Protein AF-0000000077367243 (afdb_homodimer)

Foldseek 3Di:
DPPVPDPPPDPPVPPLVVDPVPDPPDDPPPPDDPPPPDPPPPPPPDDFFFDDFDADPCPCVLQDDDADDPVVLVVLVVLLVVLLVVLLCLLQPPLPDLLVNLVSQVLCQLLLNCVSPVPSLVVSLVSVVVVCVVVVEDPDDLLSQLSNLQSNLLQFADDDPCNCQVQADPVLAGDPVCLVVLNSLLSLLLSLLLAFPPRVSSVRSNVVSLVSLVVCLVVDDPPSSVSSVVCNLPHPLLAQSLLSSLVVLVRLVVDPPRDPSSSVSSQSVLQSLLSVLSVLSNVVVNVVVVLVCVPLVVSFYDFLLVLLVLLCLLPSDPLQSVLSNLLSLQVRLLRRLLSCLWGGDDLVQLVLLLVCLVVLDLVSLVVHPPSSSSSSVSNSVSLVVLQVVCVVVPNNVLSVLLSVLVSLLSVLSSVQSVCLVVVHADALVVCCVSQLSVLCLLSSLSSSLSRNPPQSDPVLSVVSNSCPLLNSLLSLLLQLLQCLQCVVVCVVDRGGDGSLRNHCVVPVDDSVVSVVVSVVSNSNSSSSLSNCSHPPHPGDNSSSSSSSSSSSSSCQCRVNHNCSSPVDDSNVVSSCSSHPDRDD/DPPVPDPPDDDDPPCVVVPPVPDPPDDPPPPDDPPPPDPPPPPPPDDFFFDDFDADPCPCVLQDDDADDPVVLVVLVVLLVVLLVVLLCVLQPDLPDVLVNLVSQVLCQLLLNCVSPVPSLVVNLVVVVVVCVVVVEDPDDLLSQLSNLQSNLLQFADDDPVNCQVQADPVLAGDPVCLVVLNSLLSLLLSLLLAFPPRVSSVRSNVVSLVSLVVCLVVDDPPSSVSSVVCNLPHPLLAQSLLSSLVVLVRLVPDPPRDPSSSVSSQSVLQSLLSVLSVLSNVVVVVVVVLVCVPLVVSFYDFLLVLLVLLCLLPSDPLQSVLSNLLSLQVRLLSRLLSCLWGGDDLVLLVLLLVCLVVLDLVSLVVHPPSSSSSSVSNSVSLVVLCVVCVVVPNNVLSVLLSVLVSLLSVLSSVFSVCLVVVHADALVVCCVSQLSVLCLLSSLSSSLSRVPPQSDPVLNVVSNVCPLLNSLLSLLLQLLQCLQCVVVCVVGRGGDGSLRNHCVVPVDDSVVSNVVSVVSNSNSSSSLSNCSHPPHPGDNSSSSSSSSSSSSSCQCRVNHNCSSPVDDSNVVSSCSSHPDRDD

Structure (mmCIF, N/CA/C/O backbone):
data_AF-0000000077367243-model_v1
#
loop_
_entity.id
_entity.type
_entity.pdbx_description
1 polymer 'Germacrene D synthase'
#
loop_
_atom_site.group_PDB
_atom_site.id
_atom_site.type_symbol
_atom_site.label_atom_id
_atom_site.label_alt_id
_atom_site.label_comp_id
_atom_site.label_asym_id
_atom_site.label_entity_id
_atom_site.label_seq_id
_atom_site.pdbx_PDB_ins_code
_atom_site.Cartn_x
_atom_site.Cartn_y
_atom_site.Cartn_z
_atom_site.occupancy
_atom_site.B_iso_or_equiv
_atom_site.auth_seq_id
_atom_site.auth_comp_id
_atom_site.auth_asym_id
_atom_site.auth_atom_id
_atom_site.pdbx_PDB_model_num
ATOM 1 N N . MET A 1 1 ? -13.312 58.5 -19.047 1 18.5 1 MET A N 1
ATOM 2 C CA . MET A 1 1 ? -14.18 58.312 -17.891 1 18.5 1 MET A CA 1
ATOM 3 C C . MET A 1 1 ? -14.18 56.844 -17.469 1 18.5 1 MET A C 1
ATOM 5 O O . MET A 1 1 ? -14.82 56.469 -16.469 1 18.5 1 MET A O 1
ATOM 9 N N . GLU A 1 2 ? -13.562 56.156 -18.328 1 20.98 2 GLU A N 1
ATOM 10 C CA . GLU A 1 2 ? -12.602 55.219 -18.891 1 20.98 2 GLU A CA 1
ATOM 11 C C . GLU A 1 2 ? -11.359 55.094 -18.016 1 20.98 2 GLU A C 1
ATOM 13 O O . GLU A 1 2 ? -10.852 54 -17.781 1 20.98 2 GLU A O 1
ATOM 18 N N . LEU A 1 3 ? -10.656 56.219 -17.766 1 19.39 3 LEU A N 1
ATOM 19 C CA . LEU A 1 3 ? -9.234 56.25 -17.453 1 19.39 3 LEU A CA 1
ATOM 20 C C . LEU A 1 3 ? -8.984 55.844 -16 1 19.39 3 LEU A C 1
ATOM 22 O O . LEU A 1 3 ? -7.859 55.938 -15.508 1 19.39 3 LEU A O 1
ATOM 26 N N . ALA A 1 4 ? -9.867 55.781 -15.055 1 19.72 4 ALA A N 1
ATOM 27 C CA . ALA A 1 4 ? -9.773 55.344 -13.664 1 19.72 4 ALA A CA 1
ATOM 28 C C . ALA A 1 4 ? -9.195 53.938 -13.562 1 19.72 4 ALA A C 1
ATOM 30 O O . ALA A 1 4 ? -9.859 53.031 -13.07 1 19.72 4 ALA A O 1
ATOM 31 N N . LYS A 1 5 ? -8.312 53.406 -14.703 1 21.39 5 LYS A N 1
ATOM 32 C CA . LYS A 1 5 ? -7.41 52.281 -15.031 1 21.39 5 LYS A CA 1
ATOM 33 C C . LYS A 1 5 ? -6.223 52.25 -14.078 1 21.39 5 LYS A C 1
ATOM 35 O O . LYS A 1 5 ? -5.883 51.188 -13.555 1 21.39 5 LYS A O 1
ATOM 40 N N . LEU A 1 6 ? -4.992 53 -14.172 1 19.95 6 LEU A N 1
ATOM 41 C CA . LEU A 1 6 ? -3.609 52.531 -14.266 1 19.95 6 LEU A CA 1
ATOM 42 C C . LEU A 1 6 ? -2.963 52.469 -12.891 1 19.95 6 LEU A C 1
ATOM 44 O O . LEU A 1 6 ? -1.988 51.75 -12.688 1 19.95 6 LEU A O 1
ATOM 48 N N . PHE A 1 7 ? -2.984 53.5 -12.039 1 19.86 7 PHE A N 1
ATOM 49 C CA . PHE A 1 7 ? -1.942 53.531 -11.023 1 19.86 7 PHE A CA 1
ATOM 50 C C . PHE A 1 7 ? -2 52.312 -10.133 1 19.86 7 PHE A C 1
ATOM 52 O O . PHE A 1 7 ? -1.012 51.969 -9.484 1 19.86 7 PHE A O 1
ATOM 59 N N . LEU A 1 8 ? -2.963 51.844 -9.438 1 22.81 8 LEU A N 1
ATOM 60 C CA . LEU A 1 8 ? -2.711 51.188 -8.164 1 22.81 8 LEU A CA 1
ATOM 61 C C . LEU A 1 8 ? -2.004 49.844 -8.398 1 22.81 8 LEU A C 1
ATOM 63 O O . LEU A 1 8 ? -2.619 48.781 -8.289 1 22.81 8 LEU A O 1
ATOM 67 N N . SER A 1 9 ? -1.206 49.656 -9.43 1 23.91 9 SER A N 1
ATOM 68 C CA . SER A 1 9 ? -0.421 48.469 -9.781 1 23.91 9 SER A CA 1
ATOM 69 C C . SER A 1 9 ? 0.516 48.062 -8.648 1 23.91 9 SER A C 1
ATOM 71 O O . SER A 1 9 ? 0.498 46.938 -8.195 1 23.91 9 SER A O 1
ATOM 73 N N . TYR A 1 10 ? 2.15 48.188 -8.75 1 26.2 10 TYR A N 1
ATOM 74 C CA . TYR A 1 10 ? 3.295 47.375 -8.32 1 26.2 10 TYR A CA 1
ATOM 75 C C . TYR A 1 10 ? 3.758 47.812 -6.926 1 26.2 10 TYR A C 1
ATOM 77 O O . TYR A 1 10 ? 4.711 48.562 -6.789 1 26.2 10 TYR A O 1
ATOM 85 N N . LEU A 1 11 ? 3.09 48.219 -5.984 1 21.72 11 LEU A N 1
ATOM 86 C CA . LEU A 1 11 ? 3.645 48.562 -4.688 1 21.72 11 LEU A CA 1
ATOM 87 C C . LEU A 1 11 ? 4.512 47.438 -4.129 1 21.72 11 LEU A C 1
ATOM 89 O O . LEU A 1 11 ? 3.998 46.406 -3.74 1 21.72 11 LEU A O 1
ATOM 93 N N . PRO A 1 12 ? 5.809 47.156 -4.703 1 26.53 12 PRO A N 1
ATOM 94 C CA . PRO A 1 12 ? 6.918 46.594 -3.936 1 26.53 12 PRO A CA 1
ATOM 95 C C . PRO A 1 12 ? 7.285 47.438 -2.717 1 26.53 12 PRO A C 1
ATOM 97 O O . PRO A 1 12 ? 7.594 48.625 -2.85 1 26.53 12 PRO A O 1
ATOM 100 N N . ILE A 1 13 ? 6.844 47.375 -1.512 1 24.8 13 ILE A N 1
ATOM 101 C CA . ILE A 1 13 ? 7.047 48.188 -0.329 1 24.8 13 ILE A CA 1
ATOM 102 C C . ILE A 1 13 ? 8.523 48.188 0.068 1 24.8 13 ILE A C 1
ATOM 104 O O . ILE A 1 13 ? 9.008 47.188 0.629 1 24.8 13 ILE A O 1
ATOM 108 N N . HIS A 1 14 ? 9.555 48.438 -0.768 1 23.45 14 HIS A N 1
ATOM 109 C CA . HIS A 1 14 ? 10.891 48.312 -0.201 1 23.45 14 HIS A CA 1
ATOM 110 C C . HIS A 1 14 ? 11.133 49.375 0.875 1 23.45 14 HIS A C 1
ATOM 112 O O . HIS A 1 14 ? 12.242 49.5 1.396 1 23.45 14 HIS A O 1
ATOM 118 N N . HIS A 1 15 ? 10.336 50.281 1.298 1 21.66 15 HIS A N 1
ATOM 119 C CA . HIS A 1 15 ? 10.938 51.344 2.086 1 21.66 15 HIS A CA 1
ATOM 120 C C . HIS A 1 15 ? 11.461 50.812 3.42 1 21.66 15 HIS A C 1
ATOM 122 O O . HIS A 1 15 ? 10.727 50.156 4.16 1 21.66 15 HIS A O 1
ATOM 128 N N . SER A 1 16 ? 12.805 50.531 3.621 1 21.69 16 SER A N 1
ATOM 129 C CA . SER A 1 16 ? 13.594 50.281 4.82 1 21.69 16 SER A CA 1
ATOM 130 C C . SER A 1 16 ? 13.398 51.406 5.852 1 21.69 16 SER A C 1
ATOM 132 O O . SER A 1 16 ? 14.109 51.438 6.855 1 21.69 16 SER A O 1
ATOM 134 N N . ARG A 1 17 ? 12.602 52.438 5.469 1 23.28 17 ARG A N 1
ATOM 135 C CA . ARG A 1 17 ? 12.836 53.656 6.238 1 23.28 17 ARG A CA 1
ATOM 136 C C . ARG A 1 17 ? 12.43 53.469 7.695 1 23.28 17 ARG A C 1
ATOM 138 O O . ARG A 1 17 ? 11.258 53.625 8.047 1 23.28 17 ARG A O 1
ATOM 145 N N . TYR A 1 18 ? 12.844 52.312 8.445 1 19.39 18 TYR A N 1
ATOM 146 C CA . TYR A 1 18 ? 12.367 52.219 9.82 1 19.39 18 TYR A CA 1
ATOM 147 C C . TYR A 1 18 ? 12.711 53.5 10.594 1 19.39 18 TYR A C 1
ATOM 149 O O . TYR A 1 18 ? 12.18 53.75 11.68 1 19.39 18 TYR A O 1
ATOM 157 N N . SER A 1 19 ? 13.812 54.219 10.031 1 21 19 SER A N 1
ATOM 158 C CA . SER A 1 19 ? 14.477 55 11.062 1 21 19 SER A CA 1
ATOM 159 C C . SER A 1 19 ? 13.609 56.156 11.531 1 21 19 SER A C 1
ATOM 161 O O . SER A 1 19 ? 13.906 56.812 12.531 1 21 19 SER A O 1
ATOM 163 N N . ALA A 1 20 ? 12.828 56.656 10.625 1 24.48 20 ALA A N 1
ATOM 164 C CA . ALA A 1 20 ? 12.602 58.094 10.711 1 24.48 20 ALA A CA 1
ATOM 165 C C . ALA A 1 20 ? 11.68 58.438 11.875 1 24.48 20 ALA A C 1
ATOM 167 O O . ALA A 1 20 ? 11.219 59.594 11.992 1 24.48 20 ALA A O 1
ATOM 168 N N . VAL A 1 21 ? 11.109 57.438 12.484 1 21.56 21 VAL A N 1
ATOM 169 C CA . VAL A 1 21 ? 10.133 58 13.414 1 21.56 21 VAL A CA 1
ATOM 170 C C . VAL A 1 21 ? 10.828 58.906 14.438 1 21.56 21 VAL A C 1
ATOM 172 O O . VAL A 1 21 ? 10.203 59.344 15.398 1 21.56 21 VAL A O 1
ATOM 175 N N . LEU A 1 22 ? 12.297 58.938 14.25 1 21.17 22 LEU A N 1
ATOM 176 C CA . LEU A 1 22 ? 12.961 59.469 15.43 1 21.17 22 LEU A CA 1
ATOM 177 C C . LEU A 1 22 ? 12.641 60.969 15.617 1 21.17 22 LEU A C 1
ATOM 179 O O . LEU A 1 22 ? 12.688 61.469 16.734 1 21.17 22 LEU A O 1
ATOM 183 N N . SER A 1 23 ? 12.68 61.688 14.469 1 21.53 23 SER A N 1
ATOM 184 C CA . SER A 1 23 ? 13.273 63 14.648 1 21.53 23 SER A CA 1
ATOM 185 C C . SER A 1 23 ? 12.375 63.906 15.492 1 21.53 23 SER A C 1
ATOM 187 O O . SER A 1 23 ? 12.602 65.125 15.586 1 21.53 23 SER A O 1
ATOM 189 N N . LEU A 1 24 ? 11.188 63.5 15.781 1 19.52 24 LEU A N 1
ATOM 190 C CA . LEU A 1 24 ? 10.32 64.625 16.125 1 19.52 24 LEU A CA 1
ATOM 191 C C . LEU A 1 24 ? 10.773 65.312 17.406 1 19.52 24 LEU A C 1
ATOM 193 O O . LEU A 1 24 ? 10.047 66.125 17.984 1 19.52 24 LEU A O 1
ATOM 197 N N . SER A 1 25 ? 11.898 64.812 18.094 1 19.25 25 SER A N 1
ATOM 198 C CA . SER A 1 25 ? 12.078 65.312 19.453 1 19.25 25 SER A CA 1
ATOM 199 C C . SER A 1 25 ? 12.508 66.812 19.438 1 19.25 25 SER A C 1
ATOM 201 O O . SER A 1 25 ? 13.695 67.125 19.609 1 19.25 25 SER A O 1
ATOM 203 N N . GLN A 1 26 ? 12.18 67.562 18.391 1 19.8 26 GLN A N 1
ATOM 204 C CA . GLN A 1 26 ? 12.844 68.875 18.516 1 19.8 26 GLN A CA 1
ATOM 205 C C . GLN A 1 26 ? 12.68 69.438 19.922 1 19.8 26 GLN A C 1
ATOM 207 O O . GLN A 1 26 ? 11.867 68.938 20.703 1 19.8 26 GLN A O 1
ATOM 212 N N . GLY A 1 27 ? 12.852 70.875 20.094 1 20.03 27 GLY A N 1
ATOM 213 C CA . GLY A 1 27 ? 13.453 71.938 20.875 1 20.03 27 GLY A CA 1
ATOM 214 C C . GLY A 1 27 ? 12.602 72.375 22.047 1 20.03 27 GLY A C 1
ATOM 215 O O . GLY A 1 27 ? 12.875 73.438 22.656 1 20.03 27 GLY A O 1
ATOM 216 N N . ILE A 1 28 ? 11.344 71.875 22.266 1 19.98 28 ILE A N 1
ATOM 217 C CA . ILE A 1 28 ? 10.602 72.812 23.078 1 19.98 28 ILE A CA 1
ATOM 218 C C . ILE A 1 28 ? 11.258 72.938 24.453 1 19.98 28 ILE A C 1
ATOM 220 O O . ILE A 1 28 ? 11.414 71.938 25.172 1 19.98 28 ILE A O 1
ATOM 224 N N . ASN A 1 29 ? 12.141 73.875 24.594 1 20.77 29 ASN A N 1
ATOM 225 C CA . ASN A 1 29 ? 12.789 74.375 25.797 1 20.77 29 ASN A CA 1
ATOM 226 C C . ASN A 1 29 ? 11.781 74.625 26.906 1 20.77 29 ASN A C 1
ATOM 228 O O . ASN A 1 29 ? 12.07 75.375 27.844 1 20.77 29 ASN A O 1
ATOM 232 N N . MET A 1 30 ? 10.562 74 26.891 1 18.88 30 MET A N 1
ATOM 233 C CA . MET A 1 30 ? 9.656 74.625 27.859 1 18.88 30 MET A CA 1
ATOM 234 C C . MET A 1 30 ? 10.227 74.5 29.266 1 18.88 30 MET A C 1
ATOM 236 O O . MET A 1 30 ? 10.562 73.438 29.734 1 18.88 30 MET A O 1
ATOM 240 N N . SER A 1 31 ? 10.859 75.5 29.797 1 21.34 31 SER A N 1
ATOM 241 C CA . SER A 1 31 ? 11.352 75.812 31.141 1 21.34 31 SER A CA 1
ATOM 242 C C . SER A 1 31 ? 10.273 75.562 32.188 1 21.34 31 SER A C 1
ATOM 244 O O . SER A 1 31 ? 10.492 75.812 33.375 1 21.34 31 SER A O 1
ATOM 246 N N . THR A 1 32 ? 8.953 75.375 31.781 1 20.83 32 THR A N 1
ATOM 247 C CA . THR A 1 32 ? 8.016 75.812 32.781 1 20.83 32 THR A CA 1
ATOM 248 C C . THR A 1 32 ? 8.211 75.062 34.094 1 20.83 32 THR A C 1
ATOM 250 O O . THR A 1 32 ? 8.664 73.938 34.125 1 20.83 32 THR A O 1
ATOM 253 N N . GLN A 1 33 ? 8.016 75.812 35.219 1 23.91 33 GLN A N 1
ATOM 254 C CA . GLN A 1 33 ? 7.965 75.688 36.656 1 23.91 33 GLN A CA 1
ATOM 255 C C . GLN A 1 33 ? 7.043 74.562 37.094 1 23.91 33 GLN A C 1
ATOM 257 O O . GLN A 1 33 ? 5.887 74.5 36.656 1 23.91 33 GLN A O 1
ATOM 262 N N . VAL A 1 34 ? 7.566 73.375 37.312 1 22.91 34 VAL A N 1
ATOM 263 C CA . VAL A 1 34 ? 6.922 72.125 37.781 1 22.91 34 VAL A CA 1
ATOM 264 C C . VAL A 1 34 ? 6.102 72.438 39.031 1 22.91 34 VAL A C 1
ATOM 266 O O . VAL A 1 34 ? 6.664 72.688 40.094 1 22.91 34 VAL A O 1
ATOM 269 N N . SER A 1 35 ? 5.105 73.438 38.969 1 24.39 35 SER A N 1
ATOM 270 C CA . SER A 1 35 ? 4.316 73.625 40.156 1 24.39 35 SER A CA 1
ATOM 271 C C . SER A 1 35 ? 3.762 72.25 40.688 1 24.39 35 SER A C 1
ATOM 273 O O . SER A 1 35 ? 3.43 71.375 39.875 1 24.39 35 SER A O 1
ATOM 275 N N . ALA A 1 36 ? 3.926 71.938 41.969 1 27.61 36 ALA A N 1
ATOM 276 C CA . ALA A 1 36 ? 3.551 70.812 42.875 1 27.61 36 ALA A CA 1
ATOM 277 C C . ALA A 1 36 ? 2.057 70.5 42.781 1 27.61 36 ALA A C 1
ATOM 279 O O . ALA A 1 36 ? 1.247 71.188 43.438 1 27.61 36 ALA A O 1
ATOM 280 N N . CYS A 1 37 ? 1.455 70.5 41.469 1 25.34 37 CYS A N 1
ATOM 281 C CA . CYS A 1 37 ? 0.013 70.312 41.531 1 25.34 37 CYS A CA 1
ATOM 282 C C . CYS A 1 37 ? -0.333 69.062 42.375 1 25.34 37 CYS A C 1
ATOM 284 O O . CYS A 1 37 ? 0.35 68.062 42.312 1 25.34 37 CYS A O 1
ATOM 286 N N . SER A 1 38 ? -1.029 69.312 43.438 1 28.08 38 SER A N 1
ATOM 287 C CA . SER A 1 38 ? -1.704 68.375 44.375 1 28.08 38 SER A CA 1
ATOM 288 C C . SER A 1 38 ? -2.365 67.25 43.656 1 28.08 38 SER A C 1
ATOM 290 O O . SER A 1 38 ? -2.994 67.438 42.594 1 28.08 38 SER A O 1
ATOM 292 N N . LEU A 1 39 ? -1.813 66 43.719 1 29.67 39 LEU A N 1
ATOM 293 C CA . LEU A 1 39 ? -2.297 64.688 43.281 1 29.67 39 LEU A CA 1
ATOM 294 C C . LEU A 1 39 ? -3.799 64.562 43.531 1 29.67 39 LEU A C 1
ATOM 296 O O . LEU A 1 39 ? -4.246 64.312 44.625 1 29.67 39 LEU A O 1
ATOM 300 N N . ALA A 1 40 ? -4.625 65.625 43.062 1 34.44 40 ALA A N 1
ATOM 301 C CA . ALA A 1 40 ? -6.078 65.5 43.125 1 34.44 40 ALA A CA 1
ATOM 302 C C . ALA A 1 40 ? -6.574 64.125 42.719 1 34.44 40 ALA A C 1
ATOM 304 O O . ALA A 1 40 ? -5.918 63.438 41.938 1 34.44 40 ALA A O 1
ATOM 305 N N . GLN A 1 41 ? -7.461 63.594 43.5 1 34.31 41 GLN A N 1
ATOM 306 C CA . GLN A 1 41 ? -8.281 62.375 43.406 1 34.31 41 GLN A CA 1
ATOM 307 C C . GLN A 1 41 ? -8.82 62.219 41.969 1 34.31 41 GLN A C 1
ATOM 309 O O . GLN A 1 41 ? -9.5 63.094 41.469 1 34.31 41 GLN A O 1
ATOM 314 N N . ILE A 1 42 ? -8.031 61.75 41.031 1 35.88 42 ILE A N 1
ATOM 315 C CA . ILE A 1 42 ? -8.531 61.469 39.688 1 35.88 42 ILE A CA 1
ATOM 316 C C . ILE A 1 42 ? -9.953 60.906 39.781 1 35.88 42 ILE A C 1
ATOM 318 O O . ILE A 1 42 ? -10.188 59.906 40.438 1 35.88 42 ILE A O 1
ATOM 322 N N . PRO A 1 43 ? -10.984 61.719 39.656 1 36.5 43 PRO A N 1
ATOM 323 C CA . PRO A 1 43 ? -12.352 61.188 39.688 1 36.5 43 PRO A CA 1
ATOM 324 C C . PRO A 1 43 ? -12.484 59.875 38.969 1 36.5 43 PRO A C 1
ATOM 326 O O . PRO A 1 43 ? -11.695 59.562 38.062 1 36.5 43 PRO A O 1
ATOM 329 N N . LYS A 1 44 ? -13.086 58.812 39.531 1 43.91 44 LYS A N 1
ATOM 330 C CA . LYS A 1 44 ? -13.445 57.531 38.938 1 43.91 44 LYS A CA 1
ATOM 331 C C . LYS A 1 44 ? -13.992 57.719 37.5 1 43.91 44 LYS A C 1
ATOM 333 O O . LYS A 1 44 ? -15.031 58.344 37.312 1 43.91 44 LYS A O 1
ATOM 338 N N . PRO A 1 45 ? -13.195 57.844 36.531 1 44.34 45 PRO A N 1
ATOM 339 C CA . PRO A 1 45 ? -13.758 58.156 35.219 1 44.34 45 PRO A CA 1
ATOM 340 C C . PRO A 1 45 ? -14.953 57.281 34.844 1 44.34 45 PRO A C 1
ATOM 342 O O . PRO A 1 45 ? -14.898 56.062 35.031 1 44.34 45 PRO A O 1
ATOM 345 N N . LYS A 1 46 ? -16.219 57.719 34.844 1 50.25 46 LYS A N 1
ATOM 346 C CA . LYS A 1 46 ? -17.562 57.25 34.531 1 50.25 46 LYS A CA 1
ATOM 347 C C . LYS A 1 46 ? -17.578 56.344 33.312 1 50.25 46 LYS A C 1
ATOM 349 O O . LYS A 1 46 ? -18.266 55.344 33.281 1 50.25 46 LYS A O 1
ATOM 354 N N . ASN A 1 47 ? -17.25 56.781 32.062 1 57.31 47 ASN A N 1
ATOM 355 C CA . ASN A 1 47 ? -17.719 56.156 30.812 1 57.31 47 ASN A CA 1
ATOM 356 C C . ASN A 1 47 ? -16.625 55.312 30.172 1 57.31 47 ASN A C 1
ATOM 358 O O . ASN A 1 47 ? -15.977 55.719 29.219 1 57.31 47 ASN A O 1
ATOM 362 N N . ARG A 1 48 ? -16.062 54.344 30.906 1 68.44 48 ARG A N 1
ATOM 363 C CA . ARG A 1 48 ? -15.07 53.469 30.281 1 68.44 48 ARG A CA 1
ATOM 364 C C . ARG A 1 48 ? -15.742 52.531 29.281 1 68.44 48 ARG A C 1
ATOM 366 O O . ARG A 1 48 ? -16.828 52 29.547 1 68.44 48 ARG A O 1
ATOM 373 N N . PRO A 1 49 ? -15.125 52.438 28.172 1 67.38 49 PRO A N 1
ATOM 374 C CA . PRO A 1 49 ? -15.648 51.438 27.234 1 67.38 49 PRO A CA 1
ATOM 375 C C . PRO A 1 49 ? -15.492 50 27.766 1 67.38 49 PRO A C 1
ATOM 377 O O . PRO A 1 49 ? -14.469 49.656 28.359 1 67.38 49 PRO A O 1
ATOM 380 N N . VAL A 1 50 ? -16.609 49.344 28.094 1 70.25 50 VAL A N 1
ATOM 381 C CA . VAL A 1 50 ? -16.484 48 28.594 1 70.25 50 VAL A CA 1
ATOM 382 C C . VAL A 1 50 ? -17.094 47.031 27.594 1 70.25 50 VAL A C 1
ATOM 384 O O . VAL A 1 50 ? -18.172 47.281 27.047 1 70.25 50 VAL A O 1
ATOM 387 N N . THR A 1 51 ? -16.188 46.156 27.156 1 72.25 51 THR A N 1
ATOM 388 C CA . THR A 1 51 ? -16.688 45.062 26.344 1 72.25 51 THR A CA 1
ATOM 389 C C . THR A 1 51 ? -17.031 43.844 27.219 1 72.25 51 THR A C 1
ATOM 391 O O . THR A 1 51 ? -16.344 43.562 28.188 1 72.25 51 THR A O 1
ATOM 394 N N . ASN A 1 52 ? -18.109 43.219 26.906 1 79 52 ASN A N 1
ATOM 395 C CA . ASN A 1 52 ? -18.562 42.062 27.672 1 79 52 ASN A CA 1
ATOM 396 C C . ASN A 1 52 ? -18.078 40.75 27.047 1 79 52 ASN A C 1
ATOM 398 O O . ASN A 1 52 ? -18.812 40.094 26.328 1 79 52 ASN A O 1
ATOM 402 N N . PHE A 1 53 ? -16.859 40.438 27.391 1 86 53 PHE A N 1
ATOM 403 C CA . PHE A 1 53 ? -16.344 39.125 26.953 1 86 53 PHE A CA 1
ATOM 404 C C . PHE A 1 53 ? -16.875 38.031 27.844 1 86 53 PHE A C 1
ATOM 406 O O . PHE A 1 53 ? -17.031 38.188 29.047 1 86 53 PHE A O 1
ATOM 413 N N . HIS A 1 54 ? -17.219 36.875 27.25 1 88.44 54 HIS A N 1
ATOM 414 C CA . HIS A 1 54 ? -17.656 35.781 28.094 1 88.44 54 HIS A CA 1
ATOM 415 C C . HIS A 1 54 ? -16.516 35.25 28.953 1 88.44 54 HIS A C 1
ATOM 417 O O . HIS A 1 54 ? -15.352 35.281 28.547 1 88.44 54 HIS A O 1
ATOM 423 N N . PRO A 1 55 ? -16.75 34.75 30.078 1 89.06 55 PRO A N 1
ATOM 424 C CA . PRO A 1 55 ? -15.719 34.219 30.984 1 89.06 55 PRO A CA 1
ATOM 425 C C . PRO A 1 55 ? -15.094 32.938 30.5 1 89.06 55 PRO A C 1
ATOM 427 O O . PRO A 1 55 ? -15.531 32.375 29.484 1 89.06 55 PRO A O 1
ATOM 430 N N . ASN A 1 56 ? -14.031 32.625 31.219 1 90.69 56 ASN A N 1
ATOM 431 C CA . ASN A 1 56 ? -13.383 31.328 30.953 1 90.69 56 ASN A CA 1
ATOM 432 C C . ASN A 1 56 ? -14.367 30.172 31.094 1 90.69 56 ASN A C 1
ATOM 434 O O . ASN A 1 56 ? -15.109 30.094 32.062 1 90.69 56 ASN A O 1
ATOM 438 N N . ILE A 1 57 ? -14.469 29.297 30.156 1 91.62 57 ILE A N 1
ATOM 439 C CA . ILE A 1 57 ? -15.492 28.25 30.141 1 91.62 57 ILE A CA 1
ATOM 440 C C . ILE A 1 57 ? -14.891 26.938 30.625 1 91.62 57 ILE A C 1
ATOM 442 O O . ILE A 1 57 ? -15.594 25.922 30.734 1 91.62 57 ILE A O 1
ATOM 446 N N . TRP A 1 58 ? -13.602 26.891 30.922 1 92.62 58 TRP A N 1
ATOM 447 C CA . TRP A 1 58 ? -12.922 25.656 31.281 1 92.62 58 TRP A CA 1
ATOM 448 C C . TRP A 1 58 ? -12.805 25.5 32.781 1 92.62 58 TRP A C 1
ATOM 450 O O . TRP A 1 58 ? -12.508 24.422 33.281 1 92.62 58 TRP A O 1
ATOM 460 N N . GLY A 1 59 ? -13.039 26.578 33.562 1 87 59 GLY A N 1
ATOM 461 C CA . GLY A 1 59 ? -12.859 26.547 35 1 87 59 GLY A CA 1
ATOM 462 C C . GLY A 1 59 ? -11.477 26.094 35.406 1 87 59 GLY A C 1
ATOM 463 O O . GLY A 1 59 ? -10.477 26.578 34.875 1 87 59 GLY A O 1
ATOM 464 N N . ASP A 1 60 ? -11.43 25.188 36.312 1 88.44 60 ASP A N 1
ATOM 465 C CA . ASP A 1 60 ? -10.156 24.719 36.875 1 88.44 60 ASP A CA 1
ATOM 466 C C . ASP A 1 60 ? -9.781 23.359 36.281 1 88.44 60 ASP A C 1
ATOM 468 O O . ASP A 1 60 ? -8.914 22.672 36.844 1 88.44 60 ASP A O 1
ATOM 472 N N . GLN A 1 61 ? -10.305 23.031 35.219 1 91.19 61 GLN A N 1
ATOM 473 C CA . GLN A 1 61 ? -10.156 21.703 34.656 1 91.19 61 GLN A CA 1
ATOM 474 C C . GLN A 1 61 ? -8.703 21.422 34.281 1 91.19 61 GLN A C 1
ATOM 476 O O . GLN A 1 61 ? -8.242 20.266 34.375 1 91.19 61 GLN A O 1
ATOM 481 N N . PHE A 1 62 ? -7.969 22.422 33.906 1 94 62 PHE A N 1
ATOM 482 C CA . PHE A 1 62 ? -6.625 22.203 33.406 1 94 62 PHE A CA 1
ATOM 483 C C . PHE A 1 62 ? -5.578 22.5 34.469 1 94 62 PHE A C 1
ATOM 485 O O . PHE A 1 62 ? -4.375 22.391 34.219 1 94 62 PHE A O 1
ATOM 492 N N . ILE A 1 63 ? -6.027 22.875 35.625 1 93.19 63 ILE A N 1
ATOM 493 C CA . ILE A 1 63 ? -5.098 23.25 36.688 1 93.19 63 ILE A CA 1
ATOM 494 C C . ILE A 1 63 ? -4.48 21.984 37.312 1 93.19 63 ILE A C 1
ATOM 496 O O . ILE A 1 63 ? -3.293 21.969 37.625 1 93.19 63 ILE A O 1
ATOM 500 N N . THR A 1 64 ? -5.301 21.016 37.438 1 89.44 64 THR A N 1
ATOM 501 C CA . THR A 1 64 ? -4.816 19.766 38.031 1 89.44 64 THR A CA 1
ATOM 502 C C . THR A 1 64 ? -4.539 18.719 36.938 1 89.44 64 THR A C 1
ATOM 504 O O . THR A 1 64 ? -5.332 18.562 36.031 1 89.44 64 THR A O 1
ATOM 507 N N . TYR A 1 65 ? -3.381 18.25 36.969 1 87.56 65 TYR A N 1
ATOM 508 C CA . TYR A 1 65 ? -2.98 17.188 36.031 1 87.56 65 TYR A CA 1
ATOM 509 C C . TYR A 1 65 ? -2.168 16.109 36.75 1 87.56 65 TYR A C 1
ATOM 511 O O . TYR A 1 65 ? -1.222 16.422 37.5 1 87.56 65 TYR A O 1
ATOM 519 N N . THR A 1 66 ? -2.617 14.859 36.625 1 87.12 66 THR A N 1
ATOM 520 C CA . THR A 1 66 ? -1.858 13.727 37.156 1 87.12 66 THR A CA 1
ATOM 521 C C . THR A 1 66 ? -1.114 13.016 36.031 1 87.12 66 THR A C 1
ATOM 523 O O . THR A 1 66 ? -1.734 12.398 35.156 1 87.12 66 THR A O 1
ATOM 526 N N . PRO A 1 67 ? 0.166 13.133 36.125 1 86.12 67 PRO A N 1
ATOM 527 C CA . PRO A 1 67 ? 0.938 12.484 35.062 1 86.12 67 PRO A CA 1
ATOM 528 C C . PRO A 1 67 ? 0.775 10.961 35.062 1 86.12 67 PRO A C 1
ATOM 530 O O . PRO A 1 67 ? 0.468 10.375 36.125 1 86.12 67 PRO A O 1
ATOM 533 N N . GLU A 1 68 ? 0.914 10.438 33.906 1 84.56 68 GLU A N 1
ATOM 534 C CA . GLU A 1 68 ? 0.875 8.984 33.75 1 84.56 68 GLU A CA 1
ATOM 535 C C . GLU A 1 68 ? 2.014 8.328 34.531 1 84.56 68 GLU A C 1
ATOM 537 O O . GLU A 1 68 ? 3.074 8.93 34.719 1 84.56 68 GLU A O 1
ATOM 542 N N . ASP A 1 69 ? 1.743 7.07 34.906 1 88.75 69 ASP A N 1
ATOM 543 C CA . ASP A 1 69 ? 2.752 6.309 35.625 1 88.75 69 ASP A CA 1
ATOM 544 C C . ASP A 1 69 ? 4.016 6.125 34.781 1 88.75 69 ASP A C 1
ATOM 546 O O . ASP A 1 69 ? 3.936 5.93 33.562 1 88.75 69 ASP A O 1
ATOM 550 N N . LYS A 1 70 ? 5.121 6.086 35.5 1 89.31 70 LYS A N 1
ATOM 551 C CA . LYS A 1 70 ? 6.422 6.055 34.812 1 89.31 70 LYS A CA 1
ATOM 552 C C . LYS A 1 70 ? 6.609 4.75 34.031 1 89.31 70 LYS A C 1
ATOM 554 O O . LYS A 1 70 ? 7.18 4.75 32.938 1 89.31 70 LYS A O 1
ATOM 559 N N . VAL A 1 71 ? 6.137 3.758 34.625 1 90 71 VAL A N 1
ATOM 560 C CA . VAL A 1 71 ? 6.32 2.449 34 1 90 71 VAL A CA 1
ATOM 561 C C . VAL A 1 71 ? 5.48 2.355 32.719 1 90 71 VAL A C 1
ATOM 563 O O . VAL A 1 71 ? 5.965 1.897 31.688 1 90 71 VAL A O 1
ATOM 566 N N . THR A 1 72 ? 4.301 2.732 32.875 1 89 72 THR A N 1
ATOM 567 C CA . THR A 1 72 ? 3.4 2.711 31.734 1 89 72 THR A CA 1
ATOM 568 C C . THR A 1 72 ? 3.93 3.596 30.609 1 89 72 THR A C 1
ATOM 570 O O . THR A 1 72 ? 3.887 3.213 29.438 1 89 72 THR A O 1
ATOM 573 N N . ARG A 1 73 ? 4.391 4.746 30.969 1 90.62 73 ARG A N 1
ATOM 574 C CA . ARG A 1 73 ? 4.953 5.668 30 1 90.62 73 ARG A CA 1
ATOM 575 C C . ARG A 1 73 ? 6.18 5.07 29.312 1 90.62 73 ARG A C 1
ATOM 577 O O . ARG A 1 73 ? 6.352 5.199 28.109 1 90.62 73 ARG A O 1
ATOM 584 N N . ALA A 1 74 ? 7 4.395 30.062 1 91.38 74 ALA A N 1
ATOM 585 C CA . ALA A 1 74 ? 8.211 3.783 29.516 1 91.38 74 ALA A CA 1
ATOM 586 C C . ALA A 1 74 ? 7.863 2.691 28.516 1 91.38 74 ALA A C 1
ATOM 588 O O . ALA A 1 74 ? 8.547 2.539 27.5 1 91.38 74 ALA A O 1
ATOM 589 N N . CYS A 1 75 ? 6.848 1.997 28.812 1 91.75 75 CYS A N 1
ATOM 590 C CA . CYS A 1 75 ? 6.395 0.939 27.922 1 91.75 75 CYS A CA 1
ATOM 591 C C . CYS A 1 75 ? 5.887 1.519 26.609 1 91.75 75 CYS A C 1
ATOM 593 O O . CYS A 1 75 ? 6.176 0.983 25.531 1 91.75 75 CYS A O 1
ATOM 595 N N . LYS A 1 76 ? 5.156 2.541 26.766 1 91.44 76 LYS A N 1
ATOM 596 C CA . LYS A 1 76 ? 4.641 3.207 25.562 1 91.44 76 LYS A CA 1
ATOM 597 C C . LYS A 1 76 ? 5.781 3.752 24.703 1 91.44 76 LYS A C 1
ATOM 599 O O . LYS A 1 76 ? 5.746 3.637 23.484 1 91.44 76 LYS A O 1
ATOM 604 N N . VAL A 1 77 ? 6.738 4.324 25.328 1 94.56 77 VAL A N 1
ATOM 605 C CA . VAL A 1 77 ? 7.875 4.898 24.625 1 94.56 77 VAL A CA 1
ATOM 606 C C . VAL A 1 77 ? 8.648 3.797 23.906 1 94.56 77 VAL A C 1
ATOM 608 O O . VAL A 1 77 ? 9.102 3.984 22.766 1 94.56 77 VAL A O 1
ATOM 611 N N . GLU A 1 78 ? 8.781 2.686 24.516 1 95.25 78 GLU A N 1
ATOM 612 C CA . GLU A 1 78 ? 9.477 1.555 23.891 1 95.25 78 GLU A CA 1
ATOM 613 C C . GLU A 1 78 ? 8.711 1.04 22.672 1 95.25 78 GLU A C 1
ATOM 615 O O . GLU A 1 78 ? 9.32 0.71 21.656 1 95.25 78 GLU A O 1
ATOM 620 N N . GLN A 1 79 ? 7.465 0.94 22.875 1 96 79 GLN A N 1
ATOM 621 C CA . GLN A 1 79 ? 6.633 0.51 21.75 1 96 79 GLN A CA 1
ATOM 622 C C . GLN A 1 79 ? 6.742 1.48 20.578 1 96 79 GLN A C 1
ATOM 624 O O . GLN A 1 79 ? 6.812 1.06 19.422 1 96 79 GLN A O 1
ATOM 629 N N . ILE A 1 80 ? 6.738 2.748 20.875 1 96.38 80 ILE A N 1
ATOM 630 C CA . ILE A 1 80 ? 6.867 3.781 19.844 1 96.38 80 ILE A CA 1
ATOM 631 C C . ILE A 1 80 ? 8.203 3.635 19.141 1 96.38 80 ILE A C 1
ATOM 633 O O . ILE A 1 80 ? 8.281 3.736 17.906 1 96.38 80 ILE A O 1
ATOM 637 N N . GLU A 1 81 ? 9.25 3.346 19.875 1 97.19 81 GLU A N 1
ATOM 638 C CA . GLU A 1 81 ? 10.578 3.203 19.266 1 97.19 81 GLU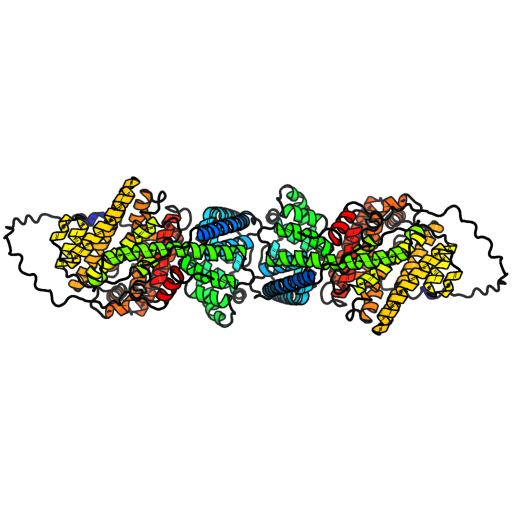 A CA 1
ATOM 639 C C . GLU A 1 81 ? 10.625 2.012 18.328 1 97.19 81 GLU A C 1
ATOM 641 O O . GLU A 1 81 ? 11.266 2.08 17.266 1 97.19 81 GLU A O 1
ATOM 646 N N . ASP A 1 82 ? 9.969 0.971 18.703 1 96.31 82 ASP A N 1
ATOM 647 C CA . ASP A 1 82 ? 9.93 -0.211 17.844 1 96.31 82 ASP A CA 1
ATOM 648 C C . ASP A 1 82 ? 9.172 0.071 16.547 1 96.31 82 ASP A C 1
ATOM 650 O O . ASP A 1 82 ? 9.586 -0.355 15.469 1 96.31 82 ASP A O 1
ATOM 654 N N . LEU A 1 83 ? 8.086 0.685 16.688 1 97 83 LEU A N 1
ATOM 655 C CA . LEU A 1 83 ? 7.277 1.031 15.531 1 97 83 LEU A CA 1
ATOM 656 C C . LEU A 1 83 ? 8.023 2.006 14.625 1 97 83 LEU A C 1
ATOM 658 O O . LEU A 1 83 ? 7.926 1.917 13.398 1 97 83 LEU A O 1
ATOM 662 N N . LYS A 1 84 ? 8.742 2.973 15.203 1 97.62 84 LYS A N 1
ATOM 663 C CA . LYS A 1 84 ? 9.531 3.93 14.438 1 97.62 84 LYS A CA 1
ATOM 664 C C . LYS A 1 84 ? 10.57 3.215 13.57 1 97.62 84 LYS A C 1
ATOM 666 O O . LYS A 1 84 ? 10.805 3.611 12.43 1 97.62 84 LYS A O 1
ATOM 671 N N . LYS A 1 85 ? 11.18 2.156 14.133 1 95.88 85 LYS A N 1
ATOM 672 C CA . LYS A 1 85 ? 12.164 1.392 13.375 1 95.88 85 LYS A CA 1
ATOM 673 C C . LYS A 1 85 ? 11.539 0.775 12.125 1 95.88 85 LYS A C 1
ATOM 675 O O . LYS A 1 85 ? 12.141 0.795 11.047 1 95.88 85 LYS A O 1
ATOM 680 N N . GLU A 1 86 ? 10.391 0.298 12.305 1 93.5 86 GLU A N 1
ATOM 681 C CA . GLU A 1 86 ? 9.695 -0.321 11.18 1 93.5 86 GLU A CA 1
ATOM 682 C C . GLU A 1 86 ? 9.328 0.716 10.125 1 93.5 86 GLU A C 1
ATOM 684 O O . GLU A 1 86 ? 9.445 0.458 8.922 1 93.5 86 GLU A O 1
ATOM 689 N N . VAL A 1 87 ? 8.812 1.837 10.539 1 95.69 87 VAL A N 1
ATOM 690 C CA . VAL A 1 87 ? 8.43 2.898 9.617 1 95.69 87 VAL A CA 1
ATOM 691 C C . VAL A 1 87 ? 9.664 3.42 8.891 1 95.69 87 VAL A C 1
ATOM 693 O O . VAL A 1 87 ? 9.617 3.701 7.691 1 95.69 87 VAL A O 1
ATOM 696 N N . LYS A 1 88 ? 10.789 3.541 9.609 1 95.25 88 LYS A N 1
ATOM 697 C CA . LYS A 1 88 ? 12.039 3.979 9 1 95.25 88 LYS A CA 1
ATOM 698 C C . LYS A 1 88 ? 12.484 3.018 7.902 1 95.25 88 LYS A C 1
ATOM 700 O O . LYS A 1 88 ? 12.977 3.447 6.855 1 95.25 88 LYS A O 1
ATOM 705 N N . ARG A 1 89 ? 12.305 1.787 8.141 1 90.44 89 ARG A N 1
ATOM 706 C CA . ARG A 1 89 ? 12.648 0.774 7.152 1 90.44 89 ARG A CA 1
ATOM 707 C C . ARG A 1 89 ? 11.82 0.944 5.883 1 90.44 89 ARG A C 1
ATOM 709 O O . ARG A 1 89 ? 12.344 0.829 4.773 1 90.44 89 ARG A O 1
ATOM 716 N N . LYS A 1 90 ? 10.57 1.175 6.051 1 90.69 90 LYS A N 1
ATOM 717 C CA . LYS A 1 90 ? 9.68 1.368 4.91 1 90.69 90 LYS A CA 1
ATOM 718 C C . LYS A 1 90 ? 10.07 2.609 4.113 1 90.69 90 LYS A C 1
ATOM 720 O O . LYS A 1 90 ? 10.07 2.588 2.881 1 90.69 90 LYS A O 1
ATOM 725 N N . LEU A 1 91 ? 10.453 3.656 4.773 1 92 91 LEU A N 1
ATOM 726 C CA . LEU A 1 91 ? 10.82 4.91 4.125 1 92 91 LEU A CA 1
ATOM 727 C C . LEU A 1 91 ? 12.133 4.77 3.363 1 92 91 LEU A C 1
ATOM 729 O O . LEU A 1 91 ? 12.344 5.441 2.35 1 92 91 LEU A O 1
ATOM 733 N N . THR A 1 92 ? 12.984 3.863 3.814 1 87.44 92 THR A N 1
ATOM 734 C CA . THR A 1 92 ? 14.305 3.73 3.221 1 87.44 92 THR A CA 1
ATOM 735 C C . THR A 1 92 ? 14.312 2.643 2.152 1 87.44 92 THR A C 1
ATOM 737 O O . THR A 1 92 ? 15.195 2.619 1.287 1 87.44 92 THR A O 1
ATOM 740 N N . ALA A 1 93 ? 13.539 1.584 2.332 1 72.31 93 ALA A N 1
ATOM 741 C CA . ALA A 1 93 ? 13.523 0.448 1.416 1 72.31 93 ALA A CA 1
ATOM 742 C C . ALA A 1 93 ? 13.156 0.889 0.001 1 72.31 93 ALA A C 1
ATOM 744 O O . ALA A 1 93 ? 13.727 0.401 -0.976 1 72.31 93 ALA A O 1
ATOM 745 N N . ALA A 1 94 ? 11.961 1.421 -0.256 1 58.09 94 ALA A N 1
ATOM 746 C CA . ALA A 1 94 ? 11.062 1.368 -1.411 1 58.09 94 ALA A CA 1
ATOM 747 C C . ALA A 1 94 ? 11.57 2.27 -2.535 1 58.09 94 ALA A C 1
ATOM 749 O O . ALA A 1 94 ? 10.812 3.08 -3.074 1 58.09 94 ALA A O 1
ATOM 750 N N . THR A 1 95 ? 12.82 2.115 -2.846 1 57.84 95 THR A N 1
ATOM 751 C CA . THR A 1 95 ? 13.195 3.131 -3.824 1 57.84 95 THR A CA 1
ATOM 752 C C . THR A 1 95 ? 12.648 2.781 -5.203 1 57.84 95 THR A C 1
ATOM 754 O O . THR A 1 95 ? 12.445 3.666 -6.039 1 57.84 95 THR A O 1
ATOM 757 N N . ALA A 1 96 ? 12.023 1.599 -5.23 1 59.59 96 ALA A N 1
ATOM 758 C CA . ALA A 1 96 ? 11.734 1.269 -6.625 1 59.59 96 ALA A CA 1
ATOM 759 C C . ALA A 1 96 ? 10.273 1.539 -6.965 1 59.59 96 ALA A C 1
ATOM 761 O O . ALA A 1 96 ? 9.914 1.638 -8.141 1 59.59 96 ALA A O 1
ATOM 762 N N . ASN A 1 97 ? 9.453 1.776 -5.969 1 72.75 97 ASN A N 1
ATOM 763 C CA . ASN A 1 97 ? 8.07 2.121 -6.258 1 72.75 97 ASN A CA 1
ATOM 764 C C . ASN A 1 97 ? 7.707 3.5 -5.711 1 72.75 97 ASN A C 1
ATOM 766 O O . ASN A 1 97 ? 7.211 3.615 -4.59 1 72.75 97 ASN A O 1
ATOM 770 N N . HIS A 1 98 ? 7.848 4.438 -6.543 1 78.31 98 HIS A N 1
ATOM 771 C CA . HIS A 1 98 ? 7.672 5.828 -6.141 1 78.31 98 HIS A CA 1
ATOM 772 C C . HIS A 1 98 ? 6.246 6.09 -5.668 1 78.31 98 HIS A C 1
ATOM 774 O O . HIS A 1 98 ? 6.031 6.832 -4.707 1 78.31 98 HIS A O 1
ATOM 780 N N . SER A 1 99 ? 5.328 5.473 -6.359 1 80.31 99 SER A N 1
ATOM 781 C CA . SER A 1 99 ? 3.936 5.707 -5.996 1 80.31 99 SER A CA 1
ATOM 782 C C . SER A 1 99 ? 3.639 5.215 -4.586 1 80.31 99 SER A C 1
ATOM 784 O O . SER A 1 99 ? 2.955 5.891 -3.816 1 80.31 99 SER A O 1
ATOM 786 N N . LEU A 1 100 ? 4.148 4.066 -4.242 1 82.38 100 LEU A N 1
ATOM 787 C CA . LEU A 1 100 ? 3.945 3.512 -2.91 1 82.38 100 LEU A CA 1
ATOM 788 C C . LEU A 1 100 ? 4.637 4.367 -1.854 1 82.38 100 LEU A C 1
ATOM 790 O O . LEU A 1 100 ? 4.082 4.598 -0.777 1 82.38 100 LEU A O 1
ATOM 794 N N . LEU A 1 101 ? 5.816 4.758 -2.227 1 87.75 101 LEU A N 1
ATOM 795 C CA . LEU A 1 101 ? 6.59 5.559 -1.284 1 87.75 101 LEU A CA 1
ATOM 796 C C . LEU A 1 101 ? 5.934 6.918 -1.056 1 87.75 101 LEU A C 1
ATOM 798 O O . LEU A 1 101 ? 5.875 7.398 0.078 1 87.75 101 LEU A O 1
ATOM 802 N N . LEU A 1 102 ? 5.438 7.516 -2.115 1 90.31 102 LEU A N 1
ATOM 803 C CA . LEU A 1 102 ? 4.773 8.812 -2.012 1 90.31 102 LEU A CA 1
ATOM 804 C C . LEU A 1 102 ? 3.512 8.711 -1.162 1 90.31 102 LEU A C 1
ATOM 806 O O . LEU A 1 102 ? 3.254 9.578 -0.32 1 90.31 102 LEU A O 1
ATOM 810 N N . ASN A 1 103 ? 2.721 7.672 -1.405 1 90.19 103 ASN A N 1
ATOM 811 C CA . ASN A 1 103 ? 1.519 7.461 -0.605 1 90.19 103 ASN A CA 1
ATOM 812 C C . ASN A 1 103 ? 1.855 7.25 0.868 1 90.19 103 ASN A C 1
ATOM 814 O O . ASN A 1 103 ? 1.136 7.727 1.748 1 90.19 103 ASN A O 1
ATOM 818 N N . PHE A 1 104 ? 2.951 6.543 1.108 1 93.81 104 PHE A N 1
ATOM 819 C CA . PHE A 1 104 ? 3.361 6.27 2.48 1 93.81 104 PHE A CA 1
ATOM 820 C C . PHE A 1 104 ? 3.832 7.547 3.168 1 93.81 104 PHE A C 1
ATOM 822 O O . PHE A 1 104 ? 3.488 7.797 4.324 1 93.81 104 PHE A O 1
ATOM 829 N N . ILE A 1 105 ? 4.617 8.359 2.438 1 96.25 105 ILE A N 1
ATOM 830 C CA . ILE A 1 105 ? 5.094 9.633 2.977 1 96.25 105 ILE A CA 1
ATOM 831 C C . ILE A 1 105 ? 3.904 10.539 3.283 1 96.25 105 ILE A C 1
ATOM 833 O O . ILE A 1 105 ? 3.869 11.195 4.328 1 96.25 105 ILE A O 1
ATOM 837 N N . ASP A 1 106 ? 2.949 10.609 2.379 1 96.44 106 ASP A N 1
ATOM 838 C CA . ASP A 1 106 ? 1.743 11.406 2.604 1 96.44 106 ASP A CA 1
ATOM 839 C C . ASP A 1 106 ? 1.052 11 3.902 1 96.44 106 ASP A C 1
ATOM 841 O O . ASP A 1 106 ? 0.646 11.852 4.691 1 96.44 106 ASP A O 1
ATOM 845 N N . ALA A 1 107 ? 0.921 9.664 4.105 1 96.56 107 ALA A N 1
ATOM 846 C CA . ALA A 1 107 ? 0.283 9.164 5.32 1 96.56 107 ALA A CA 1
ATOM 847 C C . ALA A 1 107 ? 1.086 9.555 6.559 1 96.56 107 ALA A C 1
ATOM 849 O O . ALA A 1 107 ? 0.516 9.969 7.57 1 96.56 107 ALA A O 1
ATOM 850 N N . VAL A 1 108 ? 2.375 9.422 6.473 1 98.06 108 VAL A N 1
ATOM 851 C CA . VAL A 1 108 ? 3.254 9.742 7.59 1 98.06 108 VAL A CA 1
ATOM 852 C C . VAL A 1 108 ? 3.074 11.211 7.988 1 98.06 108 VAL A C 1
ATOM 854 O O . VAL A 1 108 ? 3.01 11.531 9.18 1 98.06 108 VAL A O 1
ATOM 857 N N . GLN A 1 109 ? 2.963 12.023 7.008 1 97.94 109 GLN A N 1
ATOM 858 C CA . GLN A 1 109 ? 2.82 13.453 7.262 1 97.94 109 GLN A CA 1
ATOM 859 C C . GLN A 1 109 ? 1.421 13.781 7.773 1 97.94 109 GLN A C 1
ATOM 861 O O . GLN A 1 109 ? 1.27 14.523 8.75 1 97.94 109 GLN A O 1
ATOM 866 N N . ARG A 1 110 ? 0.456 13.258 7.188 1 97.81 110 ARG A N 1
ATOM 867 C CA . ARG A 1 110 ? -0.926 13.578 7.523 1 97.81 110 ARG A CA 1
ATOM 868 C C . ARG A 1 110 ? -1.301 13.023 8.898 1 97.81 110 ARG A C 1
ATOM 870 O O . ARG A 1 110 ? -2.189 13.555 9.562 1 97.81 110 ARG A O 1
ATOM 877 N N . LEU A 1 111 ? -0.549 11.992 9.32 1 98.19 111 LEU A N 1
ATOM 878 C CA . LEU A 1 111 ? -0.821 11.383 10.617 1 98.19 111 LEU A CA 1
ATOM 879 C C . LEU A 1 111 ? -0.056 12.094 11.727 1 98.19 111 LEU A C 1
ATOM 881 O O . LEU A 1 111 ? -0.218 11.766 12.906 1 98.19 111 LEU A O 1
ATOM 885 N N . GLY A 1 112 ? 0.736 13.055 11.406 1 97.12 112 GLY A N 1
ATOM 886 C CA . GLY A 1 112 ? 1.366 13.938 12.383 1 97.12 112 GLY A CA 1
ATOM 887 C C . GLY A 1 112 ? 2.613 13.336 13.008 1 97.12 112 GLY A C 1
ATOM 888 O O . GLY A 1 112 ? 3.014 13.727 14.102 1 97.12 112 GLY A O 1
ATOM 889 N N . VAL A 1 113 ? 3.289 12.32 12.336 1 98 113 VAL A N 1
ATOM 890 C CA . VAL A 1 113 ? 4.453 11.68 12.938 1 98 113 VAL A CA 1
ATOM 891 C C . VAL A 1 113 ? 5.688 11.93 12.07 1 98 113 VAL A C 1
ATOM 893 O O . VAL A 1 113 ? 6.746 11.344 12.312 1 98 113 VAL A O 1
ATOM 896 N N . ALA A 1 114 ? 5.594 12.805 11.102 1 97.62 114 ALA A N 1
ATOM 897 C CA . ALA A 1 114 ? 6.68 13.07 10.164 1 97.62 114 ALA A CA 1
ATOM 898 C C . ALA A 1 114 ? 7.91 13.617 10.883 1 97.62 114 ALA A C 1
ATOM 900 O O . ALA A 1 114 ? 9.039 13.406 10.438 1 97.62 114 ALA A O 1
ATOM 901 N N . TYR A 1 115 ? 7.723 14.297 12.008 1 96.5 115 TYR A N 1
ATOM 902 C CA . TYR A 1 115 ? 8.828 14.93 12.719 1 96.5 115 TYR A CA 1
ATOM 903 C C . TYR A 1 115 ? 9.797 13.891 13.258 1 96.5 115 TYR A C 1
ATOM 905 O O . TYR A 1 115 ? 10.953 14.203 13.578 1 96.5 115 TYR A O 1
ATOM 913 N N . HIS A 1 116 ? 9.438 12.609 13.336 1 97.56 116 HIS A N 1
ATOM 914 C CA . HIS A 1 116 ? 10.328 11.531 13.734 1 97.56 116 HIS A CA 1
ATOM 915 C C . HIS A 1 116 ? 11.227 11.102 12.578 1 97.56 116 HIS A C 1
ATOM 917 O O . HIS A 1 116 ? 12.219 10.406 12.789 1 97.56 116 HIS A O 1
ATOM 923 N N . PHE A 1 117 ? 10.859 11.523 11.352 1 97.75 117 PHE A N 1
ATOM 924 C CA . PHE A 1 117 ? 11.492 10.93 10.18 1 97.75 117 PHE A CA 1
ATOM 925 C C . PHE A 1 117 ? 11.93 12.016 9.203 1 97.75 117 PHE A C 1
ATOM 927 O O . PHE A 1 117 ? 11.836 11.828 7.984 1 97.75 117 PHE A O 1
ATOM 934 N N . GLU A 1 118 ? 12.297 13.109 9.664 1 96 118 GLU A N 1
ATOM 935 C CA . GLU A 1 118 ? 12.609 14.266 8.812 1 96 118 GLU A CA 1
ATOM 936 C C . GLU A 1 118 ? 13.719 13.93 7.82 1 96 118 GLU A C 1
ATOM 938 O O . GLU A 1 118 ? 13.617 14.266 6.641 1 96 118 GLU A O 1
ATOM 943 N N . GLN A 1 119 ? 14.727 13.273 8.281 1 95.38 119 GLN A N 1
ATOM 944 C CA . GLN A 1 119 ? 15.859 12.953 7.422 1 95.38 119 GLN A CA 1
ATOM 945 C C . GLN A 1 119 ? 15.477 11.93 6.359 1 95.38 119 GLN A C 1
ATOM 947 O O . GLN A 1 119 ? 15.812 12.086 5.184 1 95.38 119 GLN A O 1
ATOM 952 N N . GLU A 1 120 ? 14.766 10.875 6.812 1 95.5 120 GLU A N 1
ATOM 953 C CA . GLU A 1 120 ? 14.344 9.82 5.887 1 95.5 120 GLU A CA 1
ATOM 954 C C . GLU A 1 120 ? 13.43 10.375 4.801 1 95.5 120 GLU A C 1
ATOM 956 O O . GLU A 1 120 ? 13.562 10.023 3.629 1 95.5 120 GLU A O 1
ATOM 961 N N . ILE A 1 121 ? 12.531 11.242 5.141 1 96.44 121 ILE A N 1
ATOM 962 C CA . ILE A 1 121 ? 11.594 11.828 4.195 1 96.44 121 ILE A CA 1
ATOM 963 C C . ILE A 1 121 ? 12.336 12.734 3.215 1 96.44 121 ILE A C 1
ATOM 965 O O . ILE A 1 121 ? 12.078 12.695 2.008 1 96.44 121 ILE A O 1
ATOM 969 N N . GLU A 1 122 ? 13.273 13.539 3.738 1 95.94 122 GLU A N 1
ATOM 970 C CA . GLU A 1 122 ? 14.07 14.414 2.887 1 95.94 122 GLU A CA 1
ATOM 971 C C . GLU A 1 122 ? 14.859 13.617 1.852 1 95.94 122 GLU A C 1
ATOM 973 O O . GLU A 1 122 ? 14.875 13.969 0.67 1 95.94 122 GLU A O 1
ATOM 978 N N . GLU A 1 123 ? 15.484 12.57 2.295 1 94.19 123 GLU A N 1
ATOM 979 C CA . GLU A 1 123 ? 16.281 11.75 1.395 1 94.19 123 GLU A CA 1
ATOM 980 C C . GLU A 1 123 ? 15.406 11.086 0.333 1 94.19 123 GLU A C 1
ATOM 982 O O . GLU A 1 123 ? 15.773 11.039 -0.842 1 94.19 123 GLU A O 1
ATOM 987 N N . ALA A 1 124 ? 14.281 10.602 0.758 1 92.38 124 ALA A N 1
ATOM 988 C CA . ALA A 1 124 ? 13.359 9.945 -0.167 1 92.38 124 ALA A CA 1
ATOM 989 C C . ALA A 1 124 ? 12.852 10.922 -1.223 1 92.38 124 ALA A C 1
ATOM 991 O O . ALA A 1 124 ? 12.852 10.609 -2.416 1 92.38 124 ALA A O 1
ATOM 992 N N . LEU A 1 125 ? 12.438 12.086 -0.841 1 93.56 125 LEU A N 1
ATOM 993 C CA . LEU A 1 125 ? 11.867 13.062 -1.763 1 93.56 125 LEU A CA 1
ATOM 994 C C . LEU A 1 125 ? 12.945 13.656 -2.66 1 93.56 125 LEU A C 1
ATOM 996 O O . LEU A 1 125 ? 12.68 13.984 -3.82 1 93.56 125 LEU A O 1
ATOM 1000 N N . GLN A 1 126 ? 14.141 13.812 -2.096 1 92.88 126 GLN A N 1
ATOM 1001 C CA . GLN A 1 126 ? 15.25 14.258 -2.93 1 92.88 126 GLN A CA 1
ATOM 1002 C C . GLN A 1 126 ? 15.508 13.273 -4.07 1 92.88 126 GLN A C 1
ATOM 1004 O O . GLN A 1 126 ? 15.703 13.688 -5.219 1 92.88 126 GLN A O 1
ATOM 1009 N N . HIS A 1 127 ? 15.492 12.039 -3.738 1 87.25 127 HIS A N 1
ATOM 1010 C CA . HIS A 1 127 ? 15.703 11.008 -4.746 1 87.25 127 HIS A CA 1
ATOM 1011 C C . HIS A 1 127 ? 14.602 11.047 -5.809 1 87.25 127 HIS A C 1
ATOM 1013 O O . HIS A 1 127 ? 14.883 10.898 -7 1 87.25 127 HIS A O 1
ATOM 1019 N N . ILE A 1 128 ? 13.422 11.18 -5.398 1 86 128 ILE A N 1
ATOM 1020 C CA . ILE A 1 128 ? 12.281 11.234 -6.312 1 86 128 ILE A CA 1
ATOM 1021 C C . ILE A 1 128 ? 12.383 12.477 -7.188 1 86 128 ILE A C 1
ATOM 1023 O O . ILE A 1 128 ? 12.148 12.414 -8.398 1 86 128 ILE A O 1
ATOM 1027 N N . TYR A 1 129 ? 12.758 13.578 -6.594 1 89.31 129 TYR A N 1
ATOM 1028 C CA . TYR A 1 129 ? 12.898 14.836 -7.332 1 89.31 129 TYR A CA 1
ATOM 1029 C C . TYR A 1 129 ? 13.953 14.703 -8.422 1 89.31 129 TYR A C 1
ATOM 1031 O O . TYR A 1 129 ? 13.75 15.18 -9.547 1 89.31 129 TYR A O 1
ATOM 1039 N N . GLU A 1 130 ? 14.992 14.078 -8.086 1 84.38 130 GLU A N 1
ATOM 1040 C CA . GLU A 1 130 ? 16.078 13.891 -9.039 1 84.38 130 GLU A CA 1
ATOM 1041 C C . GLU A 1 130 ? 15.664 12.945 -10.164 1 84.38 130 GLU A C 1
ATOM 1043 O O . GLU A 1 130 ? 16.047 13.141 -11.32 1 84.38 130 GLU A O 1
ATOM 1048 N N . SER A 1 131 ? 14.883 12.023 -9.773 1 74.19 131 SER A N 1
ATOM 1049 C CA . SER A 1 131 ? 14.406 11.078 -10.781 1 74.19 131 SER A CA 1
ATOM 1050 C C . SER A 1 131 ? 13.445 11.75 -11.758 1 74.19 131 SER A C 1
ATOM 1052 O O . SER A 1 131 ? 13.438 11.438 -12.945 1 74.19 131 SER A O 1
ATOM 1054 N N . PHE A 1 132 ? 12.602 12.609 -11.305 1 71.25 132 PHE A N 1
ATOM 1055 C CA . PHE A 1 132 ? 11.641 13.328 -12.125 1 71.25 132 PHE A CA 1
ATOM 1056 C C . PHE A 1 132 ? 12.352 14.328 -13.031 1 71.25 132 PHE A C 1
ATOM 1058 O O . PHE A 1 132 ? 11.945 14.523 -14.18 1 71.25 132 PHE A O 1
ATOM 1065 N N . HIS A 1 133 ? 13.156 14.891 -12.5 1 60.81 133 HIS A N 1
ATOM 1066 C CA . HIS A 1 133 ? 13.898 15.906 -13.234 1 60.81 133 HIS A CA 1
ATOM 1067 C C . HIS A 1 133 ? 14.617 15.305 -14.438 1 60.81 133 HIS A C 1
ATOM 1069 O O . HIS A 1 133 ? 14.68 15.93 -15.5 1 60.81 133 HIS A O 1
ATOM 1075 N N . ASP A 1 134 ? 14.992 14.203 -14.203 1 53.72 134 ASP A N 1
ATOM 1076 C CA . ASP A 1 134 ? 15.719 13.531 -15.273 1 53.72 134 ASP A CA 1
ATOM 1077 C C . ASP A 1 134 ? 14.758 13.07 -16.375 1 53.72 134 ASP A C 1
ATOM 1079 O O . ASP A 1 134 ? 15.094 13.133 -17.562 1 53.72 134 ASP A O 1
ATOM 1083 N N . LEU A 1 135 ? 13.617 12.812 -15.906 1 53 135 LEU A N 1
ATOM 1084 C CA . LEU A 1 135 ? 12.695 12.234 -16.875 1 53 135 LEU A CA 1
ATOM 1085 C C . LEU A 1 135 ? 11.766 13.289 -17.453 1 53 135 LEU A C 1
ATOM 1087 O O . LEU A 1 135 ? 11.125 13.07 -18.484 1 53 135 LEU A O 1
ATOM 1091 N N . ASN A 1 136 ? 11.914 14.375 -16.953 1 49.06 136 ASN A N 1
ATOM 1092 C CA . ASN A 1 136 ? 11.016 15.484 -17.234 1 49.06 136 ASN A CA 1
ATOM 1093 C C . ASN A 1 136 ? 9.555 15.031 -17.25 1 49.06 136 ASN A C 1
ATOM 1095 O O . ASN A 1 136 ? 8.758 15.547 -18.047 1 49.06 136 ASN A O 1
ATOM 1099 N N . ASP A 1 137 ? 9.375 13.836 -16.766 1 57.22 137 ASP A N 1
ATOM 1100 C CA . ASP A 1 137 ? 8.016 13.312 -16.734 1 57.22 137 ASP A CA 1
ATOM 1101 C C . ASP A 1 137 ? 7.824 12.344 -15.57 1 57.22 137 ASP A C 1
ATOM 1103 O O . ASP A 1 137 ? 8.781 11.695 -15.133 1 57.22 137 ASP A O 1
ATOM 1107 N N . ILE A 1 138 ? 6.82 12.609 -14.789 1 58.97 138 ILE A N 1
ATOM 1108 C CA . ILE A 1 138 ? 6.398 11.602 -13.82 1 58.97 138 ILE A CA 1
ATOM 1109 C C . ILE A 1 138 ? 5.363 10.68 -14.461 1 58.97 138 ILE A C 1
ATOM 1111 O O . ILE A 1 138 ? 4.281 11.125 -14.852 1 58.97 138 ILE A O 1
ATOM 1115 N N . ASP A 1 139 ? 5.82 9.547 -14.758 1 61.84 139 ASP A N 1
ATOM 1116 C CA . ASP A 1 139 ? 4.852 8.594 -15.289 1 61.84 139 ASP A CA 1
ATOM 1117 C C . ASP A 1 139 ? 3.848 8.172 -14.219 1 61.84 139 ASP A C 1
ATOM 1119 O O . ASP A 1 139 ? 4.219 7.949 -13.062 1 61.84 139 ASP A O 1
ATOM 1123 N N . GLY A 1 140 ? 2.598 8.594 -14.43 1 67 140 GLY A N 1
ATOM 1124 C CA . GLY A 1 140 ? 1.589 8.156 -13.477 1 67 140 GLY A CA 1
ATOM 1125 C C . GLY A 1 140 ? 0.208 8.711 -13.781 1 67 140 GLY A C 1
ATOM 1126 O O . GLY A 1 140 ? 0.04 9.508 -14.703 1 67 140 GLY A O 1
ATOM 1127 N N . ASP A 1 141 ? -0.687 8.195 -13.094 1 76.75 141 ASP A N 1
ATOM 1128 C CA . ASP A 1 141 ? -2.053 8.703 -13.164 1 76.75 141 ASP A CA 1
ATOM 1129 C C . ASP A 1 141 ? -2.18 10.047 -12.445 1 76.75 141 ASP A C 1
ATOM 1131 O O . ASP A 1 141 ? -1.217 10.523 -11.852 1 76.75 141 ASP A O 1
ATOM 1135 N N . LEU A 1 142 ? -3.24 10.734 -12.602 1 86 142 LEU A N 1
ATOM 1136 C CA . LEU A 1 142 ? -3.467 12.078 -12.078 1 86 142 LEU A CA 1
ATOM 1137 C C . LEU A 1 142 ? -3.184 12.133 -10.578 1 86 142 LEU A C 1
ATOM 1139 O O . LEU A 1 142 ? -2.549 13.07 -10.102 1 86 142 LEU A O 1
ATOM 1143 N N . TYR A 1 143 ? -3.637 11.148 -9.875 1 88.06 143 TYR A N 1
ATOM 1144 C CA . TYR A 1 143 ? -3.469 11.148 -8.43 1 88.06 143 TYR A CA 1
ATOM 1145 C C . TYR A 1 143 ? -1.992 11.109 -8.047 1 88.06 143 TYR A C 1
ATOM 1147 O O . TYR A 1 143 ? -1.534 11.914 -7.23 1 88.06 143 TYR A O 1
ATOM 1155 N N . ASN A 1 144 ? -1.264 10.234 -8.609 1 84.75 144 ASN A N 1
ATOM 1156 C CA . ASN A 1 144 ? 0.138 10.062 -8.25 1 84.75 144 ASN A CA 1
ATOM 1157 C C . ASN A 1 144 ? 0.977 11.273 -8.648 1 84.75 144 ASN A C 1
ATOM 1159 O O . ASN A 1 144 ? 1.894 11.664 -7.922 1 84.75 144 ASN A O 1
ATOM 1163 N N . VAL A 1 145 ? 0.692 11.789 -9.773 1 88.75 145 VAL A N 1
ATOM 1164 C CA . VAL A 1 145 ? 1.42 12.969 -10.234 1 88.75 145 VAL A CA 1
ATOM 1165 C C . VAL A 1 145 ? 1.104 14.156 -9.32 1 88.75 145 VAL A C 1
ATOM 1167 O O . VAL A 1 145 ? 2.006 14.891 -8.914 1 88.75 145 VAL A O 1
ATOM 1170 N N . ALA A 1 146 ? -0.164 14.344 -9.039 1 93.25 146 ALA A N 1
ATOM 1171 C CA . ALA A 1 146 ? -0.578 15.43 -8.156 1 93.25 146 ALA A CA 1
ATOM 1172 C C . ALA A 1 146 ? 0.017 15.266 -6.762 1 93.25 146 ALA A C 1
ATOM 1174 O O . ALA A 1 146 ? 0.458 16.234 -6.152 1 93.25 146 ALA A O 1
ATOM 1175 N N . LEU A 1 147 ? -0.01 14.047 -6.285 1 93.62 147 LEU A N 1
ATOM 1176 C CA . LEU A 1 147 ? 0.548 13.75 -4.969 1 93.62 147 LEU A CA 1
ATOM 1177 C C . LEU A 1 147 ? 2.043 14.047 -4.938 1 93.62 147 LEU A C 1
ATOM 1179 O O . LEU A 1 147 ? 2.537 14.664 -3.988 1 93.62 147 LEU A O 1
ATOM 1183 N N . GLY A 1 148 ? 2.729 13.57 -5.949 1 92.44 148 GLY A N 1
ATOM 1184 C CA . GLY A 1 148 ? 4.152 13.859 -6.027 1 92.44 148 GLY A CA 1
ATOM 1185 C C . GLY A 1 148 ? 4.457 15.344 -6.082 1 92.44 148 GLY A C 1
ATOM 1186 O O . GLY A 1 148 ? 5.359 15.828 -5.391 1 92.44 148 GLY A O 1
ATOM 1187 N N . PHE A 1 149 ? 3.682 16.047 -6.891 1 94.5 149 PHE A N 1
ATOM 1188 C CA . PHE A 1 149 ? 3.844 17.5 -7 1 94.5 149 PHE A CA 1
ATOM 1189 C C . PHE A 1 149 ? 3.66 18.172 -5.645 1 94.5 149 PHE A C 1
ATOM 1191 O O . PHE A 1 149 ? 4.473 19 -5.246 1 94.5 149 PHE A O 1
ATOM 1198 N N . ARG A 1 150 ? 2.623 17.797 -4.969 1 97.12 150 ARG A N 1
ATOM 1199 C CA . ARG A 1 150 ? 2.301 18.422 -3.689 1 97.12 150 ARG A CA 1
ATOM 1200 C C . ARG A 1 150 ? 3.398 18.172 -2.662 1 97.12 150 ARG A C 1
ATOM 1202 O O . ARG A 1 150 ? 3.857 19.094 -1.992 1 97.12 150 ARG A O 1
ATOM 1209 N N . LEU A 1 151 ? 3.812 16.938 -2.539 1 96.88 151 LEU A N 1
ATOM 1210 C CA . LEU A 1 151 ? 4.789 16.562 -1.523 1 96.88 151 LEU A CA 1
ATOM 1211 C C . LEU A 1 151 ? 6.141 17.203 -1.803 1 96.88 151 LEU A C 1
ATOM 1213 O O . LEU A 1 151 ? 6.824 17.656 -0.878 1 96.88 151 LEU A O 1
ATOM 1217 N N . LEU A 1 152 ? 6.516 17.266 -3.051 1 95.56 152 LEU A N 1
ATOM 1218 C CA . LEU A 1 152 ? 7.793 17.875 -3.406 1 95.56 152 LEU A CA 1
ATOM 1219 C C . LEU A 1 152 ? 7.766 19.375 -3.145 1 95.56 152 LEU A C 1
ATOM 1221 O O . LEU A 1 152 ? 8.703 19.938 -2.57 1 95.56 152 LEU A O 1
ATOM 1225 N N . ARG A 1 153 ? 6.645 20.031 -3.51 1 96.56 153 ARG A N 1
ATOM 1226 C CA . ARG A 1 153 ? 6.52 21.453 -3.256 1 96.56 153 ARG A CA 1
ATOM 1227 C C . ARG A 1 153 ? 6.484 21.75 -1.759 1 96.56 153 ARG A C 1
ATOM 1229 O O . ARG A 1 153 ? 7.078 22.719 -1.296 1 96.56 153 ARG A O 1
ATOM 1236 N N . GLN A 1 154 ? 5.773 20.938 -1.063 1 96.62 154 GLN A N 1
ATOM 1237 C CA . GLN A 1 154 ? 5.688 21.109 0.383 1 96.62 154 GLN A CA 1
ATOM 1238 C C . GLN A 1 154 ? 7.062 20.984 1.036 1 96.62 154 GLN A C 1
ATOM 1240 O O . GLN A 1 154 ? 7.336 21.641 2.047 1 96.62 154 GLN A O 1
ATOM 1245 N N . GLN A 1 155 ? 7.895 20.141 0.437 1 96.06 155 GLN A N 1
ATOM 1246 C CA . GLN A 1 155 ? 9.234 19.922 0.97 1 96.06 155 GLN A CA 1
ATOM 1247 C C . GLN A 1 155 ? 10.195 21.016 0.506 1 96.06 155 GLN A C 1
ATOM 1249 O O . GLN A 1 155 ? 11.344 21.078 0.957 1 96.06 155 GLN A O 1
ATOM 1254 N N . GLY A 1 156 ? 9.75 21.891 -0.389 1 96.5 156 GLY A N 1
ATOM 1255 C CA . GLY A 1 156 ? 10.531 23.047 -0.803 1 96.5 156 GLY A CA 1
ATOM 1256 C C . GLY A 1 156 ? 11.156 22.875 -2.174 1 96.5 156 GLY A C 1
ATOM 1257 O O . GLY A 1 156 ? 11.852 23.781 -2.652 1 96.5 156 GLY A O 1
ATOM 1258 N N . TYR A 1 157 ? 10.867 21.766 -2.842 1 95.19 157 TYR A N 1
ATOM 1259 C CA . TYR A 1 157 ? 11.438 21.578 -4.172 1 95.19 157 TYR A CA 1
ATOM 1260 C C . TYR A 1 157 ? 10.617 22.297 -5.227 1 95.19 157 TYR A C 1
ATOM 1262 O O . TYR A 1 157 ? 9.383 22.219 -5.234 1 95.19 157 TYR A O 1
ATOM 1270 N N . SER A 1 158 ? 11.289 22.953 -6.098 1 92.5 158 SER A N 1
ATOM 1271 C CA . SER A 1 158 ? 10.617 23.75 -7.113 1 92.5 158 SER A CA 1
ATOM 1272 C C . SER A 1 158 ? 10.281 22.922 -8.344 1 92.5 158 SER A C 1
ATOM 1274 O O . SER A 1 158 ? 10.773 23.188 -9.445 1 92.5 158 SER A O 1
ATOM 1276 N N . ILE A 1 159 ? 9.453 22.047 -8.203 1 91.44 159 ILE A N 1
ATOM 1277 C CA . ILE A 1 159 ? 8.992 21.25 -9.336 1 91.44 159 ILE A CA 1
ATOM 1278 C C . ILE A 1 159 ? 8.047 22.078 -10.203 1 91.44 159 ILE A C 1
ATOM 1280 O O . ILE A 1 159 ? 7.242 22.859 -9.688 1 91.44 159 ILE A O 1
ATOM 1284 N N . SER A 1 160 ? 8.219 21.938 -11.461 1 91 160 SER A N 1
ATOM 1285 C CA . SER A 1 160 ? 7.414 22.719 -12.398 1 91 160 SER A CA 1
ATOM 1286 C C . SER A 1 160 ? 5.992 22.172 -12.484 1 91 160 SER A C 1
ATOM 1288 O O . SER A 1 160 ? 5.781 20.953 -12.477 1 91 160 SER A O 1
ATOM 1290 N N . CYS A 1 161 ? 5.023 23.078 -12.547 1 91.94 161 CYS A N 1
ATOM 1291 C CA . CYS A 1 161 ? 3.641 22.641 -12.711 1 91.94 161 CYS A CA 1
ATOM 1292 C C . CYS A 1 161 ? 3.387 22.141 -14.125 1 91.94 161 CYS A C 1
ATOM 1294 O O . CYS A 1 161 ? 2.307 21.625 -14.422 1 91.94 161 CYS A O 1
ATOM 1296 N N . GLY A 1 162 ? 4.355 22.203 -15.047 1 88.56 162 GLY A N 1
ATOM 1297 C CA . GLY A 1 162 ? 4.27 21.672 -16.391 1 88.56 162 GLY A CA 1
ATOM 1298 C C . GLY A 1 162 ? 3.984 20.172 -16.438 1 88.56 162 GLY A C 1
ATOM 1299 O O . GLY A 1 162 ? 3.445 19.672 -17.406 1 88.56 162 GLY A O 1
ATOM 1300 N N . ILE A 1 163 ? 4.297 19.484 -15.359 1 87.5 163 ILE A N 1
ATOM 1301 C CA . ILE A 1 163 ? 4.102 18.047 -15.289 1 87.5 163 ILE A CA 1
ATOM 1302 C C . ILE A 1 163 ? 2.607 17.719 -15.352 1 87.5 163 ILE A C 1
ATOM 1304 O O . ILE A 1 163 ? 2.221 16.594 -15.625 1 87.5 163 ILE A O 1
ATOM 1308 N N . LEU A 1 164 ? 1.772 18.766 -15.07 1 90.81 164 LEU A N 1
ATOM 1309 C CA . LEU A 1 164 ? 0.327 18.562 -15.062 1 90.81 164 LEU A CA 1
ATOM 1310 C C . LEU A 1 164 ? -0.26 18.797 -16.453 1 90.81 164 LEU A C 1
ATOM 1312 O O . LEU A 1 164 ? -1.436 18.516 -16.688 1 90.81 164 LEU A O 1
ATOM 1316 N N . LYS A 1 165 ? 0.53 19.234 -17.438 1 89.25 165 LYS A N 1
ATOM 1317 C CA . LYS A 1 165 ? 0.051 19.594 -18.781 1 89.25 165 LYS A CA 1
ATOM 1318 C C . LYS A 1 165 ? -0.505 18.391 -19.516 1 89.25 165 LYS A C 1
ATOM 1320 O O . LYS A 1 165 ? -1.404 18.516 -20.344 1 89.25 165 LYS A O 1
ATOM 1325 N N . LYS A 1 166 ? 0.02 17.266 -19.266 1 83.81 166 LYS A N 1
ATOM 1326 C CA . LYS A 1 166 ? -0.406 16.062 -19.969 1 83.81 166 LYS A CA 1
ATOM 1327 C C . LYS A 1 166 ? -1.87 15.742 -19.672 1 83.81 166 LYS A C 1
ATOM 1329 O O . LYS A 1 166 ? -2.508 14.984 -20.422 1 83.81 166 LYS A O 1
ATOM 1334 N N . PHE A 1 167 ? -2.418 16.312 -18.641 1 90.06 167 PHE A N 1
ATOM 1335 C CA . PHE A 1 167 ? -3.803 16.062 -18.266 1 90.06 167 PHE A CA 1
ATOM 1336 C C . PHE A 1 167 ? -4.727 17.125 -18.844 1 90.06 167 PHE A C 1
ATOM 1338 O O . PHE A 1 167 ? -5.938 17.094 -18.609 1 90.06 167 PHE A O 1
ATOM 1345 N N . THR A 1 168 ? -4.172 18.047 -19.547 1 92.12 168 THR A N 1
ATOM 1346 C CA . THR A 1 168 ? -4.953 19.125 -20.141 1 92.12 168 THR A CA 1
ATOM 1347 C C . THR A 1 168 ? -5.109 18.922 -21.641 1 92.12 168 THR A C 1
ATOM 1349 O O . THR A 1 168 ? -4.367 18.156 -22.25 1 92.12 168 THR A O 1
ATOM 1352 N N . ASP A 1 169 ? -6.113 19.547 -22.141 1 90 169 ASP A N 1
ATOM 1353 C CA . ASP A 1 169 ? -6.328 19.516 -23.578 1 90 169 ASP A CA 1
ATOM 1354 C C . ASP A 1 169 ? -5.531 20.609 -24.281 1 90 169 ASP A C 1
ATOM 1356 O O . ASP A 1 169 ? -4.676 21.25 -23.656 1 90 169 ASP A O 1
ATOM 1360 N N . GLU A 1 170 ? -5.773 20.75 -25.562 1 88.12 170 GLU A N 1
ATOM 1361 C CA . GLU A 1 170 ? -5.027 21.703 -26.391 1 88.12 170 GLU A CA 1
ATOM 1362 C C . GLU A 1 170 ? -5.309 23.141 -25.969 1 88.12 170 GLU A C 1
ATOM 1364 O O . GLU A 1 170 ? -4.488 24.031 -26.203 1 88.12 170 GLU A O 1
ATOM 1369 N N . ARG A 1 171 ? -6.418 23.375 -25.375 1 89 171 ARG A N 1
ATOM 1370 C CA . ARG A 1 171 ? -6.805 24.719 -24.969 1 89 171 ARG A CA 1
ATOM 1371 C C . ARG A 1 171 ? -6.344 25.016 -23.547 1 89 171 ARG A C 1
ATOM 1373 O O . ARG A 1 171 ? -6.668 26.078 -22.984 1 89 171 ARG A O 1
ATOM 1380 N N . GLY A 1 172 ? -5.695 24.031 -22.891 1 89.06 172 GLY A N 1
ATOM 1381 C CA . GLY A 1 172 ? -5.16 24.234 -21.547 1 89.06 172 GLY A CA 1
ATOM 1382 C C . GLY A 1 172 ? -6.148 23.891 -20.453 1 89.06 172 GLY A C 1
ATOM 1383 O O . GLY A 1 172 ? -5.895 24.156 -19.281 1 89.06 172 GLY A O 1
ATOM 1384 N N . ARG A 1 173 ? -7.234 23.359 -20.828 1 93.62 173 ARG A N 1
ATOM 1385 C CA . ARG A 1 173 ? -8.234 22.938 -19.859 1 93.62 173 ARG A CA 1
ATOM 1386 C C . ARG A 1 173 ? -8.07 21.469 -19.5 1 93.62 173 ARG A C 1
ATOM 1388 O O . ARG A 1 173 ? -7.672 20.656 -20.344 1 93.62 173 ARG A O 1
ATOM 1395 N N . PHE A 1 174 ? -8.383 21.172 -18.219 1 94.5 174 PHE A N 1
ATOM 1396 C CA . PHE A 1 174 ? -8.273 19.781 -17.812 1 94.5 174 PHE A CA 1
ATOM 1397 C C . PHE A 1 174 ? -9.328 18.922 -18.5 1 94.5 174 PHE A C 1
ATOM 1399 O O . PHE A 1 174 ? -10.477 19.359 -18.672 1 94.5 174 PHE A O 1
ATOM 1406 N N . LYS A 1 175 ? -8.93 17.797 -18.922 1 90.5 175 LYS A N 1
ATOM 1407 C CA . LYS A 1 175 ? -9.789 16.891 -19.703 1 90.5 175 LYS A CA 1
ATOM 1408 C C . LYS A 1 175 ? -11 16.453 -18.891 1 90.5 175 LYS A C 1
ATOM 1410 O O . LYS A 1 175 ? -10.883 16.156 -17.703 1 90.5 175 LYS A O 1
ATOM 1415 N N . GLU A 1 176 ? -12.125 16.266 -19.516 1 88.38 176 GLU A N 1
ATOM 1416 C CA . GLU A 1 176 ? -13.391 15.938 -18.859 1 88.38 176 GLU A CA 1
ATOM 1417 C C . GLU A 1 176 ? -13.391 14.5 -18.344 1 88.38 176 GLU A C 1
ATOM 1419 O O . GLU A 1 176 ? -14.109 14.18 -17.406 1 88.38 176 GLU A O 1
ATOM 1424 N N . VAL A 1 177 ? -12.57 13.711 -18.953 1 82.12 177 VAL A N 1
ATOM 1425 C CA . VAL A 1 177 ? -12.508 12.305 -18.562 1 82.12 177 VAL A CA 1
ATOM 1426 C C . VAL A 1 177 ? -12.023 12.18 -17.125 1 82.12 177 VAL A C 1
ATOM 1428 O O . VAL A 1 177 ? -12.289 11.18 -16.453 1 82.12 177 VAL A O 1
ATOM 1431 N N . LEU A 1 178 ? -11.422 13.242 -16.625 1 87.88 178 LEU A N 1
ATOM 1432 C CA . LEU A 1 178 ? -10.852 13.211 -15.281 1 87.88 178 LEU A CA 1
ATOM 1433 C C . LEU A 1 178 ? -11.938 13.391 -14.219 1 87.88 178 LEU A C 1
ATOM 1435 O O . LEU A 1 178 ? -11.711 13.109 -13.039 1 87.88 178 LEU A O 1
ATOM 1439 N N . ILE A 1 179 ? -13.086 13.727 -14.609 1 88.81 179 ILE A N 1
ATOM 1440 C CA . ILE A 1 179 ? -14.141 14.102 -13.68 1 88.81 179 ILE A CA 1
ATOM 1441 C C . ILE A 1 179 ? -14.555 12.898 -12.844 1 88.81 179 ILE A C 1
ATOM 1443 O O . ILE A 1 179 ? -14.914 13.039 -11.672 1 88.81 179 ILE A O 1
ATOM 1447 N N . THR A 1 180 ? -14.406 11.734 -13.414 1 81.81 180 THR A N 1
ATOM 1448 C CA . THR A 1 180 ? -14.836 10.531 -12.703 1 81.81 180 THR A CA 1
ATOM 1449 C C . THR A 1 180 ? -13.734 10.047 -11.758 1 81.81 180 THR A C 1
ATOM 1451 O O . THR A 1 180 ? -13.984 9.195 -10.906 1 81.81 180 THR A O 1
ATOM 1454 N N . ASN A 1 181 ? -12.602 10.625 -11.883 1 84.5 181 ASN A N 1
ATOM 1455 C CA . ASN A 1 181 ? -11.477 10.281 -11.023 1 84.5 181 ASN A CA 1
ATOM 1456 C C . ASN A 1 181 ? -11.43 11.164 -9.781 1 84.5 181 ASN A C 1
ATOM 1458 O O . ASN A 1 181 ? -10.531 11.992 -9.625 1 84.5 181 ASN A O 1
ATOM 1462 N N . VAL A 1 182 ? -12.289 10.891 -8.875 1 90.06 182 VAL A N 1
ATOM 1463 C CA . VAL A 1 182 ? -12.5 11.773 -7.73 1 90.06 182 VAL A CA 1
ATOM 1464 C C . VAL A 1 182 ? -11.227 11.836 -6.887 1 90.06 182 VAL A C 1
ATOM 1466 O O . VAL A 1 182 ? -10.859 12.906 -6.395 1 90.06 182 VAL A O 1
ATOM 1469 N N . ARG A 1 183 ? -10.562 10.734 -6.688 1 89.12 183 ARG A N 1
ATOM 1470 C CA . ARG A 1 183 ? -9.32 10.734 -5.922 1 89.12 183 ARG A CA 1
ATOM 1471 C C . ARG A 1 183 ? -8.258 11.594 -6.602 1 89.12 183 ARG A C 1
ATOM 1473 O O . ARG A 1 183 ? -7.504 12.305 -5.93 1 89.12 183 ARG A O 1
ATOM 1480 N N . GLY A 1 184 ? -8.188 11.445 -7.91 1 91.69 184 GLY A N 1
ATOM 1481 C CA . GLY A 1 184 ? -7.277 12.289 -8.672 1 91.69 184 GLY A CA 1
ATOM 1482 C C . GLY A 1 184 ? -7.602 13.766 -8.562 1 91.69 184 GLY A C 1
ATOM 1483 O O . GLY A 1 184 ? -6.703 14.594 -8.43 1 91.69 184 GLY A O 1
ATOM 1484 N N . LEU A 1 185 ? -8.875 14.055 -8.609 1 95.44 185 LEU A N 1
ATOM 1485 C CA . LEU A 1 185 ? -9.32 15.438 -8.484 1 95.44 185 LEU A CA 1
ATOM 1486 C C . LEU A 1 185 ? -8.969 16 -7.109 1 95.44 185 LEU A C 1
ATOM 1488 O O . LEU A 1 185 ? -8.523 17.141 -7 1 95.44 185 LEU A O 1
ATOM 1492 N N . LEU A 1 186 ? -9.211 15.195 -6.102 1 96.56 186 LEU A N 1
ATOM 1493 C CA . LEU A 1 186 ? -8.883 15.625 -4.746 1 96.56 186 LEU A CA 1
ATOM 1494 C C . LEU A 1 186 ? -7.391 15.891 -4.605 1 96.56 186 LEU A C 1
ATOM 1496 O O . LEU A 1 186 ? -6.988 16.891 -3.992 1 96.56 186 LEU A O 1
ATOM 1500 N N . GLY A 1 187 ? -6.598 14.984 -5.164 1 95.94 187 GLY A N 1
ATOM 1501 C CA . GLY A 1 187 ? -5.16 15.195 -5.16 1 95.94 187 GLY A CA 1
ATOM 1502 C C . GLY A 1 187 ? -4.742 16.469 -5.859 1 95.94 187 GLY A C 1
ATOM 1503 O O . GLY A 1 187 ? -3.883 17.203 -5.363 1 95.94 187 GLY A O 1
ATOM 1504 N N . LEU A 1 188 ? -5.324 16.719 -6.984 1 97.62 188 LEU A N 1
ATOM 1505 C CA . LEU A 1 188 ? -5.031 17.922 -7.758 1 97.62 188 LEU A CA 1
ATOM 1506 C C . LEU A 1 188 ? -5.469 19.172 -7.012 1 97.62 188 LEU A C 1
ATOM 1508 O O . LEU A 1 188 ? -4.781 20.188 -7.047 1 97.62 188 LEU A O 1
ATOM 1512 N N . TYR A 1 189 ? -6.617 19.109 -6.395 1 98.44 189 TYR A N 1
ATOM 1513 C CA . TYR A 1 189 ? -7.117 20.203 -5.578 1 98.44 189 TYR A CA 1
ATOM 1514 C C . TYR A 1 189 ? -6.109 20.578 -4.5 1 98.44 189 TYR A C 1
ATOM 1516 O O . TYR A 1 189 ? -5.793 21.766 -4.324 1 98.44 189 TYR A O 1
ATOM 1524 N N . GLU A 1 190 ? -5.656 19.578 -3.748 1 98.44 190 GLU A N 1
ATOM 1525 C CA . GLU A 1 190 ? -4.691 19.812 -2.678 1 98.44 190 GLU A CA 1
ATOM 1526 C C . GLU A 1 190 ? -3.381 20.359 -3.23 1 98.44 190 GLU A C 1
ATOM 1528 O O . GLU A 1 190 ? -2.773 21.25 -2.629 1 98.44 190 GLU A O 1
ATOM 1533 N N . ALA A 1 191 ? -2.945 19.828 -4.352 1 97.88 191 ALA A N 1
ATOM 1534 C CA . ALA A 1 191 ? -1.707 20.281 -4.98 1 97.88 191 ALA A CA 1
ATOM 1535 C C . ALA A 1 191 ? -1.817 21.734 -5.422 1 97.88 191 ALA A C 1
ATOM 1537 O O . ALA A 1 191 ? -0.849 22.484 -5.328 1 97.88 191 ALA A O 1
ATOM 1538 N N . ALA A 1 192 ? -2.939 22.125 -5.848 1 98.31 192 ALA A N 1
ATOM 1539 C CA . ALA A 1 192 ? -3.154 23.438 -6.426 1 98.31 192 ALA A CA 1
ATOM 1540 C C . ALA A 1 192 ? -3.023 24.531 -5.363 1 98.31 192 ALA A C 1
ATOM 1542 O O . ALA A 1 192 ? -2.74 25.688 -5.684 1 98.31 192 ALA A O 1
ATOM 1543 N N . HIS A 1 193 ? -3.152 24.188 -4.133 1 98.06 193 HIS A N 1
ATOM 1544 C CA . HIS A 1 193 ? -3.057 25.172 -3.064 1 98.06 193 HIS A CA 1
ATOM 1545 C C . HIS A 1 193 ? -1.604 25.531 -2.766 1 98.06 193 HIS A C 1
ATOM 1547 O O . HIS A 1 193 ? -1.327 26.422 -1.967 1 98.06 193 HIS A O 1
ATOM 1553 N N . LEU A 1 194 ? -0.679 24.875 -3.467 1 98.19 194 LEU A N 1
ATOM 1554 C CA . LEU A 1 194 ? 0.735 25.219 -3.34 1 98.19 194 LEU A CA 1
ATOM 1555 C C . LEU A 1 194 ? 1.19 26.094 -4.496 1 98.19 194 LEU A C 1
ATOM 1557 O O . LEU A 1 194 ? 2.391 26.297 -4.691 1 98.19 194 LEU A O 1
ATOM 1561 N N . ARG A 1 195 ? 0.285 26.625 -5.203 1 97.44 195 ARG A N 1
ATOM 1562 C CA . ARG A 1 195 ? 0.572 27.453 -6.371 1 97.44 195 ARG A CA 1
ATOM 1563 C C . ARG A 1 195 ? 1.312 28.719 -5.973 1 97.44 195 ARG A C 1
ATOM 1565 O O . ARG A 1 195 ? 1.117 29.25 -4.871 1 97.44 195 ARG A O 1
ATOM 1572 N N . VAL A 1 196 ? 2.176 29.188 -6.82 1 97.88 196 VAL A N 1
ATOM 1573 C CA . VAL A 1 196 ? 2.848 30.484 -6.723 1 97.88 196 VAL A CA 1
ATOM 1574 C C . VAL A 1 196 ? 2.416 31.391 -7.879 1 97.88 196 VAL A C 1
ATOM 1576 O O . VAL A 1 196 ? 1.623 30.969 -8.727 1 97.88 196 VAL A O 1
ATOM 1579 N N . HIS A 1 197 ? 2.863 32.625 -7.828 1 97.12 197 HIS A N 1
ATOM 1580 C CA . HIS A 1 197 ? 2.447 33.562 -8.852 1 97.12 197 HIS A CA 1
ATOM 1581 C C . HIS A 1 197 ? 2.871 33.125 -10.242 1 97.12 197 HIS A C 1
ATOM 1583 O O . HIS A 1 197 ? 3.961 32.562 -10.414 1 97.12 197 HIS A O 1
ATOM 1589 N N . GLY A 1 198 ? 2.018 33.25 -11.203 1 95.81 198 GLY A N 1
ATOM 1590 C CA . GLY A 1 198 ? 2.338 32.969 -12.594 1 95.81 198 GLY A CA 1
ATOM 1591 C C . GLY A 1 198 ? 1.979 31.531 -13 1 95.81 198 GLY A C 1
ATOM 1592 O O . GLY A 1 198 ? 2.152 31.156 -14.164 1 95.81 198 GLY A O 1
ATOM 1593 N N . GLU A 1 199 ? 1.49 30.75 -12.094 1 96.56 199 GLU A N 1
ATOM 1594 C CA . GLU A 1 199 ? 1.167 29.359 -12.414 1 96.56 199 GLU A CA 1
ATOM 1595 C C . GLU A 1 199 ? -0.316 29.203 -12.727 1 96.56 199 GLU A C 1
ATOM 1597 O O . GLU A 1 199 ? -1.071 28.656 -11.93 1 96.56 199 GLU A O 1
ATOM 1602 N N . ASP A 1 200 ? -0.663 29.469 -13.914 1 95.19 200 ASP A N 1
ATOM 1603 C CA . ASP A 1 200 ? -2.049 29.531 -14.367 1 95.19 200 ASP A CA 1
ATOM 1604 C C . ASP A 1 200 ? -2.674 28.141 -14.414 1 95.19 200 ASP A C 1
ATOM 1606 O O . ASP A 1 200 ? -3.875 27.984 -14.188 1 95.19 200 ASP A O 1
ATOM 1610 N N . ILE A 1 201 ? -1.874 27.234 -14.727 1 96 201 ILE A N 1
ATOM 1611 C CA . ILE A 1 201 ? -2.395 25.875 -14.797 1 96 201 ILE A CA 1
ATOM 1612 C C . ILE A 1 201 ? -2.959 25.469 -13.438 1 96 201 ILE A C 1
ATOM 1614 O O . ILE A 1 201 ? -3.979 24.781 -13.367 1 96 201 ILE A O 1
ATOM 1618 N N . LEU A 1 202 ? -2.299 25.828 -12.375 1 97.5 202 LEU A N 1
ATOM 1619 C CA . LEU A 1 202 ? -2.76 25.484 -11.031 1 97.5 202 LEU A CA 1
ATOM 1620 C C . LEU A 1 202 ? -3.994 26.297 -10.656 1 97.5 202 LEU A C 1
ATOM 1622 O O . LEU A 1 202 ? -4.855 25.812 -9.914 1 97.5 202 LEU A O 1
ATOM 1626 N N . ALA A 1 203 ? -4.066 27.516 -11.148 1 96.69 203 ALA A N 1
ATOM 1627 C CA . ALA A 1 203 ? -5.289 28.297 -10.953 1 96.69 203 ALA A CA 1
ATOM 1628 C C . ALA A 1 203 ? -6.484 27.609 -11.609 1 96.69 203 ALA A C 1
ATOM 1630 O O . ALA A 1 203 ? -7.57 27.547 -11.031 1 96.69 203 ALA A O 1
ATOM 1631 N N . GLU A 1 204 ? -6.223 27.156 -12.805 1 96.88 204 GLU A N 1
ATOM 1632 C CA . GLU A 1 204 ? -7.258 26.422 -13.516 1 96.88 204 GLU A CA 1
ATOM 1633 C C . GLU A 1 204 ? -7.613 25.125 -12.789 1 96.88 204 GLU A C 1
ATOM 1635 O O . GLU A 1 204 ? -8.781 24.719 -12.766 1 96.88 204 GLU A O 1
ATOM 1640 N N . ALA A 1 205 ? -6.598 24.438 -12.312 1 97.94 205 ALA A N 1
ATOM 1641 C CA . ALA A 1 205 ? -6.812 23.203 -11.562 1 97.94 205 ALA A CA 1
ATOM 1642 C C . ALA A 1 205 ? -7.727 23.438 -10.367 1 97.94 205 ALA A C 1
ATOM 1644 O O . ALA A 1 205 ? -8.617 22.641 -10.078 1 97.94 205 ALA A O 1
ATOM 1645 N N . LEU A 1 206 ? -7.492 24.547 -9.641 1 97.44 206 LEU A N 1
ATOM 1646 C CA . LEU A 1 206 ? -8.273 24.859 -8.453 1 97.44 206 LEU A CA 1
ATOM 1647 C C . LEU A 1 206 ? -9.742 25.078 -8.812 1 97.44 206 LEU A C 1
ATOM 1649 O O . LEU A 1 206 ? -10.633 24.578 -8.125 1 97.44 206 LEU A O 1
ATOM 1653 N N . THR A 1 207 ? -9.992 25.797 -9.875 1 96.75 207 THR A N 1
ATOM 1654 C CA . THR A 1 207 ? -11.352 26.062 -10.32 1 96.75 207 THR A CA 1
ATOM 1655 C C . THR A 1 207 ? -12.031 24.781 -10.766 1 96.75 207 THR A C 1
ATOM 1657 O O . THR A 1 207 ? -13.164 24.5 -10.367 1 96.75 207 THR A O 1
ATOM 1660 N N . PHE A 1 208 ? -11.344 24.016 -11.586 1 97.69 208 PHE A N 1
ATOM 1661 C CA . PHE A 1 208 ? -11.852 22.766 -12.133 1 97.69 208 PHE A CA 1
ATOM 1662 C C . PHE A 1 208 ? -12.188 21.781 -11.023 1 97.69 208 PHE A C 1
ATOM 1664 O O . PHE A 1 208 ? -13.297 21.234 -10.984 1 97.69 208 PHE A O 1
ATOM 1671 N N . THR A 1 209 ? -11.242 21.547 -10.141 1 98.12 209 THR A N 1
ATOM 1672 C CA . THR A 1 209 ? -11.414 20.547 -9.086 1 98.12 209 THR A CA 1
ATOM 1673 C C . THR A 1 209 ? -12.484 21 -8.094 1 98.12 209 THR A C 1
ATOM 1675 O O . THR A 1 209 ? -13.305 20.203 -7.648 1 98.12 209 THR A O 1
ATOM 1678 N N . THR A 1 210 ? -12.523 22.297 -7.684 1 97.94 210 THR A N 1
ATOM 1679 C CA . THR A 1 210 ? -13.523 22.812 -6.754 1 97.94 210 THR A CA 1
ATOM 1680 C C . THR A 1 210 ? -14.93 22.578 -7.289 1 97.94 210 THR A C 1
ATOM 1682 O O . THR A 1 210 ? -15.805 22.094 -6.566 1 97.94 210 THR A O 1
ATOM 1685 N N . THR A 1 211 ? -15.094 22.859 -8.531 1 97.69 211 THR A N 1
ATOM 1686 C CA . THR A 1 211 ? -16.391 22.75 -9.172 1 97.69 211 THR A CA 1
ATOM 1687 C C . THR A 1 211 ? -16.875 21.297 -9.156 1 97.69 211 THR A C 1
ATOM 1689 O O . THR A 1 211 ? -18 21.016 -8.742 1 97.69 211 THR A O 1
ATOM 1692 N N . HIS A 1 212 ? -16.062 20.453 -9.562 1 97.44 212 HIS A N 1
ATOM 1693 C CA . HIS A 1 212 ? -16.484 19.062 -9.75 1 97.44 212 HIS A CA 1
ATOM 1694 C C . HIS A 1 212 ? -16.531 18.312 -8.422 1 97.44 212 HIS A C 1
ATOM 1696 O O . HIS A 1 212 ? -17.375 17.438 -8.234 1 97.44 212 HIS A O 1
ATOM 1702 N N . LEU A 1 213 ? -15.641 18.594 -7.488 1 97.5 213 LEU A N 1
ATOM 1703 C CA . LEU A 1 213 ? -15.695 17.969 -6.172 1 97.5 213 LEU A CA 1
ATOM 1704 C C . LEU A 1 213 ? -16.969 18.359 -5.438 1 97.5 213 LEU A C 1
ATOM 1706 O O . LEU A 1 213 ? -17.594 17.531 -4.781 1 97.5 213 LEU A O 1
ATOM 1710 N N . LYS A 1 214 ? -17.359 19.641 -5.543 1 97.44 214 LYS A N 1
ATOM 1711 C CA . LYS A 1 214 ? -18.594 20.094 -4.914 1 97.44 214 LYS A CA 1
ATOM 1712 C C . LYS A 1 214 ? -19.812 19.406 -5.523 1 97.44 214 LYS A C 1
ATOM 1714 O O . LYS A 1 214 ? -20.766 19.062 -4.812 1 97.44 214 LYS A O 1
ATOM 1719 N N . ALA A 1 215 ? -19.75 19.172 -6.777 1 95.94 215 ALA A N 1
ATOM 1720 C CA . ALA A 1 215 ? -20.875 18.562 -7.488 1 95.94 215 ALA A CA 1
ATOM 1721 C C . ALA A 1 215 ? -20.984 17.078 -7.148 1 95.94 215 ALA A C 1
ATOM 1723 O O . ALA A 1 215 ? -22.094 16.531 -7.098 1 95.94 215 ALA A O 1
ATOM 1724 N N . MET A 1 216 ? -19.891 16.422 -6.836 1 93.81 216 MET A N 1
ATOM 1725 C CA . MET A 1 216 ? -19.891 14.969 -6.73 1 93.81 216 MET A CA 1
ATOM 1726 C C . MET A 1 216 ? -19.953 14.531 -5.27 1 93.81 216 MET A C 1
ATOM 1728 O O . MET A 1 216 ? -20.219 13.367 -4.977 1 93.81 216 MET A O 1
ATOM 1732 N N . VAL A 1 217 ? -19.781 15.359 -4.316 1 92.88 217 VAL A N 1
ATOM 1733 C CA . VAL A 1 217 ? -19.531 14.992 -2.924 1 92.88 217 VAL A CA 1
ATOM 1734 C C . VAL A 1 217 ? -20.734 14.242 -2.363 1 92.88 217 VAL A C 1
ATOM 1736 O O . VAL A 1 2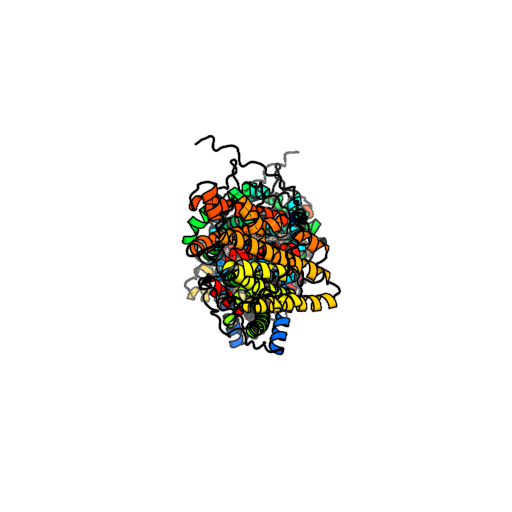17 ? -20.578 13.328 -1.552 1 92.88 217 VAL A O 1
ATOM 1739 N N . GLU A 1 218 ? -21.891 14.5 -2.803 1 92.12 218 GLU A N 1
ATOM 1740 C CA . GLU A 1 218 ? -23.109 13.875 -2.27 1 92.12 218 GLU A CA 1
ATOM 1741 C C . GLU A 1 218 ? -23.25 12.438 -2.756 1 92.12 218 GLU A C 1
ATOM 1743 O O . GLU A 1 218 ? -23.891 11.617 -2.104 1 92.12 218 GLU A O 1
ATOM 1748 N N . SER A 1 219 ? -22.625 12.164 -3.811 1 92.31 219 SER A N 1
ATOM 1749 C CA . SER A 1 219 ? -22.75 10.836 -4.387 1 92.31 219 SER A CA 1
ATOM 1750 C C . SER A 1 219 ? -21.625 9.914 -3.918 1 92.31 219 SER A C 1
ATOM 1752 O O . SER A 1 219 ? -21.656 8.719 -4.188 1 92.31 219 SER A O 1
ATOM 1754 N N . LEU A 1 220 ? -20.719 10.469 -3.201 1 90.06 220 LEU A N 1
ATOM 1755 C CA . LEU A 1 220 ? -19.562 9.688 -2.762 1 90.06 220 LEU A CA 1
ATOM 1756 C C . LEU A 1 220 ? -19.859 8.984 -1.442 1 90.06 220 LEU A C 1
ATOM 1758 O O . LEU A 1 220 ? -20.703 9.438 -0.661 1 90.06 220 LEU A O 1
ATOM 1762 N N . GLY A 1 221 ? -19.266 7.902 -1.246 1 87.06 221 GLY A N 1
ATOM 1763 C CA . GLY A 1 221 ? -19.359 7.195 0.021 1 87.06 221 GLY A CA 1
ATOM 1764 C C . GLY A 1 221 ? -18.219 7.512 0.966 1 87.06 221 GLY A C 1
ATOM 1765 O O . GLY A 1 221 ? -17.188 8.047 0.546 1 87.06 221 GLY A O 1
ATOM 1766 N N . TYR A 1 222 ? -18.438 7.164 2.271 1 89.31 222 TYR A N 1
ATOM 1767 C CA . TYR A 1 222 ? -17.375 7.242 3.262 1 89.31 222 TYR A CA 1
ATOM 1768 C C . TYR A 1 222 ? -16.281 6.215 2.98 1 89.31 222 TYR A C 1
ATOM 1770 O O . TYR A 1 222 ? -16.578 5.082 2.594 1 89.31 222 TYR A O 1
ATOM 1778 N N . PRO A 1 223 ? -15.039 6.629 3.072 1 89.75 223 PRO A N 1
ATOM 1779 C CA . PRO A 1 223 ? -14.469 7.824 3.699 1 89.75 223 PRO A CA 1
ATOM 1780 C C . PRO A 1 223 ? -14.117 8.914 2.686 1 89.75 223 PRO A C 1
ATOM 1782 O O . PRO A 1 223 ? -13.672 10 3.068 1 89.75 223 PRO A O 1
ATOM 1785 N N . LEU A 1 224 ? -14.211 8.672 1.393 1 90.19 224 LEU A N 1
ATOM 1786 C CA . LEU A 1 224 ? -13.805 9.617 0.361 1 90.19 224 LEU A CA 1
ATOM 1787 C C . LEU A 1 224 ? -14.633 10.898 0.441 1 90.19 224 LEU A C 1
ATOM 1789 O O . LEU A 1 224 ? -14.094 12 0.272 1 90.19 224 LEU A O 1
ATOM 1793 N N . ALA A 1 225 ? -15.922 10.742 0.712 1 94 225 ALA A N 1
ATOM 1794 C CA . ALA A 1 225 ? -16.797 11.906 0.859 1 94 225 ALA A CA 1
ATOM 1795 C C . ALA A 1 225 ? -16.312 12.82 1.975 1 94 225 ALA A C 1
ATOM 1797 O O . ALA A 1 225 ? -16.297 14.047 1.819 1 94 225 ALA A O 1
ATOM 1798 N N . GLU A 1 226 ? -15.93 12.195 3.08 1 95.31 226 GLU A N 1
ATOM 1799 C CA . GLU A 1 226 ? -15.438 12.953 4.227 1 95.31 226 GLU A CA 1
ATOM 1800 C C . GLU A 1 226 ? -14.148 13.695 3.883 1 95.31 226 GLU A C 1
ATOM 1802 O O . GLU A 1 226 ? -13.945 14.828 4.312 1 95.31 226 GLU A O 1
ATOM 1807 N N . GLN A 1 227 ? -13.305 13.109 3.156 1 95.56 227 GLN A N 1
ATOM 1808 C CA . GLN A 1 227 ? -12.047 13.727 2.756 1 95.56 227 GLN A CA 1
ATOM 1809 C C . GLN A 1 227 ? -12.297 14.922 1.833 1 95.56 227 GLN A C 1
ATOM 1811 O O . GLN A 1 227 ? -11.625 15.945 1.945 1 95.56 227 GLN A O 1
ATOM 1816 N N . VAL A 1 228 ? -13.227 14.758 0.919 1 96.56 228 VAL A N 1
ATOM 1817 C CA . VAL A 1 228 ? -13.555 15.828 -0.014 1 96.56 228 VAL A CA 1
ATOM 1818 C C . VAL A 1 228 ? -14.148 17.016 0.748 1 96.56 228 VAL A C 1
ATOM 1820 O O . VAL A 1 228 ? -13.734 18.156 0.542 1 96.56 228 VAL A O 1
ATOM 1823 N N . VAL A 1 229 ? -15.062 16.734 1.641 1 97.19 229 VAL A N 1
ATOM 1824 C CA . VAL A 1 229 ? -15.695 17.781 2.426 1 97.19 229 VAL A CA 1
ATOM 1825 C C . VAL A 1 229 ? -14.648 18.516 3.268 1 97.19 229 VAL A C 1
ATOM 1827 O O . VAL A 1 229 ? -14.656 19.734 3.346 1 97.19 229 VAL A O 1
ATOM 1830 N N . HIS A 1 230 ? -13.812 17.734 3.883 1 96.75 230 HIS A N 1
ATOM 1831 C CA . HIS A 1 230 ? -12.773 18.312 4.727 1 96.75 230 HIS A CA 1
ATOM 1832 C C . HIS A 1 230 ? -11.828 19.203 3.914 1 96.75 230 HIS A C 1
ATOM 1834 O O . HIS A 1 230 ? -11.484 20.297 4.34 1 96.75 230 HIS A O 1
ATOM 1840 N N . ALA A 1 231 ? -11.414 18.703 2.734 1 97.38 231 ALA A N 1
ATOM 1841 C CA . ALA A 1 231 ? -10.484 19.453 1.875 1 97.38 231 ALA A CA 1
ATOM 1842 C C . ALA A 1 231 ? -11.109 20.75 1.39 1 97.38 231 ALA A C 1
ATOM 1844 O O . ALA A 1 231 ? -10.438 21.781 1.325 1 97.38 231 ALA A O 1
ATOM 1845 N N . LEU A 1 232 ? -12.375 20.688 1.048 1 97 232 LEU A N 1
ATOM 1846 C CA . LEU A 1 232 ? -13.07 21.875 0.546 1 97 232 LEU A CA 1
ATOM 1847 C C . LEU A 1 232 ? -13.227 22.922 1.645 1 97 232 LEU A C 1
ATOM 1849 O O . LEU A 1 232 ? -13.297 24.109 1.359 1 97 232 LEU A O 1
ATOM 1853 N N . ASN A 1 233 ? -13.234 22.469 2.854 1 95.06 233 ASN A N 1
ATOM 1854 C CA . ASN A 1 233 ? -13.273 23.406 3.98 1 95.06 233 ASN A CA 1
ATOM 1855 C C . ASN A 1 233 ? -11.883 23.953 4.293 1 95.06 233 ASN A C 1
ATOM 1857 O O . ASN A 1 233 ? -11.727 25.172 4.469 1 95.06 233 ASN A O 1
ATOM 1861 N N . ARG A 1 234 ? -10.977 23.078 4.379 1 95.44 234 ARG A N 1
ATOM 1862 C CA . ARG A 1 234 ? -9.602 23.469 4.66 1 95.44 234 ARG A CA 1
ATOM 1863 C C . ARG A 1 234 ? -8.609 22.547 3.979 1 95.44 234 ARG A C 1
ATOM 1865 O O . ARG A 1 234 ? -8.43 21.391 4.402 1 95.44 234 ARG A O 1
ATOM 1872 N N . PRO A 1 235 ? -7.957 23.109 3 1 97.25 235 PRO A N 1
ATOM 1873 C CA . PRO A 1 235 ? -6.938 22.281 2.348 1 97.25 235 PRO A CA 1
ATOM 1874 C C . PRO A 1 235 ? -5.766 21.953 3.271 1 97.25 235 PRO A C 1
ATOM 1876 O O . PRO A 1 235 ? -5.527 22.656 4.254 1 97.25 235 PRO A O 1
ATOM 1879 N N . ILE A 1 236 ? -5.016 20.938 2.953 1 97.44 236 ILE A N 1
ATOM 1880 C CA . ILE A 1 236 ? -3.914 20.422 3.764 1 97.44 236 ILE A CA 1
ATOM 1881 C C . ILE A 1 236 ? -2.9 21.547 4.02 1 97.44 236 ILE A C 1
ATOM 1883 O O . ILE A 1 236 ? -2.377 21.672 5.129 1 97.44 236 ILE A O 1
ATOM 1887 N N . ARG A 1 237 ? -2.654 22.391 3.061 1 97.31 237 ARG A N 1
ATOM 1888 C CA . ARG A 1 237 ? -1.63 23.422 3.135 1 97.31 237 ARG A CA 1
ATOM 1889 C C . ARG A 1 237 ? -1.979 24.469 4.195 1 97.31 237 ARG A C 1
ATOM 1891 O O . ARG A 1 237 ? -1.088 25.062 4.797 1 97.31 237 ARG A O 1
ATOM 1898 N N . LYS A 1 238 ? -3.203 24.609 4.516 1 96.88 238 LYS A N 1
ATOM 1899 C CA . LYS A 1 238 ? -3.645 25.688 5.395 1 96.88 238 LYS A CA 1
ATOM 1900 C C . LYS A 1 238 ? -4.062 25.141 6.758 1 96.88 238 LYS A C 1
ATOM 1902 O O . LYS A 1 238 ? -4.477 25.906 7.633 1 96.88 238 LYS A O 1
ATOM 1907 N N . GLY A 1 239 ? -3.895 23.875 6.926 1 95.44 239 GLY A N 1
ATOM 1908 C CA . GLY A 1 239 ? -4.293 23.266 8.188 1 95.44 239 GLY A CA 1
ATOM 1909 C C . GLY A 1 239 ? -3.156 23.156 9.18 1 95.44 239 GLY A C 1
ATOM 1910 O O . GLY A 1 239 ? -1.991 23.047 8.797 1 95.44 239 GLY A O 1
ATOM 1911 N N . LEU A 1 240 ? -3.535 23.156 10.453 1 95.69 240 LEU A N 1
ATOM 1912 C CA . LEU A 1 240 ? -2.553 22.891 11.492 1 95.69 240 LEU A CA 1
ATOM 1913 C C . LEU A 1 240 ? -2.275 21.391 11.602 1 95.69 240 LEU A C 1
ATOM 1915 O O . LEU A 1 240 ? -3.207 20.578 11.672 1 95.69 240 LEU A O 1
ATOM 1919 N N . GLU A 1 241 ? -1.104 21.016 11.648 1 94.25 241 GLU A N 1
ATOM 1920 C CA . GLU A 1 241 ? -0.664 19.625 11.508 1 94.25 241 GLU A CA 1
ATOM 1921 C C . GLU A 1 241 ? -1.334 18.734 12.539 1 94.25 241 GLU A C 1
ATOM 1923 O O . GLU A 1 241 ? -1.835 17.656 12.203 1 94.25 241 GLU A O 1
ATOM 1928 N N . ARG A 1 242 ? -1.364 19.188 13.773 1 93.69 242 ARG A N 1
ATOM 1929 C CA . ARG A 1 242 ? -1.855 18.312 14.836 1 93.69 242 ARG A CA 1
ATOM 1930 C C . ARG A 1 242 ? -3.371 18.172 14.766 1 93.69 242 ARG A C 1
ATOM 1932 O O . ARG A 1 242 ? -3.918 17.125 15.133 1 93.69 242 ARG A O 1
ATOM 1939 N N . ILE A 1 243 ? -4.039 19.266 14.43 1 92.62 243 ILE A N 1
ATOM 1940 C CA . ILE A 1 243 ? -5.488 19.219 14.273 1 92.62 243 ILE A CA 1
ATOM 1941 C C . ILE A 1 243 ? -5.852 18.297 13.109 1 92.62 243 ILE A C 1
ATOM 1943 O O . ILE A 1 243 ? -6.746 17.469 13.227 1 92.62 243 ILE A O 1
ATOM 1947 N N . GLU A 1 244 ? -5.16 18.484 12.047 1 95.69 244 GLU A N 1
ATOM 1948 C CA . GLU A 1 244 ? -5.391 17.672 10.867 1 95.69 244 GLU A CA 1
ATOM 1949 C C . GLU A 1 244 ? -5.066 16.203 11.148 1 95.69 244 GLU A C 1
ATOM 1951 O O . GLU A 1 244 ? -5.754 15.305 10.656 1 95.69 244 GLU A O 1
ATOM 1956 N N . ALA A 1 245 ? -3.986 15.992 11.906 1 96.88 245 ALA A N 1
ATOM 1957 C CA . ALA A 1 245 ? -3.592 14.625 12.227 1 96.88 245 ALA A CA 1
ATOM 1958 C C . ALA A 1 245 ? -4.672 13.922 13.047 1 96.88 245 ALA A C 1
ATOM 1960 O O . ALA A 1 245 ? -4.973 12.75 12.812 1 96.88 245 ALA A O 1
ATOM 1961 N N . ARG A 1 246 ? -5.195 14.625 14.055 1 96.19 246 ARG A N 1
ATOM 1962 C CA . ARG A 1 246 ? -6.242 14.047 14.891 1 96.19 246 ARG A CA 1
ATOM 1963 C C . ARG A 1 246 ? -7.434 13.602 14.047 1 96.19 246 ARG A C 1
ATOM 1965 O O . ARG A 1 246 ? -7.965 12.508 14.242 1 96.19 246 ARG A O 1
ATOM 1972 N N . TRP A 1 247 ? -7.852 14.438 13.156 1 95.56 247 TRP A N 1
ATOM 1973 C CA . TRP A 1 247 ? -8.953 14.125 12.258 1 95.56 247 TRP A CA 1
ATOM 1974 C C . TRP A 1 247 ? -8.586 12.977 11.328 1 95.56 247 TRP A C 1
ATOM 1976 O O . TRP A 1 247 ? -9.359 12.031 11.156 1 95.56 247 TRP A O 1
ATOM 1986 N N . TYR A 1 248 ? -7.418 12.992 10.719 1 97.12 248 TYR A N 1
ATOM 1987 C CA . TYR A 1 248 ? -7.012 12.047 9.695 1 97.12 248 TYR A CA 1
ATOM 1988 C C . TYR A 1 248 ? -6.809 10.656 10.281 1 97.12 248 TYR A C 1
ATOM 1990 O O . TYR A 1 248 ? -7.047 9.648 9.617 1 97.12 248 TYR A O 1
ATOM 1998 N N . ILE A 1 249 ? -6.348 10.57 11.523 1 97.44 249 ILE A N 1
ATOM 1999 C CA . ILE A 1 249 ? -6.184 9.273 12.172 1 97.44 249 ILE A CA 1
ATOM 2000 C C . ILE A 1 249 ? -7.504 8.508 12.141 1 97.44 249 ILE A C 1
ATOM 2002 O O . ILE A 1 249 ? -7.527 7.309 11.852 1 97.44 249 ILE A O 1
ATOM 2006 N N . SER A 1 250 ? -8.594 9.25 12.398 1 94.81 250 SER A N 1
ATOM 2007 C CA . SER A 1 250 ? -9.906 8.609 12.406 1 94.81 250 SER A CA 1
ATOM 2008 C C . SER A 1 250 ? -10.312 8.148 11.008 1 94.81 250 SER A C 1
ATOM 2010 O O . SER A 1 250 ? -10.867 7.062 10.844 1 94.81 250 SER A O 1
ATOM 2012 N N . VAL A 1 251 ? -10.047 8.938 9.969 1 94.56 251 VAL A N 1
ATOM 2013 C CA . VAL A 1 251 ? -10.391 8.602 8.594 1 94.56 251 VAL A CA 1
ATOM 2014 C C . VAL A 1 251 ? -9.469 7.5 8.086 1 94.56 251 VAL A C 1
ATOM 2016 O O . VAL A 1 251 ? -9.922 6.574 7.402 1 94.56 251 VAL A O 1
ATOM 2019 N N . TYR A 1 252 ? -8.172 7.582 8.422 1 95 252 TYR A N 1
ATOM 2020 C CA . TYR A 1 252 ? -7.16 6.637 7.965 1 95 252 TYR A CA 1
ATOM 2021 C C . TYR A 1 252 ? -7.453 5.234 8.477 1 95 252 TYR A C 1
ATOM 2023 O O . TYR A 1 252 ? -7.242 4.25 7.766 1 95 252 TYR A O 1
ATOM 2031 N N . GLN A 1 253 ? -7.938 5.188 9.688 1 93.19 253 GLN A N 1
ATOM 2032 C CA . GLN A 1 253 ? -8.273 3.906 10.305 1 93.19 253 GLN A CA 1
ATOM 2033 C C . GLN A 1 253 ? -9.367 3.189 9.516 1 93.19 253 GLN A C 1
ATOM 2035 O O . GLN A 1 253 ? -9.414 1.958 9.492 1 93.19 253 GLN A O 1
ATOM 2040 N N . ASP A 1 254 ? -10.172 3.973 8.883 1 90.12 254 ASP A N 1
ATOM 2041 C CA . ASP A 1 254 ? -11.312 3.396 8.18 1 90.12 254 ASP A CA 1
ATOM 2042 C C . ASP A 1 254 ? -10.977 3.123 6.719 1 90.12 254 ASP A C 1
ATOM 2044 O O . ASP A 1 254 ? -11.758 2.5 6 1 90.12 254 ASP A O 1
ATOM 2048 N N . GLU A 1 255 ? -9.828 3.566 6.277 1 87.81 255 GLU A N 1
ATOM 2049 C CA . GLU A 1 255 ? -9.375 3.217 4.934 1 87.81 255 GLU A CA 1
ATOM 2050 C C . GLU A 1 255 ? -8.984 1.746 4.848 1 87.81 255 GLU A C 1
ATOM 2052 O O . GLU A 1 255 ? -8.266 1.237 5.715 1 87.81 255 GLU A O 1
ATOM 2057 N N . ALA A 1 256 ? -9.367 1.086 3.855 1 83.06 256 ALA A N 1
ATOM 2058 C CA . ALA A 1 256 ? -9.195 -0.359 3.725 1 83.06 256 ALA A CA 1
ATOM 2059 C C . ALA A 1 256 ? -7.719 -0.738 3.676 1 83.06 256 ALA A C 1
ATOM 2061 O O . ALA A 1 256 ? -7.316 -1.759 4.238 1 83.06 256 ALA A O 1
ATOM 2062 N N . PHE A 1 257 ? -6.898 0.079 3.027 1 85.25 257 PHE A N 1
ATOM 2063 C CA . PHE A 1 257 ? -5.5 -0.277 2.807 1 85.25 257 PHE A CA 1
ATOM 2064 C C . PHE A 1 257 ? -4.586 0.512 3.736 1 85.25 257 PHE A C 1
ATOM 2066 O O . PHE A 1 257 ? -3.426 0.764 3.406 1 85.25 257 PHE A O 1
ATOM 2073 N N . HIS A 1 258 ? -5.082 0.908 4.891 1 91.44 258 HIS A N 1
ATOM 2074 C CA . HIS A 1 258 ? -4.223 1.631 5.82 1 91.44 258 HIS A CA 1
ATOM 2075 C C . HIS A 1 258 ? -3.076 0.751 6.312 1 91.44 258 HIS A C 1
ATOM 2077 O O . HIS A 1 258 ? -3.195 -0.477 6.328 1 91.44 258 HIS A O 1
ATOM 2083 N N . ASP A 1 259 ? -1.975 1.272 6.543 1 92.19 259 ASP A N 1
ATOM 2084 C CA . ASP A 1 259 ? -0.835 0.578 7.137 1 92.19 259 ASP A CA 1
ATOM 2085 C C . ASP A 1 259 ? -1.019 0.409 8.641 1 92.19 259 ASP A C 1
ATOM 2087 O O . ASP A 1 259 ? -1.014 1.391 9.391 1 92.19 259 ASP A O 1
ATOM 2091 N N . LYS A 1 260 ? -1.111 -0.784 9.117 1 92.12 260 LYS A N 1
ATOM 2092 C CA . LYS A 1 260 ? -1.419 -1.056 10.516 1 92.12 260 LYS A CA 1
ATOM 2093 C C . LYS A 1 260 ? -0.3 -0.565 11.43 1 92.12 260 LYS A C 1
ATOM 2095 O O . LYS A 1 260 ? -0.561 -0.077 12.531 1 92.12 260 LYS A O 1
ATOM 2100 N N . THR A 1 261 ? 0.935 -0.703 11.008 1 94.56 261 THR A N 1
ATOM 2101 C CA . THR A 1 261 ? 2.084 -0.261 11.789 1 94.56 261 THR A CA 1
ATOM 2102 C C . THR A 1 261 ? 2.078 1.256 11.945 1 94.56 261 THR A C 1
ATOM 2104 O O . THR A 1 261 ? 2.256 1.769 13.055 1 94.56 261 THR A O 1
ATOM 2107 N N . LEU A 1 262 ? 1.858 1.938 10.898 1 96.75 262 LEU A N 1
ATOM 2108 C CA . LEU A 1 262 ? 1.856 3.396 10.898 1 96.75 262 LEU A CA 1
ATOM 2109 C C . LEU A 1 262 ? 0.684 3.938 11.711 1 96.75 262 LEU A C 1
ATOM 2111 O O . LEU A 1 262 ? 0.829 4.922 12.438 1 96.75 262 LEU A O 1
ATOM 2115 N N . LEU A 1 263 ? -0.508 3.289 11.602 1 97 263 LEU A N 1
ATOM 2116 C CA . LEU A 1 263 ? -1.689 3.703 12.352 1 97 263 LEU A CA 1
ATOM 2117 C C . LEU A 1 263 ? -1.454 3.568 13.852 1 97 263 LEU A C 1
ATOM 2119 O O . LEU A 1 263 ? -1.811 4.461 14.625 1 97 263 LEU A O 1
ATOM 2123 N N . GLU A 1 264 ? -0.865 2.473 14.227 1 97.25 264 GLU A N 1
ATOM 2124 C CA . GLU A 1 264 ? -0.569 2.254 15.641 1 97.25 264 GLU A CA 1
ATOM 2125 C C . GLU A 1 264 ? 0.422 3.289 16.156 1 97.25 264 GLU A C 1
ATOM 2127 O O . GLU A 1 264 ? 0.262 3.807 17.266 1 97.25 264 GLU A O 1
ATOM 2132 N N . LEU A 1 265 ? 1.44 3.58 15.398 1 98.19 265 LEU A N 1
ATOM 2133 C CA . LEU A 1 265 ? 2.414 4.598 15.773 1 98.19 265 LEU A CA 1
ATOM 2134 C C . LEU A 1 265 ? 1.744 5.957 15.945 1 98.19 265 LEU A C 1
ATOM 2136 O O . LEU A 1 265 ? 2.025 6.684 16.906 1 98.19 265 LEU A O 1
ATOM 2140 N N . ALA A 1 266 ? 0.894 6.324 15.008 1 98.25 266 ALA A N 1
ATOM 2141 C CA . ALA A 1 266 ? 0.224 7.621 15.023 1 98.25 266 ALA A CA 1
ATOM 2142 C C . ALA A 1 266 ? -0.633 7.777 16.281 1 98.25 266 ALA A C 1
ATOM 2144 O O . ALA A 1 266 ? -0.627 8.836 16.922 1 98.25 266 ALA A O 1
ATOM 2145 N N . LYS A 1 267 ? -1.397 6.715 16.641 1 97.5 267 LYS A N 1
ATOM 2146 C CA . LYS A 1 267 ? -2.264 6.758 17.812 1 97.5 267 LYS A CA 1
ATOM 2147 C C . LYS A 1 267 ? -1.444 6.902 19.094 1 97.5 267 LYS A C 1
ATOM 2149 O O . LYS A 1 267 ? -1.743 7.75 19.938 1 97.5 267 LYS A O 1
ATOM 2154 N N . LEU A 1 268 ? -0.408 6.102 19.234 1 97.25 268 LEU A N 1
ATOM 2155 C CA . LEU A 1 268 ? 0.421 6.121 20.422 1 97.25 268 LEU A CA 1
ATOM 2156 C C . LEU A 1 268 ? 1.169 7.445 20.547 1 97.25 268 LEU A C 1
ATOM 2158 O O . LEU A 1 268 ? 1.261 8.008 21.641 1 97.25 268 LEU A O 1
ATOM 2162 N N . ASP A 1 269 ? 1.734 7.875 19.469 1 97.38 269 ASP A N 1
ATOM 2163 C CA . ASP A 1 269 ? 2.455 9.141 19.469 1 97.38 269 ASP A CA 1
ATOM 2164 C C . ASP A 1 269 ? 1.529 10.305 19.828 1 97.38 269 ASP A C 1
ATOM 2166 O O . ASP A 1 269 ? 1.91 11.195 20.594 1 97.38 269 ASP A O 1
ATOM 2170 N N . PHE A 1 270 ? 0.324 10.336 19.234 1 97.25 270 PHE A N 1
ATOM 2171 C CA . PHE A 1 270 ? -0.629 11.398 19.531 1 97.25 270 PHE A CA 1
ATOM 2172 C C . PHE A 1 270 ? -0.943 11.445 21.016 1 97.25 270 PHE A C 1
ATOM 2174 O O . PHE A 1 270 ? -0.938 12.516 21.625 1 97.25 270 PHE A O 1
ATOM 2181 N N . ASN A 1 271 ? -1.206 10.281 21.562 1 95.44 271 ASN A N 1
ATOM 2182 C CA . ASN A 1 271 ? -1.564 10.203 22.969 1 95.44 271 ASN A CA 1
ATOM 2183 C C . ASN A 1 271 ? -0.398 10.609 23.875 1 95.44 271 ASN A C 1
ATOM 2185 O O . ASN A 1 271 ? -0.594 11.273 24.891 1 95.44 271 ASN A O 1
ATOM 2189 N N . LEU A 1 272 ? 0.742 10.188 23.516 1 95.06 272 LEU A N 1
ATOM 2190 C CA . LEU A 1 272 ? 1.918 10.539 24.312 1 95.06 272 LEU A CA 1
ATOM 2191 C C . LEU A 1 272 ? 2.146 12.047 24.281 1 95.06 272 LEU A C 1
ATOM 2193 O O . LEU A 1 272 ? 2.375 12.664 25.328 1 95.06 272 LEU A O 1
ATOM 2197 N N . VAL A 1 273 ? 2.096 12.664 23.141 1 95.44 273 VAL A N 1
ATOM 2198 C CA . VAL A 1 273 ? 2.346 14.094 22.984 1 95.44 273 VAL A CA 1
ATOM 2199 C C . VAL A 1 273 ? 1.211 14.891 23.625 1 95.44 273 VAL A C 1
ATOM 2201 O O . VAL A 1 273 ? 1.437 15.969 24.188 1 95.44 273 VAL A O 1
ATOM 2204 N N . GLN A 1 274 ? -0.006 14.352 23.484 1 95 274 GLN A N 1
ATOM 2205 C CA . GLN A 1 274 ? -1.134 14.977 24.172 1 95 274 GLN A CA 1
ATOM 2206 C C . GLN A 1 274 ? -0.891 15.062 25.672 1 95 274 GLN A C 1
ATOM 2208 O O . GLN A 1 274 ? -1.221 16.062 26.312 1 95 274 GLN A O 1
ATOM 2213 N N . SER A 1 275 ? -0.388 13.984 26.234 1 93.56 275 SER A N 1
ATOM 2214 C CA . SER A 1 275 ? -0.102 13.977 27.672 1 93.56 275 SER A CA 1
ATOM 2215 C C . SER A 1 275 ? 0.945 15.023 28.031 1 93.56 275 SER A C 1
ATOM 2217 O O . SER A 1 275 ? 0.853 15.672 29.078 1 93.56 275 SER A O 1
ATOM 2219 N N . LEU A 1 276 ? 1.883 15.25 27.219 1 93.69 276 LEU A N 1
ATOM 2220 C CA . LEU A 1 276 ? 2.9 16.281 27.422 1 93.69 276 LEU A CA 1
ATOM 2221 C C . LEU A 1 276 ? 2.285 17.672 27.375 1 93.69 276 LEU A C 1
ATOM 2223 O O . LEU A 1 276 ? 2.588 18.516 28.203 1 93.69 276 LEU A O 1
ATOM 2227 N N . HIS A 1 277 ? 1.498 17.906 26.422 1 96.25 277 HIS A N 1
ATOM 2228 C CA . HIS A 1 277 ? 0.847 19.203 26.281 1 96.25 277 HIS A CA 1
ATOM 2229 C C . HIS A 1 277 ? -0.092 19.484 27.438 1 96.25 277 HIS A C 1
ATOM 2231 O O . HIS A 1 277 ? -0.222 20.641 27.875 1 96.25 277 HIS A O 1
ATOM 2237 N N . ARG A 1 278 ? -0.735 18.438 27.906 1 94.94 278 ARG A N 1
ATOM 2238 C CA . ARG A 1 278 ? -1.618 18.609 29.047 1 94.94 278 ARG A CA 1
ATOM 2239 C C . ARG A 1 278 ? -0.831 19.016 30.281 1 94.94 278 ARG A C 1
ATOM 2241 O O . ARG A 1 278 ? -1.289 19.844 31.078 1 94.94 278 ARG A O 1
ATOM 2248 N N . GLU A 1 279 ? 0.241 18.438 30.469 1 94.62 279 GLU A N 1
ATOM 2249 C CA . GLU A 1 279 ? 1.11 18.797 31.578 1 94.62 279 GLU A CA 1
ATOM 2250 C C . GLU A 1 279 ? 1.562 20.25 31.453 1 94.62 279 GLU A C 1
ATOM 2252 O O . GLU A 1 279 ? 1.558 21 32.438 1 94.62 279 GLU A O 1
ATOM 2257 N N . GLU A 1 280 ? 1.977 20.656 30.312 1 96.56 280 GLU A N 1
ATOM 2258 C CA . GLU A 1 280 ? 2.381 22.031 30.062 1 96.56 280 GLU A CA 1
ATOM 2259 C C . GLU A 1 280 ? 1.236 23 30.359 1 96.56 280 GLU A C 1
ATOM 2261 O O . GLU A 1 280 ? 1.434 24.031 31.016 1 96.56 280 GLU A O 1
ATOM 2266 N N . LEU A 1 281 ? 0.083 22.641 29.859 1 97.12 281 LEU A N 1
ATOM 2267 C CA . LEU A 1 281 ? -1.091 23.484 30.047 1 97.12 281 LEU A CA 1
ATOM 2268 C C . LEU A 1 281 ? -1.45 23.609 31.516 1 97.12 281 LEU A C 1
ATOM 2270 O O . LEU A 1 281 ? -1.878 24.672 31.969 1 97.12 281 LEU A O 1
ATOM 2274 N N . SER A 1 282 ? -1.278 22.516 32.25 1 96.88 282 SER A N 1
ATOM 2275 C CA . SER A 1 282 ? -1.543 22.547 33.688 1 96.88 282 SER A CA 1
ATOM 2276 C C . SER A 1 282 ? -0.623 23.531 34.406 1 96.88 282 SER A C 1
ATOM 2278 O O . SER A 1 282 ? -1.072 24.297 35.25 1 96.88 282 SER A O 1
ATOM 2280 N N . ASN A 1 283 ? 0.611 23.5 34.094 1 96.62 283 ASN A N 1
ATOM 2281 C CA . ASN A 1 283 ? 1.572 24.422 34.656 1 96.62 283 ASN A CA 1
ATOM 2282 C C . ASN A 1 283 ? 1.239 25.875 34.312 1 96.62 283 ASN A C 1
ATOM 2284 O O . ASN A 1 283 ? 1.325 26.766 35.156 1 96.62 283 ASN A O 1
ATOM 2288 N N . LEU A 1 284 ? 0.889 26.109 33.125 1 97.62 284 LEU A N 1
ATOM 2289 C CA . LEU A 1 284 ? 0.542 27.453 32.656 1 97.62 284 LEU A CA 1
ATOM 2290 C C . LEU A 1 284 ? -0.745 27.938 33.312 1 97.62 284 LEU A C 1
ATOM 2292 O O . LEU A 1 284 ? -0.879 29.125 33.594 1 97.62 284 LEU A O 1
ATOM 2296 N N . ALA A 1 285 ? -1.652 26.984 33.438 1 97.12 285 ALA A N 1
ATOM 2297 C CA . ALA A 1 285 ? -2.914 27.328 34.094 1 97.12 285 ALA A CA 1
ATOM 2298 C C . ALA A 1 285 ? -2.689 27.75 35.531 1 97.12 285 ALA A C 1
ATOM 2300 O O . ALA A 1 285 ? -3.361 28.656 36.031 1 97.12 285 ALA A O 1
ATOM 2301 N N . ARG A 1 286 ? -1.819 27.078 36.219 1 96.5 286 ARG A N 1
ATOM 2302 C CA . ARG A 1 286 ? -1.482 27.469 37.594 1 96.5 286 ARG A CA 1
ATOM 2303 C C . ARG A 1 286 ? -0.847 28.859 37.625 1 96.5 286 ARG A C 1
ATOM 2305 O O . ARG A 1 286 ? -1.142 29.656 38.531 1 96.5 286 ARG A O 1
ATOM 2312 N N . TRP A 1 287 ? 0.071 29.078 36.781 1 97.25 287 TRP A N 1
ATOM 2313 C CA . TRP A 1 287 ? 0.687 30.391 36.656 1 97.25 287 TRP A CA 1
ATOM 2314 C C . TRP A 1 287 ? -0.37 31.469 36.438 1 97.25 287 TRP A C 1
ATOM 2316 O O . TRP A 1 287 ? -0.341 32.531 37.062 1 97.25 287 TRP A O 1
ATOM 2326 N N . TRP A 1 288 ? -1.238 31.234 35.531 1 96.88 288 TRP A N 1
ATOM 2327 C CA . TRP A 1 288 ? -2.297 32.156 35.188 1 96.88 288 TRP A CA 1
ATOM 2328 C C . TRP A 1 288 ? -3.229 32.406 36.375 1 96.88 288 TRP A C 1
ATOM 2330 O O . TRP A 1 288 ? -3.666 33.562 36.594 1 96.88 288 TRP A O 1
ATOM 2340 N N . LYS A 1 289 ? -3.521 31.359 37.062 1 94.75 289 LYS A N 1
ATOM 2341 C CA . LYS A 1 289 ? -4.371 31.469 38.219 1 94.75 289 LYS A CA 1
ATOM 2342 C C . LYS A 1 289 ? -3.709 32.312 39.312 1 94.75 289 LYS A C 1
ATOM 2344 O O . LYS A 1 289 ? -4.383 33.062 40 1 94.75 289 LYS A O 1
ATOM 2349 N N . GLU A 1 290 ? -2.488 32.188 39.438 1 95.62 290 GLU A N 1
ATOM 2350 C CA . GLU A 1 290 ? -1.735 32.938 40.438 1 95.62 290 GLU A CA 1
ATOM 2351 C C . GLU A 1 290 ? -1.774 34.438 40.125 1 95.62 290 GLU A C 1
ATOM 2353 O O . GLU A 1 290 ? -1.773 35.25 41.031 1 95.62 290 GLU A O 1
ATOM 2358 N N . LEU A 1 291 ? -1.743 34.812 38.875 1 95.31 291 LEU A N 1
ATOM 2359 C CA . LEU A 1 291 ? -1.84 36.219 38.5 1 95.31 291 LEU A CA 1
ATOM 2360 C C . LEU A 1 291 ? -3.211 36.781 38.844 1 95.31 291 LEU A C 1
ATOM 2362 O O . LEU A 1 291 ? -3.344 37.969 39.094 1 95.31 291 LEU A O 1
ATOM 2366 N N . ASP A 1 292 ? -4.285 36 38.781 1 94.25 292 ASP A N 1
ATOM 2367 C CA . ASP A 1 292 ? -5.66 36.312 39.125 1 94.25 292 ASP A CA 1
ATOM 2368 C C . ASP A 1 292 ? -6.195 37.469 38.344 1 94.25 292 ASP A C 1
ATOM 2370 O O . ASP A 1 292 ? -6.867 38.375 38.875 1 94.25 292 ASP A O 1
ATOM 2374 N N . PHE A 1 293 ? -5.875 37.562 37.094 1 92.19 293 PHE A N 1
ATOM 2375 C CA . PHE A 1 293 ? -6.336 38.625 36.219 1 92.19 293 PHE A CA 1
ATOM 2376 C C . PHE A 1 293 ? -7.844 38.531 36 1 92.19 293 PHE A C 1
ATOM 2378 O O . PHE A 1 293 ? -8.5 39.562 35.781 1 92.19 293 PHE A O 1
ATOM 2385 N N . ALA A 1 294 ? -8.391 37.375 36.094 1 89.94 294 ALA A N 1
ATOM 2386 C CA . ALA A 1 294 ? -9.828 37.188 35.938 1 89.94 294 ALA A CA 1
ATOM 2387 C C . ALA A 1 294 ? -10.594 38.062 36.938 1 89.94 294 ALA A C 1
ATOM 2389 O O . ALA A 1 294 ? -11.656 38.594 36.625 1 89.94 294 ALA A O 1
ATOM 2390 N N . THR A 1 295 ? -10.07 38.156 38.062 1 91.44 295 THR A N 1
ATOM 2391 C CA . THR A 1 295 ? -10.727 38.938 39.125 1 91.44 295 THR A CA 1
ATOM 2392 C C . THR A 1 295 ? -10.227 40.375 39.125 1 91.44 295 THR A C 1
ATOM 2394 O O . THR A 1 295 ? -11.008 41.312 39.281 1 91.44 295 THR A O 1
ATOM 2397 N N . LYS A 1 296 ? -9 40.562 38.875 1 93.94 296 LYS A N 1
ATOM 2398 C CA . LYS A 1 296 ? -8.367 41.875 39.031 1 93.94 296 LYS A CA 1
ATOM 2399 C C . LYS A 1 296 ? -8.578 42.719 37.812 1 93.94 296 LYS A C 1
ATOM 2401 O O . LYS A 1 296 ? -8.578 43.969 37.875 1 93.94 296 LYS A O 1
ATOM 2406 N N . LEU A 1 297 ? -8.648 42.062 36.688 1 93.75 297 LEU A N 1
ATOM 2407 C CA . LEU A 1 297 ? -8.891 42.75 35.406 1 93.75 297 LEU A CA 1
ATOM 2408 C C . LEU A 1 297 ? -10.117 42.188 34.719 1 93.75 297 LEU A C 1
ATOM 2410 O O . LEU A 1 297 ? -10 41.625 33.625 1 93.75 297 LEU A O 1
ATOM 2414 N N . PRO A 1 298 ? -11.312 42.375 35.219 1 90.75 298 PRO A N 1
ATOM 2415 C CA . PRO A 1 298 ? -12.508 41.719 34.719 1 90.75 298 PRO A CA 1
ATOM 2416 C C . PRO A 1 298 ? -12.898 42.156 33.312 1 90.75 298 PRO A C 1
ATOM 2418 O O . PRO A 1 298 ? -13.672 41.5 32.656 1 90.75 298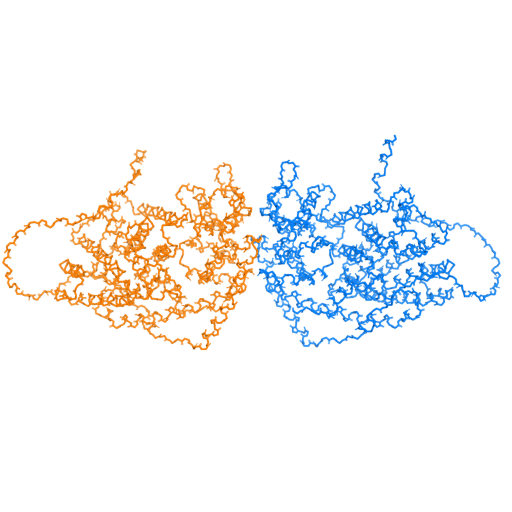 PRO A O 1
ATOM 2421 N N . PHE A 1 299 ? -12.367 43.25 32.844 1 90.25 299 PHE A N 1
ATOM 2422 C CA . PHE A 1 299 ? -12.695 43.719 31.531 1 90.25 299 PHE A CA 1
ATOM 2423 C C . PHE A 1 299 ? -11.922 42.969 30.453 1 90.25 299 PHE A C 1
ATOM 2425 O O . PHE A 1 299 ? -12.25 43.031 29.266 1 90.25 299 PHE A O 1
ATOM 2432 N N . ALA A 1 300 ? -10.875 42.312 30.859 1 92.94 300 ALA A N 1
ATOM 2433 C CA . ALA A 1 300 ? -9.984 41.656 29.906 1 92.94 300 ALA A CA 1
ATOM 2434 C C . ALA A 1 300 ? -10.43 40.219 29.625 1 92.94 300 ALA A C 1
ATOM 2436 O O . ALA A 1 300 ? -10.992 39.562 30.5 1 92.94 300 ALA A O 1
ATOM 2437 N N . ARG A 1 301 ? -10.211 39.656 28.469 1 93.88 301 ARG A N 1
ATOM 2438 C CA . ARG A 1 301 ? -10.516 38.281 28.078 1 93.88 301 ARG A CA 1
ATOM 2439 C C . ARG A 1 301 ? -9.664 37.281 28.875 1 93.88 301 ARG A C 1
ATOM 2441 O O . ARG A 1 301 ? -8.469 37.5 29.078 1 93.88 301 ARG A O 1
ATOM 2448 N N . ASP A 1 302 ? -10.258 36.312 29.344 1 94.06 302 ASP A N 1
ATOM 2449 C CA . ASP A 1 302 ? -9.594 35.156 29.984 1 94.06 302 ASP A CA 1
ATOM 2450 C C . ASP A 1 302 ? -9.445 34 29.016 1 94.06 302 ASP A C 1
ATOM 2452 O O . ASP A 1 302 ? -10.305 33.125 28.969 1 94.06 302 ASP A O 1
ATOM 2456 N N . ARG A 1 303 ? -8.32 33.969 28.266 1 96.38 303 ARG A N 1
ATOM 2457 C CA . ARG A 1 303 ? -8.188 33.062 27.125 1 96.38 303 ARG A CA 1
ATOM 2458 C C . ARG A 1 303 ? -6.852 32.312 27.156 1 96.38 303 ARG A C 1
ATOM 2460 O O . ARG A 1 303 ? -6.191 32.156 26.125 1 96.38 303 ARG A O 1
ATOM 2467 N N . LEU A 1 304 ? -6.426 31.859 28.297 1 96.69 304 LEU A N 1
ATOM 2468 C CA . LEU A 1 304 ? -5.137 31.172 28.391 1 96.69 304 LEU A CA 1
ATOM 2469 C C . LEU A 1 304 ? -5.145 29.891 27.562 1 96.69 304 LEU A C 1
ATOM 2471 O O . LEU A 1 304 ? -4.191 29.609 26.828 1 96.69 304 LEU A O 1
ATOM 2475 N N . VAL A 1 305 ? -6.219 29.125 27.688 1 96.56 305 VAL A N 1
ATOM 2476 C CA . VAL A 1 305 ? -6.297 27.828 27.031 1 96.56 305 VAL A CA 1
ATOM 2477 C C . VAL A 1 305 ? -6.316 28 25.516 1 96.56 305 VAL A C 1
ATOM 2479 O O . VAL A 1 305 ? -5.598 27.297 24.797 1 96.56 305 VAL A O 1
ATOM 2482 N N . GLU A 1 306 ? -7.113 28.938 25.031 1 96.88 306 GLU A N 1
ATOM 2483 C CA . GLU A 1 306 ? -7.176 29.234 23.609 1 96.88 306 GLU A CA 1
ATOM 2484 C C . GLU A 1 306 ? -5.84 29.781 23.094 1 96.88 306 GLU A C 1
ATOM 2486 O O . GLU A 1 306 ? -5.438 29.484 21.969 1 96.88 306 GLU A O 1
ATOM 2491 N N . GLY A 1 307 ? -5.211 30.594 23.953 1 97 307 GLY A N 1
ATOM 2492 C CA . GLY A 1 307 ? -3.881 31.078 23.609 1 97 307 GLY A CA 1
ATOM 2493 C C . GLY A 1 307 ? -2.865 29.953 23.469 1 97 307 GLY A C 1
ATOM 2494 O O . GLY A 1 307 ? -2.045 29.969 22.547 1 97 307 GLY A O 1
ATOM 2495 N N . TYR A 1 308 ? -2.908 29.016 24.391 1 97.56 308 TYR A N 1
ATOM 2496 C CA . TYR A 1 308 ? -2.018 27.859 24.312 1 97.56 308 TYR A CA 1
ATOM 2497 C C . TYR A 1 308 ? -2.297 27.031 23.062 1 97.56 308 TYR A C 1
ATOM 2499 O O . TYR A 1 308 ? -1.371 26.531 22.422 1 97.56 308 TYR A O 1
ATOM 2507 N N . PHE A 1 309 ? -3.539 26.875 22.75 1 96.69 309 PHE A N 1
ATOM 2508 C CA . PHE A 1 309 ? -3.932 26.188 21.531 1 96.69 309 PHE A CA 1
ATOM 2509 C C . PHE A 1 309 ? -3.303 26.859 20.312 1 96.69 309 PHE A C 1
ATOM 2511 O O . PHE A 1 309 ? -2.789 26.188 19.422 1 96.69 309 PHE A O 1
ATOM 2518 N N . TRP A 1 310 ? -3.383 28.188 20.281 1 96.81 310 TRP A N 1
ATOM 2519 C CA . TRP A 1 310 ? -2.762 28.984 19.219 1 96.81 310 TRP A CA 1
ATOM 2520 C C . TRP A 1 310 ? -1.273 28.656 19.109 1 96.81 310 TRP A C 1
ATOM 2522 O O . TRP A 1 310 ? -0.758 28.453 18.016 1 96.81 310 TRP A O 1
ATOM 2532 N N . ILE A 1 311 ? -0.592 28.547 20.203 1 97.75 311 ILE A N 1
ATOM 2533 C CA . ILE A 1 311 ? 0.853 28.344 20.25 1 97.75 311 ILE A CA 1
ATOM 2534 C C . ILE A 1 311 ? 1.192 26.906 19.859 1 97.75 311 ILE A C 1
ATOM 2536 O O . ILE A 1 311 ? 2.215 26.656 19.219 1 97.75 311 ILE A O 1
ATOM 2540 N N . LEU A 1 312 ? 0.32 26.031 20.188 1 96.31 312 LEU A N 1
ATOM 2541 C CA . LEU A 1 312 ? 0.511 24.641 19.75 1 96.31 312 LEU A CA 1
ATOM 2542 C C . LEU A 1 312 ? 0.487 24.547 18.234 1 96.31 312 LEU A C 1
ATOM 2544 O O . LEU A 1 312 ? 1.127 23.672 17.656 1 96.31 312 LEU A O 1
ATOM 2548 N N . GLY A 1 313 ? -0.281 25.422 17.625 1 96.25 313 GLY A N 1
ATOM 2549 C CA . GLY A 1 313 ? -0.279 25.484 16.172 1 96.25 313 GLY A CA 1
ATOM 2550 C C . GLY A 1 313 ? 1.062 25.891 15.594 1 96.25 313 GLY A C 1
ATOM 2551 O O . GLY A 1 313 ? 1.427 25.469 14.5 1 96.25 313 GLY A O 1
ATOM 2552 N N . VAL A 1 314 ? 1.823 26.656 16.359 1 97.25 314 VAL A N 1
ATOM 2553 C CA . VAL A 1 314 ? 3.129 27.125 15.906 1 97.25 314 VAL A CA 1
ATOM 2554 C C . VAL A 1 314 ? 4.125 25.969 15.906 1 97.25 314 VAL A C 1
ATOM 2556 O O . VAL A 1 314 ? 4.867 25.781 14.945 1 97.25 314 VAL A O 1
ATOM 2559 N N . TYR A 1 315 ? 4.227 25.234 16.906 1 96.44 315 TYR A N 1
ATOM 2560 C CA . TYR A 1 315 ? 5.051 24.031 17 1 96.44 315 TYR A CA 1
ATOM 2561 C C . TYR A 1 315 ? 4.527 23.109 18.094 1 96.44 315 TYR A C 1
ATOM 2563 O O . TYR A 1 315 ? 4.457 23.484 19.266 1 96.44 315 TYR A O 1
ATOM 2571 N N . PHE A 1 316 ? 4.203 21.859 17.75 1 96.75 316 PHE A N 1
ATOM 2572 C CA . PHE A 1 316 ? 3.631 20.891 18.688 1 96.75 316 PHE A CA 1
ATOM 2573 C C . PHE A 1 316 ? 4.688 19.891 19.141 1 96.75 316 PHE A C 1
ATOM 2575 O O . PHE A 1 316 ? 4.492 19.188 20.141 1 96.75 316 PHE A O 1
ATOM 2582 N N . GLU A 1 317 ? 5.809 19.859 18.438 1 96.31 317 GLU A N 1
ATOM 2583 C CA . GLU A 1 317 ? 6.816 18.844 18.672 1 96.31 317 GLU A CA 1
ATOM 2584 C C . GLU A 1 317 ? 7.332 18.906 20.109 1 96.31 317 GLU A C 1
ATOM 2586 O O . GLU A 1 317 ? 7.543 19.984 20.656 1 96.31 317 GLU A O 1
ATOM 2591 N N . PRO A 1 318 ? 7.598 17.766 20.672 1 95.56 318 PRO A N 1
ATOM 2592 C CA . PRO A 1 318 ? 8.016 17.703 22.078 1 95.56 318 PRO A CA 1
ATOM 2593 C C . PRO A 1 318 ? 9.281 18.516 22.344 1 95.56 318 PRO A C 1
ATOM 2595 O O . PRO A 1 318 ? 9.445 19.047 23.453 1 95.56 318 PRO A O 1
ATOM 2598 N N . GLN A 1 319 ? 10.141 18.703 21.438 1 95.44 319 GLN A N 1
ATOM 2599 C CA . GLN A 1 319 ? 11.414 19.375 21.672 1 95.44 319 GLN A CA 1
ATOM 2600 C C . GLN A 1 319 ? 11.219 20.875 21.891 1 95.44 319 GLN A C 1
ATOM 2602 O O . GLN A 1 319 ? 12.125 21.562 22.375 1 95.44 319 GLN A O 1
ATOM 2607 N N . TYR A 1 320 ? 10.062 21.406 21.688 1 97.06 320 TYR A N 1
ATOM 2608 C CA . TYR A 1 320 ? 9.844 22.859 21.766 1 97.06 320 TYR A CA 1
ATOM 2609 C C . TYR A 1 320 ? 9.047 23.219 23.016 1 97.06 320 TYR A C 1
ATOM 2611 O O . TYR A 1 320 ? 8.328 24.219 23.016 1 97.06 320 TYR A O 1
ATOM 2619 N N . LEU A 1 321 ? 9.141 22.453 24 1 96.56 321 LEU A N 1
ATOM 2620 C CA . LEU A 1 321 ? 8.438 22.688 25.25 1 96.56 321 LEU A CA 1
ATOM 2621 C C . LEU A 1 321 ? 8.734 24.078 25.797 1 96.56 321 LEU A C 1
ATOM 2623 O O . LEU A 1 321 ? 7.816 24.828 26.141 1 96.56 321 LEU A O 1
ATOM 2627 N N . ARG A 1 322 ? 10.023 24.453 25.828 1 95.81 322 ARG A N 1
ATOM 2628 C CA . ARG A 1 322 ? 10.43 25.75 26.359 1 95.81 322 ARG A CA 1
ATOM 2629 C C . ARG A 1 322 ? 9.859 26.891 25.531 1 95.81 322 ARG A C 1
ATOM 2631 O O . ARG A 1 322 ? 9.359 27.875 26.062 1 95.81 322 ARG A O 1
ATOM 2638 N N . ALA A 1 323 ? 10 26.734 24.281 1 97.75 323 ALA A N 1
ATOM 2639 C CA . ALA A 1 323 ? 9.5 27.75 23.359 1 97.75 323 ALA A CA 1
ATOM 2640 C C . ALA A 1 323 ? 7.996 27.953 23.531 1 97.75 323 ALA A C 1
ATOM 2642 O O . ALA A 1 323 ? 7.504 29.078 23.516 1 97.75 323 ALA A O 1
ATOM 2643 N N . ARG A 1 324 ? 7.27 26.875 23.719 1 98.06 324 ARG A N 1
ATOM 2644 C CA . ARG A 1 324 ? 5.824 26.938 23.891 1 98.06 324 ARG A CA 1
ATOM 2645 C C . ARG A 1 324 ? 5.469 27.656 25.188 1 98.06 324 ARG A C 1
ATOM 2647 O O . ARG A 1 324 ? 4.535 28.469 25.219 1 98.06 324 ARG A O 1
ATOM 2654 N N . ARG A 1 325 ? 6.188 27.344 26.203 1 97.88 325 ARG A N 1
ATOM 2655 C CA . ARG A 1 325 ? 5.945 28 27.484 1 97.88 325 ARG A CA 1
ATOM 2656 C C . ARG A 1 325 ? 6.148 29.5 27.391 1 97.88 325 ARG A C 1
ATOM 2658 O O . ARG A 1 325 ? 5.297 30.281 27.828 1 97.88 325 ARG A O 1
ATOM 2665 N N . ILE A 1 326 ? 7.223 29.891 26.812 1 98.19 326 ILE A N 1
ATOM 2666 C CA . ILE A 1 326 ? 7.559 31.297 26.656 1 98.19 326 ILE A CA 1
ATOM 2667 C C . ILE A 1 326 ? 6.48 31.984 25.828 1 98.19 326 ILE A C 1
ATOM 2669 O O . ILE A 1 326 ? 5.926 33 26.25 1 98.19 326 ILE A O 1
ATOM 2673 N N . LEU A 1 327 ? 6.227 31.422 24.703 1 98.69 327 LEU A N 1
ATOM 2674 C CA . LEU A 1 327 ? 5.336 32.062 23.75 1 98.69 327 LEU A CA 1
ATOM 2675 C C . LEU A 1 327 ? 3.912 32.125 24.297 1 98.69 327 LEU A C 1
ATOM 2677 O O . LEU A 1 327 ? 3.184 33.094 24.016 1 98.69 327 LEU A O 1
ATOM 2681 N N . THR A 1 328 ? 3.52 31.125 25.062 1 98.62 328 THR A N 1
ATOM 2682 C CA . THR A 1 328 ? 2.182 31.125 25.641 1 98.62 328 THR A CA 1
ATOM 2683 C C . THR A 1 328 ? 2.031 32.25 26.656 1 98.62 328 THR A C 1
ATOM 2685 O O . THR A 1 328 ? 1.006 32.938 26.688 1 98.62 328 THR A O 1
ATOM 2688 N N . LYS A 1 329 ? 2.973 32.438 27.469 1 98.44 329 LYS A N 1
ATOM 2689 C CA . LYS A 1 329 ? 2.916 33.531 28.438 1 98.44 329 LYS A CA 1
ATOM 2690 C C . LYS A 1 329 ? 2.881 34.875 27.734 1 98.44 329 LYS A C 1
ATOM 2692 O O . LYS A 1 329 ? 2.154 35.781 28.156 1 98.44 329 LYS A O 1
ATOM 2697 N N . VAL A 1 330 ? 3.641 34.969 26.734 1 98.5 330 VAL A N 1
ATOM 2698 C CA . VAL A 1 330 ? 3.73 36.25 26.016 1 98.5 330 VAL A CA 1
ATOM 2699 C C . VAL A 1 330 ? 2.4 36.531 25.328 1 98.5 330 VAL A C 1
ATOM 2701 O O . VAL A 1 330 ? 1.926 37.688 25.344 1 98.5 330 VAL A O 1
ATOM 2704 N N . ILE A 1 331 ? 1.829 35.562 24.641 1 98.06 331 ILE A N 1
ATOM 2705 C CA . ILE A 1 331 ? 0.57 35.812 23.953 1 98.06 331 ILE A CA 1
ATOM 2706 C C . ILE A 1 331 ? -0.527 36.094 24.969 1 98.06 331 ILE A C 1
ATOM 2708 O O . ILE A 1 331 ? -1.423 36.906 24.703 1 98.06 331 ILE A O 1
ATOM 2712 N N . ALA A 1 332 ? -0.5 35.469 26.109 1 97.81 332 ALA A N 1
ATOM 2713 C CA . ALA A 1 332 ? -1.458 35.75 27.172 1 97.81 332 ALA A CA 1
ATOM 2714 C C . ALA A 1 332 ? -1.355 37.219 27.609 1 97.81 332 ALA A C 1
ATOM 2716 O O . ALA A 1 332 ? -2.371 37.906 27.75 1 97.81 332 ALA A O 1
ATOM 2717 N N . MET A 1 333 ? -0.142 37.656 27.797 1 98 333 MET A N 1
ATOM 2718 C CA . MET A 1 333 ? 0.075 39.062 28.188 1 98 333 MET A CA 1
ATOM 2719 C C . MET A 1 333 ? -0.362 40 27.078 1 98 333 MET A C 1
ATOM 2721 O O . MET A 1 333 ? -0.933 41.062 27.359 1 98 333 MET A O 1
ATOM 2725 N N . THR A 1 334 ? -0.049 39.625 25.906 1 97.75 334 THR A N 1
ATOM 2726 C CA . THR A 1 334 ? -0.403 40.438 24.75 1 97.75 334 THR A CA 1
ATOM 2727 C C . THR A 1 334 ? -1.915 40.625 24.656 1 97.75 334 THR A C 1
ATOM 2729 O O . THR A 1 334 ? -2.396 41.719 24.312 1 97.75 334 THR A O 1
ATOM 2732 N N . SER A 1 335 ? -2.631 39.562 24.891 1 96.31 335 SER A N 1
ATOM 2733 C CA . SER A 1 335 ? -4.09 39.625 24.875 1 96.31 335 SER A CA 1
ATOM 2734 C C . SER A 1 335 ? -4.605 40.625 25.922 1 96.31 335 SER A C 1
ATOM 2736 O O . SER A 1 335 ? -5.555 41.344 25.656 1 96.31 335 SER A O 1
ATOM 2738 N N . ILE A 1 336 ? -4.047 40.688 27.094 1 96.69 336 ILE A N 1
ATOM 2739 C CA . ILE A 1 336 ? -4.438 41.594 28.156 1 96.69 336 ILE A CA 1
ATOM 2740 C C . ILE A 1 336 ? -4.113 43.031 27.734 1 96.69 336 ILE A C 1
ATOM 2742 O O . ILE A 1 336 ? -4.926 43.938 27.922 1 96.69 336 ILE A O 1
ATOM 2746 N N . LEU A 1 337 ? -2.979 43.219 27.203 1 97.25 337 LEU A N 1
ATOM 2747 C CA . LEU A 1 337 ? -2.59 44.531 26.703 1 97.25 337 LEU A CA 1
ATOM 2748 C C . LEU A 1 337 ? -3.576 45.031 25.656 1 97.25 337 LEU A C 1
ATOM 2750 O O . LEU A 1 337 ? -3.994 46.188 25.703 1 97.25 337 LEU A O 1
ATOM 2754 N N . ASP A 1 338 ? -3.84 44.156 24.75 1 94.69 338 ASP A N 1
ATOM 2755 C CA . ASP A 1 338 ? -4.793 44.5 23.703 1 94.69 338 ASP A CA 1
ATOM 2756 C C . ASP A 1 338 ? -6.113 44.969 24.297 1 94.69 338 ASP A C 1
ATOM 2758 O O . ASP A 1 338 ? -6.668 45.969 23.844 1 94.69 338 ASP A O 1
ATOM 2762 N N . ASP A 1 339 ? -6.637 44.312 25.281 1 93.75 339 ASP A N 1
ATOM 2763 C CA . ASP A 1 339 ? -7.918 44.656 25.891 1 93.75 339 ASP A CA 1
ATOM 2764 C C . ASP A 1 339 ? -7.824 45.969 26.656 1 93.75 339 ASP A C 1
ATOM 2766 O O . ASP A 1 339 ? -8.797 46.719 26.734 1 93.75 339 ASP A O 1
ATOM 2770 N N . ILE A 1 340 ? -6.68 46.25 27.219 1 94.81 340 ILE A N 1
ATOM 2771 C CA . ILE A 1 340 ? -6.477 47.5 27.922 1 94.81 340 ILE A CA 1
ATOM 2772 C C . ILE A 1 340 ? -6.523 48.656 26.906 1 94.81 340 ILE A C 1
ATOM 2774 O O . ILE A 1 340 ? -7.184 49.656 27.156 1 94.81 340 ILE A O 1
ATOM 2778 N N . TYR A 1 341 ? -5.879 48.5 25.844 1 93.56 341 TYR A N 1
ATOM 2779 C CA . TYR A 1 341 ? -5.789 49.562 24.859 1 93.56 341 TYR A CA 1
ATOM 2780 C C . TYR A 1 341 ? -7.102 49.719 24.094 1 93.56 341 TYR A C 1
ATOM 2782 O O . TYR A 1 341 ? -7.48 50.844 23.719 1 93.56 341 TYR A O 1
ATOM 2790 N N . ASP A 1 342 ? -7.746 48.688 23.891 1 86.12 342 ASP A N 1
ATOM 2791 C CA . ASP A 1 342 ? -8.914 48.656 23.031 1 86.12 342 ASP A CA 1
ATOM 2792 C C . ASP A 1 342 ? -10.195 48.938 23.828 1 86.12 342 ASP A C 1
ATOM 2794 O O . ASP A 1 342 ? -11.18 49.438 23.281 1 86.12 342 ASP A O 1
ATOM 2798 N N . ALA A 1 343 ? -10.25 48.469 25.078 1 79.56 343 ALA A N 1
ATOM 2799 C CA . ALA A 1 343 ? -11.578 48.375 25.672 1 79.56 343 ALA A CA 1
ATOM 2800 C C . ALA A 1 343 ? -11.625 49.031 27.047 1 79.56 343 ALA A C 1
ATOM 2802 O O . ALA A 1 343 ? -12.688 49.156 27.656 1 79.56 343 ALA A O 1
ATOM 2803 N N . TYR A 1 344 ? -10.516 49.625 27.5 1 86.56 344 TYR A N 1
ATOM 2804 C CA . TYR A 1 344 ? -10.641 50.031 28.906 1 86.56 344 TYR A CA 1
ATOM 2805 C C . TYR A 1 344 ? -9.883 51.312 29.172 1 86.56 344 TYR A C 1
ATOM 2807 O O . TYR A 1 344 ? -10.414 52.219 29.797 1 86.56 344 TYR A O 1
ATOM 2815 N N . GLY A 1 345 ? -8.711 51.406 28.672 1 89.5 345 GLY A N 1
ATOM 2816 C CA . GLY A 1 345 ? -7.844 52.531 29.031 1 89.5 345 GLY A CA 1
ATOM 2817 C C . GLY A 1 345 ? -8.281 53.844 28.406 1 89.5 345 GLY A C 1
ATOM 2818 O O . GLY A 1 345 ? -8.766 53.875 27.281 1 89.5 345 GLY A O 1
ATOM 2819 N N . ASN A 1 346 ? -8.141 54.906 29.141 1 89.88 346 ASN A N 1
ATOM 2820 C CA . ASN A 1 346 ? -8.352 56.219 28.578 1 89.88 346 ASN A CA 1
ATOM 2821 C C . ASN A 1 346 ? -7.074 56.75 27.938 1 89.88 346 ASN A C 1
ATOM 2823 O O . ASN A 1 346 ? -5.973 56.312 28.25 1 89.88 346 ASN A O 1
ATOM 2827 N N . PRO A 1 347 ? -7.176 57.75 27.156 1 91 347 PRO A N 1
ATOM 2828 C CA . PRO A 1 347 ? -6.039 58.219 26.359 1 91 347 PRO A CA 1
ATOM 2829 C C . PRO A 1 347 ? -4.859 58.656 27.219 1 91 347 PRO A C 1
ATOM 2831 O O . PRO A 1 347 ? -3.705 58.375 26.891 1 91 347 PRO A O 1
ATOM 2834 N N . GLU A 1 348 ? -5.148 59.375 28.281 1 92.38 348 GLU A N 1
ATOM 2835 C CA . GLU A 1 348 ? -4.07 59.844 29.141 1 92.38 348 GLU A CA 1
ATOM 2836 C C . GLU A 1 348 ? -3.352 58.688 29.828 1 92.38 348 GLU A C 1
ATOM 2838 O O . GLU A 1 348 ? -2.121 58.656 29.891 1 92.38 348 GLU A O 1
ATOM 2843 N N . GLU A 1 349 ? -4.16 57.781 30.266 1 94.69 349 GLU A N 1
ATOM 2844 C CA . GLU A 1 349 ? -3.6 56.625 30.922 1 94.69 349 GLU A CA 1
ATOM 2845 C C . GLU A 1 349 ? -2.793 55.781 29.922 1 94.69 349 GLU A C 1
ATOM 2847 O O . GLU A 1 349 ? -1.727 55.25 30.266 1 94.69 349 GLU A O 1
ATOM 2852 N N . LEU A 1 350 ? -3.34 55.625 28.734 1 96.62 350 LEU A N 1
ATOM 2853 C CA . LEU A 1 350 ? -2.699 54.812 27.703 1 96.62 350 LEU A CA 1
ATOM 2854 C C . LEU A 1 350 ? -1.356 55.406 27.297 1 96.62 350 LEU A C 1
ATOM 2856 O O . LEU A 1 350 ? -0.418 54.688 26.984 1 96.62 350 LEU A O 1
ATOM 2860 N N . LYS A 1 351 ? -1.282 56.688 27.25 1 96.31 351 LYS A N 1
ATOM 2861 C CA . LYS A 1 351 ? -0.011 57.344 26.969 1 96.31 351 LYS A CA 1
ATOM 2862 C C . LYS A 1 351 ? 1.037 57 28.016 1 96.31 351 LYS A C 1
ATOM 2864 O O . LYS A 1 351 ? 2.168 56.656 27.688 1 96.31 351 LYS A O 1
ATOM 2869 N N . LEU A 1 352 ? 0.624 57.094 29.297 1 96.25 352 LEU A N 1
ATOM 2870 C CA . LEU A 1 352 ? 1.521 56.781 30.391 1 96.25 352 LEU A CA 1
ATOM 2871 C C . LEU A 1 352 ? 1.949 55.312 30.328 1 96.25 352 LEU A C 1
ATOM 2873 O O . LEU A 1 352 ? 3.115 55 30.578 1 96.25 352 LEU A O 1
ATOM 2877 N N . PHE A 1 353 ? 0.974 54.531 30.109 1 97.25 353 PHE A N 1
ATOM 2878 C CA . PHE A 1 353 ? 1.23 53.094 30.031 1 97.25 353 PHE A CA 1
ATOM 2879 C C . PHE A 1 353 ? 2.221 52.781 28.922 1 97.25 353 PHE A C 1
ATOM 2881 O O . PHE A 1 353 ? 3.143 51.969 29.109 1 97.25 353 PHE A O 1
ATOM 2888 N N . THR A 1 354 ? 2.027 53.344 27.703 1 98 354 THR A N 1
ATOM 2889 C CA . THR A 1 354 ? 2.918 53.156 26.562 1 98 354 THR A CA 1
ATOM 2890 C C . THR A 1 354 ? 4.332 53.625 26.891 1 98 354 THR A C 1
ATOM 2892 O O . THR A 1 354 ? 5.309 52.938 26.562 1 98 354 THR A O 1
ATOM 2895 N N . GLU A 1 355 ? 4.484 54.719 27.547 1 96.81 355 GLU A N 1
ATOM 2896 C CA . GLU A 1 355 ? 5.789 55.25 27.922 1 96.81 355 GLU A CA 1
ATOM 2897 C C . GLU A 1 355 ? 6.488 54.312 28.922 1 96.81 355 GLU A C 1
ATOM 2899 O O . GLU A 1 355 ? 7.703 54.125 28.844 1 96.81 355 GLU A O 1
ATOM 2904 N N . ALA A 1 356 ? 5.719 53.844 29.828 1 97.31 356 ALA A N 1
ATOM 2905 C CA . ALA A 1 356 ? 6.285 52.938 30.812 1 97.31 356 ALA A CA 1
ATOM 2906 C C . ALA A 1 356 ? 6.844 51.688 30.141 1 97.31 356 ALA A C 1
ATOM 2908 O O . ALA A 1 356 ? 7.945 51.25 30.469 1 97.31 356 ALA A O 1
ATOM 2909 N N . ILE A 1 357 ? 6.09 51.094 29.281 1 97.69 357 ILE A N 1
ATOM 2910 C CA . ILE A 1 357 ? 6.516 49.875 28.594 1 97.69 357 ILE A CA 1
ATOM 2911 C C . ILE A 1 357 ? 7.73 50.156 27.719 1 97.69 357 ILE A C 1
ATOM 2913 O O . ILE A 1 357 ? 8.641 49.344 27.609 1 97.69 357 ILE A O 1
ATOM 2917 N N . GLU A 1 358 ? 7.809 51.312 27.094 1 96.56 358 GLU A N 1
ATOM 2918 C CA . GLU A 1 358 ? 8.945 51.719 26.281 1 96.56 358 GLU A CA 1
ATOM 2919 C C . GLU A 1 358 ? 10.219 51.812 27.125 1 96.56 358 GLU A C 1
ATOM 2921 O O . GLU A 1 358 ? 11.305 51.469 26.656 1 96.56 358 GLU A O 1
ATOM 2926 N N . ARG A 1 359 ? 10.047 52.281 28.234 1 95.81 359 ARG A N 1
ATOM 2927 C CA . ARG A 1 359 ? 11.188 52.438 29.141 1 95.81 359 ARG A CA 1
ATOM 2928 C C . ARG A 1 359 ? 11.625 51.062 29.672 1 95.81 359 ARG A C 1
ATOM 2930 O O . ARG A 1 359 ? 12.812 50.844 29.953 1 95.81 359 ARG A O 1
ATOM 2937 N N . TRP A 1 360 ? 10.727 50.188 29.844 1 96.62 360 TRP A N 1
ATOM 2938 C CA . TRP A 1 360 ? 10.953 48.812 30.297 1 96.62 360 TRP A CA 1
ATOM 2939 C C . TRP A 1 360 ? 11.68 48.812 31.625 1 96.62 360 TRP A C 1
ATOM 2941 O O . TRP A 1 360 ? 12.672 48.094 31.797 1 96.62 360 TRP A O 1
ATOM 2951 N N . ASP A 1 361 ? 11.289 49.625 32.531 1 94.56 361 ASP A N 1
ATOM 2952 C CA . ASP A 1 361 ? 11.875 49.781 33.875 1 94.56 361 ASP A CA 1
ATOM 2953 C C . ASP A 1 361 ? 10.797 49.688 34.938 1 94.56 361 ASP A C 1
ATOM 2955 O O . ASP A 1 361 ? 9.828 50.438 34.938 1 94.56 361 ASP A O 1
ATOM 2959 N N . ILE A 1 362 ? 11.016 48.812 35.906 1 94.06 362 ILE A N 1
ATOM 2960 C CA . ILE A 1 362 ? 10.039 48.562 36.938 1 94.06 362 ILE A CA 1
ATOM 2961 C C . ILE A 1 362 ? 9.766 49.844 37.719 1 94.06 362 ILE A C 1
ATOM 2963 O O . ILE A 1 362 ? 8.68 50.031 38.281 1 94.06 362 ILE A O 1
ATOM 2967 N N . ASN A 1 363 ? 10.602 50.75 37.719 1 92.19 363 ASN A N 1
ATOM 2968 C CA . ASN A 1 363 ? 10.461 52 38.469 1 92.19 363 ASN A CA 1
ATOM 2969 C C . ASN A 1 363 ? 9.414 52.906 37.844 1 92.19 363 ASN A C 1
ATOM 2971 O O . ASN A 1 363 ? 8.953 53.844 38.469 1 92.19 363 ASN A O 1
ATOM 2975 N N . SER A 1 364 ? 9.047 52.625 36.688 1 91.75 364 SER A N 1
ATOM 2976 C CA . SER A 1 364 ? 8.031 53.438 36 1 91.75 364 SER A CA 1
ATOM 2977 C C . SER A 1 364 ? 6.625 53.031 36.438 1 91.75 364 SER A C 1
ATOM 2979 O O . SER A 1 364 ? 5.637 53.594 36 1 91.75 364 SER A O 1
ATOM 2981 N N . ILE A 1 365 ? 6.473 52.156 37.344 1 92.19 365 ILE A N 1
ATOM 2982 C CA . ILE A 1 365 ? 5.199 51.531 37.719 1 92.19 365 ILE A CA 1
ATOM 2983 C C . ILE A 1 365 ? 4.379 52.531 38.562 1 92.19 365 ILE A C 1
ATOM 2985 O O . ILE A 1 365 ? 3.148 52.5 38.5 1 92.19 365 ILE A O 1
ATOM 2989 N N . ASP A 1 366 ? 4.957 53.469 39.25 1 91.06 366 ASP A N 1
ATOM 2990 C CA . ASP A 1 366 ? 4.297 54.312 40.219 1 91.06 366 ASP A CA 1
ATOM 2991 C C . ASP A 1 366 ? 3.369 55.312 39.531 1 91.06 366 ASP A C 1
ATOM 2993 O O . ASP A 1 366 ? 2.375 55.75 40.125 1 91.06 366 ASP A O 1
ATOM 2997 N N . GLN A 1 367 ? 3.643 55.594 38.312 1 91.5 367 GLN A N 1
ATOM 2998 C CA . GLN A 1 367 ? 2.852 56.594 37.594 1 91.5 367 GLN A CA 1
ATOM 2999 C C . GLN A 1 367 ? 1.598 56 37 1 91.5 367 GLN A C 1
ATOM 3001 O O . GLN A 1 367 ? 0.743 56.719 36.469 1 91.5 367 GLN A O 1
ATOM 3006 N N . LEU A 1 368 ? 1.392 54.688 37.125 1 95.38 368 LEU A N 1
ATOM 3007 C CA . LEU A 1 368 ? 0.308 54 36.438 1 95.38 368 LEU A CA 1
ATOM 3008 C C . LEU A 1 368 ? -0.857 53.75 37.375 1 95.38 368 LEU A C 1
ATOM 3010 O O . LEU A 1 368 ? -0.657 53.594 38.594 1 95.38 368 LEU A O 1
ATOM 3014 N N . PRO A 1 369 ? -2.066 53.875 36.875 1 93.81 369 PRO A N 1
ATOM 3015 C CA . PRO A 1 369 ? -3.189 53.438 37.688 1 93.81 369 PRO A CA 1
ATOM 3016 C C . PRO A 1 369 ? -3.072 52 38.125 1 93.81 369 PRO A C 1
ATOM 3018 O O . PRO A 1 369 ? -2.326 51.219 37.531 1 93.81 369 PRO A O 1
ATOM 3021 N N . GLU A 1 370 ? -3.805 51.562 39.094 1 91.69 370 GLU A N 1
ATOM 3022 C CA . GLU A 1 370 ? -3.656 50.281 39.75 1 91.69 370 GLU A CA 1
ATOM 3023 C C . GLU A 1 370 ? -3.799 49.125 38.781 1 91.69 370 GLU A C 1
ATOM 3025 O O . GLU A 1 370 ? -3.012 48.156 38.812 1 91.69 370 GLU A O 1
ATOM 3030 N N . TYR A 1 371 ? -4.805 49.125 37.906 1 91.38 371 TYR A N 1
ATOM 3031 C CA . TYR A 1 371 ? -5.035 48 37 1 91.38 371 TYR A CA 1
ATOM 3032 C C . TYR A 1 371 ? -3.895 47.875 36 1 91.38 371 TYR A C 1
ATOM 3034 O O . TYR A 1 371 ? -3.553 46.75 35.594 1 91.38 371 TYR A O 1
ATOM 3042 N N . MET A 1 372 ? -3.238 48.969 35.656 1 95.81 372 MET A N 1
ATOM 3043 C CA . MET A 1 372 ? -2.107 48.938 34.75 1 95.81 372 MET A CA 1
ATOM 3044 C C . MET A 1 372 ? -0.844 48.438 35.438 1 95.81 372 MET A C 1
ATOM 3046 O O . MET A 1 372 ? 0.005 47.781 34.844 1 95.81 372 MET A O 1
ATOM 3050 N N . LYS A 1 373 ? -0.754 48.719 36.719 1 96 373 LYS A N 1
ATOM 3051 C CA . LYS A 1 373 ? 0.391 48.281 37.5 1 96 373 LYS A CA 1
ATOM 3052 C C . LYS A 1 373 ? 0.468 46.75 37.531 1 96 373 LYS A C 1
ATOM 3054 O O . LYS A 1 373 ? 1.553 46.188 37.406 1 96 373 LYS A O 1
ATOM 3059 N N . LEU A 1 374 ? -0.678 46.188 37.688 1 95.38 374 LEU A N 1
ATOM 3060 C CA . LEU A 1 374 ? -0.754 44.719 37.719 1 95.38 374 LEU A CA 1
ATOM 3061 C C . LEU A 1 374 ? -0.257 44.125 36.406 1 95.38 374 LEU A C 1
ATOM 3063 O O . LEU A 1 374 ? 0.563 43.188 36.438 1 95.38 374 LEU A O 1
ATOM 3067 N N . CYS A 1 375 ? -0.785 44.625 35.344 1 96.56 375 CYS A N 1
ATOM 3068 C CA . CYS A 1 375 ? -0.419 44.125 34.031 1 96.56 375 CYS A CA 1
ATOM 3069 C C . CYS A 1 375 ? 1.05 44.375 33.719 1 96.56 375 CYS A C 1
ATOM 3071 O O . CYS A 1 375 ? 1.758 43.5 33.219 1 96.56 375 CYS A O 1
ATOM 3073 N N . TYR A 1 376 ? 1.524 45.594 34.031 1 97.69 376 TYR A N 1
ATOM 3074 C CA . TYR A 1 376 ? 2.898 46 33.75 1 97.69 376 TYR A CA 1
ATOM 3075 C C . TYR A 1 376 ? 3.885 45.125 34.531 1 97.69 376 TYR A C 1
ATOM 3077 O O . TYR A 1 376 ? 4.883 44.656 33.969 1 97.69 376 TYR A O 1
ATOM 3085 N N . ALA A 1 377 ? 3.631 44.875 35.781 1 97.19 377 ALA A N 1
ATOM 3086 C CA . ALA A 1 377 ? 4.492 44.031 36.594 1 97.19 377 ALA A CA 1
ATOM 3087 C C . ALA A 1 377 ? 4.547 42.625 36.062 1 97.19 377 ALA A C 1
ATOM 3089 O O . ALA A 1 377 ? 5.613 42 36.031 1 97.19 377 ALA A O 1
ATOM 3090 N N . ALA A 1 378 ? 3.418 42.094 35.75 1 97.62 378 ALA A N 1
ATOM 3091 C CA . ALA A 1 378 ? 3.348 40.719 35.219 1 97.62 378 ALA A CA 1
ATOM 3092 C C . ALA A 1 378 ? 4.121 40.625 33.906 1 97.62 378 ALA A C 1
ATOM 3094 O O . ALA A 1 378 ? 4.797 39.625 33.656 1 97.62 378 ALA A O 1
ATOM 3095 N N . LEU A 1 379 ? 3.967 41.625 33 1 98.06 379 LEU A N 1
ATOM 3096 C CA . LEU A 1 379 ? 4.684 41.656 31.734 1 98.06 379 LEU A CA 1
ATOM 3097 C C . LEU A 1 379 ? 6.191 41.625 31.953 1 98.06 379 LEU A C 1
ATOM 3099 O O . LEU A 1 379 ? 6.902 40.844 31.328 1 98.06 379 LEU A O 1
ATOM 3103 N N . LEU A 1 380 ? 6.672 42.438 32.812 1 97.81 380 LEU A N 1
ATOM 3104 C CA . LEU A 1 380 ? 8.102 42.5 33.125 1 97.81 380 LEU A CA 1
ATOM 3105 C C . LEU A 1 380 ? 8.594 41.188 33.719 1 97.81 380 LEU A C 1
ATOM 3107 O O . LEU A 1 380 ? 9.703 40.75 33.438 1 97.81 380 LEU A O 1
ATOM 3111 N N . ASP A 1 381 ? 7.773 40.594 34.562 1 97.38 381 ASP A N 1
ATOM 3112 C CA . ASP A 1 381 ? 8.141 39.344 35.188 1 97.38 381 ASP A CA 1
ATOM 3113 C C . ASP A 1 381 ? 8.32 38.25 34.125 1 97.38 381 ASP A C 1
ATOM 3115 O O . ASP A 1 381 ? 9.234 37.406 34.25 1 97.38 381 ASP A O 1
ATOM 3119 N N . VAL A 1 382 ? 7.426 38.156 33.188 1 98 382 VAL A N 1
ATOM 3120 C CA . VAL A 1 382 ? 7.508 37.188 32.125 1 98 382 VAL A CA 1
ATOM 3121 C C . VAL A 1 382 ? 8.828 37.344 31.375 1 98 382 VAL A C 1
ATOM 3123 O O . VAL A 1 382 ? 9.539 36.344 31.141 1 98 382 VAL A O 1
ATOM 3126 N N . TYR A 1 383 ? 9.18 38.531 31.031 1 98.06 383 TYR A N 1
ATOM 3127 C CA . TYR A 1 383 ? 10.391 38.75 30.25 1 98.06 383 TYR A CA 1
ATOM 3128 C C . TYR A 1 383 ? 11.633 38.594 31.109 1 98.06 383 TYR A C 1
ATOM 3130 O O . TYR A 1 383 ? 12.688 38.156 30.609 1 98.06 383 TYR A O 1
ATOM 3138 N N . LYS A 1 384 ? 11.531 38.844 32.375 1 96.88 384 LYS A N 1
ATOM 3139 C CA . LYS A 1 384 ? 12.641 38.594 33.281 1 96.88 384 LYS A CA 1
ATOM 3140 C C . LYS A 1 384 ? 12.945 37.094 33.344 1 96.88 384 LYS A C 1
ATOM 3142 O O . LYS A 1 384 ? 14.109 36.688 33.375 1 96.88 384 LYS A O 1
ATOM 3147 N N . GLU A 1 385 ? 11.922 36.375 33.469 1 96.19 385 GLU A N 1
ATOM 3148 C CA . GLU A 1 385 ? 12.086 34.938 33.469 1 96.19 385 GLU A CA 1
ATOM 3149 C C . GLU A 1 385 ? 12.781 34.469 32.188 1 96.19 385 GLU A C 1
ATOM 3151 O O . GLU A 1 385 ? 13.664 33.594 32.25 1 96.19 385 GLU A O 1
ATOM 3156 N N . ILE A 1 386 ? 12.391 34.969 31.062 1 97.12 386 ILE A N 1
ATOM 3157 C CA . ILE A 1 386 ? 13 34.625 29.781 1 97.12 386 ILE A CA 1
ATOM 3158 C C . ILE A 1 386 ? 14.477 35.031 29.781 1 97.12 386 ILE A C 1
ATOM 3160 O O . ILE A 1 386 ? 15.328 34.25 29.328 1 97.12 386 ILE A O 1
ATOM 3164 N N . GLU A 1 387 ? 14.727 36.156 30.312 1 96.19 387 GLU A N 1
ATOM 3165 C CA . GLU A 1 387 ? 16.094 36.656 30.375 1 96.19 387 GLU A CA 1
ATOM 3166 C C . GLU A 1 387 ? 16.984 35.75 31.203 1 96.19 387 GLU A C 1
ATOM 3168 O O . GLU A 1 387 ? 18.125 35.469 30.828 1 96.19 387 GLU A O 1
ATOM 3173 N N . GLU A 1 388 ? 16.5 35.375 32.281 1 95.5 388 GLU A N 1
ATOM 3174 C CA . GLU A 1 388 ? 17.25 34.469 33.156 1 95.5 388 GLU A CA 1
ATOM 3175 C C . GLU A 1 388 ? 17.562 33.156 32.469 1 95.5 388 GLU A C 1
ATOM 3177 O O . GLU A 1 388 ? 18.672 32.625 32.594 1 95.5 388 GLU A O 1
ATOM 3182 N N . GLU A 1 389 ? 16.641 32.688 31.781 1 93.62 389 GLU A N 1
ATOM 3183 C CA . GLU A 1 389 ? 16.828 31.438 31.062 1 93.62 389 GLU A CA 1
ATOM 3184 C C . GLU A 1 389 ? 17.844 31.594 29.922 1 93.62 389 GLU A C 1
ATOM 3186 O O . GLU A 1 389 ? 18.656 30.703 29.688 1 93.62 389 GLU A O 1
ATOM 3191 N N . MET A 1 390 ? 17.719 32.656 29.188 1 94.44 390 MET A N 1
ATOM 3192 C CA . MET A 1 390 ? 18.609 32.875 28.047 1 94.44 390 MET A CA 1
ATOM 3193 C C . MET A 1 390 ? 20.016 33.219 28.516 1 94.44 390 MET A C 1
ATOM 3195 O O . MET A 1 390 ? 20.984 32.906 27.828 1 94.44 390 MET A O 1
ATOM 3199 N N . GLU A 1 391 ? 20.156 33.812 29.609 1 92.75 391 GLU A N 1
ATOM 3200 C CA . GLU A 1 391 ? 21.453 34.188 30.156 1 92.75 391 GLU A CA 1
ATOM 3201 C C . GLU A 1 391 ? 22.297 32.938 30.469 1 92.75 391 GLU A C 1
ATOM 3203 O O . GLU A 1 391 ? 23.516 32.938 30.266 1 92.75 391 GLU A O 1
ATOM 3208 N N . LYS A 1 392 ? 21.656 32 30.891 1 92.06 392 LYS A N 1
ATOM 3209 C CA . LYS A 1 392 ? 22.344 30.75 31.219 1 92.06 392 LYS A CA 1
ATOM 3210 C C . LYS A 1 392 ? 22.984 30.156 29.969 1 92.06 392 LYS A C 1
ATOM 3212 O O . LYS A 1 392 ? 24 29.453 30.078 1 92.06 392 LYS A O 1
ATOM 3217 N N . GLU A 1 393 ? 22.469 30.5 28.844 1 91.38 393 GLU A N 1
ATOM 3218 C CA . GLU A 1 393 ? 22.969 29.922 27.609 1 91.38 393 GLU A CA 1
ATOM 3219 C C . GLU A 1 393 ? 23.766 30.922 26.812 1 91.38 393 GLU A C 1
ATOM 3221 O O . GLU A 1 393 ? 24.25 30.625 25.719 1 91.38 393 GLU A O 1
ATOM 3226 N N . GLY A 1 394 ? 23.906 32.125 27.312 1 91.12 394 GLY A N 1
ATOM 3227 C CA . GLY A 1 394 ? 24.641 33.156 26.625 1 91.12 394 GLY A CA 1
ATOM 3228 C C . GLY A 1 394 ? 23.891 33.719 25.438 1 91.12 394 GLY A C 1
ATOM 3229 O O . GLY A 1 394 ? 24.5 34.188 24.469 1 91.12 394 GLY A O 1
ATOM 3230 N N . ASN A 1 395 ? 22.594 33.625 25.438 1 93.19 395 ASN A N 1
ATOM 3231 C CA . ASN A 1 395 ? 21.766 34.062 24.328 1 93.19 395 ASN A CA 1
ATOM 3232 C C . ASN A 1 395 ? 20.906 35.281 24.719 1 93.19 395 ASN A C 1
ATOM 3234 O O . ASN A 1 395 ? 19.75 35.375 24.312 1 93.19 395 ASN A O 1
ATOM 3238 N N . GLN A 1 396 ? 21.422 36.188 25.375 1 92 396 GLN A N 1
ATOM 3239 C CA . GLN A 1 396 ? 20.703 37.344 25.906 1 92 396 GLN A CA 1
ATOM 3240 C C . GLN A 1 396 ? 20.188 38.219 24.781 1 92 396 GLN A C 1
ATOM 3242 O O . GLN A 1 396 ? 19.156 38.906 24.938 1 92 396 GLN A O 1
ATOM 3247 N N . TYR A 1 397 ? 20.859 38.156 23.703 1 94.75 397 TYR A N 1
ATOM 3248 C CA . TYR A 1 397 ? 20.469 39 22.578 1 94.75 397 TYR A CA 1
ATOM 3249 C C . TYR A 1 397 ? 19.047 38.656 22.125 1 94.75 397 TYR A C 1
ATOM 3251 O O . TYR A 1 397 ? 18.328 39.531 21.609 1 94.75 397 TYR A O 1
ATOM 3259 N N . ARG A 1 398 ? 18.656 37.438 22.312 1 97.12 398 ARG A N 1
ATOM 3260 C CA . ARG A 1 398 ? 17.328 37 21.891 1 97.12 398 ARG A CA 1
ATOM 3261 C C . ARG A 1 398 ? 16.234 37.781 22.609 1 97.12 398 ARG A C 1
ATOM 3263 O O . ARG A 1 398 ? 15.203 38.094 22.031 1 97.12 398 ARG A O 1
ATOM 3270 N N . VAL A 1 399 ? 16.5 38.062 23.828 1 96.81 399 VAL A N 1
ATOM 3271 C CA . VAL A 1 399 ? 15.531 38.75 24.672 1 96.81 399 VAL A CA 1
ATOM 3272 C C . VAL A 1 399 ? 15.391 40.219 24.188 1 96.81 399 VAL A C 1
ATOM 3274 O O . VAL A 1 399 ? 14.305 40.781 24.266 1 96.81 399 VAL A O 1
ATOM 3277 N N . HIS A 1 400 ? 16.469 40.75 23.734 1 96.38 400 HIS A N 1
ATOM 3278 C CA . HIS A 1 400 ? 16.438 42.094 23.203 1 96.38 400 HIS A CA 1
ATOM 3279 C C . HIS A 1 400 ? 15.477 42.219 22.016 1 96.38 400 HIS A C 1
ATOM 3281 O O . HIS A 1 400 ? 14.672 43.156 21.938 1 96.38 400 HIS A O 1
ATOM 3287 N N . TYR A 1 401 ? 15.617 41.312 21.156 1 97.62 401 TYR A N 1
ATOM 3288 C CA . TYR A 1 401 ? 14.711 41.281 20.016 1 97.62 401 TYR A CA 1
ATOM 3289 C C . TYR A 1 401 ? 13.266 41.156 20.469 1 97.62 401 TYR A C 1
ATOM 3291 O O . TYR A 1 401 ? 12.375 41.844 19.953 1 97.62 401 TYR A O 1
ATOM 3299 N N . ALA A 1 402 ? 13.023 40.219 21.422 1 98.12 402 ALA A N 1
ATOM 3300 C CA . ALA A 1 402 ? 11.68 39.969 21.922 1 98.12 402 ALA A CA 1
ATOM 3301 C C . ALA A 1 402 ? 11.086 41.219 22.578 1 98.12 402 ALA A C 1
ATOM 3303 O O . ALA A 1 402 ? 9.898 41.531 22.391 1 98.12 402 ALA A O 1
ATOM 3304 N N . LYS A 1 403 ? 11.859 41.938 23.281 1 97.81 403 LYS A N 1
ATOM 3305 C CA . LYS A 1 403 ? 11.414 43.156 23.938 1 97.81 403 LYS A CA 1
ATOM 3306 C C . LYS A 1 403 ? 11.062 44.219 22.906 1 97.81 403 LYS A C 1
ATOM 3308 O O . LYS A 1 403 ? 10.031 44.875 23.031 1 97.81 403 LYS A O 1
ATOM 3313 N N . GLU A 1 404 ? 11.891 44.344 21.953 1 97.56 404 GLU A N 1
ATOM 3314 C CA . GLU A 1 404 ? 11.703 45.406 20.969 1 97.56 404 GLU A CA 1
ATOM 3315 C C . GLU A 1 404 ? 10.422 45.188 20.172 1 97.56 404 GLU A C 1
ATOM 3317 O O . GLU A 1 404 ? 9.703 46.156 19.875 1 97.56 404 GLU A O 1
ATOM 3322 N N . VAL A 1 405 ? 10.211 44 19.812 1 97.81 405 VAL A N 1
ATOM 3323 C CA . VAL A 1 405 ? 9.016 43.75 19.016 1 97.81 405 VAL A CA 1
ATOM 3324 C C . VAL A 1 405 ? 7.77 43.906 19.891 1 97.81 405 VAL A C 1
ATOM 3326 O O . VAL A 1 405 ? 6.695 44.25 19.391 1 97.81 405 VAL A O 1
ATOM 3329 N N . MET A 1 406 ? 7.824 43.594 21.172 1 98.31 406 MET A N 1
ATOM 3330 C CA . MET A 1 406 ? 6.707 43.844 22.078 1 98.31 406 MET A CA 1
ATOM 3331 C C . MET A 1 406 ? 6.449 45.344 22.219 1 98.31 406 MET A C 1
ATOM 3333 O O . MET A 1 406 ? 5.301 45.781 22.234 1 98.31 406 MET A O 1
ATOM 3337 N N . LYS A 1 407 ? 7.5 46.094 22.312 1 98.12 407 LYS A N 1
ATOM 3338 C CA . LYS A 1 407 ? 7.359 47.531 22.359 1 98.12 407 LYS A CA 1
ATOM 3339 C C . LYS A 1 407 ? 6.672 48.062 21.094 1 98.12 407 LYS A C 1
ATOM 3341 O O . LYS A 1 407 ? 5.801 48.938 21.172 1 98.12 407 LYS A O 1
ATOM 3346 N N . ASN A 1 408 ? 7.09 47.562 20.016 1 97.56 408 ASN A N 1
ATOM 3347 C CA . ASN A 1 408 ? 6.457 47.938 18.766 1 97.56 408 ASN A CA 1
ATOM 3348 C C . ASN A 1 408 ? 4.973 47.594 18.75 1 97.56 408 ASN A C 1
ATOM 3350 O O . ASN A 1 408 ? 4.16 48.344 18.234 1 97.56 408 ASN A O 1
ATOM 3354 N N . GLN A 1 409 ? 4.633 46.438 19.266 1 97.75 409 GLN A N 1
ATOM 3355 C CA . GLN A 1 409 ? 3.244 46 19.359 1 97.75 409 GLN A CA 1
ATOM 3356 C C . GLN A 1 409 ? 2.414 46.969 20.172 1 97.75 409 GLN A C 1
ATOM 3358 O O . GLN A 1 409 ? 1.313 47.375 19.766 1 97.75 409 GLN A O 1
ATOM 3363 N N . VAL A 1 410 ? 2.939 47.438 21.219 1 97.81 410 VAL A N 1
ATOM 3364 C CA . VAL A 1 410 ? 2.242 48.312 22.125 1 97.81 410 VAL A CA 1
ATOM 3365 C C . VAL A 1 410 ? 2.117 49.719 21.484 1 97.81 410 VAL A C 1
ATOM 3367 O O . VAL A 1 410 ? 1.086 50.375 21.609 1 97.81 410 VAL A O 1
ATOM 3370 N N . ARG A 1 411 ? 3.123 50.125 20.766 1 97.44 411 ARG A N 1
ATOM 3371 C CA . ARG A 1 411 ? 3.053 51.375 20.031 1 97.44 411 ARG A CA 1
ATOM 3372 C C . ARG A 1 411 ? 1.925 51.344 19 1 97.44 411 ARG A C 1
ATOM 3374 O O . ARG A 1 411 ? 1.229 52.344 18.812 1 97.44 411 ARG A O 1
ATOM 3381 N N . ALA A 1 412 ? 1.84 50.25 18.406 1 97 412 ALA A N 1
ATOM 3382 C CA . ALA A 1 412 ? 0.785 50.125 17.406 1 97 412 ALA A CA 1
ATOM 3383 C C . ALA A 1 412 ? -0.594 50.125 18.062 1 97 412 ALA A C 1
ATOM 3385 O O . ALA A 1 412 ? -1.536 50.719 17.531 1 97 412 ALA A O 1
ATOM 3386 N N . TYR A 1 413 ? -0.746 49.438 19.203 1 96.69 413 TYR A N 1
ATOM 3387 C CA . TYR A 1 413 ? -1.998 49.469 19.953 1 96.69 413 TYR A CA 1
ATOM 3388 C C . TYR A 1 413 ? -2.367 50.906 20.312 1 96.69 413 TYR A C 1
ATOM 3390 O O . TYR A 1 413 ? -3.529 51.312 20.203 1 96.69 413 TYR A O 1
ATOM 3398 N N . PHE A 1 414 ? -1.428 51.594 20.719 1 97.06 414 PHE A N 1
ATOM 3399 C CA . PHE A 1 414 ? -1.647 52.969 21.141 1 97.06 414 PHE A CA 1
ATOM 3400 C C . PHE A 1 414 ? -2.068 53.844 19.953 1 97.06 414 PHE A C 1
ATOM 3402 O O . PHE A 1 414 ? -2.936 54.688 20.094 1 97.06 414 PHE A O 1
ATOM 3409 N N . ALA A 1 415 ? -1.453 53.656 18.828 1 95.5 415 ALA A N 1
ATOM 3410 C CA . ALA A 1 415 ? -1.824 54.375 17.625 1 95.5 415 ALA A CA 1
ATOM 3411 C C . ALA A 1 415 ? -3.287 54.125 17.266 1 95.5 415 ALA A C 1
ATOM 3413 O O . ALA A 1 415 ? -4 55.062 16.875 1 95.5 415 ALA A O 1
ATOM 3414 N N . GLU A 1 416 ? -3.734 52.906 17.391 1 93.56 416 GLU A N 1
ATOM 3415 C CA . GLU A 1 416 ? -5.129 52.594 17.109 1 93.56 416 GLU A CA 1
ATOM 3416 C C . GLU A 1 416 ? -6.066 53.25 18.109 1 93.56 416 GLU A C 1
ATOM 3418 O O . GLU A 1 416 ? -7.137 53.75 17.75 1 93.56 416 GLU A O 1
ATOM 3423 N N . ALA A 1 417 ? -5.676 53.219 19.375 1 92.69 417 ALA A N 1
ATOM 3424 C CA . ALA A 1 417 ? -6.477 53.844 20.422 1 92.69 417 ALA A CA 1
ATOM 3425 C C . ALA A 1 417 ? -6.621 55.344 20.172 1 92.69 417 ALA A C 1
ATOM 3427 O O . ALA A 1 417 ? -7.676 55.938 20.438 1 92.69 417 ALA A O 1
ATOM 3428 N N . LYS A 1 418 ? -5.586 55.938 19.688 1 92.5 418 LYS A N 1
ATOM 3429 C CA . LYS A 1 418 ? -5.617 57.375 19.359 1 92.5 418 LYS A CA 1
ATOM 3430 C C . LYS A 1 418 ? -6.613 57.656 18.234 1 92.5 418 LYS A C 1
ATOM 3432 O O . LYS A 1 418 ? -7.348 58.625 18.297 1 92.5 418 LYS A O 1
ATOM 3437 N N . TRP A 1 419 ? -6.598 56.844 17.234 1 91.12 419 TRP A N 1
ATOM 3438 C CA . TRP A 1 419 ? -7.559 57 16.141 1 91.12 419 TRP A CA 1
ATOM 3439 C C . TRP A 1 419 ? -8.992 56.969 16.672 1 91.12 419 TRP A C 1
ATOM 3441 O O . TRP A 1 419 ? -9.844 57.719 16.234 1 91.12 419 TRP A O 1
ATOM 3451 N N . LEU A 1 420 ? -9.242 56.031 17.578 1 87.75 420 LEU A N 1
ATOM 3452 C CA . LEU A 1 420 ? -10.578 55.875 18.141 1 87.75 420 LEU A CA 1
ATOM 3453 C C . LEU A 1 420 ? -10.984 57.125 18.906 1 87.75 420 LEU A C 1
ATOM 3455 O O . LEU A 1 420 ? -12.094 57.656 18.734 1 87.75 420 LEU A O 1
ATOM 3459 N N . HIS A 1 421 ? -10.125 57.625 19.703 1 86.12 421 HIS A N 1
ATOM 3460 C CA . HIS A 1 421 ? -10.414 58.75 20.562 1 86.12 421 HIS A CA 1
ATOM 3461 C C . HIS A 1 421 ? -10.57 60.031 19.75 1 86.12 421 HIS A C 1
ATOM 3463 O O . HIS A 1 421 ? -11.367 60.906 20.094 1 86.12 421 HIS A O 1
ATOM 3469 N N . GLU A 1 422 ? -9.836 60.094 18.703 1 89.56 422 GLU A N 1
ATOM 3470 C CA . GLU A 1 422 ? -9.898 61.281 17.844 1 89.56 422 GLU A CA 1
ATOM 3471 C C . GLU A 1 422 ? -10.961 61.125 16.766 1 89.56 422 GLU A C 1
ATOM 3473 O O . GLU A 1 422 ? -11.125 62.031 15.93 1 89.56 422 GLU A O 1
ATOM 3478 N N . GLU A 1 423 ? -11.641 60.031 16.719 1 87.81 423 GLU A N 1
ATOM 3479 C CA . GLU A 1 423 ? -12.664 59.719 15.727 1 87.81 423 GLU A CA 1
ATOM 3480 C C . GLU A 1 423 ? -12.109 59.844 14.305 1 87.81 423 GLU A C 1
ATOM 3482 O O . GLU A 1 423 ? -12.742 60.438 13.43 1 87.81 423 GLU A O 1
ATOM 3487 N N . HIS A 1 424 ? -10.922 59.375 14.281 1 89.31 424 HIS A N 1
ATOM 3488 C CA . HIS A 1 424 ? -10.234 59.375 12.992 1 89.31 424 HIS A CA 1
ATOM 3489 C C . HIS A 1 424 ? -10.414 58.062 12.258 1 89.31 424 HIS A C 1
ATOM 3491 O O . HIS A 1 424 ? -10.133 57 12.805 1 89.31 424 HIS A O 1
ATOM 3497 N N . VAL A 1 425 ? -10.883 58.156 11.016 1 90.19 425 VAL A N 1
ATOM 3498 C CA . VAL A 1 425 ? -10.961 56.969 10.164 1 90.19 425 VAL A CA 1
ATOM 3499 C C . VAL A 1 425 ? -9.836 57 9.133 1 90.19 425 VAL A C 1
ATOM 3501 O O . VAL A 1 425 ? -9.922 57.719 8.133 1 90.19 425 VAL A O 1
ATOM 3504 N N . PRO A 1 426 ? -8.852 56.219 9.328 1 93.06 426 PRO A N 1
ATOM 3505 C CA . PRO A 1 426 ? -7.703 56.25 8.422 1 93.06 426 PRO A CA 1
ATOM 3506 C C . PRO A 1 426 ? -8.031 55.688 7.039 1 93.06 426 PRO A C 1
ATOM 3508 O O . PRO A 1 426 ? -9.047 55 6.863 1 93.06 426 PRO A O 1
ATOM 3511 N N . THR A 1 427 ? -7.168 56.062 6.059 1 94.25 427 THR A N 1
ATOM 3512 C CA . THR A 1 427 ? -7.191 55.375 4.777 1 94.25 427 THR A CA 1
ATOM 3513 C C . THR A 1 427 ? -6.73 53.938 4.934 1 94.25 427 THR A C 1
ATOM 3515 O O . THR A 1 427 ? -6.129 53.562 5.953 1 94.25 427 THR A O 1
ATOM 3518 N N . ILE A 1 428 ? -7.039 53.156 3.988 1 94.38 428 ILE A N 1
ATOM 3519 C CA . ILE A 1 428 ? -6.676 51.719 4.09 1 94.38 428 ILE A CA 1
ATOM 3520 C C . ILE A 1 428 ? -5.156 51.594 4.176 1 94.38 428 ILE A C 1
ATOM 3522 O O . ILE A 1 428 ? -4.648 50.719 4.863 1 94.38 428 ILE A O 1
ATOM 3526 N N . GLU A 1 429 ? -4.402 52.469 3.48 1 93.44 429 GLU A N 1
ATOM 3527 C CA . GLU A 1 429 ? -2.945 52.406 3.533 1 93.44 429 GLU A CA 1
ATOM 3528 C C . GLU A 1 429 ? -2.432 52.812 4.914 1 93.44 429 GLU A C 1
ATOM 3530 O O . GLU A 1 429 ? -1.534 52.156 5.457 1 93.44 429 GLU A O 1
ATOM 3535 N N . GLU A 1 430 ? -3.033 53.844 5.426 1 93.75 430 GLU A N 1
ATOM 3536 C CA . GLU A 1 430 ? -2.684 54.281 6.77 1 93.75 430 GLU A CA 1
ATOM 3537 C C . GLU A 1 430 ? -3.041 53.25 7.816 1 93.75 430 GLU A C 1
ATOM 3539 O O . GLU A 1 430 ? -2.264 52.969 8.742 1 93.75 430 GLU A O 1
ATOM 3544 N N . TYR A 1 431 ? -4.121 52.688 7.605 1 94.62 431 TYR A N 1
ATOM 3545 C CA . TYR A 1 431 ? -4.598 51.656 8.523 1 94.62 431 TYR A CA 1
ATOM 3546 C C . TYR A 1 431 ? -3.656 50.469 8.539 1 94.62 431 TYR A C 1
ATOM 3548 O O . TYR A 1 431 ? -3.256 50 9.609 1 94.62 431 TYR A O 1
ATOM 3556 N N . LEU A 1 432 ? -3.342 50.031 7.391 1 94.25 432 LEU A N 1
ATOM 3557 C CA . LEU A 1 432 ? -2.559 48.812 7.277 1 94.25 432 LEU A CA 1
ATOM 3558 C C . LEU A 1 432 ? -1.146 49 7.816 1 94.25 432 LEU A C 1
ATOM 3560 O O . LEU A 1 432 ? -0.551 48.094 8.375 1 94.25 432 LEU A O 1
ATOM 3564 N N . ARG A 1 433 ? -0.597 50.125 7.734 1 93 433 ARG A N 1
ATOM 3565 C CA . ARG A 1 433 ? 0.738 50.406 8.25 1 93 433 ARG A CA 1
ATOM 3566 C C . ARG A 1 433 ? 0.816 50.156 9.75 1 93 433 ARG A C 1
ATOM 3568 O O . ARG A 1 433 ? 1.858 49.719 10.258 1 93 433 ARG A O 1
ATOM 3575 N N . VAL A 1 434 ? -0.235 50.375 10.391 1 95.19 434 VAL A N 1
ATOM 3576 C CA . VAL A 1 434 ? -0.28 50.219 11.836 1 95.19 434 VAL A CA 1
ATOM 3577 C C . VAL A 1 434 ? -0.82 48.812 12.172 1 95.19 434 VAL A C 1
ATOM 3579 O O . VAL A 1 434 ? -0.266 48.125 13.023 1 95.19 434 VAL A O 1
ATOM 3582 N N . ALA A 1 435 ? -1.784 48.438 11.438 1 94.19 435 ALA A N 1
ATOM 3583 C CA . ALA A 1 435 ? -2.566 47.281 11.789 1 94.19 435 ALA A CA 1
ATOM 3584 C C . ALA A 1 435 ? -1.774 46 11.523 1 94.19 435 ALA A C 1
ATOM 3586 O O . ALA A 1 435 ? -1.997 44.969 12.172 1 94.19 435 ALA A O 1
ATOM 3587 N N . LEU A 1 436 ? -0.898 46.031 10.594 1 95.06 436 LEU A N 1
ATOM 3588 C CA . LEU A 1 436 ? -0.057 44.844 10.344 1 95.06 436 LEU A CA 1
ATOM 3589 C C . LEU A 1 436 ? 0.853 44.562 11.531 1 95.06 436 LEU A C 1
ATOM 3591 O O . LEU A 1 436 ? 1.119 43.406 11.852 1 95.06 436 LEU A O 1
ATOM 3595 N N . VAL A 1 437 ? 1.273 45.594 12.164 1 94.88 437 VAL A N 1
ATOM 3596 C CA . VAL A 1 437 ? 2.092 45.438 13.359 1 94.88 437 VAL A CA 1
ATOM 3597 C C . VAL A 1 437 ? 1.21 45.062 14.547 1 94.88 437 VAL A C 1
ATOM 3599 O O . VAL A 1 437 ? 1.558 44.156 15.305 1 94.88 437 VAL A O 1
ATOM 3602 N N . SER A 1 438 ? 0.066 45.656 14.641 1 95.38 438 SER A N 1
ATOM 3603 C CA . SER A 1 438 ? -0.788 45.438 15.805 1 95.38 438 SER A CA 1
ATOM 3604 C C . SER A 1 438 ? -1.472 44.062 15.727 1 95.38 438 SER A C 1
ATOM 3606 O O . SER A 1 438 ? -2.09 43.625 16.703 1 95.38 438 SER A O 1
ATOM 3608 N N . SER A 1 439 ? -1.351 43.406 14.562 1 93.69 439 SER A N 1
ATOM 3609 C CA . SER A 1 439 ? -1.882 42.062 14.484 1 93.69 439 SER A CA 1
ATOM 3610 C C . SER A 1 439 ? -1.194 41.125 15.484 1 93.69 439 SER A C 1
ATOM 3612 O O . SER A 1 439 ? -1.737 40.094 15.844 1 93.69 439 SER A O 1
ATOM 3614 N N . GLY A 1 440 ? 0.016 41.5 15.844 1 95.94 440 GLY A N 1
ATOM 3615 C CA . GLY A 1 440 ? 0.766 40.719 16.828 1 95.94 440 GLY A CA 1
ATOM 3616 C C . GLY A 1 440 ? 1.607 39.625 16.219 1 95.94 440 GLY A C 1
ATOM 3617 O O . GLY A 1 440 ? 2.418 39 16.906 1 95.94 440 GLY A O 1
ATOM 3618 N N . TYR A 1 441 ? 1.509 39.344 14.953 1 96.62 441 TYR A N 1
ATOM 3619 C CA . TYR A 1 441 ? 2.162 38.188 14.328 1 96.62 441 TYR A CA 1
ATOM 3620 C C . TYR A 1 441 ? 3.662 38.406 14.195 1 96.62 441 TYR A C 1
ATOM 3622 O O . TYR A 1 441 ? 4.453 37.469 14.289 1 96.62 441 TYR A O 1
ATOM 3630 N N . CYS A 1 442 ? 3.996 39.688 13.953 1 96.81 442 CYS A N 1
ATOM 3631 C CA . CYS A 1 442 ? 5.43 39.969 13.961 1 96.81 442 CYS A CA 1
ATOM 3632 C C . CYS A 1 442 ? 6.031 39.688 15.328 1 96.81 442 CYS A C 1
ATOM 3634 O O . CYS A 1 442 ? 7.082 39.062 15.438 1 96.81 442 CYS A O 1
ATOM 3636 N N . MET A 1 443 ? 5.406 40.188 16.281 1 98.12 443 MET A N 1
ATOM 3637 C CA . MET A 1 443 ? 5.848 39.969 17.656 1 98.12 443 MET A CA 1
ATOM 3638 C C . MET A 1 443 ? 5.871 38.5 18 1 98.12 443 MET A C 1
ATOM 3640 O O . MET A 1 443 ? 6.859 38 18.547 1 98.12 443 MET A O 1
ATOM 3644 N N . LEU A 1 444 ? 4.883 37.75 17.641 1 98.44 444 LEU A N 1
ATOM 3645 C CA . LEU A 1 444 ? 4.789 36.312 17.953 1 98.44 444 LEU A CA 1
ATOM 3646 C C . LEU A 1 444 ? 5.84 35.531 17.172 1 98.44 444 LEU A C 1
ATOM 3648 O O . LEU A 1 444 ? 6.453 34.625 17.703 1 98.44 444 LEU A O 1
ATOM 3652 N N . ALA A 1 445 ? 5.98 35.844 15.906 1 98.44 445 ALA A N 1
ATOM 3653 C CA . ALA A 1 445 ? 6.957 35.125 15.078 1 98.44 445 ALA A CA 1
ATOM 3654 C C . ALA A 1 445 ? 8.367 35.281 15.625 1 98.44 445 ALA A C 1
ATOM 3656 O O . ALA A 1 445 ? 9.133 34.344 15.727 1 98.44 445 ALA A O 1
ATOM 3657 N N . THR A 1 446 ? 8.68 36.531 15.992 1 98.5 446 THR A N 1
ATOM 3658 C CA . THR A 1 446 ? 10 36.812 16.531 1 98.5 446 THR A CA 1
ATOM 3659 C C . THR A 1 446 ? 10.195 36.094 17.875 1 98.5 446 THR A C 1
ATOM 3661 O O . THR A 1 446 ? 11.227 35.438 18.094 1 98.5 446 THR A O 1
ATOM 3664 N N . THR A 1 447 ? 9.25 36.188 18.734 1 98.56 447 THR A N 1
ATOM 3665 C CA . THR A 1 447 ? 9.344 35.594 20.062 1 98.56 447 THR A CA 1
ATOM 3666 C C . THR A 1 447 ? 9.367 34.062 19.969 1 98.56 447 THR A C 1
ATOM 3668 O O . THR A 1 447 ? 9.992 33.406 20.797 1 98.56 447 THR A O 1
ATOM 3671 N N . SER A 1 448 ? 8.742 33.5 18.969 1 98.5 448 SER A N 1
ATOM 3672 C CA . SER A 1 448 ? 8.695 32.031 18.797 1 98.5 448 SER A CA 1
ATOM 3673 C C . SER A 1 448 ? 10.094 31.469 18.625 1 98.5 448 SER A C 1
ATOM 3675 O O . SER A 1 448 ? 10.336 30.297 18.969 1 98.5 448 SER A O 1
ATOM 3677 N N . LEU A 1 449 ? 11.023 32.25 18.141 1 98.38 449 LEU A N 1
ATOM 3678 C CA . LEU A 1 449 ? 12.367 31.781 17.875 1 98.38 449 LEU A CA 1
ATOM 3679 C C . LEU A 1 449 ? 13.188 31.703 19.172 1 98.38 449 LEU A C 1
ATOM 3681 O O . LEU A 1 449 ? 14.172 30.969 19.234 1 98.38 449 LEU A O 1
ATOM 3685 N N . VAL A 1 450 ? 12.797 32.406 20.188 1 98.12 450 VAL A N 1
ATOM 3686 C CA . VAL A 1 450 ? 13.594 32.625 21.391 1 98.12 450 VAL A CA 1
ATOM 3687 C C . VAL A 1 450 ? 13.93 31.297 22.047 1 98.12 450 VAL A C 1
ATOM 3689 O O . VAL A 1 450 ? 15.07 31.078 22.469 1 98.12 450 VAL A O 1
ATOM 3692 N N . GLY A 1 451 ? 13 30.406 22.109 1 96.19 451 GLY A N 1
ATOM 3693 C CA . GLY A 1 451 ? 13.195 29.156 22.812 1 96.19 451 GLY A CA 1
ATOM 3694 C C . GLY A 1 451 ? 13.508 28 21.891 1 96.19 451 GLY A C 1
ATOM 3695 O O . GLY A 1 451 ? 13.398 26.828 22.297 1 96.19 451 GLY A O 1
ATOM 3696 N N . MET A 1 452 ? 13.945 28.188 20.641 1 96.25 452 MET A N 1
ATOM 3697 C CA . MET A 1 452 ? 14.078 27.109 19.656 1 96.25 452 MET A CA 1
ATOM 3698 C C . MET A 1 452 ? 15.484 26.531 19.672 1 96.25 452 MET A C 1
ATOM 3700 O O . MET A 1 452 ? 15.844 25.734 18.812 1 96.25 452 MET A O 1
ATOM 3704 N N . GLY A 1 453 ? 16.281 26.906 20.562 1 93.31 453 GLY A N 1
ATOM 3705 C CA . GLY A 1 453 ? 17.609 26.328 20.703 1 93.31 453 GLY A CA 1
ATOM 3706 C C . GLY A 1 453 ? 18.594 26.859 19.688 1 93.31 453 GLY A C 1
ATOM 3707 O O . GLY A 1 453 ? 18.531 28.016 19.297 1 93.31 453 GLY A O 1
ATOM 3708 N N . GLU A 1 454 ? 19.484 26.016 19.141 1 93.19 454 GLU A N 1
ATOM 3709 C CA . GLU A 1 454 ? 20.672 26.422 18.391 1 93.19 454 GLU A CA 1
ATOM 3710 C C . GLU A 1 454 ? 20.281 26.953 17.016 1 93.19 454 GLU A C 1
ATOM 3712 O O . GLU A 1 454 ? 21.016 27.766 16.422 1 93.19 454 GLU A O 1
ATOM 3717 N N . ILE A 1 455 ? 19.172 26.625 16.625 1 94.88 455 ILE A N 1
ATOM 3718 C CA . ILE A 1 455 ? 18.766 27.016 15.273 1 94.88 455 ILE A CA 1
ATOM 3719 C C . ILE A 1 455 ? 18.422 28.5 15.25 1 94.88 455 ILE A C 1
ATOM 3721 O O . ILE A 1 455 ? 18.484 29.141 14.195 1 94.88 455 ILE A O 1
ATOM 3725 N N . ALA A 1 456 ? 18.047 29.016 16.406 1 96 456 ALA A N 1
ATOM 3726 C CA . ALA A 1 456 ? 17.656 30.422 16.531 1 96 456 ALA A CA 1
ATOM 3727 C C . ALA A 1 456 ? 18.891 31.312 16.703 1 96 456 ALA A C 1
ATOM 3729 O O . ALA A 1 456 ? 19.125 31.859 17.781 1 96 456 ALA A O 1
ATOM 3730 N N . THR A 1 457 ? 19.547 31.562 15.617 1 96.12 457 THR A N 1
ATOM 3731 C CA . THR A 1 457 ? 20.766 32.375 15.625 1 96.12 457 THR A CA 1
ATOM 3732 C C . THR A 1 457 ? 20.422 33.844 15.539 1 96.12 457 THR A C 1
ATOM 3734 O O . THR A 1 457 ? 19.266 34.219 15.336 1 96.12 457 THR A O 1
ATOM 3737 N N . LYS A 1 458 ? 21.422 34.656 15.711 1 96.44 458 LYS A N 1
ATOM 3738 C CA . LYS A 1 458 ? 21.234 36.094 15.562 1 96.44 458 LYS A CA 1
ATOM 3739 C C . LYS A 1 458 ? 20.781 36.469 14.148 1 96.44 458 LYS A C 1
ATOM 3741 O O . LYS A 1 458 ? 19.953 37.344 13.969 1 96.44 458 LYS A O 1
ATOM 3746 N N . GLU A 1 459 ? 21.344 35.75 13.234 1 96.94 459 GLU A N 1
ATOM 3747 C CA . GLU A 1 459 ? 20.953 35.969 11.844 1 96.94 459 GLU A CA 1
ATOM 3748 C C . GLU A 1 459 ? 19.469 35.656 11.633 1 96.94 459 GLU A C 1
ATOM 3750 O O . GLU A 1 459 ? 18.812 36.312 10.828 1 96.94 459 GLU A O 1
ATOM 3755 N N . ALA A 1 460 ? 18.984 34.719 12.305 1 97.62 460 ALA A N 1
ATOM 3756 C CA . ALA A 1 460 ? 17.562 34.375 12.219 1 97.62 460 ALA A CA 1
ATOM 3757 C C . ALA A 1 460 ? 16.703 35.5 12.742 1 97.62 460 ALA A C 1
ATOM 3759 O O . ALA A 1 460 ? 15.648 35.812 12.172 1 97.62 460 ALA A O 1
ATOM 3760 N N . PHE A 1 461 ? 17.094 36.125 13.836 1 98.06 461 PHE A N 1
ATOM 3761 C CA . PHE A 1 461 ? 16.344 37.25 14.414 1 98.06 461 PHE A CA 1
ATOM 3762 C C . PHE A 1 461 ? 16.422 38.469 13.508 1 98.06 461 PHE A C 1
ATOM 3764 O O . PHE A 1 461 ? 15.438 39.188 13.352 1 98.06 461 PHE A O 1
ATOM 3771 N N . ASP A 1 462 ? 17.609 38.688 12.922 1 97.75 462 ASP A N 1
ATOM 3772 C CA . ASP A 1 462 ? 17.75 39.75 11.953 1 97.75 462 ASP A CA 1
ATOM 3773 C C . ASP A 1 462 ? 16.812 39.562 10.758 1 97.75 462 ASP A C 1
ATOM 3775 O O . ASP A 1 462 ? 16.203 40.5 10.266 1 97.75 462 ASP A O 1
ATOM 3779 N N . TRP A 1 463 ? 16.781 38.344 10.359 1 97.62 463 TRP A N 1
ATOM 3780 C CA . TRP A 1 463 ? 15.945 38 9.211 1 97.62 463 TRP A CA 1
ATOM 3781 C C . TRP A 1 463 ? 14.469 38.25 9.508 1 97.62 463 TRP A C 1
ATOM 3783 O O . TRP A 1 463 ? 13.789 38.938 8.758 1 97.62 463 TRP A O 1
ATOM 3793 N N . VAL A 1 464 ? 13.938 37.719 10.609 1 97.69 464 VAL A N 1
ATOM 3794 C CA . VAL A 1 464 ? 12.5 37.781 10.883 1 97.69 464 VAL A CA 1
ATOM 3795 C C . VAL A 1 464 ? 12.094 39.25 11.141 1 97.69 464 VAL A C 1
ATOM 3797 O O . VAL A 1 464 ? 10.977 39.656 10.797 1 97.69 464 VAL A O 1
ATOM 3800 N N . THR A 1 465 ? 12.969 40.031 11.711 1 96.81 465 THR A N 1
ATOM 3801 C CA . THR A 1 465 ? 12.633 41.406 12.062 1 96.81 465 THR A CA 1
ATOM 3802 C C . THR A 1 465 ? 12.844 42.344 10.875 1 96.81 465 THR A C 1
ATOM 3804 O O . THR A 1 465 ? 12.461 43.5 10.922 1 96.81 465 THR A O 1
ATOM 3807 N N . SER A 1 466 ? 13.375 41.812 9.789 1 95.94 466 SER A N 1
ATOM 3808 C CA . SER A 1 466 ? 13.539 42.594 8.57 1 95.94 466 SER A CA 1
ATOM 3809 C C . SER A 1 466 ? 12.266 42.594 7.734 1 95.94 466 SER A C 1
ATOM 3811 O O . SER A 1 466 ? 12.219 43.188 6.648 1 95.94 466 SER A O 1
ATOM 3813 N N . ASP A 1 467 ? 11.281 41.844 8.148 1 93.69 467 ASP A N 1
ATOM 3814 C CA . ASP A 1 467 ? 9.961 41.75 7.531 1 93.69 467 ASP A CA 1
ATOM 3815 C C . ASP A 1 467 ? 10.062 41.156 6.129 1 93.69 467 ASP A C 1
ATOM 3817 O O . ASP A 1 467 ? 9.602 41.75 5.16 1 93.69 467 ASP A O 1
ATOM 3821 N N . PRO A 1 468 ? 10.695 40 6.086 1 97.12 468 PRO A N 1
ATOM 3822 C CA . PRO A 1 468 ? 10.703 39.344 4.785 1 97.12 468 PRO A CA 1
ATOM 3823 C C . PRO A 1 468 ? 9.297 39.094 4.234 1 97.12 468 PRO A C 1
ATOM 3825 O O . PRO A 1 468 ? 8.312 39.219 4.965 1 97.12 468 PRO A O 1
ATOM 3828 N N . LYS A 1 469 ? 9.203 38.781 3.006 1 96.88 469 LYS A N 1
ATOM 3829 C CA . LYS A 1 469 ? 7.918 38.656 2.33 1 96.88 469 LYS A CA 1
ATOM 3830 C C . LYS A 1 469 ? 7.004 37.688 3.051 1 96.88 469 LYS A C 1
ATOM 3832 O O . LYS A 1 469 ? 5.793 37.875 3.129 1 96.88 469 LYS A O 1
ATOM 3837 N N . ILE A 1 470 ? 7.539 36.594 3.518 1 97.88 470 ILE A N 1
ATOM 3838 C CA . ILE A 1 470 ? 6.734 35.594 4.211 1 97.88 470 ILE A CA 1
ATOM 3839 C C . ILE A 1 470 ? 6.117 36.219 5.465 1 97.88 470 ILE A C 1
ATOM 3841 O O . ILE A 1 470 ? 4.973 35.906 5.812 1 97.88 470 ILE A O 1
ATOM 3845 N N . MET A 1 471 ? 6.875 37.062 6.18 1 97.31 471 MET A N 1
ATOM 3846 C CA . MET A 1 471 ? 6.395 37.688 7.398 1 97.31 471 MET A CA 1
ATOM 3847 C C . MET A 1 471 ? 5.328 38.75 7.074 1 97.31 471 MET A C 1
ATOM 3849 O O . MET A 1 471 ? 4.285 38.781 7.723 1 97.31 471 MET A O 1
ATOM 3853 N N . SER A 1 472 ? 5.609 39.562 6.098 1 96.62 472 SER A N 1
ATOM 3854 C CA . SER A 1 472 ? 4.641 40.562 5.699 1 96.62 472 SER A CA 1
ATOM 3855 C C . SER A 1 472 ? 3.324 39.938 5.266 1 96.62 472 SER A C 1
ATOM 3857 O O . SER A 1 472 ? 2.246 40.438 5.59 1 96.62 472 SER A O 1
ATOM 3859 N N . SER A 1 473 ? 3.438 38.844 4.492 1 97.88 473 SER A N 1
ATOM 3860 C CA . SER A 1 473 ? 2.25 38.125 4.039 1 97.88 473 SER A CA 1
ATOM 3861 C C . SER A 1 473 ? 1.5 37.5 5.211 1 97.88 473 SER A C 1
ATOM 3863 O O . SER A 1 473 ? 0.268 37.531 5.246 1 97.88 473 SER A O 1
ATOM 3865 N N . SER A 1 474 ? 2.234 36.938 6.121 1 98.12 474 SER A N 1
ATOM 3866 C CA . SER A 1 474 ? 1.62 36.344 7.309 1 98.12 474 SER A CA 1
ATOM 3867 C C . SER A 1 474 ? 0.865 37.375 8.117 1 98.12 474 SER A C 1
ATOM 3869 O O . SER A 1 474 ? -0.269 37.156 8.539 1 98.12 474 SER A O 1
ATOM 3871 N N . ASN A 1 475 ? 1.499 38.531 8.352 1 97.44 475 ASN A N 1
ATOM 3872 C CA . ASN A 1 475 ? 0.851 39.656 9.039 1 97.44 475 ASN A CA 1
ATOM 3873 C C . ASN A 1 475 ? -0.428 40.094 8.328 1 97.44 475 ASN A C 1
ATOM 3875 O O . ASN A 1 475 ? -1.442 40.344 8.977 1 97.44 475 ASN A O 1
ATOM 3879 N N . PHE A 1 476 ? -0.308 40.156 7.07 1 96.81 476 PHE A N 1
ATOM 3880 C CA . PHE A 1 476 ? -1.418 40.594 6.234 1 96.81 476 PHE A CA 1
ATOM 3881 C C . PHE A 1 476 ? -2.6 39.625 6.352 1 96.81 476 PHE A C 1
ATOM 3883 O O . PHE A 1 476 ? -3.736 40.062 6.551 1 96.81 476 PHE A O 1
ATOM 3890 N N . ILE A 1 477 ? -2.34 38.406 6.25 1 97.56 477 ILE A N 1
ATOM 3891 C CA . ILE A 1 477 ? -3.381 37.375 6.328 1 97.56 477 ILE A CA 1
ATOM 3892 C C . ILE A 1 477 ? -4.023 37.406 7.715 1 97.56 477 ILE A C 1
ATOM 3894 O O . ILE A 1 477 ? -5.25 37.406 7.836 1 97.56 477 ILE A O 1
ATOM 3898 N N . ALA A 1 478 ? -3.207 37.438 8.734 1 96.88 478 ALA A N 1
ATOM 3899 C CA . ALA A 1 478 ? -3.713 37.406 10.102 1 96.88 478 ALA A CA 1
ATOM 3900 C C . ALA A 1 478 ? -4.629 38.625 10.352 1 96.88 478 ALA A C 1
ATOM 3902 O O . ALA A 1 478 ? -5.723 38.469 10.906 1 96.88 478 ALA A O 1
ATOM 3903 N N . ARG A 1 479 ? -4.23 39.75 9.93 1 95.94 479 ARG A N 1
ATOM 3904 C CA . ARG A 1 479 ? -4.988 40.969 10.188 1 95.94 479 ARG A CA 1
ATOM 3905 C C . ARG A 1 479 ? -6.301 40.969 9.406 1 95.94 479 ARG A C 1
ATOM 3907 O O . ARG A 1 479 ? -7.359 41.25 9.961 1 95.94 479 ARG A O 1
ATOM 3914 N N . LEU A 1 480 ? -6.207 40.688 8.148 1 95.31 480 LEU A N 1
ATOM 3915 C CA . LEU A 1 480 ? -7.406 40.75 7.316 1 95.31 480 LEU A CA 1
ATOM 3916 C C . LEU A 1 480 ? -8.414 39.688 7.734 1 95.31 480 LEU A C 1
ATOM 3918 O O . LEU A 1 480 ? -9.625 39.938 7.727 1 95.31 480 LEU A O 1
ATOM 3922 N N . MET A 1 481 ? -7.926 38.531 8.039 1 95 481 MET A N 1
ATOM 3923 C CA . MET A 1 481 ? -8.852 37.5 8.477 1 95 481 MET A CA 1
ATOM 3924 C C . MET A 1 481 ? -9.523 37.875 9.797 1 95 481 MET A C 1
ATOM 3926 O O . MET A 1 481 ? -10.719 37.656 9.984 1 95 481 MET A O 1
ATOM 3930 N N . ASP A 1 482 ? -8.711 38.406 10.664 1 93.12 482 ASP A N 1
ATOM 3931 C CA . ASP A 1 482 ? -9.25 38.875 11.93 1 93.12 482 ASP A CA 1
ATOM 3932 C C . ASP A 1 482 ? -10.297 39.969 11.695 1 93.12 482 ASP A C 1
ATOM 3934 O O . ASP A 1 482 ? -11.375 39.938 12.289 1 93.12 482 ASP A O 1
ATOM 3938 N N . ASP A 1 483 ? -10.031 40.938 10.797 1 92.25 483 ASP A N 1
ATOM 3939 C CA . ASP A 1 483 ? -10.938 42.031 10.5 1 92.25 483 ASP A CA 1
ATOM 3940 C C . ASP A 1 483 ? -12.234 41.531 9.875 1 92.25 483 ASP A C 1
ATOM 3942 O O . ASP A 1 483 ? -13.32 42.031 10.18 1 92.25 483 ASP A O 1
ATOM 3946 N N . ILE A 1 484 ? -12.109 40.656 9.008 1 91 484 ILE A N 1
ATOM 3947 C CA . ILE A 1 484 ? -13.281 40.094 8.336 1 91 484 ILE A CA 1
ATOM 3948 C C . ILE A 1 484 ? -14.164 39.375 9.359 1 91 484 ILE A C 1
ATOM 3950 O O . ILE A 1 484 ? -15.383 39.562 9.367 1 91 484 ILE A O 1
ATOM 3954 N N . SER A 1 485 ? -13.578 38.625 10.227 1 89.5 485 SER A N 1
ATOM 3955 C CA . SER A 1 485 ? -14.328 37.781 11.164 1 89.5 485 SER A CA 1
ATOM 3956 C C . SER A 1 485 ? -14.938 38.625 12.281 1 89.5 485 SER A C 1
ATOM 3958 O O . SER A 1 485 ? -15.984 38.281 12.828 1 89.5 485 SER A O 1
ATOM 3960 N N . SER A 1 486 ? -14.312 39.688 12.648 1 84.62 486 SER A N 1
ATOM 3961 C CA . SER A 1 486 ? -14.75 40.469 13.805 1 84.62 486 SER A CA 1
ATOM 3962 C C . SER A 1 486 ? -15.562 41.688 13.383 1 84.62 486 SER A C 1
ATOM 3964 O O . SER A 1 486 ? -16.109 42.406 14.227 1 84.62 486 SER A O 1
ATOM 3966 N N . HIS A 1 487 ? -15.695 41.906 12.117 1 82.19 487 HIS A N 1
ATOM 3967 C CA . HIS A 1 487 ? -16.281 43.125 11.578 1 82.19 487 HIS A CA 1
ATOM 3968 C C . HIS A 1 487 ? -17.656 43.406 12.18 1 82.19 487 HIS A C 1
ATOM 3970 O O . HIS A 1 487 ? -17.891 44.469 12.742 1 82.19 487 HIS A O 1
ATOM 3976 N N . LYS A 1 488 ? -18.5 42.5 12.156 1 76.94 488 LYS A N 1
ATOM 3977 C CA . LYS A 1 488 ? -19.875 42.719 12.617 1 76.94 488 LYS A CA 1
ATOM 3978 C C . LYS A 1 488 ? -19.922 42.906 14.125 1 76.94 488 LYS A C 1
ATOM 3980 O O . LYS A 1 488 ? -20.734 43.688 14.633 1 76.94 488 LYS A O 1
ATOM 3985 N N . PHE A 1 489 ? -19.125 42.219 14.797 1 73.44 489 PHE A N 1
ATOM 3986 C CA . PHE A 1 489 ? -19.062 42.312 16.25 1 73.44 489 PHE A CA 1
ATOM 3987 C C . PHE A 1 489 ? -18.562 43.688 16.672 1 73.44 489 PHE A C 1
ATOM 3989 O O . PHE A 1 489 ? -19.094 44.281 17.625 1 73.44 489 PHE A O 1
ATOM 3996 N N . GLU A 1 490 ? -17.594 44.188 16.062 1 73.44 490 GLU A N 1
ATOM 3997 C CA . GLU A 1 490 ? -16.953 45.438 16.422 1 73.44 490 GLU A CA 1
ATOM 3998 C C . GLU A 1 490 ? -17.859 46.625 16.094 1 73.44 490 GLU A C 1
ATOM 4000 O O . GLU A 1 490 ? -17.75 47.688 16.734 1 73.44 490 GLU A O 1
ATOM 4005 N N . GLN A 1 491 ? -18.766 46.438 15.258 1 72.56 491 GLN A N 1
ATOM 4006 C CA . GLN A 1 491 ? -19.688 47.5 14.883 1 72.56 491 GLN A CA 1
ATOM 4007 C C . GLN A 1 491 ? -20.75 47.75 15.953 1 72.56 491 GLN A C 1
ATOM 4009 O O . GLN A 1 491 ? -21.406 48.781 15.977 1 72.56 491 GLN A O 1
ATOM 4014 N N . LYS A 1 492 ? -20.766 46.844 16.828 1 70.81 492 LYS A N 1
ATOM 4015 C CA . LYS A 1 492 ? -21.781 46.938 17.875 1 70.81 492 LYS A CA 1
ATOM 4016 C C . LYS A 1 492 ? -21.297 47.844 19.016 1 70.81 492 LYS A C 1
ATOM 4018 O O . LYS A 1 492 ? -22.078 48.25 19.875 1 70.81 492 LYS A O 1
ATOM 4023 N N . ARG A 1 493 ? -20.047 48.125 19 1 67.75 493 ARG A N 1
ATOM 4024 C CA . ARG A 1 493 ? -19.484 49.031 20.016 1 67.75 493 ARG A CA 1
ATOM 4025 C C . ARG A 1 493 ? -18.562 50.062 19.391 1 67.75 493 ARG A C 1
ATOM 4027 O O . ARG A 1 493 ? -18.281 50 18.188 1 67.75 493 ARG A O 1
ATOM 4034 N N . GLU A 1 494 ? -18.297 51.031 20.25 1 67.25 494 GLU A N 1
ATOM 4035 C CA . GLU A 1 494 ? -17.312 51.969 19.781 1 67.25 494 GLU A CA 1
ATOM 4036 C C . GLU A 1 494 ? -15.938 51.312 19.609 1 67.25 494 GLU A C 1
ATOM 4038 O O . GLU A 1 494 ? -15.375 50.812 20.578 1 67.25 494 GLU A O 1
ATOM 4043 N N . HIS A 1 495 ? -15.648 51.188 18.344 1 73.31 495 HIS A N 1
ATOM 4044 C CA . HIS A 1 495 ? -14.383 50.562 18.016 1 73.31 495 HIS A CA 1
ATOM 4045 C C . HIS A 1 495 ? -13.703 51.219 16.828 1 73.31 495 HIS A C 1
ATOM 4047 O O . HIS A 1 495 ? -14.367 51.875 16.016 1 73.31 495 HIS A O 1
ATOM 4053 N N . VAL A 1 496 ? -12.453 51.062 16.844 1 77.12 496 VAL A N 1
ATOM 4054 C CA . VAL A 1 496 ? -11.672 51.562 15.719 1 77.12 496 VAL A CA 1
ATOM 4055 C C . VAL A 1 496 ? -12.195 50.969 14.414 1 77.12 496 VAL A C 1
ATOM 4057 O O . VAL A 1 496 ? -12.641 49.812 14.391 1 77.12 496 VAL A O 1
ATOM 4060 N N . ALA A 1 497 ? -12.094 51.75 13.391 1 82.12 497 ALA A N 1
ATOM 4061 C CA . ALA A 1 497 ? -12.523 51.281 12.086 1 82.12 497 ALA A CA 1
ATOM 4062 C C . ALA A 1 497 ? -11.672 50.094 11.617 1 82.12 497 ALA A C 1
ATOM 4064 O O . ALA A 1 497 ? -10.445 50.125 11.742 1 82.12 497 ALA A O 1
ATOM 4065 N N . SER A 1 498 ? -12.32 49.062 11.172 1 88.44 498 SER A N 1
ATOM 4066 C CA . SER A 1 498 ? -11.625 47.906 10.625 1 88.44 498 SER A CA 1
ATOM 4067 C C . SER A 1 498 ? -11.172 48.156 9.195 1 88.44 498 SER A C 1
ATOM 4069 O O . SER A 1 498 ? -11.531 49.156 8.594 1 88.44 498 SER A O 1
ATOM 4071 N N . ALA A 1 499 ? -10.383 47.188 8.719 1 90.5 499 ALA A N 1
ATOM 4072 C CA . ALA A 1 499 ? -9.953 47.281 7.328 1 90.5 499 ALA A CA 1
ATOM 4073 C C . ALA A 1 499 ? -11.148 47.406 6.387 1 90.5 499 ALA A C 1
ATOM 4075 O O . ALA A 1 499 ? -11.094 48.094 5.375 1 90.5 499 ALA A O 1
ATOM 4076 N N . ILE A 1 500 ? -12.227 46.75 6.695 1 91.44 500 ILE A N 1
ATOM 4077 C CA . ILE A 1 500 ? -13.43 46.719 5.879 1 91.44 500 ILE A CA 1
ATOM 4078 C C . ILE A 1 500 ? -14.039 48.125 5.824 1 91.44 500 ILE A C 1
ATOM 4080 O O . ILE A 1 500 ? -14.344 48.625 4.742 1 91.44 500 ILE A O 1
ATOM 4084 N N . GLU A 1 501 ? -14.102 48.75 6.98 1 90.38 501 GLU A N 1
ATOM 4085 C CA . GLU A 1 501 ? -14.688 50.094 7.066 1 90.38 501 GLU A CA 1
ATOM 4086 C C . GLU A 1 501 ? -13.82 51.125 6.348 1 90.38 501 GLU A C 1
ATOM 4088 O O . GLU A 1 501 ? -14.336 51.969 5.633 1 90.38 501 GLU A O 1
ATOM 4093 N N . CYS A 1 502 ? -12.531 50.969 6.574 1 92.88 502 CYS A N 1
ATOM 4094 C CA . CYS A 1 502 ? -11.602 51.875 5.922 1 92.88 502 CYS A CA 1
ATOM 4095 C C . CYS A 1 502 ? -11.695 51.781 4.406 1 92.88 502 CYS A C 1
ATOM 4097 O O . CYS A 1 502 ? -11.742 52.781 3.703 1 92.88 502 CYS A O 1
ATOM 4099 N N . TYR A 1 503 ? -11.766 50.562 3.961 1 94 503 TYR A N 1
ATOM 4100 C CA . TYR A 1 503 ? -11.82 50.312 2.527 1 94 503 TYR A CA 1
ATOM 4101 C C . TYR A 1 503 ? -13.141 50.781 1.933 1 94 503 TYR A C 1
ATOM 4103 O O . TYR A 1 503 ? -13.164 51.375 0.855 1 94 503 TYR A O 1
ATOM 4111 N N . MET A 1 504 ? -14.227 50.5 2.564 1 93.5 504 MET A N 1
ATOM 4112 C CA . MET A 1 504 ? -15.547 50.938 2.111 1 93.5 504 MET A CA 1
ATOM 4113 C C . MET A 1 504 ? -15.633 52.469 2.033 1 93.5 504 MET A C 1
ATOM 4115 O O . MET A 1 504 ? -16.125 53 1.047 1 93.5 504 MET A O 1
ATOM 4119 N N . LYS A 1 505 ? -15.164 53.094 3.029 1 91.81 505 LYS A N 1
ATOM 4120 C CA . LYS A 1 505 ? -15.219 54.562 3.098 1 91.81 505 LYS A CA 1
ATOM 4121 C C . LYS A 1 505 ? -14.328 55.188 2.037 1 91.81 505 LYS A C 1
ATOM 4123 O O . LYS A 1 505 ? -14.719 56.156 1.386 1 91.81 505 LYS A O 1
ATOM 4128 N N . GLN A 1 506 ? -13.203 54.656 1.918 1 93.56 506 GLN A N 1
ATOM 4129 C CA . GLN A 1 506 ? -12.211 55.25 1.021 1 93.56 506 GLN A CA 1
ATOM 4130 C C . GLN A 1 506 ? -12.617 55.062 -0.439 1 93.56 506 GLN A C 1
ATOM 4132 O O . GLN A 1 506 ? -12.438 55.969 -1.256 1 93.56 506 GLN A O 1
ATOM 4137 N N . TYR A 1 507 ? -13.164 53.938 -0.806 1 94.81 507 TYR A N 1
ATOM 4138 C CA . TYR A 1 507 ? -13.398 53.625 -2.213 1 94.81 507 TYR A CA 1
ATOM 4139 C C . TYR A 1 507 ? -14.891 53.625 -2.527 1 94.81 507 TYR A C 1
ATOM 4141 O O . TYR A 1 507 ? -15.281 53.469 -3.686 1 94.81 507 TYR A O 1
ATOM 4149 N N . GLY A 1 508 ? -15.742 53.75 -1.589 1 94.31 508 GLY A N 1
ATOM 4150 C CA . GLY A 1 508 ? -17.188 53.812 -1.797 1 94.31 508 GLY A CA 1
ATOM 4151 C C . GLY A 1 508 ? -17.766 52.5 -2.293 1 94.31 508 GLY A C 1
ATOM 4152 O O . GLY A 1 508 ? -18.656 52.5 -3.15 1 94.31 508 GLY A O 1
ATOM 4153 N N . VAL A 1 509 ? -17.25 51.406 -1.775 1 94.94 509 VAL A N 1
ATOM 4154 C CA . VAL A 1 509 ? -17.703 50.094 -2.23 1 94.94 509 VAL A CA 1
ATOM 4155 C C . VAL A 1 509 ? -18.562 49.438 -1.148 1 94.94 509 VAL A C 1
ATOM 4157 O O . VAL A 1 509 ? -18.578 49.906 0 1 94.94 509 VAL A O 1
ATOM 4160 N N . SER A 1 510 ? -19.328 48.438 -1.538 1 94.69 510 SER A N 1
ATOM 4161 C CA . SER A 1 510 ? -20.172 47.719 -0.605 1 94.69 510 SER A CA 1
ATOM 4162 C C . SER A 1 510 ? -19.359 46.781 0.269 1 94.69 510 SER A C 1
ATOM 4164 O O . SER A 1 510 ? -18.188 46.5 -0.024 1 94.69 510 SER A O 1
ATOM 4166 N N . GLU A 1 511 ? -19.922 46.281 1.287 1 92.12 511 GLU A N 1
ATOM 4167 C CA . GLU A 1 511 ? -19.297 45.312 2.193 1 92.12 511 GLU A CA 1
ATOM 4168 C C . GLU A 1 511 ? -18.891 44.062 1.458 1 92.12 511 GLU A C 1
ATOM 4170 O O . GLU A 1 511 ? -17.797 43.531 1.679 1 92.12 511 GLU A O 1
ATOM 4175 N N . GLU A 1 512 ? -19.719 43.625 0.624 1 93.31 512 GLU A N 1
ATOM 4176 C CA . GLU A 1 512 ? -19.469 42.406 -0.135 1 93.31 512 GLU A CA 1
ATOM 4177 C C . GLU A 1 512 ? -18.281 42.594 -1.078 1 93.31 512 GLU A C 1
ATOM 4179 O O . GLU A 1 512 ? -17.484 41.656 -1.259 1 93.31 512 GLU A O 1
ATOM 4184 N N . GLN A 1 513 ? -18.203 43.688 -1.646 1 94.56 513 GLN A N 1
ATOM 4185 C CA . GLN A 1 513 ? -17.078 44 -2.541 1 94.56 513 GLN A CA 1
ATOM 4186 C C . GLN A 1 513 ? -15.766 44.062 -1.771 1 94.56 513 GLN A C 1
ATOM 4188 O O . GLN A 1 513 ? -14.727 43.625 -2.258 1 94.56 513 GLN A O 1
ATOM 4193 N N . ALA A 1 514 ? -15.828 44.625 -0.603 1 93.94 514 ALA A N 1
ATOM 4194 C CA . ALA A 1 514 ? -14.641 44.719 0.244 1 93.94 514 ALA A CA 1
ATOM 4195 C C . ALA A 1 514 ? -14.172 43.312 0.662 1 93.94 514 ALA A C 1
ATOM 4197 O O . ALA A 1 514 ? -12.977 43.031 0.625 1 93.94 514 ALA A O 1
ATOM 4198 N N . TYR A 1 515 ? -15.148 42.5 1.01 1 93.75 515 TYR A N 1
ATOM 4199 C CA . TYR A 1 515 ? -14.828 41.125 1.377 1 93.75 515 TYR A CA 1
ATOM 4200 C C . TYR A 1 515 ? -14.148 40.406 0.223 1 93.75 515 TYR A C 1
ATOM 4202 O O . TYR A 1 515 ? -13.141 39.719 0.417 1 93.75 515 TYR A O 1
ATOM 4210 N N . SER A 1 516 ? -14.688 40.531 -0.895 1 94.19 516 SER A N 1
ATOM 4211 C CA . SER A 1 516 ? -14.172 39.844 -2.076 1 94.19 516 SER A CA 1
ATOM 4212 C C . SER A 1 516 ? -12.75 40.281 -2.395 1 94.19 516 SER A C 1
ATOM 4214 O O . SER A 1 516 ? -11.898 39.469 -2.729 1 94.19 516 SER A O 1
ATOM 4216 N N . GLU A 1 517 ? -12.547 41.531 -2.291 1 94.5 517 GLU A N 1
ATOM 4217 C CA . GLU A 1 517 ? -11.211 42.094 -2.561 1 94.5 517 GLU A CA 1
ATOM 4218 C C . GLU A 1 517 ? -10.203 41.562 -1.542 1 94.5 517 GLU A C 1
ATOM 4220 O O . GLU A 1 517 ? -9.078 41.188 -1.905 1 94.5 517 GLU A O 1
ATOM 4225 N N . PHE A 1 518 ? -10.562 41.594 -0.31 1 95 518 PHE A N 1
ATOM 4226 C CA . PHE A 1 518 ? -9.648 41.156 0.734 1 95 518 PHE A CA 1
ATOM 4227 C C . PHE A 1 518 ? -9.391 39.656 0.622 1 95 518 PHE A C 1
ATOM 4229 O O . PHE A 1 518 ? -8.273 39.188 0.892 1 95 518 PHE A O 1
ATOM 4236 N N . ARG A 1 519 ? -10.359 38.906 0.237 1 94.06 519 ARG A N 1
ATOM 4237 C CA . ARG A 1 519 ? -10.156 37.5 0.023 1 94.06 519 ARG A CA 1
ATOM 4238 C C . ARG A 1 519 ? -9.156 37.25 -1.103 1 94.06 519 ARG A C 1
ATOM 4240 O O . ARG A 1 519 ? -8.336 36.312 -1.019 1 94.06 519 ARG A O 1
ATOM 4247 N N . LYS A 1 520 ? -9.273 38 -2.084 1 95.19 520 LYS A N 1
ATOM 4248 C CA . LYS A 1 520 ? -8.32 37.906 -3.188 1 95.19 520 LYS A CA 1
ATOM 4249 C C . LYS A 1 520 ? -6.906 38.219 -2.719 1 95.19 520 LYS A C 1
ATOM 4251 O O . LYS A 1 520 ? -5.949 37.562 -3.111 1 95.19 520 LYS A O 1
ATOM 4256 N N . GLN A 1 521 ? -6.785 39.219 -1.899 1 95.62 521 GLN A N 1
ATOM 4257 C CA . GLN A 1 521 ? -5.477 39.625 -1.391 1 95.62 521 GLN A CA 1
ATOM 4258 C C . GLN A 1 521 ? -4.898 38.562 -0.459 1 95.62 521 GLN A C 1
ATOM 4260 O O . GLN A 1 521 ? -3.688 38.344 -0.435 1 95.62 521 GLN A O 1
ATOM 4265 N N . ILE A 1 522 ? -5.754 38 0.282 1 96.88 522 ILE A N 1
ATOM 4266 C CA . ILE A 1 522 ? -5.332 36.906 1.16 1 96.88 522 ILE A CA 1
ATOM 4267 C C . ILE A 1 522 ? -4.785 35.75 0.326 1 96.88 522 ILE A C 1
ATOM 4269 O O . ILE A 1 522 ? -3.746 35.188 0.653 1 96.88 522 ILE A O 1
ATOM 4273 N N . GLU A 1 523 ? -5.449 35.406 -0.748 1 96.06 523 GLU A N 1
ATOM 4274 C CA . GLU A 1 523 ? -4.988 34.344 -1.644 1 96.06 523 GLU A CA 1
ATOM 4275 C C . GLU A 1 523 ? -3.611 34.688 -2.219 1 96.06 523 GLU A C 1
ATOM 4277 O O . GLU A 1 523 ? -2.75 33.812 -2.316 1 96.06 523 GLU A O 1
ATOM 4282 N N . ASN A 1 524 ? -3.457 35.906 -2.59 1 97.19 524 ASN A N 1
ATOM 4283 C CA . ASN A 1 524 ? -2.164 36.344 -3.104 1 97.19 524 ASN A CA 1
ATOM 4284 C C . ASN A 1 524 ? -1.067 36.188 -2.053 1 97.19 524 ASN A C 1
ATOM 4286 O O . ASN A 1 524 ? 0.056 35.812 -2.371 1 97.19 524 ASN A O 1
ATOM 4290 N N . ALA A 1 525 ? -1.427 36.562 -0.845 1 98.19 525 ALA A N 1
ATOM 4291 C CA . ALA A 1 525 ? -0.46 36.469 0.246 1 98.19 525 ALA A CA 1
ATOM 4292 C C . ALA A 1 525 ? -0.056 35.031 0.5 1 98.19 525 ALA A C 1
ATOM 4294 O O . ALA A 1 525 ? 1.098 34.75 0.831 1 98.19 525 ALA A O 1
ATOM 4295 N N . TRP A 1 526 ? -0.965 34.094 0.363 1 98.25 526 TRP A N 1
ATOM 4296 C CA . TRP A 1 526 ? -0.642 32.656 0.497 1 98.25 526 TRP A CA 1
ATOM 4297 C C . TRP A 1 526 ? 0.338 32.219 -0.585 1 98.25 526 TRP A C 1
ATOM 4299 O O . TRP A 1 526 ? 1.231 31.422 -0.33 1 98.25 526 TRP A O 1
ATOM 4309 N N . MET A 1 527 ? 0.183 32.719 -1.802 1 98.19 527 MET A N 1
ATOM 4310 C CA . MET A 1 527 ? 1.1 32.375 -2.889 1 98.19 527 MET A CA 1
ATOM 4311 C C . MET A 1 527 ? 2.508 32.875 -2.586 1 98.19 527 MET A C 1
ATOM 4313 O O . MET A 1 527 ? 3.492 32.25 -2.938 1 98.19 527 MET A O 1
ATOM 4317 N N . ASP A 1 528 ? 2.561 34.062 -1.946 1 98.31 528 ASP A N 1
ATOM 4318 C CA . ASP A 1 528 ? 3.854 34.594 -1.524 1 98.31 528 ASP A CA 1
ATOM 4319 C C . ASP A 1 528 ? 4.52 33.688 -0.504 1 98.31 528 ASP A C 1
ATOM 4321 O O . ASP A 1 528 ? 5.723 33.406 -0.58 1 98.31 528 ASP A O 1
ATOM 4325 N N . ILE A 1 529 ? 3.738 33.25 0.414 1 98.44 529 ILE A N 1
ATOM 4326 C CA . ILE A 1 529 ? 4.262 32.344 1.438 1 98.44 529 ILE A CA 1
ATOM 4327 C C . ILE A 1 529 ? 4.758 31.062 0.786 1 98.44 529 ILE A C 1
ATOM 4329 O O . ILE A 1 529 ? 5.832 30.562 1.129 1 98.44 529 ILE A O 1
ATOM 4333 N N . ASN A 1 530 ? 3.949 30.516 -0.129 1 98.25 530 ASN A N 1
ATOM 4334 C CA . ASN A 1 530 ? 4.363 29.312 -0.857 1 98.25 530 ASN A CA 1
ATOM 4335 C C . ASN A 1 530 ? 5.703 29.531 -1.557 1 98.25 530 ASN A C 1
ATOM 4337 O O . ASN A 1 530 ? 6.574 28.656 -1.52 1 98.25 530 ASN A O 1
ATOM 4341 N N . GLN A 1 531 ? 5.863 30.688 -2.139 1 97.88 531 GLN A N 1
ATOM 4342 C CA . GLN A 1 531 ? 7.086 31 -2.865 1 97.88 531 GLN A CA 1
ATOM 4343 C C . GLN A 1 531 ? 8.289 31.062 -1.924 1 97.88 531 GLN A C 1
ATOM 4345 O O . GLN A 1 531 ? 9.359 30.531 -2.24 1 97.88 531 GLN A O 1
ATOM 4350 N N . GLU A 1 532 ? 8.078 31.672 -0.777 1 97.94 532 GLU A N 1
ATOM 4351 C CA . GLU A 1 532 ? 9.156 31.859 0.184 1 97.94 532 GLU A CA 1
ATOM 4352 C C . GLU A 1 532 ? 9.594 30.516 0.79 1 97.94 532 GLU A C 1
ATOM 4354 O O . GLU A 1 532 ? 10.695 30.406 1.322 1 97.94 532 GLU A O 1
ATOM 4359 N N . CYS A 1 533 ? 8.82 29.484 0.656 1 97.81 533 CYS A N 1
ATOM 4360 C CA . CYS A 1 533 ? 9.109 28.172 1.236 1 97.81 533 CYS A CA 1
ATOM 4361 C C . CYS A 1 533 ? 9.797 27.266 0.219 1 97.81 533 CYS A C 1
ATOM 4363 O O . CYS A 1 533 ? 10.156 26.141 0.537 1 97.81 533 CYS A O 1
ATOM 4365 N N . LEU A 1 534 ? 9.953 27.734 -0.993 1 97.31 534 LEU A N 1
ATOM 4366 C CA . LEU A 1 534 ? 10.664 26.953 -2.008 1 97.31 534 LEU A CA 1
ATOM 4367 C C . LEU A 1 534 ? 12.172 27.156 -1.893 1 97.31 534 LEU A C 1
ATOM 4369 O O . LEU A 1 534 ? 12.633 28.266 -1.608 1 97.31 534 LEU A O 1
ATOM 4373 N N . LYS A 1 535 ? 12.898 26.047 -2.088 1 95.5 535 LYS A N 1
ATOM 4374 C CA . LYS A 1 535 ? 14.352 26.094 -2.004 1 95.5 535 LYS A CA 1
ATOM 4375 C C . LYS A 1 535 ? 14.953 26.844 -3.195 1 95.5 535 LYS A C 1
ATOM 4377 O O . LYS A 1 535 ? 14.445 26.734 -4.316 1 95.5 535 LYS A O 1
ATOM 4382 N N . PRO A 1 536 ? 16 27.531 -3.049 1 95.69 536 PRO A N 1
ATOM 4383 C CA . PRO A 1 536 ? 16.688 27.766 -1.777 1 95.69 536 PRO A CA 1
ATOM 4384 C C . PRO A 1 536 ? 15.953 28.75 -0.882 1 95.69 536 PRO A C 1
ATOM 4386 O O . PRO A 1 536 ? 15.375 29.719 -1.377 1 95.69 536 PRO A O 1
ATOM 4389 N N . THR A 1 537 ? 16 28.531 0.358 1 95.94 537 THR A N 1
ATOM 4390 C CA . THR A 1 537 ? 15.289 29.375 1.318 1 95.94 537 THR A CA 1
ATOM 4391 C C . THR A 1 537 ? 16.25 30.328 2.012 1 95.94 537 THR A C 1
ATOM 4393 O O . THR A 1 537 ? 17.453 30.078 2.088 1 95.94 537 THR A O 1
ATOM 4396 N N . ALA A 1 538 ? 15.711 31.406 2.455 1 95.38 538 ALA A N 1
ATOM 4397 C CA . ALA A 1 538 ? 16.5 32.438 3.117 1 95.38 538 ALA A CA 1
ATOM 4398 C C . ALA A 1 538 ? 17.047 31.922 4.457 1 95.38 538 ALA A C 1
ATOM 4400 O O . ALA A 1 538 ? 18.141 32.312 4.867 1 95.38 538 ALA A O 1
ATOM 4401 N N . VAL A 1 539 ? 16.312 31.141 5.168 1 96.94 539 VAL A N 1
ATOM 4402 C CA . VAL A 1 539 ? 16.656 30.531 6.445 1 96.94 539 VAL A CA 1
ATOM 4403 C C . VAL A 1 539 ? 16.219 29.078 6.469 1 96.94 539 VAL A C 1
ATOM 4405 O O . VAL A 1 539 ? 15.461 28.625 5.598 1 96.94 539 VAL A O 1
ATOM 4408 N N . PRO A 1 540 ? 16.719 28.359 7.477 1 95.56 540 PRO A N 1
ATOM 4409 C CA . PRO A 1 540 ? 16.312 26.953 7.543 1 95.56 540 PRO A CA 1
ATOM 4410 C C . PRO A 1 540 ? 14.805 26.781 7.691 1 95.56 540 PRO A C 1
ATOM 4412 O O . PRO A 1 540 ? 14.148 27.594 8.352 1 95.56 540 PRO A O 1
ATOM 4415 N N . MET A 1 541 ? 14.328 25.688 7.188 1 95.25 541 MET A N 1
ATOM 4416 C CA . MET A 1 541 ? 12.898 25.422 7.07 1 95.25 541 MET A CA 1
ATOM 4417 C C . MET A 1 541 ? 12.227 25.438 8.445 1 95.25 541 MET A C 1
ATOM 4419 O O . MET A 1 541 ? 11.086 25.859 8.578 1 95.25 541 MET A O 1
ATOM 4423 N N . PRO A 1 542 ? 12.836 24.953 9.492 1 96 542 PRO A N 1
ATOM 4424 C CA . PRO A 1 542 ? 12.156 24.984 10.789 1 96 542 PRO A CA 1
ATOM 4425 C C . PRO A 1 542 ? 11.797 26.406 11.234 1 96 542 PRO A C 1
ATOM 4427 O O . PRO A 1 542 ? 10.805 26.594 11.945 1 96 542 PRO A O 1
ATOM 4430 N N . LEU A 1 543 ? 12.531 27.391 10.836 1 97.75 543 LEU A N 1
ATOM 4431 C CA . LEU A 1 543 ? 12.234 28.797 11.164 1 97.75 543 LEU A CA 1
ATOM 4432 C C . LEU A 1 543 ? 11.086 29.312 10.305 1 97.75 543 LEU A C 1
ATOM 4434 O O . LEU A 1 543 ? 10.188 29.984 10.812 1 97.75 543 LEU A O 1
ATOM 4438 N N . LEU A 1 544 ? 11.109 28.953 9.008 1 97.62 544 LEU A N 1
ATOM 4439 C CA . LEU A 1 544 ? 10.023 29.344 8.109 1 97.62 544 LEU A CA 1
ATOM 4440 C C . LEU A 1 544 ? 8.703 28.734 8.547 1 97.62 544 LEU A C 1
ATOM 4442 O O . LEU A 1 544 ? 7.648 29.359 8.422 1 97.62 544 LEU A O 1
ATOM 4446 N N . ALA A 1 545 ? 8.844 27.547 9.031 1 97.06 545 ALA A N 1
ATOM 4447 C CA . ALA A 1 545 ? 7.656 26.797 9.422 1 97.06 545 ALA A CA 1
ATOM 4448 C C . ALA A 1 545 ? 6.906 27.484 10.547 1 97.06 545 ALA A C 1
ATOM 4450 O O . ALA A 1 545 ? 5.68 27.391 10.641 1 97.06 545 ALA A O 1
ATOM 4451 N N . ARG A 1 546 ? 7.59 28.203 11.414 1 97.88 546 ARG A N 1
ATOM 4452 C CA . ARG A 1 546 ? 6.926 28.922 12.508 1 97.88 546 ARG A CA 1
ATOM 4453 C C . ARG A 1 546 ? 6.027 30.031 11.969 1 97.88 546 ARG A C 1
ATOM 4455 O O . ARG A 1 546 ? 4.914 30.219 12.453 1 97.88 546 ARG A O 1
ATOM 4462 N N . VAL A 1 547 ? 6.523 30.719 10.969 1 98.12 547 VAL A N 1
ATOM 4463 C CA . VAL A 1 547 ? 5.73 31.781 10.352 1 98.12 547 VAL A CA 1
ATOM 4464 C C . VAL A 1 547 ? 4.555 31.156 9.594 1 98.12 547 VAL A C 1
ATOM 4466 O O . VAL A 1 547 ? 3.424 31.641 9.695 1 98.12 547 VAL A O 1
ATOM 4469 N N . LEU A 1 548 ? 4.863 30.109 8.875 1 98.25 548 LEU A N 1
ATOM 4470 C CA . LEU A 1 548 ? 3.82 29.406 8.141 1 98.25 548 LEU A CA 1
ATOM 4471 C C . LEU A 1 548 ? 2.74 28.891 9.086 1 98.25 548 LEU A C 1
ATOM 4473 O O . LEU A 1 548 ? 1.547 29.047 8.812 1 98.25 548 LEU A O 1
ATOM 4477 N N . ASN A 1 549 ? 3.143 28.297 10.164 1 98.19 549 ASN A N 1
ATOM 4478 C CA . ASN A 1 549 ? 2.201 27.719 11.117 1 98.19 549 ASN A CA 1
ATOM 4479 C C . ASN A 1 549 ? 1.376 28.797 11.812 1 98.19 549 ASN A C 1
ATOM 4481 O O . ASN A 1 549 ? 0.206 28.578 12.133 1 98.19 549 ASN A O 1
ATOM 4485 N N . LEU A 1 550 ? 2.008 29.906 12.117 1 98.25 550 LEU A N 1
ATOM 4486 C CA . LEU A 1 550 ? 1.24 31.031 12.633 1 98.25 550 LEU A CA 1
ATOM 4487 C C . LEU A 1 550 ? 0.143 31.438 11.656 1 98.25 550 LEU A C 1
ATOM 4489 O O . LEU A 1 550 ? -0.982 31.734 12.07 1 98.25 550 LEU A O 1
ATOM 4493 N N . THR A 1 551 ? 0.519 31.453 10.398 1 98.31 551 THR A N 1
ATOM 4494 C CA . THR A 1 551 ? -0.451 31.812 9.367 1 98.31 551 THR A CA 1
ATOM 4495 C C . THR A 1 551 ? -1.591 30.797 9.328 1 98.31 551 THR A C 1
ATOM 4497 O O . THR A 1 551 ? -2.76 31.172 9.219 1 98.31 551 THR A O 1
ATOM 4500 N N . ARG A 1 552 ? -1.222 29.531 9.398 1 97.94 552 ARG A N 1
ATOM 4501 C CA . ARG A 1 552 ? -2.221 28.469 9.438 1 97.94 552 ARG A CA 1
ATOM 4502 C C . ARG A 1 552 ? -3.145 28.641 10.641 1 97.94 552 ARG A C 1
ATOM 4504 O O . ARG A 1 552 ? -4.348 28.391 10.547 1 97.94 552 ARG A O 1
ATOM 4511 N N . ALA A 1 553 ? -2.551 29.016 11.766 1 96.88 553 ALA A N 1
ATOM 4512 C CA . ALA A 1 553 ? -3.34 29.219 12.977 1 96.88 553 ALA A CA 1
ATOM 4513 C C . ALA A 1 553 ? -4.383 30.312 12.773 1 96.88 553 ALA A C 1
ATOM 4515 O O . ALA A 1 553 ? -5.508 30.219 13.266 1 96.88 553 ALA A O 1
ATOM 4516 N N . ALA A 1 554 ? -4.016 31.406 12.094 1 95.94 554 ALA A N 1
ATOM 4517 C CA . ALA A 1 554 ? -4.969 32.469 11.797 1 95.94 554 ALA A CA 1
ATOM 4518 C C . ALA A 1 554 ? -6.148 31.938 10.984 1 95.94 554 ALA A C 1
ATOM 4520 O O . ALA A 1 554 ? -7.293 32.312 11.219 1 95.94 554 ALA A O 1
ATOM 4521 N N . ASP A 1 555 ? -5.801 31.062 10.031 1 94.5 555 ASP A N 1
ATOM 4522 C CA . ASP A 1 555 ? -6.852 30.469 9.203 1 94.5 555 ASP A CA 1
ATOM 4523 C C . ASP A 1 555 ? -7.789 29.609 10.047 1 94.5 555 ASP A C 1
ATOM 4525 O O . ASP A 1 555 ? -9.008 29.672 9.891 1 94.5 555 ASP A O 1
ATOM 4529 N N . VAL A 1 556 ? -7.273 28.859 10.938 1 94.56 556 VAL A N 1
ATOM 4530 C CA . VAL A 1 556 ? -8.047 27.938 11.758 1 94.56 556 VAL A CA 1
ATOM 4531 C C . VAL A 1 556 ? -8.906 28.719 12.75 1 94.56 556 VAL A C 1
ATOM 4533 O O . VAL A 1 556 ? -10.062 28.359 13 1 94.56 556 VAL A O 1
ATOM 4536 N N . ILE A 1 557 ? -8.414 29.781 13.242 1 94.5 557 ILE A N 1
ATOM 4537 C CA . ILE A 1 557 ? -9.047 30.5 14.344 1 94.5 557 ILE A CA 1
ATOM 4538 C C . ILE A 1 557 ? -10.07 31.484 13.789 1 94.5 557 ILE A C 1
ATOM 4540 O O . ILE A 1 557 ? -11.117 31.703 14.398 1 94.5 557 ILE A O 1
ATOM 4544 N N . TYR A 1 558 ? -9.852 32.062 12.57 1 92.88 558 TYR A N 1
ATOM 4545 C CA . TYR A 1 558 ? -10.641 33.219 12.148 1 92.88 558 TYR A CA 1
ATOM 4546 C C . TYR A 1 558 ? -11.508 32.875 10.945 1 92.88 558 TYR A C 1
ATOM 4548 O O . TYR A 1 558 ? -12.391 33.625 10.57 1 92.88 558 TYR A O 1
ATOM 4556 N N . LYS A 1 559 ? -11.312 31.734 10.305 1 90 559 LYS A N 1
ATOM 4557 C CA . LYS A 1 559 ? -11.953 31.469 9.016 1 90 559 LYS A CA 1
ATOM 4558 C C . LYS A 1 559 ? -13.477 31.547 9.125 1 90 559 LYS A C 1
ATOM 4560 O O . LYS A 1 559 ? -14.133 32.188 8.312 1 90 559 LYS A O 1
ATOM 4565 N N . GLU A 1 560 ? -14.016 30.984 10.086 1 85.62 560 GLU A N 1
ATOM 4566 C CA . GLU A 1 560 ? -15.469 30.969 10.227 1 85.62 560 GLU A CA 1
ATOM 4567 C C . GLU A 1 560 ? -15.953 32.094 11.141 1 85.62 560 GLU A C 1
ATOM 4569 O O . GLU A 1 560 ? -16.953 32.75 10.852 1 85.62 560 GLU A O 1
ATOM 4574 N N . GLN A 1 561 ? -15.305 32.188 12.203 1 88 561 GLN A N 1
ATOM 4575 C CA . GLN A 1 561 ? -15.562 33.188 13.227 1 88 561 GLN A CA 1
ATOM 4576 C C . GLN A 1 561 ? -14.328 33.438 14.078 1 88 561 GLN A C 1
ATOM 4578 O O . GLN A 1 561 ? -13.344 32.688 14 1 88 561 GLN A O 1
ATOM 4583 N N . ASP A 1 562 ? -14.328 34.5 14.734 1 90.75 562 ASP A N 1
ATOM 4584 C CA . ASP A 1 562 ? -13.266 34.719 15.711 1 90.75 562 ASP A CA 1
ATOM 4585 C C . ASP A 1 562 ? -13.375 33.781 16.891 1 90.75 562 ASP A C 1
ATOM 4587 O O . ASP A 1 562 ? -13.977 34.125 17.922 1 90.75 562 ASP A O 1
ATOM 4591 N N . SER A 1 563 ? -12.695 32.719 16.797 1 91.81 563 SER A N 1
ATOM 4592 C CA . SER A 1 563 ? -12.836 31.656 17.781 1 91.81 563 SER A CA 1
ATOM 4593 C C . SER A 1 563 ? -11.984 31.938 19.016 1 91.81 563 SER A C 1
ATOM 4595 O O . SER A 1 563 ? -12.078 31.219 20.016 1 91.81 563 SER A O 1
ATOM 4597 N N . TYR A 1 564 ? -11.18 32.875 18.938 1 92.12 564 TYR A N 1
ATOM 4598 C CA . TYR A 1 564 ? -10.398 33.25 20.125 1 92.12 564 TYR A CA 1
ATOM 4599 C C . TYR A 1 564 ? -11.25 34.062 21.094 1 92.12 564 TYR A C 1
ATOM 4601 O O . TYR A 1 564 ? -11.234 33.812 22.297 1 92.12 564 TYR A O 1
ATOM 4609 N N . THR A 1 565 ? -11.93 35.062 20.531 1 90.5 565 THR A N 1
ATOM 4610 C CA . THR A 1 565 ? -12.781 35.938 21.344 1 90.5 565 THR A CA 1
ATOM 4611 C C . THR A 1 565 ? -14.055 35.188 21.75 1 90.5 565 THR A C 1
ATOM 4613 O O . THR A 1 565 ? -14.484 35.281 22.891 1 90.5 565 THR A O 1
ATOM 4616 N N . HIS A 1 566 ? -14.656 34.562 20.766 1 91.06 566 HIS A N 1
ATOM 4617 C CA . HIS A 1 566 ? -15.883 33.812 20.984 1 91.06 566 HIS A CA 1
ATOM 4618 C C . HIS A 1 566 ? -15.617 32.312 20.875 1 91.06 566 HIS A C 1
ATOM 4620 O O . HIS A 1 566 ? -15.641 31.734 19.781 1 91.06 566 HIS A O 1
ATOM 4626 N N . VAL A 1 567 ? -15.508 31.719 22.016 1 93 567 VAL A N 1
ATOM 4627 C CA . VAL A 1 567 ? -15.18 30.297 22.062 1 93 567 VAL A CA 1
ATOM 4628 C C . VAL A 1 567 ? -16.422 29.469 21.766 1 93 567 VAL A C 1
ATOM 4630 O O . VAL A 1 567 ? -17.109 29 22.688 1 93 567 VAL A O 1
ATOM 4633 N N . GLY A 1 568 ? -16.656 29.25 20.5 1 89.44 568 GLY A N 1
ATOM 4634 C CA . GLY A 1 568 ? -17.828 28.484 20.062 1 89.44 568 GLY A CA 1
ATOM 4635 C C . GLY A 1 568 ? -17.578 27 20 1 89.44 568 GLY A C 1
ATOM 4636 O O . GLY A 1 568 ? -16.609 26.484 20.578 1 89.44 568 GLY A O 1
ATOM 4637 N N . LYS A 1 569 ? -18.391 26.359 19.297 1 90.69 569 LYS A N 1
ATOM 4638 C CA . LYS A 1 569 ? -18.406 24.891 19.219 1 90.69 569 LYS A CA 1
ATOM 4639 C C . LYS A 1 569 ? -17.125 24.375 18.594 1 90.69 569 LYS A C 1
ATOM 4641 O O . LYS A 1 569 ? -16.547 23.391 19.062 1 90.69 569 LYS A O 1
ATOM 4646 N N . VAL A 1 570 ? -16.641 24.984 17.578 1 89 570 VAL A N 1
ATOM 4647 C CA . VAL A 1 570 ? -15.477 24.516 16.828 1 89 570 VAL A CA 1
ATOM 4648 C C . VAL A 1 570 ? -14.25 24.547 17.734 1 89 570 VAL A C 1
ATOM 4650 O O . VAL A 1 570 ? -13.492 23.578 17.797 1 89 570 VAL A O 1
ATOM 4653 N N . MET A 1 571 ? -14.031 25.656 18.438 1 93 571 MET A N 1
ATOM 4654 C CA . MET A 1 571 ? -12.883 25.781 19.328 1 93 571 MET A CA 1
ATOM 4655 C C . MET A 1 571 ? -13.008 24.828 20.5 1 93 571 MET A C 1
ATOM 4657 O O . MET A 1 571 ? -12.016 24.219 20.922 1 93 571 MET A O 1
ATOM 4661 N N . LYS A 1 572 ? -14.195 24.672 20.984 1 93.44 572 LYS A N 1
ATOM 4662 C CA . LYS A 1 572 ? -14.414 23.734 22.078 1 93.44 572 LYS A CA 1
ATOM 4663 C C . LYS A 1 572 ? -14.039 22.312 21.672 1 93.44 572 LYS A C 1
ATOM 4665 O O . LYS A 1 572 ? -13.391 21.594 22.438 1 93.44 572 LYS A O 1
ATOM 4670 N N . ASN A 1 573 ? -14.438 22 20.516 1 91.5 573 ASN A N 1
ATOM 4671 C CA . ASN A 1 573 ? -14.133 20.672 19.984 1 91.5 573 ASN A CA 1
ATOM 4672 C C . ASN A 1 573 ? -12.633 20.484 19.781 1 91.5 573 ASN A C 1
ATOM 4674 O O . ASN A 1 573 ? -12.094 19.406 20.062 1 91.5 573 ASN A O 1
ATOM 4678 N N . ASN A 1 574 ? -12.023 21.469 19.25 1 92.69 574 ASN A N 1
ATOM 4679 C CA . ASN A 1 574 ? -10.578 21.391 19.031 1 92.69 574 ASN A CA 1
ATOM 4680 C C . ASN A 1 574 ? -9.828 21.219 20.344 1 92.69 574 ASN A C 1
ATOM 4682 O O . ASN A 1 574 ? -8.922 20.406 20.453 1 92.69 574 ASN A O 1
ATOM 4686 N N . ILE A 1 575 ? -10.211 21.984 21.328 1 94.56 575 ILE A N 1
ATOM 4687 C CA . ILE A 1 575 ? -9.555 21.938 22.641 1 94.56 575 ILE A CA 1
ATOM 4688 C C . ILE A 1 575 ? -9.789 20.578 23.281 1 94.56 575 ILE A C 1
ATOM 4690 O O . ILE A 1 575 ? -8.883 19.984 23.859 1 94.56 575 ILE A O 1
ATOM 4694 N N . ALA A 1 576 ? -10.984 20.062 23.125 1 92.94 576 ALA A N 1
ATOM 4695 C CA . ALA A 1 576 ? -11.289 18.734 23.672 1 92.94 576 ALA A CA 1
ATOM 4696 C C . ALA A 1 576 ? -10.445 17.656 22.984 1 92.94 576 ALA A C 1
ATOM 4698 O O . ALA A 1 576 ? -9.93 16.75 23.641 1 92.94 576 ALA A O 1
ATOM 4699 N N . ALA A 1 577 ? -10.352 17.797 21.734 1 91.31 577 ALA A N 1
ATOM 4700 C CA . ALA A 1 577 ? -9.594 16.812 20.953 1 91.31 577 ALA A CA 1
ATOM 4701 C C . ALA A 1 577 ? -8.109 16.875 21.297 1 91.31 577 ALA A C 1
ATOM 4703 O O . ALA A 1 577 ? -7.426 15.844 21.297 1 91.31 577 ALA A O 1
ATOM 4704 N N . PHE A 1 578 ? -7.586 18.047 21.625 1 91.19 578 PHE A N 1
ATOM 4705 C CA . PHE A 1 578 ? -6.156 18.25 21.828 1 91.19 578 PHE A CA 1
ATOM 4706 C C . PHE A 1 578 ? -5.77 17.922 23.266 1 91.19 578 PHE A C 1
ATOM 4708 O O . PHE A 1 578 ? -4.66 17.438 23.516 1 91.19 578 PHE A O 1
ATOM 4715 N N . PHE A 1 579 ? -6.699 18.141 24.219 1 91.94 579 PHE A N 1
ATOM 4716 C CA . PHE A 1 579 ? -6.203 18.156 25.594 1 91.94 579 PHE A CA 1
ATOM 4717 C C . PHE A 1 579 ? -7.008 17.203 26.469 1 91.94 579 PHE A C 1
ATOM 4719 O O . PHE A 1 579 ? -6.574 16.844 27.562 1 91.94 579 PHE A O 1
ATOM 4726 N N . ILE A 1 580 ? -8.094 16.781 25.953 1 89.88 580 ILE A N 1
ATOM 4727 C CA . ILE A 1 580 ? -8.969 16.062 26.875 1 89.88 580 ILE A CA 1
ATOM 4728 C C . ILE A 1 580 ? -9.133 14.625 26.406 1 89.88 580 ILE A C 1
ATOM 4730 O O . ILE A 1 580 ? -8.867 13.688 27.172 1 89.88 580 ILE A O 1
ATOM 4734 N N . ASN A 1 581 ? -9.484 14.422 25.141 1 90.38 581 ASN A N 1
ATOM 4735 C CA . ASN A 1 581 ? -9.867 13.102 24.656 1 90.38 581 ASN A CA 1
ATOM 4736 C C . ASN A 1 581 ? -8.695 12.391 23.984 1 90.38 581 ASN A C 1
ATOM 4738 O O . ASN A 1 581 ? -8.297 12.75 22.875 1 90.38 581 ASN A O 1
ATOM 4742 N N . PRO A 1 582 ? -8.266 11.32 24.562 1 90.94 582 PRO A N 1
ATOM 4743 C CA . PRO A 1 582 ? -7.25 10.531 23.859 1 90.94 582 PRO A CA 1
ATOM 4744 C C . PRO A 1 582 ? -7.824 9.758 22.672 1 90.94 582 PRO A C 1
ATOM 4746 O O . PRO A 1 582 ? -9.039 9.609 22.562 1 90.94 582 PRO A O 1
ATOM 4749 N N . ILE A 1 583 ? -6.969 9.32 21.844 1 91 583 ILE A N 1
ATOM 4750 C CA . ILE A 1 583 ? -7.402 8.484 20.719 1 91 583 ILE A CA 1
ATOM 4751 C C . ILE A 1 583 ? -7.434 7.02 21.156 1 91 583 ILE A C 1
ATOM 4753 O O . ILE A 1 583 ? -6.484 6.531 21.781 1 91 583 ILE A O 1
ATOM 4757 N N . ILE A 1 584 ? -8.539 6.297 20.859 1 82.81 584 ILE A N 1
ATOM 4758 C CA . ILE A 1 584 ? -8.688 4.887 21.203 1 82.81 584 ILE A CA 1
ATOM 4759 C C . ILE A 1 584 ? -8.414 4.023 19.984 1 82.81 584 ILE A C 1
ATOM 4761 O O . ILE A 1 584 ? -8.781 4.391 18.859 1 82.81 584 ILE A O 1
ATOM 4765 N N . MET B 1 1 ? 21.938 -22.578 -48.781 1 20.61 1 MET B N 1
ATOM 4766 C CA . MET B 1 1 ? 21.812 -21.141 -48.594 1 20.61 1 MET B CA 1
ATOM 4767 C C . MET B 1 1 ? 20.375 -20.688 -48.844 1 20.61 1 MET B C 1
ATOM 4769 O O . MET B 1 1 ? 19.719 -20.156 -47.938 1 20.61 1 MET B O 1
ATOM 4773 N N . GLU B 1 2 ? 20.094 -19.938 -50 1 20.31 2 GLU B N 1
ATOM 4774 C CA . GLU B 1 2 ? 18.891 -19.125 -49.938 1 20.31 2 GLU B CA 1
ATOM 4775 C C . GLU B 1 2 ? 17.625 -19.969 -50 1 20.31 2 GLU B C 1
ATOM 4777 O O . GLU B 1 2 ? 16.578 -19.578 -49.469 1 20.31 2 GLU B O 1
ATOM 4782 N N . LEU B 1 3 ? 17.578 -20.969 -50.844 1 18.44 3 LEU B N 1
ATOM 4783 C CA . LEU B 1 3 ? 16.344 -21.578 -51.344 1 18.44 3 LEU B CA 1
ATOM 4784 C C . LEU B 1 3 ? 15.664 -22.391 -50.25 1 18.44 3 LEU B C 1
ATOM 4786 O O . LEU B 1 3 ? 14.734 -23.141 -50.5 1 18.44 3 LEU B O 1
ATOM 4790 N N . ALA B 1 4 ? 16.438 -22.75 -49.094 1 20.52 4 ALA B N 1
ATOM 4791 C CA . ALA B 1 4 ? 15.836 -23.453 -47.969 1 20.52 4 ALA B CA 1
ATOM 4792 C C . ALA B 1 4 ? 14.625 -22.703 -47.438 1 20.52 4 ALA B C 1
ATOM 4794 O O . ALA B 1 4 ? 14.656 -22.172 -46.312 1 20.52 4 ALA B O 1
ATOM 4795 N N . LYS B 1 5 ? 14.062 -21.578 -48.25 1 22.39 5 LYS B N 1
ATOM 4796 C CA . LYS B 1 5 ? 12.875 -20.734 -48.125 1 22.39 5 LYS B CA 1
ATOM 4797 C C . LYS B 1 5 ? 11.656 -21.578 -47.719 1 22.39 5 LYS B C 1
ATOM 4799 O O . LYS B 1 5 ? 10.914 -21.219 -46.812 1 22.39 5 LYS B O 1
ATOM 4804 N N . LEU B 1 6 ? 10.836 -22.188 -48.656 1 20.2 6 LEU B N 1
ATOM 4805 C CA . LEU B 1 6 ? 9.406 -22.125 -48.938 1 20.2 6 LEU B CA 1
ATOM 4806 C C . LEU B 1 6 ? 8.648 -23.172 -48.125 1 20.2 6 LEU B C 1
ATOM 4808 O O . LEU B 1 6 ? 7.426 -23.094 -48 1 20.2 6 LEU B O 1
ATOM 4812 N N . PHE B 1 7 ? 9.055 -24.391 -47.938 1 20.02 7 PHE B N 1
ATOM 4813 C CA . PHE B 1 7 ? 8.078 -25.438 -47.625 1 20.02 7 PHE B CA 1
ATOM 4814 C C . PHE B 1 7 ? 7.395 -25.141 -46.312 1 20.02 7 PHE B C 1
ATOM 4816 O O . PHE B 1 7 ? 6.27 -25.578 -46.062 1 20.02 7 PHE B O 1
ATOM 4823 N N . LEU B 1 8 ? 7.879 -24.922 -45.094 1 23.36 8 LEU B N 1
ATOM 4824 C CA . LEU B 1 8 ? 7.109 -25.422 -43.938 1 23.36 8 LEU B CA 1
ATOM 4825 C C . LEU B 1 8 ? 5.891 -24.531 -43.688 1 23.36 8 LEU B C 1
ATOM 4827 O O . LEU B 1 8 ? 5.984 -23.531 -42.969 1 23.36 8 LEU B O 1
ATOM 4831 N N . SER B 1 9 ? 5.16 -23.922 -44.562 1 25.09 9 SER B N 1
ATOM 4832 C CA . SER B 1 9 ? 3.959 -23.094 -44.562 1 25.09 9 SER B CA 1
ATOM 4833 C C . SER B 1 9 ? 2.867 -23.719 -43.688 1 25.09 9 SER B C 1
ATOM 4835 O O . SER B 1 9 ? 2.988 -24.859 -43.25 1 25.09 9 SER B O 1
ATOM 4837 N N . TYR B 1 10 ? 1.198 -23.531 -43.969 1 25.59 10 TYR B N 1
ATOM 4838 C CA . TYR B 1 10 ? -0.095 -23.422 -43.281 1 25.59 10 TYR B CA 1
ATOM 4839 C C . TYR B 1 10 ? -0.686 -24.797 -43.031 1 25.59 10 TYR B C 1
ATOM 4841 O O . TYR B 1 10 ? -1.305 -25.391 -43.906 1 25.59 10 TYR B O 1
ATOM 4849 N N . LEU B 1 11 ? -0.209 -25.859 -42.469 1 21.19 11 LEU B N 1
ATOM 4850 C CA . LEU B 1 11 ? -0.813 -27.156 -42.188 1 21.19 11 LEU B CA 1
ATOM 4851 C C . LEU B 1 11 ? -2.117 -27 -41.438 1 21.19 11 LEU B C 1
ATOM 4853 O O . LEU B 1 11 ? -2.148 -26.344 -40.375 1 21.19 11 LEU B O 1
ATOM 4857 N N . PRO B 1 12 ? -3.549 -27.406 -41.969 1 26.09 12 PRO B N 1
ATOM 4858 C CA . PRO B 1 12 ? -4.953 -27.797 -42.125 1 26.09 12 PRO B CA 1
ATOM 4859 C C . PRO B 1 12 ? -5.336 -28.969 -41.219 1 26.09 12 PRO B C 1
ATOM 4861 O O . PRO B 1 12 ? -6.383 -29.594 -41.438 1 26.09 12 PRO B O 1
ATOM 4864 N N . ILE B 1 13 ? -5.145 -29.25 -40.031 1 25.19 13 ILE B N 1
ATOM 4865 C CA . ILE B 1 13 ? -5.32 -30.594 -39.469 1 25.19 13 ILE B CA 1
ATOM 4866 C C . ILE B 1 13 ? -6.809 -30.891 -39.312 1 25.19 13 ILE B C 1
ATOM 4868 O O . ILE B 1 13 ? -7.445 -30.422 -38.375 1 25.19 13 ILE B O 1
ATOM 4872 N N . HIS B 1 14 ? -7.746 -30.703 -40.344 1 23.53 14 HIS B N 1
ATOM 4873 C CA . HIS B 1 14 ? -9.156 -31.016 -40.125 1 23.53 14 HIS B CA 1
ATOM 4874 C C . HIS B 1 14 ? -9.359 -32.5 -39.812 1 23.53 14 HIS B C 1
ATOM 4876 O O . HIS B 1 14 ? -10.398 -32.875 -39.281 1 23.53 14 HIS B O 1
ATOM 4882 N N . HIS B 1 15 ? -8.617 -33.406 -40.469 1 22.38 15 HIS B N 1
ATOM 4883 C CA . HIS B 1 15 ? -9.227 -34.719 -40.594 1 22.38 15 HIS B CA 1
ATOM 4884 C C . HIS B 1 15 ? -9.328 -35.406 -39.25 1 22.38 15 HIS B C 1
ATOM 4886 O O . HIS B 1 15 ? -8.32 -35.781 -38.656 1 22.38 15 HIS B O 1
ATOM 4892 N N . SER B 1 16 ? -9.703 -35.031 -38.188 1 21.78 16 SER B N 1
ATOM 4893 C CA . SER B 1 16 ? -9.633 -35.969 -37.062 1 21.78 16 SER B CA 1
ATOM 4894 C C . SER B 1 16 ? -10.484 -37.219 -37.344 1 21.78 16 SER B C 1
ATOM 4896 O O . SER B 1 16 ? -11.719 -37.156 -37.344 1 21.78 16 SER B O 1
ATOM 4898 N N . ARG B 1 17 ? -10.141 -38 -38.375 1 23.66 17 ARG B N 1
ATOM 4899 C CA . ARG B 1 17 ? -10.523 -39.312 -38.844 1 23.66 17 ARG B CA 1
ATOM 4900 C C . ARG B 1 17 ? -10.344 -40.375 -37.719 1 23.66 17 ARG B C 1
ATOM 4902 O O . ARG B 1 17 ? -9.25 -40.906 -37.562 1 23.66 17 ARG B O 1
ATOM 4909 N N . TYR B 1 18 ? -10.617 -40.156 -36.406 1 19.45 18 TYR B N 1
ATOM 4910 C CA . TYR B 1 18 ? -10.312 -41.188 -35.375 1 19.45 18 TYR B CA 1
ATOM 4911 C C . TYR B 1 18 ? -10.906 -42.531 -35.781 1 19.45 18 TYR B C 1
ATOM 4913 O O . TYR B 1 18 ? -10.625 -43.531 -35.125 1 19.45 18 TYR B O 1
ATOM 4921 N N . SER B 1 19 ? -11.898 -42.469 -36.719 1 20.86 19 SER B N 1
ATOM 4922 C CA . SER B 1 19 ? -12.719 -43.656 -36.688 1 20.86 19 SER B CA 1
ATOM 4923 C C . SER B 1 19 ? -11.93 -44.875 -37.156 1 20.86 19 SER B C 1
ATOM 4925 O O . SER B 1 19 ? -12.375 -46.031 -36.969 1 20.86 19 SER B O 1
ATOM 4927 N N . ALA B 1 20 ? -10.984 -44.625 -38.062 1 24.66 20 ALA B N 1
ATOM 4928 C CA . ALA B 1 20 ? -10.781 -45.656 -39.062 1 24.66 20 ALA B CA 1
ATOM 4929 C C . ALA B 1 20 ? -10.031 -46.844 -38.469 1 24.66 20 ALA B C 1
ATOM 4931 O O . ALA B 1 20 ? -9.602 -47.75 -39.219 1 24.66 20 ALA B O 1
ATOM 4932 N N . VAL B 1 21 ? -9.438 -46.719 -37.312 1 21.81 21 VAL B N 1
ATOM 4933 C CA . VAL B 1 21 ? -8.602 -47.875 -37.062 1 21.81 21 VAL B CA 1
ATOM 4934 C C . VAL B 1 21 ? -9.453 -49.156 -37.125 1 21.81 21 VAL B C 1
ATOM 4936 O O . VAL B 1 21 ? -8.969 -50.25 -36.812 1 21.81 21 VAL B O 1
ATOM 4939 N N . LEU B 1 22 ? -10.828 -48.875 -37.406 1 21.12 22 LEU B N 1
ATOM 4940 C CA . LEU B 1 22 ? -11.641 -50.031 -37.094 1 21.12 22 LEU B CA 1
ATOM 4941 C C . LEU B 1 22 ? -11.312 -51.188 -38.031 1 21.12 22 LEU B C 1
ATOM 4943 O O . LEU B 1 22 ? -11.438 -52.375 -37.656 1 21.12 22 LEU B O 1
ATOM 4947 N N . SER B 1 23 ? -11.242 -50.812 -39.375 1 21.34 23 SER B N 1
ATOM 4948 C CA . SER B 1 23 ? -11.859 -51.812 -40.25 1 21.34 23 SER B CA 1
ATOM 4949 C C . SER B 1 23 ? -10.992 -53.062 -40.344 1 21.34 23 SER B C 1
ATOM 4951 O O . SER B 1 23 ? -11.227 -53.906 -41.219 1 21.34 23 SER B O 1
ATOM 4953 N N . LEU B 1 24 ? -9.797 -53.031 -39.875 1 19.83 24 LEU B N 1
ATOM 4954 C CA . LEU B 1 24 ? -8.938 -54.062 -40.469 1 19.83 24 LEU B CA 1
ATOM 4955 C C . LEU B 1 24 ? -9.492 -55.438 -40.188 1 19.83 24 LEU B C 1
ATOM 4957 O O . LEU B 1 24 ? -8.742 -56.375 -39.844 1 19.83 24 LEU B O 1
ATOM 4961 N N . SER B 1 25 ? -10.766 -55.594 -39.688 1 19.3 25 SER B N 1
ATOM 4962 C CA . SER B 1 25 ? -11.125 -56.938 -39.281 1 19.3 25 SER B CA 1
ATOM 4963 C C . SER B 1 25 ? -11.227 -57.875 -40.469 1 19.3 25 SER B C 1
ATOM 4965 O O . SER B 1 25 ? -12.328 -58.281 -40.875 1 19.3 25 SER B O 1
ATOM 4967 N N . GLN B 1 26 ? -10.57 -57.562 -41.625 1 19.64 26 GLN B N 1
ATOM 4968 C CA . GLN B 1 26 ? -11 -58.5 -42.656 1 19.64 26 GLN B CA 1
ATOM 4969 C C . GLN B 1 26 ? -10.961 -59.938 -42.156 1 19.64 26 GLN B C 1
ATOM 4971 O O . GLN B 1 26 ? -10.344 -60.219 -41.125 1 19.64 26 GLN B O 1
ATOM 4976 N N . GLY B 1 27 ? -11.086 -61 -43.125 1 20.08 27 GLY B N 1
ATOM 4977 C CA . GLY B 1 27 ? -11.656 -62.281 -43.5 1 20.08 27 GLY B CA 1
ATOM 4978 C C . GLY B 1 27 ? -10.828 -63.469 -43 1 20.08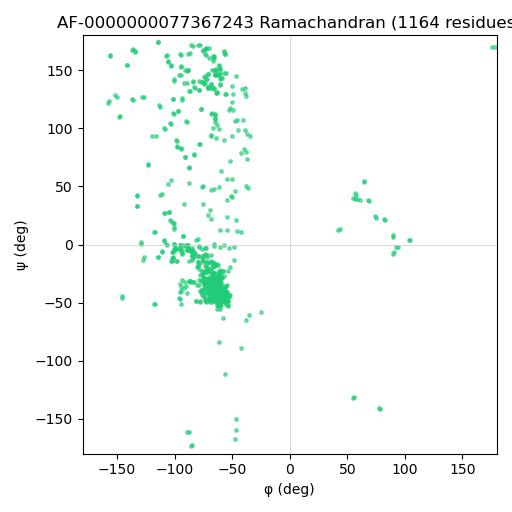 27 GLY B C 1
ATOM 4979 O O . GLY B 1 27 ? -11.086 -64.625 -43.406 1 20.08 27 GLY B O 1
ATOM 4980 N N . ILE B 1 28 ? -9.617 -63.281 -42.375 1 19.7 28 ILE B N 1
ATOM 4981 C CA . ILE B 1 28 ? -8.852 -64.5 -42.562 1 19.7 28 ILE B CA 1
ATOM 4982 C C . ILE B 1 28 ? -9.562 -65.688 -41.875 1 19.7 28 ILE B C 1
ATOM 4984 O O . ILE B 1 28 ? -9.922 -65.625 -40.719 1 19.7 28 ILE B O 1
ATOM 4988 N N . ASN B 1 29 ? -10.195 -66.5 -42.625 1 21.53 29 ASN B N 1
ATOM 4989 C CA . ASN B 1 29 ? -10.875 -67.812 -42.469 1 21.53 29 ASN B CA 1
ATOM 4990 C C . ASN B 1 29 ? -10.016 -68.75 -41.688 1 21.53 29 ASN B C 1
ATOM 4992 O O . ASN B 1 29 ? -10.289 -70 -41.656 1 21.53 29 ASN B O 1
ATOM 4996 N N . MET B 1 30 ? -8.891 -68.375 -41 1 19.2 30 MET B N 1
ATOM 4997 C CA . MET B 1 30 ? -8.023 -69.5 -40.75 1 19.2 30 MET B CA 1
ATOM 4998 C C . MET B 1 30 ? -8.703 -70.5 -39.812 1 19.2 30 MET B C 1
ATOM 5000 O O . MET B 1 30 ? -9.234 -70.125 -38.75 1 19.2 30 MET B O 1
ATOM 5004 N N . SER B 1 31 ? -9.18 -71.625 -40.25 1 22.14 31 SER B N 1
ATOM 5005 C CA . SER B 1 31 ? -9.727 -72.875 -39.719 1 22.14 31 SER B CA 1
ATOM 5006 C C . SER B 1 31 ? -8.836 -73.438 -38.625 1 22.14 31 SER B C 1
ATOM 5008 O O . SER B 1 31 ? -9.078 -74.562 -38.125 1 22.14 31 SER B O 1
ATOM 5010 N N . THR B 1 32 ? -7.648 -72.75 -38.312 1 20.67 32 THR B N 1
ATOM 5011 C CA . THR B 1 32 ? -6.695 -73.75 -37.781 1 20.67 32 THR B CA 1
ATOM 5012 C C . THR B 1 32 ? -7.211 -74.375 -36.469 1 20.67 32 THR B C 1
ATOM 5014 O O . THR B 1 32 ? -7.883 -73.688 -35.688 1 20.67 32 THR B O 1
ATOM 5017 N N . GLN B 1 33 ? -7.199 -75.688 -36.375 1 23.94 33 GLN B N 1
ATOM 5018 C CA . GLN B 1 33 ? -7.395 -76.688 -35.375 1 23.94 33 GLN B CA 1
ATOM 5019 C C . GLN B 1 33 ? -6.637 -76.312 -34.094 1 23.94 33 GLN B C 1
ATOM 5021 O O . GLN B 1 33 ? -5.441 -76.062 -34.125 1 23.94 33 GLN B O 1
ATOM 5026 N N . VAL B 1 34 ? -7.328 -75.75 -33.125 1 23.2 34 VAL B N 1
ATOM 5027 C CA . VAL B 1 34 ? -6.836 -75.375 -31.812 1 23.2 34 VAL B CA 1
ATOM 5028 C C . VAL B 1 34 ? -6.199 -76.562 -31.125 1 23.2 34 VAL B C 1
ATOM 5030 O O . VAL B 1 34 ? -6.898 -77.5 -30.734 1 23.2 34 VAL B O 1
ATOM 5033 N N . SER B 1 35 ? -5.195 -77.188 -31.781 1 22.55 35 SER B N 1
ATOM 5034 C CA . SER B 1 35 ? -4.59 -78.25 -31.031 1 22.55 35 SER B CA 1
ATOM 5035 C C . SER B 1 35 ? -4.195 -77.812 -29.625 1 22.55 35 SER B C 1
ATOM 5037 O O . SER B 1 35 ? -3.877 -76.625 -29.406 1 22.55 35 SER B O 1
ATOM 5039 N N . ALA B 1 36 ? -4.461 -78.625 -28.609 1 30.19 36 ALA B N 1
ATOM 5040 C CA . ALA B 1 36 ? -4.254 -78.625 -27.172 1 30.19 36 ALA B CA 1
ATOM 5041 C C . ALA B 1 36 ? -2.807 -78.312 -26.828 1 30.19 36 ALA B C 1
ATOM 5043 O O . ALA B 1 36 ? -1.938 -79.188 -26.828 1 30.19 36 ALA B O 1
ATOM 5044 N N . CYS B 1 37 ? -2.119 -77.312 -27.547 1 22.64 37 CYS B N 1
ATOM 5045 C CA . CYS B 1 37 ? -0.695 -77.188 -27.25 1 22.64 37 CYS B CA 1
ATOM 5046 C C . CYS B 1 37 ? -0.458 -77.125 -25.75 1 22.64 37 CYS B C 1
ATOM 5048 O O . CYS B 1 37 ? -1.201 -76.438 -25.031 1 22.64 37 CYS B O 1
ATOM 5050 N N . SER B 1 38 ? 0.197 -78.062 -25.172 1 28.67 38 SER B N 1
ATOM 5051 C CA . SER B 1 38 ? 0.777 -78.25 -23.844 1 28.67 38 SER B CA 1
ATOM 5052 C C . SER B 1 38 ? 1.393 -77 -23.312 1 28.67 38 SER B C 1
ATOM 5054 O O . SER B 1 38 ? 2.129 -76.312 -24.031 1 28.67 38 SER B O 1
ATOM 5056 N N . LEU B 1 39 ? 0.731 -76.25 -22.469 1 30.28 39 LEU B N 1
ATOM 5057 C CA . LEU B 1 39 ? 1.14 -75.062 -21.703 1 30.28 39 LEU B CA 1
ATOM 5058 C C . LEU B 1 39 ? 2.586 -75.188 -21.25 1 30.28 39 LEU B C 1
ATOM 5060 O O . LEU B 1 39 ? 2.863 -75.875 -20.25 1 30.28 39 LEU B O 1
ATOM 5064 N N . ALA B 1 40 ? 3.547 -75.562 -22.172 1 33.75 40 ALA B N 1
ATOM 5065 C CA . ALA B 1 40 ? 4.98 -75.625 -21.891 1 33.75 40 ALA B CA 1
ATOM 5066 C C . ALA B 1 40 ? 5.418 -74.5 -21.016 1 33.75 40 ALA B C 1
ATOM 5068 O O . ALA B 1 40 ? 4.777 -73.438 -20.984 1 33.75 40 ALA B O 1
ATOM 5069 N N . GLN B 1 41 ? 6.238 -74.75 -19.953 1 34.09 41 GLN B N 1
ATOM 5070 C CA . GLN B 1 41 ? 7.035 -73.938 -19.047 1 34.09 41 GLN B CA 1
ATOM 5071 C C . GLN B 1 41 ? 7.676 -72.75 -19.766 1 34.09 41 GLN B C 1
ATOM 5073 O O . GLN B 1 41 ? 8.445 -72.938 -20.703 1 34.09 41 GLN B O 1
ATOM 5078 N N . ILE B 1 42 ? 6.945 -71.75 -20.109 1 36.09 42 ILE B N 1
ATOM 5079 C CA . ILE B 1 42 ? 7.559 -70.562 -20.703 1 36.09 42 ILE B CA 1
ATOM 5080 C C . ILE B 1 42 ? 8.938 -70.312 -20.094 1 36.09 42 ILE B C 1
ATOM 5082 O O . ILE B 1 42 ? 9.07 -70.188 -18.875 1 36.09 42 ILE B O 1
ATOM 5086 N N . PRO B 1 43 ? 10.031 -70.812 -20.703 1 35.91 43 PRO B N 1
ATOM 5087 C CA . PRO B 1 43 ? 11.367 -70.562 -20.156 1 35.91 43 PRO B CA 1
ATOM 5088 C C . PRO B 1 43 ? 11.531 -69.188 -19.594 1 35.91 43 PRO B C 1
ATOM 5090 O O . PRO B 1 43 ? 10.828 -68.25 -20.016 1 35.91 43 PRO B O 1
ATOM 5093 N N . LYS B 1 44 ? 12 -68.938 -18.344 1 43.59 44 LYS B N 1
ATOM 5094 C CA . LYS B 1 44 ? 12.398 -67.625 -17.766 1 43.59 44 LYS B CA 1
ATOM 5095 C C . LYS B 1 44 ? 13.109 -66.75 -18.797 1 43.59 44 LYS B C 1
ATOM 5097 O O . LYS B 1 44 ? 14.18 -67.125 -19.297 1 43.59 44 LYS B O 1
ATOM 5102 N N . PRO B 1 45 ? 12.375 -66.125 -19.656 1 44.62 45 PRO B N 1
ATOM 5103 C CA . PRO B 1 45 ? 13.117 -65.438 -20.719 1 44.62 45 PRO B CA 1
ATOM 5104 C C . PRO B 1 45 ? 14.312 -64.625 -20.188 1 44.62 45 PRO B C 1
ATOM 5106 O O . PRO B 1 45 ? 14.203 -63.938 -19.156 1 44.62 45 PRO B O 1
ATOM 5109 N N . LYS B 1 46 ? 15.578 -65 -20.359 1 50.66 46 LYS B N 1
ATOM 5110 C CA . LYS B 1 46 ? 16.938 -64.562 -20.078 1 50.66 46 LYS B CA 1
ATOM 5111 C C . LYS B 1 46 ? 17.047 -63.031 -20.188 1 50.66 46 LYS B C 1
ATOM 5113 O O . LYS B 1 46 ? 17.703 -62.375 -19.375 1 50.66 46 LYS B O 1
ATOM 5118 N N . ASN B 1 47 ? 16.781 -62.344 -21.328 1 57.91 47 ASN B N 1
ATOM 5119 C CA . ASN B 1 47 ? 17.328 -61.031 -21.641 1 57.91 47 ASN B CA 1
ATOM 5120 C C . ASN B 1 47 ? 16.281 -59.938 -21.5 1 57.91 47 ASN B C 1
ATOM 5122 O O . ASN B 1 47 ? 15.727 -59.469 -22.484 1 57.91 47 ASN B O 1
ATOM 5126 N N . ARG B 1 48 ? 15.578 -59.844 -20.344 1 69.12 48 ARG B N 1
ATOM 5127 C CA . ARG B 1 48 ? 14.633 -58.75 -20.188 1 69.12 48 ARG B CA 1
ATOM 5128 C C . ARG B 1 48 ? 15.352 -57.406 -20.031 1 69.12 48 ARG B C 1
ATOM 5130 O O . ARG B 1 48 ? 16.375 -57.344 -19.359 1 69.12 48 ARG B O 1
ATOM 5137 N N . PRO B 1 49 ? 14.836 -56.469 -20.75 1 67.31 49 PRO B N 1
ATOM 5138 C CA . PRO B 1 49 ? 15.406 -55.156 -20.516 1 67.31 49 PRO B CA 1
ATOM 5139 C C . PRO B 1 49 ? 15.133 -54.625 -19.109 1 67.31 49 PRO B C 1
ATOM 5141 O O . PRO B 1 49 ? 14.039 -54.812 -18.578 1 67.31 49 PRO B O 1
ATOM 5144 N N . VAL B 1 50 ? 16.188 -54.5 -18.281 1 71.31 50 VAL B N 1
ATOM 5145 C CA . VAL B 1 50 ? 15.961 -54 -16.938 1 71.31 50 VAL B CA 1
ATOM 5146 C C . VAL B 1 50 ? 16.625 -52.625 -16.781 1 71.31 50 VAL B C 1
ATOM 5148 O O . VAL B 1 50 ? 17.75 -52.406 -17.234 1 71.31 50 VAL B O 1
ATOM 5151 N N . THR B 1 51 ? 15.711 -51.688 -16.516 1 73.31 51 THR B N 1
ATOM 5152 C CA . THR B 1 51 ? 16.234 -50.375 -16.141 1 73.31 51 THR B CA 1
ATOM 5153 C C . THR B 1 51 ? 16.453 -50.281 -14.633 1 73.31 51 THR B C 1
ATOM 5155 O O . THR B 1 51 ? 15.656 -50.812 -13.852 1 73.31 51 THR B O 1
ATOM 5158 N N . ASN B 1 52 ? 17.531 -49.688 -14.227 1 79.38 52 ASN B N 1
ATOM 5159 C CA . ASN B 1 52 ? 17.875 -49.562 -12.812 1 79.38 52 ASN B CA 1
ATOM 5160 C C . ASN B 1 52 ? 17.391 -48.219 -12.258 1 79.38 52 ASN B C 1
ATOM 5162 O O . ASN B 1 52 ? 18.172 -47.281 -12.125 1 79.38 52 ASN B O 1
ATOM 5166 N N . PHE B 1 53 ? 16.109 -48.219 -11.922 1 86.56 53 PHE B N 1
ATOM 5167 C CA . PHE B 1 53 ? 15.586 -47.031 -11.258 1 86.56 53 PHE B CA 1
ATOM 5168 C C . PHE B 1 53 ? 15.992 -47 -9.789 1 86.56 53 PHE B C 1
ATOM 5170 O O . PHE B 1 53 ? 16.031 -48.062 -9.133 1 86.56 53 PHE B O 1
ATOM 5177 N N . HIS B 1 54 ? 16.344 -45.844 -9.266 1 88.81 54 HIS B N 1
ATOM 5178 C CA . HIS B 1 54 ? 16.641 -45.781 -7.84 1 88.81 54 HIS B CA 1
ATOM 5179 C C . HIS B 1 54 ? 15.406 -46.062 -6.996 1 88.81 54 HIS B C 1
ATOM 5181 O O . HIS B 1 54 ? 14.297 -45.688 -7.387 1 88.81 54 HIS B O 1
ATOM 5187 N N . PRO B 1 55 ? 15.508 -46.594 -5.859 1 89.62 55 PRO B N 1
ATOM 5188 C CA . PRO B 1 55 ? 14.375 -46.906 -4.988 1 89.62 55 PRO B CA 1
ATOM 5189 C C . PRO B 1 55 ? 13.742 -45.688 -4.367 1 89.62 55 PRO B C 1
ATOM 5191 O O . PRO B 1 55 ? 14.25 -44.562 -4.547 1 89.62 55 PRO B O 1
ATOM 5194 N N . ASN B 1 56 ? 12.594 -45.969 -3.775 1 91.06 56 ASN B N 1
ATOM 5195 C CA . ASN B 1 56 ? 11.922 -44.906 -3.021 1 91.06 56 ASN B CA 1
ATOM 5196 C C . ASN B 1 56 ? 12.844 -44.312 -1.963 1 91.06 56 ASN B C 1
ATOM 5198 O O . ASN B 1 56 ? 13.484 -45.031 -1.202 1 91.06 56 ASN B O 1
ATOM 5202 N N . ILE B 1 57 ? 13.008 -43.031 -1.877 1 91.75 57 ILE B N 1
ATOM 5203 C CA . ILE B 1 57 ? 13.984 -42.375 -0.996 1 91.75 57 ILE B CA 1
ATOM 5204 C C . ILE B 1 57 ? 13.289 -41.875 0.265 1 91.75 57 ILE B C 1
ATOM 5206 O O . ILE B 1 57 ? 13.938 -41.344 1.167 1 91.75 57 ILE B O 1
ATOM 5210 N N . TRP B 1 58 ? 11.984 -42.031 0.364 1 92.81 58 TRP B N 1
ATOM 5211 C CA . TRP B 1 58 ? 11.227 -41.469 1.477 1 92.81 58 TRP B CA 1
ATOM 5212 C C . TRP B 1 58 ? 10.961 -42.531 2.545 1 92.81 58 TRP B C 1
ATOM 5214 O O . TRP B 1 58 ? 10.57 -42.188 3.668 1 92.81 58 TRP B O 1
ATOM 5224 N N . GLY B 1 59 ? 11.156 -43.812 2.244 1 87.31 59 GLY B N 1
ATOM 5225 C CA . GLY B 1 59 ? 10.844 -44.875 3.172 1 87.31 59 GLY B CA 1
ATOM 5226 C C . GLY B 1 59 ? 9.406 -44.844 3.658 1 87.31 59 GLY B C 1
ATOM 5227 O O . GLY B 1 59 ? 8.477 -44.719 2.859 1 87.31 59 GLY B O 1
ATOM 5228 N N . ASP B 1 60 ? 9.234 -44.938 4.922 1 88.75 60 ASP B N 1
ATOM 5229 C CA . ASP B 1 60 ? 7.902 -45 5.512 1 88.75 60 ASP B CA 1
ATOM 5230 C C . ASP B 1 60 ? 7.531 -43.656 6.152 1 88.75 60 ASP B C 1
ATOM 5232 O O . ASP B 1 60 ? 6.598 -43.594 6.953 1 88.75 60 ASP B O 1
ATOM 5236 N N . GLN B 1 61 ? 8.156 -42.656 5.758 1 91.38 61 GLN B N 1
ATOM 5237 C CA . GLN B 1 61 ? 8.008 -41.375 6.402 1 91.38 61 GLN B CA 1
ATOM 5238 C C . GLN B 1 61 ? 6.582 -40.844 6.254 1 91.38 61 GLN B C 1
ATOM 5240 O O . GLN B 1 61 ? 6.082 -40.125 7.133 1 91.38 61 GLN B O 1
ATOM 5245 N N . PHE B 1 62 ? 5.926 -41.156 5.172 1 94 62 PHE B N 1
ATOM 5246 C CA . PHE B 1 62 ? 4.629 -40.562 4.891 1 94 62 PHE B CA 1
ATOM 5247 C C . PHE B 1 62 ? 3.496 -41.5 5.246 1 94 62 PHE B C 1
ATOM 5249 O O . PHE B 1 62 ? 2.322 -41.188 5.055 1 94 62 PHE B O 1
ATOM 5256 N N . ILE B 1 63 ? 3.838 -42.656 5.75 1 93.31 63 ILE B N 1
ATOM 5257 C CA . ILE B 1 63 ? 2.824 -43.656 6.055 1 93.31 63 ILE B CA 1
ATOM 5258 C C . ILE B 1 63 ? 2.098 -43.281 7.344 1 93.31 63 ILE B C 1
ATOM 5260 O O . ILE B 1 63 ? 0.885 -43.469 7.457 1 93.31 63 ILE B O 1
ATOM 5264 N N . THR B 1 64 ? 2.865 -42.781 8.258 1 89.56 64 THR B N 1
ATOM 5265 C CA . THR B 1 64 ? 2.27 -42.406 9.539 1 89.56 64 THR B CA 1
ATOM 5266 C C . THR B 1 64 ? 2.047 -40.906 9.617 1 89.56 64 THR B C 1
ATOM 5268 O O . THR B 1 64 ? 2.912 -40.125 9.219 1 89.56 64 THR B O 1
ATOM 5271 N N . TYR B 1 65 ? 0.883 -40.562 9.875 1 87.75 65 TYR B N 1
ATOM 5272 C CA . TYR B 1 65 ? 0.521 -39.156 10.055 1 87.75 65 TYR B CA 1
ATOM 5273 C C . TYR B 1 65 ? -0.4 -38.969 11.258 1 87.75 65 TYR B C 1
ATOM 5275 O O . TYR B 1 65 ? -1.396 -39.688 11.398 1 87.75 65 TYR B O 1
ATOM 5283 N N . THR B 1 66 ? 0.015 -38.094 12.18 1 87.38 66 THR B N 1
ATOM 5284 C CA . THR B 1 66 ? -0.837 -37.719 13.305 1 87.38 66 THR B CA 1
ATOM 5285 C C . THR B 1 66 ? -1.505 -36.375 13.055 1 87.38 66 THR B C 1
ATOM 5287 O O . THR B 1 66 ? -0.834 -35.344 13.031 1 87.38 66 THR B O 1
ATOM 5290 N N . PRO B 1 67 ? -2.781 -36.5 12.906 1 86.56 67 PRO B N 1
ATOM 5291 C CA . PRO B 1 67 ? -3.48 -35.219 12.664 1 86.56 67 PRO B CA 1
ATOM 5292 C C . PRO B 1 67 ? -3.385 -34.25 13.836 1 86.56 67 PRO B C 1
ATOM 5294 O O . PRO B 1 67 ? -3.201 -34.688 14.984 1 86.56 67 PRO B O 1
ATOM 5297 N N . GLU B 1 68 ? -3.422 -33 13.461 1 84.75 68 GLU B N 1
ATOM 5298 C CA . GLU B 1 68 ? -3.432 -31.969 14.484 1 84.75 68 GLU B CA 1
ATOM 5299 C C . GLU B 1 68 ? -4.668 -32.094 15.375 1 84.75 68 GLU B C 1
ATOM 5301 O O . GLU B 1 68 ? -5.715 -32.562 14.938 1 84.75 68 GLU B O 1
ATOM 5306 N N . ASP B 1 69 ? -4.477 -31.578 16.609 1 88.94 69 ASP B N 1
ATOM 5307 C CA . ASP B 1 69 ? -5.582 -31.578 17.562 1 88.94 69 ASP B CA 1
ATOM 5308 C C . ASP B 1 69 ? -6.766 -30.766 17.031 1 88.94 69 ASP B C 1
ATOM 5310 O O . ASP B 1 69 ? -6.578 -29.719 16.422 1 88.94 69 ASP B O 1
ATOM 5314 N N . LYS B 1 70 ? -7.945 -31.234 17.406 1 89.5 70 LYS B N 1
ATOM 5315 C CA . LYS B 1 70 ? -9.172 -30.641 16.875 1 89.5 70 LYS B CA 1
ATOM 5316 C C . LYS B 1 70 ? -9.344 -29.203 17.359 1 89.5 70 LYS B C 1
ATOM 5318 O O . LYS B 1 70 ? -9.805 -28.344 16.609 1 89.5 70 LYS B O 1
ATOM 5323 N N . VAL B 1 71 ? -8.969 -29.031 18.531 1 90 71 VAL B N 1
ATOM 5324 C CA . VAL B 1 71 ? -9.156 -27.703 19.125 1 90 71 VAL B CA 1
ATOM 5325 C C . VAL B 1 71 ? -8.203 -26.703 18.469 1 90 71 VAL B C 1
ATOM 5327 O O . VAL B 1 71 ? -8.602 -25.594 18.109 1 90 71 VAL B O 1
ATOM 5330 N N . THR B 1 72 ? -7.016 -27.109 18.375 1 88.94 72 THR B N 1
ATOM 5331 C CA . THR B 1 72 ? -6.012 -26.266 17.75 1 88.94 72 THR B CA 1
ATOM 5332 C C . THR B 1 72 ? -6.391 -25.953 16.297 1 88.94 72 THR B C 1
ATOM 5334 O O . THR B 1 72 ? -6.25 -24.812 15.844 1 88.94 72 THR B O 1
ATOM 5337 N N . ARG B 1 73 ? -6.84 -26.953 15.625 1 90.69 73 ARG B N 1
ATOM 5338 C CA . ARG B 1 73 ? -7.262 -26.781 14.242 1 90.69 73 ARG B CA 1
ATOM 5339 C C . ARG B 1 73 ? -8.445 -25.828 14.148 1 90.69 73 ARG B C 1
ATOM 5341 O O . ARG B 1 73 ? -8.492 -24.969 13.25 1 90.69 73 ARG B O 1
ATOM 5348 N N . ALA B 1 74 ? -9.367 -25.922 15.062 1 91.56 74 ALA B N 1
ATOM 5349 C CA . ALA B 1 74 ? -10.547 -25.062 15.062 1 91.56 74 ALA B CA 1
ATOM 5350 C C . ALA B 1 74 ? -10.148 -23.609 15.281 1 91.56 74 ALA B C 1
ATOM 5352 O O . ALA B 1 74 ? -10.734 -22.703 14.672 1 91.56 74 ALA B O 1
ATOM 5353 N N . CYS B 1 75 ? -9.203 -23.422 16.094 1 91.75 75 CYS B N 1
ATOM 5354 C CA . CYS B 1 75 ? -8.711 -22.078 16.375 1 91.75 75 CYS B CA 1
ATOM 5355 C C . CYS B 1 75 ? -8.055 -21.484 15.141 1 91.75 75 CYS B C 1
ATOM 5357 O O . CYS B 1 75 ? -8.258 -20.297 14.836 1 91.75 75 CYS B O 1
ATOM 5359 N N . LYS B 1 76 ? -7.293 -22.297 14.516 1 91.44 76 LYS B N 1
ATOM 5360 C CA . LYS B 1 76 ? -6.641 -21.844 13.297 1 91.44 76 LYS B CA 1
ATOM 5361 C C . LYS B 1 76 ? -7.664 -21.484 12.219 1 91.44 76 LYS B C 1
ATOM 5363 O O . LYS B 1 76 ? -7.52 -20.469 11.523 1 91.44 76 LYS B O 1
ATOM 5368 N N . VAL B 1 77 ? -8.656 -22.281 12.109 1 94.62 77 VAL B N 1
ATOM 5369 C CA . VAL B 1 77 ? -9.695 -22.062 11.102 1 94.62 77 VAL B CA 1
ATOM 5370 C C . VAL B 1 77 ? -10.438 -20.766 11.406 1 94.62 77 VAL B C 1
ATOM 5372 O O . VAL B 1 77 ? -10.766 -20 10.492 1 94.62 77 VAL B O 1
ATOM 5375 N N . GLU B 1 78 ? -10.688 -20.516 12.633 1 95.31 78 GLU B N 1
ATOM 5376 C CA . GLU B 1 78 ? -11.359 -19.281 13.039 1 95.31 78 GLU B CA 1
ATOM 5377 C C . GLU B 1 78 ? -10.508 -18.047 12.719 1 95.31 78 GLU B C 1
ATOM 5379 O O . GLU B 1 78 ? -11.023 -17.031 12.258 1 95.31 78 GLU B O 1
ATOM 5384 N N . GLN B 1 79 ? -9.289 -18.188 13.047 1 96 79 GLN B N 1
ATOM 5385 C CA . GLN B 1 79 ? -8.375 -17.094 12.734 1 96 79 GLN B CA 1
ATOM 5386 C C . GLN B 1 79 ? -8.328 -16.828 11.234 1 96 79 GLN B C 1
ATOM 5388 O O . GLN B 1 79 ? -8.305 -15.672 10.812 1 96 79 GLN B O 1
ATOM 5393 N N . ILE B 1 80 ? -8.297 -17.859 10.445 1 96.44 80 ILE B N 1
ATOM 5394 C CA . ILE B 1 80 ? -8.281 -17.734 8.992 1 96.44 80 ILE B CA 1
ATOM 5395 C C . ILE B 1 80 ? -9.555 -17.047 8.523 1 96.44 80 ILE B C 1
ATOM 5397 O O . ILE B 1 80 ? -9.5 -16.172 7.652 1 96.44 80 ILE B O 1
ATOM 5401 N N . GLU B 1 81 ? -10.68 -17.375 9.117 1 97.25 81 GLU B N 1
ATOM 5402 C CA . GLU B 1 81 ? -11.938 -16.766 8.719 1 97.25 81 GLU B CA 1
ATOM 5403 C C . GLU B 1 81 ? -11.953 -15.266 9.016 1 97.25 81 GLU B C 1
ATOM 5405 O O . GLU B 1 81 ? -12.477 -14.477 8.227 1 97.25 81 GLU B O 1
ATOM 5410 N N . ASP B 1 82 ? -11.375 -14.922 10.117 1 96.38 82 ASP B N 1
ATOM 5411 C CA . ASP B 1 82 ? -11.305 -13.508 10.477 1 96.38 82 ASP B CA 1
ATOM 5412 C C . ASP B 1 82 ? -10.414 -12.734 9.5 1 96.38 82 ASP B C 1
ATOM 5414 O O . ASP B 1 82 ? -10.742 -11.617 9.102 1 96.38 82 ASP B O 1
ATOM 5418 N N . LEU B 1 83 ? -9.32 -13.289 9.219 1 97 83 LEU B N 1
ATOM 5419 C CA . LEU B 1 83 ? -8.391 -12.656 8.289 1 97 83 LEU B CA 1
ATOM 5420 C C . LEU B 1 83 ? -9.008 -12.562 6.895 1 97 83 LEU B C 1
ATOM 5422 O O . LEU B 1 83 ? -8.805 -11.578 6.188 1 97 83 LEU B O 1
ATOM 5426 N N . LYS B 1 84 ? -9.742 -13.602 6.465 1 97.56 84 LYS B N 1
ATOM 5427 C CA . LYS B 1 84 ? -10.406 -13.594 5.168 1 97.56 84 LYS B CA 1
ATOM 5428 C C . LYS B 1 84 ? -11.383 -12.43 5.059 1 97.56 84 LYS B C 1
ATOM 5430 O O . LYS B 1 84 ? -11.5 -11.805 4.004 1 97.56 84 LYS B O 1
ATOM 5435 N N . LYS B 1 85 ? -12.094 -12.148 6.168 1 95.88 85 LYS B N 1
ATOM 5436 C CA . LYS B 1 85 ? -13.039 -11.031 6.172 1 95.88 85 LYS B CA 1
ATOM 5437 C C . LYS B 1 85 ? -12.32 -9.711 5.902 1 95.88 85 LYS B C 1
ATOM 5439 O O . LYS B 1 85 ? -12.82 -8.875 5.145 1 95.88 85 LYS B O 1
ATOM 5444 N N . GLU B 1 86 ? -11.211 -9.586 6.488 1 93.38 86 GLU B N 1
ATOM 5445 C CA . GLU B 1 86 ? -10.445 -8.359 6.305 1 93.38 86 GLU B CA 1
ATOM 5446 C C . GLU B 1 86 ? -9.93 -8.242 4.871 1 93.38 86 GLU B C 1
ATOM 5448 O O . GLU B 1 86 ? -9.938 -7.152 4.289 1 93.38 86 GLU B O 1
ATOM 5453 N N . VAL B 1 87 ? -9.414 -9.305 4.332 1 95.56 87 VAL B N 1
ATOM 5454 C CA . VAL B 1 87 ? -8.898 -9.305 2.965 1 95.56 87 VAL B CA 1
ATOM 5455 C C . VAL B 1 87 ? -10.039 -9.031 1.986 1 95.56 87 VAL B C 1
ATOM 5457 O O . VAL B 1 87 ? -9.867 -8.305 1.007 1 95.56 87 VAL B O 1
ATOM 5460 N N . LYS B 1 88 ? -11.219 -9.625 2.266 1 95.31 88 LYS B N 1
ATOM 5461 C CA . LYS B 1 88 ? -12.391 -9.383 1.424 1 95.31 88 LYS B CA 1
ATOM 5462 C C . LYS B 1 88 ? -12.766 -7.906 1.408 1 95.31 88 LYS B C 1
ATOM 5464 O O . LYS B 1 88 ? -13.141 -7.367 0.364 1 95.31 88 LYS B O 1
ATOM 5469 N N . ARG B 1 89 ? -12.656 -7.309 2.521 1 90.38 89 ARG B N 1
ATOM 5470 C CA . ARG B 1 89 ? -12.945 -5.883 2.623 1 90.38 89 ARG B CA 1
ATOM 5471 C C . ARG B 1 89 ? -11.992 -5.062 1.758 1 90.38 89 ARG B C 1
ATOM 5473 O O . ARG B 1 89 ? -12.414 -4.117 1.087 1 90.38 89 ARG B O 1
ATOM 5480 N N . LYS B 1 90 ? -10.758 -5.398 1.799 1 90.75 90 LYS B N 1
ATOM 5481 C CA . LYS B 1 90 ? -9.758 -4.695 1 1 90.75 90 LYS B CA 1
ATOM 5482 C C . LYS B 1 90 ? -10.016 -4.879 -0.492 1 90.75 90 LYS B C 1
ATOM 5484 O O . LYS B 1 90 ? -9.883 -3.932 -1.271 1 90.75 90 LYS B O 1
ATOM 5489 N N . LEU B 1 91 ? -10.438 -6.051 -0.878 1 92.19 91 LEU B N 1
ATOM 5490 C CA . LEU B 1 91 ? -10.688 -6.355 -2.283 1 92.19 91 LEU B CA 1
ATOM 5491 C C . LEU B 1 91 ? -11.938 -5.629 -2.781 1 92.19 91 LEU B C 1
ATOM 5493 O O . LEU B 1 91 ? -12.031 -5.293 -3.963 1 92.19 91 LEU B O 1
ATOM 5497 N N . THR B 1 92 ? -12.867 -5.406 -1.85 1 87.56 92 THR B N 1
ATOM 5498 C CA . THR B 1 92 ? -14.141 -4.812 -2.246 1 87.56 92 THR B CA 1
ATOM 5499 C C . THR B 1 92 ? -14.102 -3.295 -2.078 1 87.56 92 THR B C 1
ATOM 5501 O O . THR B 1 92 ? -14.961 -2.588 -2.605 1 87.56 92 THR B O 1
ATOM 5504 N N . ALA B 1 93 ? -13.273 -2.967 -1.055 1 74.62 93 ALA B N 1
ATOM 5505 C CA . ALA B 1 93 ? -13.203 -1.533 -0.782 1 74.62 93 ALA B CA 1
ATOM 5506 C C . ALA B 1 93 ? -13.016 -0.738 -2.07 1 74.62 93 ALA B C 1
ATOM 5508 O O . ALA B 1 93 ? -12.469 -1.252 -3.051 1 74.62 93 ALA B O 1
ATOM 5509 N N . ALA B 1 94 ? -13.609 0.385 -2.053 1 56.34 94 ALA B N 1
ATOM 5510 C CA . ALA B 1 94 ? -13.836 1.293 -3.172 1 56.34 94 ALA B CA 1
ATOM 5511 C C . ALA B 1 94 ? -12.547 1.561 -3.939 1 56.34 94 ALA B C 1
ATOM 5513 O O . ALA B 1 94 ? -11.5 1.797 -3.338 1 56.34 94 ALA B O 1
ATOM 5514 N N . THR B 1 95 ? -12.609 1.237 -5.336 1 56.91 95 THR B N 1
ATOM 5515 C CA . THR B 1 95 ? -12.117 1.117 -6.703 1 56.91 95 THR B CA 1
ATOM 5516 C C . THR B 1 95 ? -11.32 2.359 -7.105 1 56.91 95 THR B C 1
ATOM 5518 O O . THR B 1 95 ? -10.719 2.398 -8.18 1 56.91 95 THR B O 1
ATOM 5521 N N . ALA B 1 96 ? -11.055 3.174 -5.984 1 58.56 96 ALA B N 1
ATOM 5522 C CA . ALA B 1 96 ? -10.625 4.402 -6.648 1 58.56 96 ALA B CA 1
ATOM 5523 C C . ALA B 1 96 ? -9.125 4.379 -6.926 1 58.56 96 ALA B C 1
ATOM 5525 O O . ALA B 1 96 ? -8.625 5.168 -7.73 1 58.56 96 ALA B O 1
ATOM 5526 N N . ASN B 1 97 ? -8.43 3.393 -6.258 1 72.69 97 ASN B N 1
ATOM 5527 C CA . ASN B 1 97 ? -7.016 3.316 -6.598 1 72.69 97 ASN B CA 1
ATOM 5528 C C . ASN B 1 97 ? -6.668 1.983 -7.254 1 72.69 97 ASN B C 1
ATOM 5530 O O . ASN B 1 97 ? -6.301 1.026 -6.57 1 72.69 97 ASN B O 1
ATOM 5534 N N . HIS B 1 98 ? -6.715 2.014 -8.508 1 78.25 98 HIS B N 1
ATOM 5535 C CA . HIS B 1 98 ? -6.527 0.797 -9.289 1 78.25 98 HIS B CA 1
ATOM 5536 C C . HIS B 1 98 ? -5.145 0.201 -9.055 1 78.25 98 HIS B C 1
ATOM 5538 O O . HIS B 1 98 ? -4.992 -1.021 -8.984 1 78.25 98 HIS B O 1
ATOM 5544 N N . SER B 1 99 ? -4.188 1.074 -8.945 1 80.25 99 SER B N 1
ATOM 5545 C CA . SER B 1 99 ? -2.826 0.578 -8.766 1 80.25 99 SER B CA 1
ATOM 5546 C C . SER B 1 99 ? -2.689 -0.191 -7.457 1 80.25 99 SER B C 1
ATOM 5548 O O . SER B 1 99 ? -2.055 -1.246 -7.414 1 80.25 99 SER B O 1
ATOM 5550 N N . LEU B 1 100 ? -3.273 0.305 -6.406 1 82.5 100 LEU B N 1
ATOM 5551 C CA . LEU B 1 100 ? -3.219 -0.362 -5.109 1 82.5 100 LEU B CA 1
ATOM 5552 C C . LEU B 1 100 ? -3.971 -1.689 -5.148 1 82.5 100 LEU B C 1
ATOM 5554 O O . LEU B 1 100 ? -3.512 -2.684 -4.582 1 82.5 100 LEU B O 1
ATOM 5558 N N . LEU B 1 101 ? -5.098 -1.601 -5.793 1 87.56 101 LEU B N 1
ATOM 5559 C CA . LEU B 1 101 ? -5.922 -2.801 -5.871 1 87.56 101 LEU B CA 1
ATOM 5560 C C . LEU B 1 101 ? -5.234 -3.881 -6.699 1 87.56 101 LEU B C 1
ATOM 5562 O O . LEU B 1 101 ? -5.266 -5.059 -6.34 1 87.56 101 LEU B O 1
ATOM 5566 N N . LEU B 1 102 ? -4.617 -3.486 -7.801 1 90.19 102 LEU B N 1
ATOM 5567 C CA . LEU B 1 102 ? -3.916 -4.434 -8.656 1 90.19 102 LEU B CA 1
ATOM 5568 C C . LEU B 1 102 ? -2.744 -5.074 -7.922 1 90.19 102 LEU B C 1
ATOM 5570 O O . LEU B 1 102 ? -2.533 -6.285 -8.016 1 90.19 102 LEU B O 1
ATOM 5574 N N . ASN B 1 103 ? -1.975 -4.246 -7.203 1 90.06 103 ASN B N 1
ATOM 5575 C CA . ASN B 1 103 ? -0.865 -4.777 -6.418 1 90.06 103 ASN B CA 1
ATOM 5576 C C . ASN B 1 103 ? -1.352 -5.75 -5.348 1 90.06 103 ASN B C 1
ATOM 5578 O O . ASN B 1 103 ? -0.7 -6.762 -5.078 1 90.06 103 ASN B O 1
ATOM 5582 N N . PHE B 1 104 ? -2.49 -5.43 -4.762 1 93.69 104 PHE B N 1
ATOM 5583 C CA . PHE B 1 104 ? -3.039 -6.281 -3.711 1 93.69 104 PHE B CA 1
ATOM 5584 C C . PHE B 1 104 ? -3.518 -7.609 -4.289 1 93.69 104 PHE B C 1
ATOM 5586 O O . PHE B 1 104 ? -3.271 -8.672 -3.705 1 93.69 104 PHE B O 1
ATOM 5593 N N . ILE B 1 105 ? -4.199 -7.535 -5.449 1 96.12 105 ILE B N 1
ATOM 5594 C CA . ILE B 1 105 ? -4.668 -8.742 -6.113 1 96.12 105 ILE B CA 1
ATOM 5595 C C . ILE B 1 105 ? -3.479 -9.625 -6.496 1 96.12 105 ILE B C 1
ATOM 5597 O O . ILE B 1 105 ? -3.516 -10.844 -6.32 1 96.12 105 ILE B O 1
ATOM 5601 N N . ASP B 1 106 ? -2.443 -9.023 -7.047 1 96.25 106 ASP B N 1
ATOM 5602 C CA . ASP B 1 106 ? -1.233 -9.766 -7.391 1 96.25 106 ASP B CA 1
ATOM 5603 C C . ASP B 1 106 ? -0.686 -10.516 -6.184 1 96.25 106 ASP B C 1
ATOM 5605 O O . ASP B 1 106 ? -0.321 -11.688 -6.289 1 96.25 106 ASP B O 1
ATOM 5609 N N . ALA B 1 107 ? -0.63 -9.82 -5.023 1 96.38 107 ALA B N 1
ATOM 5610 C CA . ALA B 1 107 ? -0.131 -10.445 -3.803 1 96.38 107 ALA B CA 1
ATOM 5611 C C . ALA B 1 107 ? -1.029 -11.602 -3.375 1 96.38 107 ALA B C 1
ATOM 5613 O O . ALA B 1 107 ? -0.54 -12.672 -2.992 1 96.38 107 ALA B O 1
ATOM 5614 N N . VAL B 1 108 ? -2.311 -11.398 -3.461 1 97.94 108 VAL B N 1
ATOM 5615 C CA . VAL B 1 108 ? -3.275 -12.422 -3.066 1 97.94 108 VAL B CA 1
ATOM 5616 C C . VAL B 1 108 ? -3.072 -13.672 -3.912 1 97.94 108 VAL B C 1
ATOM 5618 O O . VAL B 1 108 ? -3.104 -14.789 -3.391 1 97.94 108 VAL B O 1
ATOM 5621 N N . GLN B 1 109 ? -2.838 -13.453 -5.145 1 97.88 109 GLN B N 1
ATOM 5622 C CA . GLN B 1 109 ? -2.658 -14.586 -6.055 1 97.88 109 GLN B CA 1
ATOM 5623 C C . GLN B 1 109 ? -1.301 -15.25 -5.848 1 97.88 109 GLN B C 1
ATOM 5625 O O . GLN B 1 109 ? -1.211 -16.469 -5.766 1 97.88 109 GLN B O 1
ATOM 5630 N N . ARG B 1 110 ? -0.304 -14.5 -5.734 1 97.81 110 ARG B N 1
ATOM 5631 C CA . ARG B 1 110 ? 1.052 -15.031 -5.633 1 97.81 110 ARG B CA 1
ATOM 5632 C C . ARG B 1 110 ? 1.271 -15.727 -4.297 1 97.81 110 ARG B C 1
ATOM 5634 O O . ARG B 1 110 ? 2.113 -16.625 -4.188 1 97.81 110 ARG B O 1
ATOM 5641 N N . LEU B 1 111 ? 0.444 -15.352 -3.311 1 98.19 111 LEU B N 1
ATOM 5642 C CA . LEU B 1 111 ? 0.563 -15.953 -1.988 1 98.19 111 LEU B CA 1
ATOM 5643 C C . LEU B 1 111 ? -0.274 -17.219 -1.893 1 98.19 111 LEU B C 1
ATOM 5645 O O . LEU B 1 111 ? -0.24 -17.922 -0.875 1 98.19 111 LEU B O 1
ATOM 5649 N N . GLY B 1 112 ? -0.997 -17.562 -2.9 1 97.12 112 GLY B N 1
ATOM 5650 C CA . GLY B 1 112 ? -1.679 -18.844 -3.008 1 97.12 112 GLY B CA 1
ATOM 5651 C C . GLY B 1 112 ? -3.006 -18.875 -2.273 1 97.12 112 GLY B C 1
ATOM 5652 O O . GLY B 1 112 ? -3.494 -19.938 -1.91 1 97.12 112 GLY B O 1
ATOM 5653 N N . VAL B 1 113 ? -3.65 -17.672 -1.984 1 98 113 VAL B N 1
ATOM 5654 C CA . VAL B 1 113 ? -4.895 -17.672 -1.223 1 98 113 VAL B CA 1
ATOM 5655 C C . VAL B 1 113 ? -6.027 -17.125 -2.084 1 98 113 VAL B C 1
ATOM 5657 O O . VAL B 1 113 ? -7.129 -16.875 -1.588 1 98 113 VAL B O 1
ATOM 5660 N N . ALA B 1 114 ? -5.805 -16.953 -3.369 1 97.56 114 ALA B N 1
ATOM 5661 C CA . ALA B 1 114 ? -6.785 -16.359 -4.277 1 97.56 114 ALA B CA 1
ATOM 5662 C C . ALA B 1 114 ? -8.055 -17.203 -4.348 1 97.56 114 ALA B C 1
ATOM 5664 O O . ALA B 1 114 ? -9.141 -16.688 -4.578 1 97.56 114 ALA B O 1
ATOM 5665 N N . TYR B 1 115 ? -7.945 -18.516 -4.117 1 96.5 115 TYR B N 1
ATOM 5666 C CA . TYR B 1 115 ? -9.086 -19.406 -4.254 1 96.5 115 TYR B CA 1
ATOM 5667 C C . TYR B 1 115 ? -10.148 -19.109 -3.199 1 96.5 115 TYR B C 1
ATOM 5669 O O . TYR B 1 115 ? -11.305 -19.5 -3.34 1 96.5 115 TYR B O 1
ATOM 5677 N N . HIS B 1 116 ? -9.844 -18.359 -2.141 1 97.5 116 HIS B N 1
ATOM 5678 C CA . HIS B 1 116 ? -10.82 -17.938 -1.148 1 97.5 116 HIS B CA 1
ATOM 5679 C C . HIS B 1 116 ? -11.625 -16.734 -1.65 1 97.5 116 HIS B C 1
ATOM 5681 O O . HIS B 1 116 ? -12.664 -16.391 -1.083 1 97.5 116 HIS B O 1
ATOM 5687 N N . PHE B 1 117 ? -11.125 -16.078 -2.727 1 97.56 117 PHE B N 1
ATOM 5688 C CA . PHE B 1 117 ? -11.664 -14.773 -3.088 1 97.56 117 PHE B CA 1
ATOM 5689 C C . PHE B 1 117 ? -11.961 -14.703 -4.582 1 97.56 117 PHE B C 1
ATOM 5691 O O . PHE B 1 117 ? -11.773 -13.664 -5.211 1 97.56 117 PHE B O 1
ATOM 5698 N N . GLU B 1 118 ? -12.336 -15.758 -5.152 1 96 118 GLU B N 1
ATOM 5699 C CA . GLU B 1 118 ? -12.516 -15.844 -6.598 1 96 118 GLU B CA 1
ATOM 5700 C C . GLU B 1 118 ? -13.539 -14.82 -7.09 1 96 118 GLU B C 1
ATOM 5702 O O . GLU B 1 118 ? -13.312 -14.141 -8.094 1 96 118 GLU B O 1
ATOM 5707 N N . GLN B 1 119 ? -14.609 -14.695 -6.379 1 95.38 119 GLN B N 1
ATOM 5708 C CA . GLN B 1 119 ? -15.672 -13.781 -6.789 1 95.38 119 GLN B CA 1
ATOM 5709 C C . GLN B 1 119 ? -15.227 -12.328 -6.656 1 95.38 119 GLN B C 1
ATOM 5711 O O . GLN B 1 119 ? -15.445 -11.523 -7.562 1 95.38 119 GLN B O 1
ATOM 5716 N N . GLU B 1 120 ? -14.602 -12.031 -5.508 1 95.56 120 GLU B N 1
ATOM 5717 C CA . GLU B 1 120 ? -14.141 -10.664 -5.258 1 95.56 120 GLU B CA 1
ATOM 5718 C C . GLU B 1 120 ? -13.102 -10.242 -6.293 1 95.56 120 GLU B C 1
ATOM 5720 O O . GLU B 1 120 ? -13.141 -9.109 -6.785 1 95.56 120 GLU B O 1
ATOM 5725 N N . ILE B 1 121 ? -12.211 -11.102 -6.648 1 96.38 121 ILE B N 1
ATOM 5726 C CA . ILE B 1 121 ? -11.156 -10.805 -7.613 1 96.38 121 ILE B CA 1
ATOM 5727 C C . ILE B 1 121 ? -11.773 -10.609 -9 1 96.38 121 ILE B C 1
ATOM 5729 O O . ILE B 1 121 ? -11.406 -9.672 -9.719 1 96.38 121 ILE B O 1
ATOM 5733 N N . GLU B 1 122 ? -12.727 -11.469 -9.367 1 95.81 122 GLU B N 1
ATOM 5734 C CA . GLU B 1 122 ? -13.398 -11.352 -10.656 1 95.81 122 GLU B CA 1
ATOM 5735 C C . GLU B 1 122 ? -14.117 -10.008 -10.781 1 95.81 122 GLU B C 1
ATOM 5737 O O . GLU B 1 122 ? -14 -9.336 -11.805 1 95.81 122 GLU B O 1
ATOM 5742 N N . GLU B 1 123 ? -14.812 -9.648 -9.758 1 94.19 123 GLU B N 1
ATOM 5743 C CA . GLU B 1 123 ? -15.555 -8.391 -9.781 1 94.19 123 GLU B CA 1
ATOM 5744 C C . GLU B 1 123 ? -14.609 -7.195 -9.875 1 94.19 123 GLU B C 1
ATOM 5746 O O . GLU B 1 123 ? -14.867 -6.254 -10.633 1 94.19 123 GLU B O 1
ATOM 5751 N N . ALA B 1 124 ? -13.555 -7.266 -9.125 1 92.44 124 ALA B N 1
ATOM 5752 C CA . ALA B 1 124 ? -12.57 -6.18 -9.133 1 92.44 124 ALA B CA 1
ATOM 5753 C C . ALA B 1 124 ? -11.93 -6.031 -10.508 1 92.44 124 ALA B C 1
ATOM 5755 O O . ALA B 1 124 ? -11.828 -4.922 -11.031 1 92.44 124 ALA B O 1
ATOM 5756 N N . LEU B 1 125 ? -11.516 -7.086 -11.109 1 93.56 125 LEU B N 1
ATOM 5757 C CA . LEU B 1 125 ? -10.812 -7.039 -12.391 1 93.56 125 LEU B CA 1
ATOM 5758 C C . LEU B 1 125 ? -11.773 -6.695 -13.523 1 93.56 125 LEU B C 1
ATOM 5760 O O . LEU B 1 125 ? -11.391 -6.035 -14.492 1 93.56 125 LEU B O 1
ATOM 5764 N N . GLN B 1 126 ? -13.008 -7.168 -13.391 1 92.94 126 GLN B N 1
ATOM 5765 C CA . GLN B 1 126 ? -14.016 -6.77 -14.367 1 92.94 126 GLN B CA 1
ATOM 5766 C C . GLN B 1 126 ? -14.211 -5.254 -14.375 1 92.94 126 GLN B C 1
ATOM 5768 O O . GLN B 1 126 ? -14.273 -4.637 -15.438 1 92.94 126 GLN B O 1
ATOM 5773 N N . HIS B 1 127 ? -14.266 -4.707 -13.219 1 87.31 127 HIS B N 1
ATOM 5774 C CA . HIS B 1 127 ? -14.422 -3.262 -13.094 1 87.31 127 HIS B CA 1
ATOM 5775 C C . HIS B 1 127 ? -13.234 -2.527 -13.703 1 87.31 127 HIS B C 1
ATOM 5777 O O . HIS B 1 127 ? -13.406 -1.519 -14.391 1 87.31 127 HIS B O 1
ATOM 5783 N N . ILE B 1 128 ? -12.086 -2.977 -13.43 1 86 128 ILE B N 1
ATOM 5784 C CA . ILE B 1 128 ? -10.875 -2.363 -13.945 1 86 128 ILE B CA 1
ATOM 5785 C C . ILE B 1 128 ? -10.836 -2.498 -15.469 1 86 128 ILE B C 1
ATOM 5787 O O . ILE B 1 128 ? -10.484 -1.546 -16.172 1 86 128 ILE B O 1
ATOM 5791 N N . TYR B 1 129 ? -11.219 -3.639 -15.969 1 89.44 129 TYR B N 1
ATOM 5792 C CA . TYR B 1 129 ? -11.242 -3.881 -17.406 1 89.44 129 TYR B CA 1
ATOM 5793 C C . TYR B 1 129 ? -12.188 -2.916 -18.109 1 89.44 129 TYR B C 1
ATOM 5795 O O . TYR B 1 129 ? -11.859 -2.375 -19.172 1 89.44 129 TYR B O 1
ATOM 5803 N N . GLU B 1 130 ? -13.273 -2.725 -17.5 1 84.44 130 GLU B N 1
ATOM 5804 C CA . GLU B 1 130 ? -14.273 -1.826 -18.078 1 84.44 130 GLU B CA 1
ATOM 5805 C C . GLU B 1 130 ? -13.797 -0.377 -18.031 1 84.44 130 GLU B C 1
ATOM 5807 O O . GLU B 1 130 ? -14.062 0.395 -18.953 1 84.44 130 GLU B O 1
ATOM 5812 N N . SER B 1 131 ? -13.086 -0.116 -17.016 1 74.25 131 SER B N 1
ATOM 5813 C CA . SER B 1 131 ? -12.562 1.241 -16.891 1 74.25 131 SER B CA 1
ATOM 5814 C C . SER B 1 131 ? -11.484 1.512 -17.938 1 74.25 131 SER B C 1
ATOM 5816 O O . SER B 1 131 ? -11.383 2.625 -18.453 1 74.25 131 SER B O 1
ATOM 5818 N N . PHE B 1 132 ? -10.656 0.576 -18.219 1 71.31 132 PHE B N 1
ATOM 5819 C CA . PHE B 1 132 ? -9.594 0.699 -19.203 1 71.31 132 PHE B CA 1
ATOM 5820 C C . PHE B 1 132 ? -10.156 0.771 -20.625 1 71.31 132 PHE B C 1
ATOM 5822 O O . PHE B 1 132 ? -9.641 1.502 -21.469 1 71.31 132 PHE B O 1
ATOM 5829 N N . HIS B 1 133 ? -10.992 0.029 -20.781 1 60.44 133 HIS B N 1
ATOM 5830 C CA . HIS B 1 133 ? -11.609 -0.043 -22.094 1 60.44 133 HIS B CA 1
ATOM 5831 C C . HIS B 1 133 ? -12.234 1.293 -22.484 1 60.44 133 HIS B C 1
ATOM 5833 O O . HIS B 1 133 ? -12.164 1.702 -23.656 1 60.44 133 HIS B O 1
ATOM 5839 N N . ASP B 1 134 ? -12.688 1.85 -21.516 1 53.44 134 ASP B N 1
ATOM 5840 C CA . ASP B 1 134 ? -13.328 3.137 -21.766 1 53.44 134 ASP B CA 1
ATOM 5841 C C . ASP B 1 134 ? -12.297 4.227 -22.031 1 53.44 134 ASP B C 1
ATOM 5843 O O . ASP B 1 134 ? -12.508 5.105 -22.875 1 53.44 134 ASP B O 1
ATOM 5847 N N . LEU B 1 135 ? -11.203 3.977 -21.438 1 53 135 LEU B N 1
ATOM 5848 C CA . LEU B 1 135 ? -10.219 5.047 -21.531 1 53 135 LEU B CA 1
ATOM 5849 C C . LEU B 1 135 ? -9.188 4.75 -22.625 1 53 135 LEU B C 1
ATOM 5851 O O . LEU B 1 135 ? -8.461 5.645 -23.047 1 53 135 LEU B O 1
ATOM 5855 N N . ASN B 1 136 ? -9.352 3.66 -23.125 1 48.91 136 ASN B N 1
ATOM 5856 C CA . ASN B 1 136 ? -8.383 3.115 -24.078 1 48.91 136 ASN B CA 1
ATOM 5857 C C . ASN B 1 136 ? -6.949 3.344 -23.609 1 48.91 136 ASN B C 1
ATOM 5859 O O . ASN B 1 136 ? -6.059 3.57 -24.438 1 48.91 136 ASN B O 1
ATOM 5863 N N . ASP B 1 137 ? -6.871 3.711 -22.359 1 57.25 137 ASP B N 1
ATOM 5864 C CA . ASP B 1 137 ? -5.539 3.953 -21.812 1 57.25 137 ASP B CA 1
ATOM 5865 C C . ASP B 1 137 ? -5.508 3.693 -20.312 1 57.25 137 ASP B C 1
ATOM 5867 O O . ASP B 1 137 ? -6.527 3.822 -19.641 1 57.25 137 ASP B O 1
ATOM 5871 N N . ILE B 1 138 ? -4.562 2.896 -19.922 1 59.22 138 ILE B N 1
ATOM 5872 C CA . ILE B 1 138 ? -4.281 2.801 -18.5 1 59.22 138 ILE B CA 1
ATOM 5873 C C . ILE B 1 138 ? -3.234 3.844 -18.109 1 59.22 138 ILE B C 1
ATOM 5875 O O . ILE B 1 138 ? -2.104 3.812 -18.594 1 59.22 138 ILE B O 1
ATOM 5879 N N . ASP B 1 139 ? -3.713 4.816 -17.469 1 62.22 139 ASP B N 1
ATOM 5880 C CA . ASP B 1 139 ? -2.748 5.801 -16.984 1 62.22 139 ASP B CA 1
ATOM 5881 C C . ASP B 1 139 ? -1.854 5.215 -15.898 1 62.22 139 ASP B C 1
ATOM 5883 O O . ASP B 1 139 ? -2.322 4.461 -15.039 1 62.22 139 ASP B O 1
ATOM 5887 N N . GLY B 1 140 ? -0.573 5.094 -16.234 1 67.19 140 GLY B N 1
ATOM 5888 C CA . GLY B 1 140 ? 0.328 4.613 -15.195 1 67.19 140 GLY B CA 1
ATOM 5889 C C . GLY B 1 140 ? 1.75 4.414 -15.688 1 67.19 140 GLY B C 1
ATOM 5890 O O . GLY B 1 140 ? 2.033 4.594 -16.875 1 67.19 140 GLY B O 1
ATOM 5891 N N . ASP B 1 141 ? 2.555 4.195 -14.773 1 76.81 141 ASP B N 1
ATOM 5892 C CA . ASP B 1 141 ? 3.941 3.859 -15.078 1 76.81 141 ASP B CA 1
ATOM 5893 C C . ASP B 1 141 ? 4.055 2.438 -15.625 1 76.81 141 ASP B C 1
ATOM 5895 O O . ASP B 1 141 ? 3.059 1.714 -15.695 1 76.81 141 ASP B O 1
ATOM 5899 N N . LEU B 1 142 ? 5.148 2.051 -16.156 1 85.94 142 LEU B N 1
ATOM 5900 C CA . LEU B 1 142 ? 5.383 0.773 -16.812 1 85.94 142 LEU B CA 1
ATOM 5901 C C . LEU B 1 142 ? 4.957 -0.388 -15.922 1 85.94 142 LEU B C 1
ATOM 5903 O O . LEU B 1 142 ? 4.32 -1.335 -16.391 1 85.94 142 LEU B O 1
ATOM 5907 N N . TYR B 1 143 ? 5.293 -0.308 -14.68 1 88 143 TYR B N 1
ATOM 5908 C CA . TYR B 1 143 ? 4.988 -1.402 -13.766 1 88 143 TYR B CA 1
ATOM 5909 C C . TYR B 1 143 ? 3.482 -1.597 -13.633 1 88 143 TYR B C 1
ATOM 5911 O O . TYR B 1 143 ? 2.98 -2.717 -13.758 1 88 143 TYR B O 1
ATOM 5919 N N . ASN B 1 144 ? 2.775 -0.57 -13.398 1 84.75 144 ASN B N 1
ATOM 5920 C CA . ASN B 1 144 ? 1.34 -0.669 -13.164 1 84.75 144 ASN B CA 1
ATOM 5921 C C . ASN B 1 144 ? 0.597 -1.112 -14.422 1 84.75 144 ASN B C 1
ATOM 5923 O O . ASN B 1 144 ? -0.366 -1.877 -14.344 1 84.75 144 ASN B O 1
ATOM 5927 N N . VAL B 1 145 ? 1.02 -0.601 -15.516 1 88.69 145 VAL B N 1
ATOM 5928 C CA . VAL B 1 145 ? 0.391 -0.986 -16.781 1 88.69 145 VAL B CA 1
ATOM 5929 C C . VAL B 1 145 ? 0.669 -2.459 -17.062 1 88.69 145 VAL B C 1
ATOM 5931 O O . VAL B 1 145 ? -0.236 -3.205 -17.438 1 88.69 145 VAL B O 1
ATOM 5934 N N . ALA B 1 146 ? 1.905 -2.865 -16.906 1 93.19 146 ALA B N 1
ATOM 5935 C CA . ALA B 1 146 ? 2.277 -4.258 -17.125 1 93.19 146 ALA B CA 1
ATOM 5936 C C . ALA B 1 146 ? 1.545 -5.184 -16.156 1 93.19 146 ALA B C 1
ATOM 5938 O O . ALA B 1 146 ? 1.086 -6.262 -16.547 1 93.19 146 ALA B O 1
ATOM 5939 N N . LEU B 1 147 ? 1.477 -4.758 -14.922 1 93.56 147 LEU B N 1
ATOM 5940 C CA . LEU B 1 147 ? 0.782 -5.543 -13.906 1 93.56 147 LEU B CA 1
ATOM 5941 C C . LEU B 1 147 ? -0.696 -5.691 -14.258 1 93.56 147 LEU B C 1
ATOM 5943 O O . LEU B 1 147 ? -1.253 -6.789 -14.156 1 93.56 147 LEU B O 1
ATOM 5947 N N . GLY B 1 148 ? -1.299 -4.574 -14.602 1 92.44 148 GLY B N 1
ATOM 5948 C CA . GLY B 1 148 ? -2.693 -4.637 -15.008 1 92.44 148 GLY B CA 1
ATOM 5949 C C . GLY B 1 148 ? -2.928 -5.543 -16.203 1 92.44 148 GLY B C 1
ATOM 5950 O O . GLY B 1 148 ? -3.867 -6.344 -16.203 1 92.44 148 GLY B O 1
ATOM 5951 N N . PHE B 1 149 ? -2.053 -5.422 -17.188 1 94.56 149 PHE B N 1
ATOM 5952 C CA . PHE B 1 149 ? -2.145 -6.27 -18.375 1 94.56 149 PHE B CA 1
ATOM 5953 C C . PHE B 1 149 ? -2.062 -7.742 -18 1 94.56 149 PHE B C 1
ATOM 5955 O O . PHE B 1 149 ? -2.875 -8.555 -18.453 1 94.56 149 PHE B O 1
ATOM 5962 N N . ARG B 1 150 ? -1.112 -8.07 -17.188 1 97.12 150 ARG B N 1
ATOM 5963 C CA . ARG B 1 150 ? -0.888 -9.461 -16.812 1 97.12 150 ARG B CA 1
ATOM 5964 C C . ARG B 1 150 ? -2.088 -10.023 -16.062 1 97.12 150 ARG B C 1
ATOM 5966 O O . ARG B 1 150 ? -2.574 -11.109 -16.375 1 97.12 150 ARG B O 1
ATOM 5973 N N . LEU B 1 151 ? -2.561 -9.305 -15.07 1 96.75 151 LEU B N 1
ATOM 5974 C CA . LEU B 1 151 ? -3.646 -9.789 -14.227 1 96.75 151 LEU B CA 1
ATOM 5975 C C . LEU B 1 151 ? -4.938 -9.938 -15.023 1 96.75 151 LEU B C 1
ATOM 5977 O O . LEU B 1 151 ? -5.684 -10.898 -14.844 1 96.75 151 LEU B O 1
ATOM 5981 N N . LEU B 1 152 ? -5.184 -9.008 -15.914 1 95.56 152 LEU B N 1
ATOM 5982 C CA . LEU B 1 152 ? -6.395 -9.07 -16.734 1 95.56 152 LEU B CA 1
ATOM 5983 C C . LEU B 1 152 ? -6.328 -10.242 -17.703 1 95.56 152 LEU B C 1
ATOM 5985 O O . LEU B 1 152 ? -7.293 -10.992 -17.844 1 95.56 152 LEU B O 1
ATOM 5989 N N . ARG B 1 153 ? -5.156 -10.43 -18.328 1 96.56 153 ARG B N 1
ATOM 5990 C CA . ARG B 1 153 ? -4.996 -11.555 -19.234 1 96.56 153 ARG B CA 1
ATOM 5991 C C . ARG B 1 153 ? -5.094 -12.883 -18.5 1 96.56 153 ARG B C 1
ATOM 5993 O O . ARG B 1 153 ? -5.699 -13.836 -19 1 96.56 153 ARG B O 1
ATOM 6000 N N . GLN B 1 154 ? -4.488 -12.93 -17.375 1 96.62 154 GLN B N 1
ATOM 6001 C CA . GLN B 1 154 ? -4.531 -14.148 -16.578 1 96.62 154 GLN B CA 1
ATOM 6002 C C . GLN B 1 154 ? -5.965 -14.508 -16.188 1 96.62 154 GLN B C 1
ATOM 6004 O O . GLN B 1 154 ? -6.309 -15.68 -16.062 1 96.62 154 GLN B O 1
ATOM 6009 N N . GLN B 1 155 ? -6.773 -13.461 -16.016 1 96.06 155 GLN B N 1
ATOM 6010 C CA . GLN B 1 155 ? -8.164 -13.664 -15.633 1 96.06 155 GLN B CA 1
ATOM 6011 C C . GLN B 1 155 ? -9.031 -13.969 -16.844 1 96.06 155 GLN B C 1
ATOM 6013 O O . GLN B 1 155 ? -10.211 -14.297 -16.719 1 96.06 155 GLN B O 1
ATOM 6018 N N . GLY B 1 156 ? -8.469 -13.867 -18.047 1 96.5 156 GLY B N 1
ATOM 6019 C CA . GLY B 1 156 ? -9.148 -14.258 -19.266 1 96.5 156 GLY B CA 1
ATOM 6020 C C . GLY B 1 156 ? -9.656 -13.086 -20.078 1 96.5 156 GLY B C 1
ATOM 6021 O O . GLY B 1 156 ? -10.266 -13.266 -21.125 1 96.5 156 GLY B O 1
ATOM 6022 N N . TYR B 1 157 ? -9.344 -11.859 -19.625 1 95.19 157 TYR B N 1
ATOM 6023 C CA . TYR B 1 157 ? -9.789 -10.695 -20.375 1 95.19 157 TYR B CA 1
ATOM 6024 C C . TYR B 1 157 ? -8.844 -10.391 -21.531 1 95.19 157 TYR B C 1
ATOM 6026 O O . TYR B 1 157 ? -7.621 -10.375 -21.344 1 95.19 157 TYR B O 1
ATOM 6034 N N . SER B 1 158 ? -9.398 -10.133 -22.641 1 92.44 158 SER B N 1
ATOM 6035 C CA . SER B 1 158 ? -8.602 -9.906 -23.844 1 92.44 158 SER B CA 1
ATOM 6036 C C . SER B 1 158 ? -8.188 -8.445 -23.969 1 92.44 158 SER B C 1
ATOM 6038 O O . SER B 1 158 ? -8.539 -7.77 -24.938 1 92.44 158 SER B O 1
ATOM 6040 N N . ILE B 1 159 ? -7.43 -8.016 -23.125 1 91.5 159 ILE B N 1
ATOM 6041 C CA . ILE B 1 159 ? -6.898 -6.664 -23.203 1 91.5 159 ILE B CA 1
ATOM 6042 C C . ILE B 1 159 ? -5.848 -6.582 -24.297 1 91.5 159 ILE B C 1
ATOM 6044 O O . ILE B 1 159 ? -5.062 -7.516 -24.484 1 91.5 159 ILE B O 1
ATOM 6048 N N . SER B 1 160 ? -5.895 -5.523 -25.016 1 91.06 160 SER B N 1
ATOM 6049 C CA . SER B 1 160 ? -4.973 -5.352 -26.125 1 91.06 160 SER B CA 1
ATOM 6050 C C . SER B 1 160 ? -3.57 -5.004 -25.641 1 91.06 160 SER B C 1
ATOM 6052 O O . SER B 1 160 ? -3.41 -4.234 -24.688 1 91.06 160 SER B O 1
ATOM 6054 N N . CYS B 1 161 ? -2.564 -5.59 -26.297 1 92 161 CYS B N 1
ATOM 6055 C CA . CYS B 1 161 ? -1.189 -5.254 -25.938 1 92 161 CYS B CA 1
ATOM 6056 C C . CYS B 1 161 ? -0.825 -3.861 -26.438 1 92 161 CYS B C 1
ATOM 6058 O O . CYS B 1 161 ? 0.257 -3.352 -26.141 1 92 161 CYS B O 1
ATOM 6060 N N . GLY B 1 162 ? -1.706 -3.145 -27.172 1 88.62 162 GLY B N 1
ATOM 6061 C CA . GLY B 1 162 ? -1.519 -1.774 -27.609 1 88.62 162 GLY B CA 1
ATOM 6062 C C . GLY B 1 162 ? -1.289 -0.801 -26.469 1 88.62 162 GLY B C 1
ATOM 6063 O O . GLY B 1 162 ? -0.683 0.255 -26.672 1 88.62 162 GLY B O 1
ATOM 6064 N N . ILE B 1 163 ? -1.725 -1.167 -25.297 1 87.62 163 ILE B N 1
ATOM 6065 C CA . ILE B 1 163 ? -1.592 -0.295 -24.125 1 87.62 163 ILE B CA 1
ATOM 6066 C C . ILE B 1 163 ? -0.115 -0.112 -23.781 1 87.62 163 ILE B C 1
ATOM 6068 O O . ILE B 1 163 ? 0.25 0.815 -23.062 1 87.62 163 ILE B O 1
ATOM 6072 N N . LEU B 1 164 ? 0.727 -1.026 -24.312 1 90.75 164 LEU B N 1
ATOM 6073 C CA . LEU B 1 164 ? 2.156 -0.968 -24.031 1 90.75 164 LEU B CA 1
ATOM 6074 C C . LEU B 1 164 ? 2.881 -0.097 -25.047 1 90.75 164 LEU B C 1
ATOM 6076 O O . LEU B 1 164 ? 4.059 0.22 -24.875 1 90.75 164 LEU B O 1
ATOM 6080 N N . LYS B 1 165 ? 2.207 0.42 -26.078 1 89.38 165 LYS B N 1
ATOM 6081 C CA . LYS B 1 165 ? 2.824 1.172 -27.172 1 89.38 165 LYS B CA 1
ATOM 6082 C C . LYS B 1 165 ? 3.4 2.492 -26.672 1 89.38 165 LYS B C 1
ATOM 6084 O O . LYS B 1 165 ? 4.379 2.998 -27.219 1 89.38 165 LYS B O 1
ATOM 6089 N N . LYS B 1 166 ? 2.803 3.053 -25.719 1 83.88 166 LYS B N 1
ATOM 6090 C CA . LYS B 1 166 ? 3.244 4.348 -25.203 1 83.88 166 LYS B CA 1
ATOM 6091 C C . LYS B 1 166 ? 4.66 4.262 -24.641 1 83.88 166 LYS B C 1
ATOM 6093 O O . LYS B 1 166 ? 5.332 5.281 -24.484 1 83.88 166 LYS B O 1
ATOM 6098 N N . PHE B 1 167 ? 5.129 3.07 -24.359 1 90.12 167 PHE B N 1
ATOM 6099 C CA . PHE B 1 167 ? 6.461 2.887 -23.797 1 90.12 167 PHE B CA 1
ATOM 6100 C C . PHE B 1 167 ? 7.48 2.598 -24.891 1 90.12 167 PHE B C 1
ATOM 6102 O O . PHE B 1 167 ? 8.664 2.393 -24.609 1 90.12 167 PHE B O 1
ATOM 6109 N N . THR B 1 168 ? 7.043 2.557 -26.109 1 92.19 168 THR B N 1
ATOM 6110 C CA . THR B 1 168 ? 7.922 2.268 -27.234 1 92.19 168 THR B CA 1
ATOM 6111 C C . THR B 1 168 ? 8.211 3.535 -28.031 1 92.19 168 THR B C 1
ATOM 6113 O O . THR B 1 168 ? 7.492 4.531 -27.906 1 92.19 168 THR B O 1
ATOM 6116 N N . ASP B 1 169 ? 9.273 3.467 -28.703 1 90.12 169 ASP B N 1
ATOM 6117 C CA . ASP B 1 169 ? 9.617 4.578 -29.594 1 90.12 169 ASP B CA 1
ATOM 6118 C C . ASP B 1 169 ? 8.945 4.43 -30.953 1 90.12 169 ASP B C 1
ATOM 6120 O O . ASP B 1 169 ? 8.07 3.582 -31.125 1 90.12 169 ASP B O 1
ATOM 6124 N N . GLU B 1 170 ? 9.32 5.305 -31.859 1 88.19 170 GLU B N 1
ATOM 6125 C CA . GLU B 1 170 ? 8.703 5.352 -33.188 1 88.19 170 GLU B CA 1
ATOM 6126 C C . GLU B 1 170 ? 9.008 4.086 -33.969 1 88.19 170 GLU B C 1
ATOM 6128 O O . GLU B 1 170 ? 8.25 3.723 -34.875 1 88.19 170 GLU B O 1
ATOM 6133 N N . ARG B 1 171 ? 10.062 3.418 -33.656 1 89.12 171 ARG B N 1
ATOM 6134 C CA . ARG B 1 171 ? 10.469 2.221 -34.406 1 89.12 171 ARG B CA 1
ATOM 6135 C C . ARG B 1 171 ? 9.883 0.966 -33.75 1 89.12 171 ARG B C 1
ATOM 6137 O O . ARG B 1 171 ? 10.195 -0.152 -34.188 1 89.12 171 ARG B O 1
ATOM 6144 N N . GLY B 1 172 ? 9.141 1.136 -32.656 1 89.25 172 GLY B N 1
ATOM 6145 C CA . GLY B 1 172 ? 8.492 0.007 -32 1 89.25 172 GLY B CA 1
ATOM 6146 C C . GLY B 1 172 ? 9.352 -0.654 -30.938 1 89.25 172 GLY B C 1
ATOM 6147 O O . GLY B 1 172 ? 8.992 -1.711 -30.406 1 89.25 172 GLY B O 1
ATOM 6148 N N . ARG B 1 173 ? 10.438 -0.052 -30.656 1 93.75 173 ARG B N 1
ATOM 6149 C CA . ARG B 1 173 ? 11.32 -0.574 -29.625 1 93.75 173 ARG B CA 1
ATOM 6150 C C . ARG B 1 173 ? 11.062 0.119 -28.281 1 93.75 173 ARG B C 1
ATOM 6152 O O . ARG B 1 173 ? 10.703 1.3 -28.25 1 93.75 173 ARG B O 1
ATOM 6159 N N . PHE B 1 174 ? 11.234 -0.672 -27.234 1 94.56 174 PHE B N 1
ATOM 6160 C CA . PHE B 1 174 ? 11.031 -0.078 -25.922 1 94.56 174 PHE B CA 1
ATOM 6161 C C . PHE B 1 174 ? 12.109 0.948 -25.609 1 94.56 174 PHE B C 1
ATOM 6163 O O . PHE B 1 174 ? 13.281 0.74 -25.938 1 94.56 174 PHE B O 1
ATOM 6170 N N . LYS B 1 175 ? 11.711 2.035 -25.047 1 90.62 175 LYS B N 1
ATOM 6171 C CA . LYS B 1 175 ? 12.602 3.162 -24.781 1 90.62 175 LYS B CA 1
ATOM 6172 C C . LYS B 1 175 ? 13.711 2.77 -23.812 1 90.62 175 LYS B C 1
ATOM 6174 O O . LYS B 1 175 ? 13.461 2.066 -22.828 1 90.62 175 LYS B O 1
ATOM 6179 N N . GLU B 1 176 ? 14.883 3.318 -23.969 1 88.44 176 GLU B N 1
ATOM 6180 C CA . GLU B 1 176 ? 16.062 2.967 -23.172 1 88.44 176 GLU B CA 1
ATOM 6181 C C . GLU B 1 176 ? 15.953 3.506 -21.75 1 88.44 176 GLU B C 1
ATOM 6183 O O . GLU B 1 176 ? 16.562 2.965 -20.828 1 88.44 176 GLU B O 1
ATOM 6188 N N . VAL B 1 177 ? 15.156 4.512 -21.609 1 81.88 177 VAL B N 1
ATOM 6189 C CA . VAL B 1 177 ? 15.008 5.133 -20.312 1 81.88 177 VAL B CA 1
ATOM 6190 C C . VAL B 1 177 ? 14.375 4.141 -19.328 1 81.88 177 VAL B C 1
ATOM 6192 O O . VAL B 1 177 ? 14.531 4.27 -18.109 1 81.88 177 VAL B O 1
ATOM 6195 N N . LEU B 1 178 ? 13.773 3.104 -19.859 1 87.75 178 LEU B N 1
ATOM 6196 C CA . LEU B 1 178 ? 13.07 2.131 -19.031 1 87.75 178 LEU B CA 1
ATOM 6197 C C . LEU B 1 178 ? 14.055 1.161 -18.391 1 87.75 178 LEU B C 1
ATOM 6199 O O . LEU B 1 178 ? 13.695 0.451 -17.438 1 87.75 178 LEU B O 1
ATOM 6203 N N . ILE B 1 179 ? 15.25 1.188 -18.781 1 88.62 179 ILE B N 1
ATOM 6204 C CA . ILE B 1 179 ? 16.234 0.188 -18.375 1 88.62 179 ILE B CA 1
ATOM 6205 C C . ILE B 1 179 ? 16.5 0.321 -16.875 1 88.62 179 ILE B C 1
ATOM 6207 O O . ILE B 1 179 ? 16.75 -0.675 -16.188 1 88.62 179 ILE B O 1
ATOM 6211 N N . THR B 1 180 ? 16.359 1.51 -16.375 1 81.56 180 THR B N 1
ATOM 6212 C CA . THR B 1 180 ? 16.672 1.729 -14.969 1 81.56 180 THR B CA 1
ATOM 6213 C C . THR B 1 180 ? 15.469 1.369 -14.094 1 81.56 180 THR B C 1
ATOM 6215 O O . THR B 1 180 ? 15.594 1.259 -12.875 1 81.56 180 THR B O 1
ATOM 6218 N N . ASN B 1 181 ? 14.367 1.143 -14.719 1 84.38 181 ASN B N 1
ATOM 6219 C CA . ASN B 1 181 ? 13.148 0.761 -14.008 1 84.38 181 ASN B CA 1
ATOM 6220 C C . ASN B 1 181 ? 13.023 -0.755 -13.891 1 84.38 181 ASN B C 1
ATOM 6222 O O . ASN B 1 181 ? 12.148 -1.361 -14.5 1 84.38 181 ASN B O 1
ATOM 6226 N N . VAL B 1 182 ? 13.789 -1.306 -13.023 1 89.88 182 VAL B N 1
ATOM 6227 C CA . VAL B 1 182 ? 13.93 -2.756 -12.938 1 89.88 182 VAL B CA 1
ATOM 6228 C C . VAL B 1 182 ? 12.586 -3.381 -12.57 1 89.88 182 VAL B C 1
ATOM 6230 O O . VAL B 1 182 ? 12.211 -4.43 -13.102 1 89.88 182 VAL B O 1
ATOM 6233 N N . ARG B 1 183 ? 11.852 -2.793 -11.672 1 89.06 183 ARG B N 1
ATOM 6234 C CA . ARG B 1 183 ? 10.547 -3.32 -11.297 1 89.06 183 ARG B CA 1
ATOM 6235 C C . ARG B 1 183 ? 9.586 -3.309 -12.484 1 89.06 183 ARG B C 1
ATOM 6237 O O . ARG B 1 183 ? 8.805 -4.242 -12.664 1 89.06 183 ARG B O 1
ATOM 6244 N N . GLY B 1 184 ? 9.633 -2.211 -13.219 1 91.62 184 GLY B N 1
ATOM 6245 C CA . GLY B 1 184 ? 8.844 -2.135 -14.43 1 91.62 184 GLY B CA 1
ATOM 6246 C C . GLY B 1 184 ? 9.219 -3.186 -15.461 1 91.62 184 GLY B C 1
ATOM 6247 O O . GLY B 1 184 ? 8.344 -3.795 -16.078 1 91.62 184 GLY B O 1
ATOM 6248 N N . LEU B 1 185 ? 10.492 -3.4 -15.578 1 95.25 185 LEU B N 1
ATOM 6249 C CA . LEU B 1 185 ? 10.984 -4.406 -16.516 1 95.25 185 LEU B CA 1
ATOM 6250 C C . LEU B 1 185 ? 10.523 -5.801 -16.094 1 95.25 185 LEU B C 1
ATOM 6252 O O . LEU B 1 185 ? 10.125 -6.605 -16.938 1 95.25 185 LEU B O 1
ATOM 6256 N N . LEU B 1 186 ? 10.648 -6.059 -14.828 1 96.5 186 LEU B N 1
ATOM 6257 C CA . LEU B 1 186 ? 10.219 -7.355 -14.32 1 96.5 186 LEU B CA 1
ATOM 6258 C C . LEU B 1 186 ? 8.727 -7.57 -14.57 1 96.5 186 LEU B C 1
ATOM 6260 O O . LEU B 1 186 ? 8.312 -8.664 -14.969 1 96.5 186 LEU B O 1
ATOM 6264 N N . GLY B 1 187 ? 7.953 -6.52 -14.305 1 95.94 187 GLY B N 1
ATOM 6265 C CA . GLY B 1 187 ? 6.531 -6.598 -14.594 1 95.94 187 GLY B CA 1
ATOM 6266 C C . GLY B 1 187 ? 6.238 -6.875 -16.062 1 95.94 187 GLY B C 1
ATOM 6267 O O . GLY B 1 187 ? 5.371 -7.688 -16.375 1 95.94 187 GLY B O 1
ATOM 6268 N N . LEU B 1 188 ? 6.934 -6.195 -16.906 1 97.56 188 LEU B N 1
ATOM 6269 C CA . LEU B 1 188 ? 6.766 -6.367 -18.344 1 97.56 188 LEU B CA 1
ATOM 6270 C C . LEU B 1 188 ? 7.184 -7.766 -18.781 1 97.56 188 LEU B C 1
ATOM 6272 O O . LEU B 1 188 ? 6.543 -8.375 -19.641 1 97.56 188 LEU B O 1
ATOM 6276 N N . TYR B 1 189 ? 8.258 -8.242 -18.234 1 98.44 189 TYR B N 1
ATOM 6277 C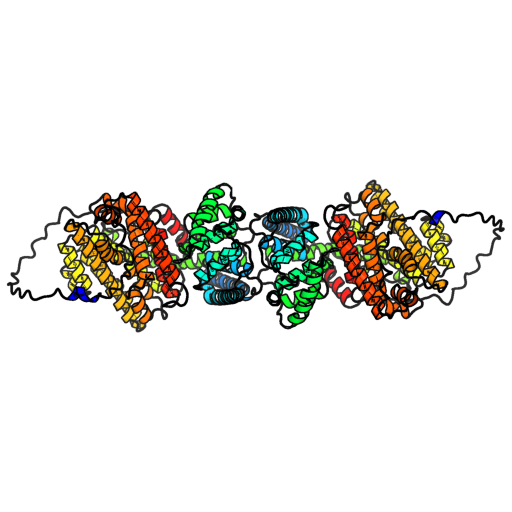 CA . TYR B 1 189 ? 8.727 -9.602 -18.5 1 98.44 189 TYR B CA 1
ATOM 6278 C C . TYR B 1 189 ? 7.637 -10.625 -18.188 1 98.44 189 TYR B C 1
ATOM 6280 O O . TYR B 1 189 ? 7.352 -11.5 -19 1 98.44 189 TYR B O 1
ATOM 6288 N N . GLU B 1 190 ? 7.066 -10.531 -16.984 1 98.44 190 GLU B N 1
ATOM 6289 C CA . GLU B 1 190 ? 6.016 -11.445 -16.562 1 98.44 190 GLU B CA 1
ATOM 6290 C C . GLU B 1 190 ? 4.789 -11.328 -17.453 1 98.44 190 GLU B C 1
ATOM 6292 O O . GLU B 1 190 ? 4.168 -12.336 -17.812 1 98.44 190 GLU B O 1
ATOM 6297 N N . ALA B 1 191 ? 4.445 -10.109 -17.812 1 97.88 191 ALA B N 1
ATOM 6298 C CA . ALA B 1 191 ? 3.293 -9.867 -18.672 1 97.88 191 ALA B CA 1
ATOM 6299 C C . ALA B 1 191 ? 3.506 -10.477 -20.047 1 97.88 191 ALA B C 1
ATOM 6301 O O . ALA B 1 191 ? 2.568 -11 -20.656 1 97.88 191 ALA B O 1
ATOM 6302 N N . ALA B 1 192 ? 4.68 -10.438 -20.516 1 98.31 192 ALA B N 1
ATOM 6303 C CA . ALA B 1 192 ? 5.004 -10.867 -21.875 1 98.31 192 ALA B CA 1
ATOM 6304 C C . ALA B 1 192 ? 4.816 -12.375 -22.031 1 98.31 192 ALA B C 1
ATOM 6306 O O . ALA B 1 192 ? 4.613 -12.867 -23.141 1 98.31 192 ALA B O 1
ATOM 6307 N N . HIS B 1 193 ? 4.812 -13.102 -20.984 1 98.06 193 HIS B N 1
ATOM 6308 C CA . HIS B 1 193 ? 4.656 -14.547 -21.062 1 98.06 193 HIS B CA 1
ATOM 6309 C C . HIS B 1 193 ? 3.193 -14.93 -21.266 1 98.06 193 HIS B C 1
ATOM 6311 O O . HIS B 1 193 ? 2.879 -16.109 -21.453 1 98.06 193 HIS B O 1
ATOM 6317 N N . LEU B 1 194 ? 2.314 -13.938 -21.312 1 98.12 194 LEU B N 1
ATOM 6318 C CA . LEU B 1 194 ? 0.91 -14.18 -21.609 1 98.12 194 LEU B CA 1
ATOM 6319 C C . LEU B 1 194 ? 0.604 -13.852 -23.062 1 98.12 194 LEU B C 1
ATOM 6321 O O . LEU B 1 194 ? -0.562 -13.773 -23.469 1 98.12 194 LEU B O 1
ATOM 6325 N N . ARG B 1 195 ? 1.592 -13.695 -23.844 1 97.38 195 ARG B N 1
ATOM 6326 C CA . ARG B 1 195 ? 1.45 -13.32 -25.25 1 97.38 195 ARG B CA 1
ATOM 6327 C C . ARG B 1 195 ? 0.732 -14.414 -26.031 1 97.38 195 ARG B C 1
ATOM 6329 O O . ARG B 1 195 ? 0.846 -15.602 -25.703 1 97.38 195 ARG B O 1
ATOM 6336 N N . VAL B 1 196 ? -0.03 -14.031 -27.016 1 97.88 196 VAL B N 1
ATOM 6337 C CA . VAL B 1 196 ? -0.657 -14.906 -28 1 97.88 196 VAL B CA 1
ATOM 6338 C C . VAL B 1 196 ? -0.078 -14.633 -29.375 1 97.88 196 VAL B C 1
ATOM 6340 O O . VAL B 1 196 ? 0.774 -13.758 -29.547 1 97.88 196 VAL B O 1
ATOM 6343 N N . HIS B 1 197 ? -0.47 -15.438 -30.328 1 97.06 197 HIS B N 1
ATOM 6344 C CA . HIS B 1 197 ? 0.081 -15.305 -31.672 1 97.06 197 HIS B CA 1
ATOM 6345 C C . HIS B 1 197 ? -0.226 -13.93 -32.25 1 97.06 197 HIS B C 1
ATOM 6347 O O . HIS B 1 197 ? -1.314 -13.391 -32.062 1 97.06 197 HIS B O 1
ATOM 6353 N N . GLY B 1 198 ? 0.707 -13.312 -32.906 1 95.75 198 GLY B N 1
ATOM 6354 C CA . GLY B 1 198 ? 0.51 -12.055 -33.594 1 95.75 198 GLY B CA 1
ATOM 6355 C C . GLY B 1 198 ? 0.844 -10.844 -32.75 1 95.75 198 GLY B C 1
ATOM 6356 O O . GLY B 1 198 ? 0.765 -9.711 -33.219 1 95.75 198 GLY B O 1
ATOM 6357 N N . GLU B 1 199 ? 1.213 -11.062 -31.516 1 96.56 199 GLU B N 1
ATOM 6358 C CA . GLU B 1 199 ? 1.506 -9.938 -30.641 1 96.56 199 GLU B CA 1
ATOM 6359 C C . GLU B 1 199 ? 3.004 -9.664 -30.578 1 96.56 199 GLU B C 1
ATOM 6361 O O . GLU B 1 199 ? 3.652 -9.945 -29.562 1 96.56 199 GLU B O 1
ATOM 6366 N N . ASP B 1 200 ? 3.469 -8.945 -31.5 1 95.19 200 ASP B N 1
ATOM 6367 C CA . ASP B 1 200 ? 4.895 -8.703 -31.719 1 95.19 200 ASP B CA 1
ATOM 6368 C C . ASP B 1 200 ? 5.461 -7.793 -30.625 1 95.19 200 ASP B C 1
ATOM 6370 O O . ASP B 1 200 ? 6.629 -7.918 -30.25 1 95.19 200 ASP B O 1
ATOM 6374 N N . ILE B 1 201 ? 4.66 -6.938 -30.203 1 96.06 201 ILE B N 1
ATOM 6375 C CA . ILE B 1 201 ? 5.125 -6.031 -29.156 1 96.06 201 ILE B CA 1
ATOM 6376 C C . ILE B 1 201 ? 5.539 -6.828 -27.922 1 96.06 201 ILE B C 1
ATOM 6378 O O . ILE B 1 201 ? 6.52 -6.484 -27.266 1 96.06 201 ILE B O 1
ATOM 6382 N N . LEU B 1 202 ? 4.797 -7.844 -27.578 1 97.56 202 LEU B N 1
ATOM 6383 C CA . LEU B 1 202 ? 5.113 -8.664 -26.422 1 97.56 202 LEU B CA 1
ATOM 6384 C C . LEU B 1 202 ? 6.34 -9.531 -26.688 1 97.56 202 LEU B C 1
ATOM 6386 O O . LEU B 1 202 ? 7.105 -9.828 -25.766 1 97.56 202 LEU B O 1
ATOM 6390 N N . ALA B 1 203 ? 6.516 -9.945 -27.922 1 96.75 203 ALA B N 1
ATOM 6391 C CA . ALA B 1 203 ? 7.742 -10.656 -28.266 1 96.75 203 ALA B CA 1
ATOM 6392 C C . ALA B 1 203 ? 8.969 -9.766 -28.062 1 96.75 203 ALA B C 1
ATOM 6394 O O . ALA B 1 203 ? 9.984 -10.219 -27.531 1 96.75 203 ALA B O 1
ATOM 6395 N N . GLU B 1 204 ? 8.789 -8.547 -28.5 1 96.88 204 GLU B N 1
ATOM 6396 C CA . GLU B 1 204 ? 9.852 -7.57 -28.297 1 96.88 204 GLU B CA 1
ATOM 6397 C C . GLU B 1 204 ? 10.086 -7.309 -26.812 1 96.88 204 GLU B C 1
ATOM 6399 O O . GLU B 1 204 ? 11.227 -7.125 -26.391 1 96.88 204 GLU B O 1
ATOM 6404 N N . ALA B 1 205 ? 9.008 -7.191 -26.078 1 97.94 205 ALA B N 1
ATOM 6405 C CA . ALA B 1 205 ? 9.102 -6.973 -24.641 1 97.94 205 ALA B CA 1
ATOM 6406 C C . ALA B 1 205 ? 9.906 -8.086 -23.969 1 97.94 205 ALA B C 1
ATOM 6408 O O . ALA B 1 205 ? 10.734 -7.82 -23.094 1 97.94 205 ALA B O 1
ATOM 6409 N N . LEU B 1 206 ? 9.656 -9.32 -24.375 1 97.44 206 LEU B N 1
ATOM 6410 C CA . LEU B 1 206 ? 10.336 -10.469 -23.781 1 97.44 206 LEU B CA 1
ATOM 6411 C C . LEU B 1 206 ? 11.844 -10.398 -24.031 1 97.44 206 LEU B C 1
ATOM 6413 O O . LEU B 1 206 ? 12.641 -10.648 -23.141 1 97.44 206 LEU B O 1
ATOM 6417 N N . THR B 1 207 ? 12.211 -10.086 -25.25 1 96.81 207 THR B N 1
ATOM 6418 C CA . THR B 1 207 ? 13.617 -9.984 -25.609 1 96.81 207 THR B CA 1
ATOM 6419 C C . THR B 1 207 ? 14.289 -8.844 -24.859 1 96.81 207 THR B C 1
ATOM 6421 O O . THR B 1 207 ? 15.359 -9.016 -24.281 1 96.81 207 THR B O 1
ATOM 6424 N N . PHE B 1 208 ? 13.648 -7.684 -24.859 1 97.69 208 PHE B N 1
ATOM 6425 C CA . PHE B 1 208 ? 14.156 -6.477 -24.219 1 97.69 208 PHE B CA 1
ATOM 6426 C C . PHE B 1 208 ? 14.344 -6.707 -22.719 1 97.69 208 PHE B C 1
ATOM 6428 O O . PHE B 1 208 ? 15.422 -6.438 -22.188 1 97.69 208 PHE B O 1
ATOM 6435 N N . THR B 1 209 ? 13.312 -7.188 -22.062 1 98.19 209 THR B N 1
ATOM 6436 C CA . THR B 1 209 ? 13.352 -7.359 -20.625 1 98.19 209 THR B CA 1
ATOM 6437 C C . THR B 1 209 ? 14.328 -8.461 -20.219 1 98.19 209 THR B C 1
ATOM 6439 O O . THR B 1 209 ? 15.078 -8.312 -19.25 1 98.19 209 THR B O 1
ATOM 6442 N N . THR B 1 210 ? 14.383 -9.609 -20.938 1 97.94 210 THR B N 1
ATOM 6443 C CA . THR B 1 210 ? 15.312 -10.695 -20.641 1 97.94 210 THR B CA 1
ATOM 6444 C C . THR B 1 210 ? 16.75 -10.203 -20.688 1 97.94 210 THR B C 1
ATOM 6446 O O . THR B 1 210 ? 17.547 -10.484 -19.781 1 97.94 210 THR B O 1
ATOM 6449 N N . THR B 1 211 ? 17.031 -9.445 -21.688 1 97.69 211 THR B N 1
ATOM 6450 C CA . THR B 1 211 ? 18.391 -8.938 -21.891 1 97.69 211 THR B CA 1
ATOM 6451 C C . THR B 1 211 ? 18.812 -8.039 -20.734 1 97.69 211 THR B C 1
ATOM 6453 O O . THR B 1 211 ? 19.875 -8.227 -20.141 1 97.69 211 THR B O 1
ATOM 6456 N N . HIS B 1 212 ? 18 -7.145 -20.406 1 97.38 212 HIS B N 1
ATOM 6457 C CA . HIS B 1 212 ? 18.391 -6.125 -19.438 1 97.38 212 HIS B CA 1
ATOM 6458 C C . HIS B 1 212 ? 18.281 -6.656 -18.016 1 97.38 212 HIS B C 1
ATOM 6460 O O . HIS B 1 212 ? 19.062 -6.27 -17.141 1 97.38 212 HIS B O 1
ATOM 6466 N N . LEU B 1 213 ? 17.312 -7.512 -17.719 1 97.44 213 LEU B N 1
ATOM 6467 C CA . LEU B 1 213 ? 17.219 -8.109 -16.391 1 97.44 213 LEU B CA 1
ATOM 6468 C C . LEU B 1 213 ? 18.438 -8.992 -16.094 1 97.44 213 LEU B C 1
ATOM 6470 O O . LEU B 1 213 ? 18.969 -8.977 -14.984 1 97.44 213 LEU B O 1
ATOM 6474 N N . LYS B 1 214 ? 18.891 -9.734 -17.094 1 97.44 214 LYS B N 1
ATOM 6475 C CA . LYS B 1 214 ? 20.078 -10.57 -16.922 1 97.44 214 LYS B CA 1
ATOM 6476 C C . LYS B 1 214 ? 21.328 -9.719 -16.672 1 97.44 214 LYS B C 1
ATOM 6478 O O . LYS B 1 214 ? 22.188 -10.086 -15.867 1 97.44 214 LYS B O 1
ATOM 6483 N N . ALA B 1 215 ? 21.359 -8.617 -17.312 1 95.88 215 ALA B N 1
ATOM 6484 C CA . ALA B 1 215 ? 22.516 -7.73 -17.188 1 95.88 215 ALA B CA 1
ATOM 6485 C C . ALA B 1 215 ? 22.547 -7.035 -15.828 1 95.88 215 ALA B C 1
ATOM 6487 O O . ALA B 1 215 ? 23.625 -6.777 -15.281 1 95.88 215 ALA B O 1
ATOM 6488 N N . MET B 1 216 ? 21.391 -6.801 -15.242 1 93.69 216 MET B N 1
ATOM 6489 C CA . MET B 1 216 ? 21.328 -5.938 -14.07 1 93.69 216 MET B CA 1
ATOM 6490 C C . MET B 1 216 ? 21.219 -6.766 -12.789 1 93.69 216 MET B C 1
ATOM 6492 O O . MET B 1 216 ? 21.422 -6.246 -11.695 1 93.69 216 MET B O 1
ATOM 6496 N N . VAL B 1 217 ? 20.984 -8.023 -12.828 1 92.69 217 VAL B N 1
ATOM 6497 C CA . VAL B 1 217 ? 20.594 -8.836 -11.68 1 92.69 217 VAL B CA 1
ATOM 6498 C C . VAL B 1 217 ? 21.703 -8.828 -10.641 1 92.69 217 VAL B C 1
ATOM 6500 O O . VAL B 1 217 ? 21.438 -8.844 -9.438 1 92.69 217 VAL B O 1
ATOM 6503 N N . GLU B 1 218 ? 22.922 -8.711 -11 1 92 218 GLU B N 1
ATOM 6504 C CA . GLU B 1 218 ? 24.047 -8.773 -10.078 1 92 218 GLU B CA 1
ATOM 6505 C C . GLU B 1 218 ? 24.172 -7.477 -9.281 1 92 218 GLU B C 1
ATOM 6507 O O . GLU B 1 218 ? 24.734 -7.469 -8.18 1 92 218 GLU B O 1
ATOM 6512 N N . SER B 1 219 ? 23.656 -6.461 -9.805 1 92 219 SER B N 1
ATOM 6513 C CA . SER B 1 219 ? 23.781 -5.164 -9.148 1 92 219 SER B CA 1
ATOM 6514 C C . SER B 1 219 ? 22.578 -4.879 -8.25 1 92 219 SER B C 1
ATOM 6516 O O . SER B 1 219 ? 22.562 -3.891 -7.516 1 92 219 SER B O 1
ATOM 6518 N N . LEU B 1 220 ? 21.625 -5.75 -8.281 1 89.88 220 LEU B N 1
ATOM 6519 C CA . LEU B 1 220 ? 20.406 -5.527 -7.516 1 89.88 220 LEU B CA 1
ATOM 6520 C C . LEU B 1 220 ? 20.547 -6.086 -6.105 1 89.88 220 LEU B C 1
ATOM 6522 O O . LEU B 1 220 ? 21.328 -7.008 -5.871 1 89.88 220 LEU B O 1
ATOM 6526 N N . GLY B 1 221 ? 19.891 -5.504 -5.215 1 86.88 221 GLY B N 1
ATOM 6527 C CA . GLY B 1 221 ? 19.828 -6.012 -3.855 1 86.88 221 GLY B CA 1
ATOM 6528 C C . GLY B 1 221 ? 18.609 -6.883 -3.598 1 86.88 221 GLY B C 1
ATOM 6529 O O . GLY B 1 221 ? 17.641 -6.855 -4.367 1 86.88 221 GLY B O 1
ATOM 6530 N N . TYR B 1 222 ? 18.688 -7.656 -2.463 1 89.19 222 TYR B N 1
ATOM 6531 C CA . TYR B 1 222 ? 17.531 -8.414 -1.988 1 89.19 222 TYR B CA 1
ATOM 6532 C C . TYR B 1 222 ? 16.438 -7.48 -1.486 1 89.19 222 TYR B C 1
ATOM 6534 O O . TYR B 1 222 ? 16.719 -6.461 -0.851 1 89.19 222 TYR B O 1
ATOM 6542 N N . PRO B 1 223 ? 15.211 -7.75 -1.87 1 89.88 223 PRO B N 1
ATOM 6543 C CA . PRO B 1 223 ? 14.633 -8.977 -2.434 1 89.88 223 PRO B CA 1
ATOM 6544 C C . PRO B 1 223 ? 14.43 -8.891 -3.945 1 89.88 223 PRO B C 1
ATOM 6546 O O . PRO B 1 223 ? 14.008 -9.867 -4.57 1 89.88 223 PRO B O 1
ATOM 6549 N N . LEU B 1 224 ? 14.641 -7.762 -4.586 1 90.19 224 LEU B N 1
ATOM 6550 C CA . LEU B 1 224 ? 14.375 -7.574 -6.008 1 90.19 224 LEU B CA 1
ATOM 6551 C C . LEU B 1 224 ? 15.242 -8.5 -6.852 1 90.19 224 LEU B C 1
ATOM 6553 O O . LEU B 1 224 ? 14.781 -9.062 -7.848 1 90.19 224 LEU B O 1
ATOM 6557 N N . ALA B 1 225 ? 16.5 -8.68 -6.438 1 93.75 225 ALA B N 1
ATOM 6558 C CA . ALA B 1 225 ? 17.406 -9.586 -7.141 1 93.75 225 ALA B CA 1
ATOM 6559 C C . ALA B 1 225 ? 16.859 -11.008 -7.172 1 93.75 225 ALA B C 1
ATOM 6561 O O . ALA B 1 225 ? 16.906 -11.68 -8.203 1 93.75 225 ALA B O 1
ATOM 6562 N N . GLU B 1 226 ? 16.344 -11.414 -6.02 1 95.19 226 GLU B N 1
ATOM 6563 C CA . GLU B 1 226 ? 15.773 -12.758 -5.91 1 95.19 226 GLU B CA 1
ATOM 6564 C C . GLU B 1 226 ? 14.555 -12.914 -6.812 1 95.19 226 GLU B C 1
ATOM 6566 O O . GLU B 1 226 ? 14.359 -13.961 -7.426 1 95.19 226 GLU B O 1
ATOM 6571 N N . GLN B 1 227 ? 13.758 -11.945 -6.91 1 95.44 227 GLN B N 1
ATOM 6572 C CA . GLN B 1 227 ? 12.57 -11.984 -7.758 1 95.44 227 GLN B CA 1
ATOM 6573 C C . GLN B 1 227 ? 12.953 -12.062 -9.234 1 95.44 227 GLN B C 1
ATOM 6575 O O . GLN B 1 227 ? 12.32 -12.781 -10.008 1 95.44 227 GLN B O 1
ATOM 6580 N N . VAL B 1 228 ? 13.961 -11.305 -9.609 1 96.38 228 VAL B N 1
ATOM 6581 C CA . VAL B 1 228 ? 14.422 -11.305 -11 1 96.38 228 VAL B CA 1
ATOM 6582 C C . VAL B 1 228 ? 14.984 -12.672 -11.352 1 96.38 228 VAL B C 1
ATOM 6584 O O . VAL B 1 228 ? 14.641 -13.242 -12.398 1 96.38 228 VAL B O 1
ATOM 6587 N N . VAL B 1 229 ? 15.797 -13.219 -10.469 1 97.12 229 VAL B N 1
ATOM 6588 C CA . VAL B 1 229 ? 16.406 -14.531 -10.711 1 97.12 229 VAL B CA 1
ATOM 6589 C C . VAL B 1 229 ? 15.305 -15.586 -10.82 1 97.12 229 VAL B C 1
ATOM 6591 O O . VAL B 1 229 ? 15.352 -16.438 -11.711 1 97.12 229 VAL B O 1
ATOM 6594 N N . HIS B 1 230 ? 14.383 -15.516 -9.938 1 96.69 230 HIS B N 1
ATOM 6595 C CA . HIS B 1 230 ? 13.289 -16.484 -9.93 1 96.69 230 HIS B CA 1
ATOM 6596 C C . HIS B 1 230 ? 12.469 -16.391 -11.211 1 96.69 230 HIS B C 1
ATOM 6598 O O . HIS B 1 230 ? 12.133 -17.422 -11.82 1 96.69 230 HIS B O 1
ATOM 6604 N N . ALA B 1 231 ? 12.148 -15.156 -11.633 1 97.38 231 ALA B N 1
ATOM 6605 C CA . ALA B 1 231 ? 11.344 -14.938 -12.828 1 97.38 231 ALA B CA 1
ATOM 6606 C C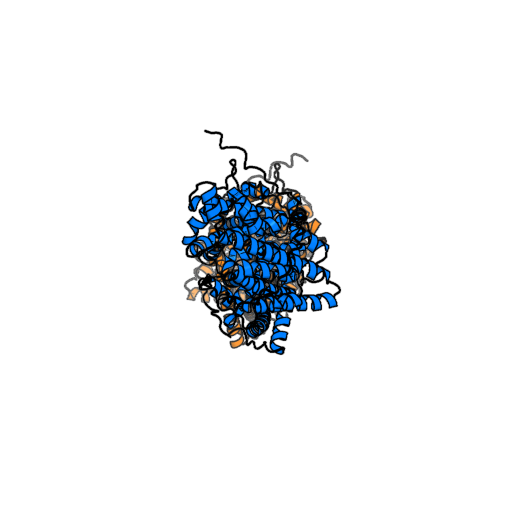 . ALA B 1 231 ? 12.062 -15.445 -14.07 1 97.38 231 ALA B C 1
ATOM 6608 O O . ALA B 1 231 ? 11.445 -16.031 -14.961 1 97.38 231 ALA B O 1
ATOM 6609 N N . LEU B 1 232 ? 13.352 -15.203 -14.125 1 96.94 232 LEU B N 1
ATOM 6610 C CA . LEU B 1 232 ? 14.141 -15.617 -15.281 1 96.94 232 LEU B CA 1
ATOM 6611 C C . LEU B 1 232 ? 14.234 -17.141 -15.359 1 96.94 232 LEU B C 1
ATOM 6613 O O . LEU B 1 232 ? 14.391 -17.703 -16.453 1 96.94 232 LEU B O 1
ATOM 6617 N N . ASN B 1 233 ? 14.102 -17.766 -14.242 1 95 233 ASN B N 1
ATOM 6618 C CA . ASN B 1 233 ? 14.07 -19.234 -14.219 1 95 233 ASN B CA 1
ATOM 6619 C C . ASN B 1 233 ? 12.688 -19.766 -14.578 1 95 233 ASN B C 1
ATOM 6621 O O . ASN B 1 233 ? 12.562 -20.672 -15.406 1 95 233 ASN B O 1
ATOM 6625 N N . ARG B 1 234 ? 11.734 -19.203 -13.938 1 95.38 234 ARG B N 1
ATOM 6626 C CA . ARG B 1 234 ? 10.359 -19.625 -14.188 1 95.38 234 ARG B CA 1
ATOM 6627 C C . ARG B 1 234 ? 9.391 -18.453 -14.008 1 95.38 234 ARG B C 1
ATOM 6629 O O . ARG B 1 234 ? 9.133 -18.031 -12.883 1 95.38 234 ARG B O 1
ATOM 6636 N N . PRO B 1 235 ? 8.859 -18.031 -15.125 1 97.25 235 PRO B N 1
ATOM 6637 C CA . PRO B 1 235 ? 7.871 -16.969 -15.008 1 97.25 235 PRO B CA 1
ATOM 6638 C C . PRO B 1 235 ? 6.605 -17.406 -14.273 1 97.25 235 PRO B C 1
ATOM 6640 O O . PRO B 1 235 ? 6.305 -18.594 -14.211 1 97.25 235 PRO B O 1
ATOM 6643 N N . ILE B 1 236 ? 5.852 -16.484 -13.781 1 97.44 236 ILE B N 1
ATOM 6644 C CA . ILE B 1 236 ? 4.66 -16.719 -12.977 1 97.44 236 ILE B CA 1
ATOM 6645 C C . ILE B 1 236 ? 3.672 -17.578 -13.758 1 97.44 236 ILE B C 1
ATOM 6647 O O . ILE B 1 236 ? 3.053 -18.484 -13.195 1 97.44 236 ILE B O 1
ATOM 6651 N N . ARG B 1 237 ? 3.559 -17.391 -15.039 1 97.31 237 ARG B N 1
ATOM 6652 C CA . ARG B 1 237 ? 2.576 -18.062 -15.875 1 97.31 237 ARG B CA 1
ATOM 6653 C C . ARG B 1 237 ? 2.863 -19.562 -15.953 1 97.31 237 ARG B C 1
ATOM 6655 O O . ARG B 1 237 ? 1.944 -20.359 -16.109 1 97.31 237 ARG B O 1
ATOM 6662 N N . LYS B 1 238 ? 4.051 -19.953 -15.75 1 96.88 238 LYS B N 1
ATOM 6663 C CA . LYS B 1 238 ? 4.449 -21.344 -15.969 1 96.88 238 LYS B CA 1
ATOM 6664 C C . LYS B 1 238 ? 4.719 -22.047 -14.641 1 96.88 238 LYS B C 1
ATOM 6666 O O . LYS B 1 238 ? 5.082 -23.234 -14.625 1 96.88 238 LYS B O 1
ATOM 6671 N N . GLY B 1 239 ? 4.488 -21.344 -13.578 1 95.5 239 GLY B N 1
ATOM 6672 C CA . GLY B 1 239 ? 4.742 -21.938 -12.273 1 95.5 239 GLY B CA 1
ATOM 6673 C C . GLY B 1 239 ? 3.51 -22.578 -11.664 1 95.5 239 GLY B C 1
ATOM 6674 O O . GLY B 1 239 ? 2.383 -22.172 -11.953 1 95.5 239 GLY B O 1
ATOM 6675 N N . LEU B 1 240 ? 3.77 -23.547 -10.812 1 95.69 240 LEU B N 1
ATOM 6676 C CA . LEU B 1 240 ? 2.682 -24.125 -10.023 1 95.69 240 LEU B CA 1
ATOM 6677 C C . LEU B 1 240 ? 2.328 -23.234 -8.844 1 95.69 240 LEU B C 1
ATOM 6679 O O . LEU B 1 240 ? 3.209 -22.812 -8.094 1 95.69 240 LEU B O 1
ATOM 6683 N N . GLU B 1 241 ? 1.146 -22.984 -8.641 1 94.25 241 GLU B N 1
ATOM 6684 C CA . GLU B 1 241 ? 0.66 -21.953 -7.719 1 94.25 241 GLU B CA 1
ATOM 6685 C C . GLU B 1 241 ? 1.188 -22.188 -6.305 1 94.25 241 GLU B C 1
ATOM 6687 O O . GLU B 1 241 ? 1.67 -21.266 -5.652 1 94.25 241 GLU B O 1
ATOM 6692 N N . ARG B 1 242 ? 1.124 -23.422 -5.863 1 93.69 242 ARG B N 1
ATOM 6693 C CA . ARG B 1 242 ? 1.472 -23.688 -4.473 1 93.69 242 ARG B CA 1
ATOM 6694 C C . ARG B 1 242 ? 2.98 -23.609 -4.262 1 93.69 242 ARG B C 1
ATOM 6696 O O . ARG B 1 242 ? 3.445 -23.234 -3.182 1 93.69 242 ARG B O 1
ATOM 6703 N N . ILE B 1 243 ? 3.715 -24.094 -5.254 1 92.69 243 ILE B N 1
ATOM 6704 C CA . ILE B 1 243 ? 5.168 -24.016 -5.176 1 92.69 243 ILE B CA 1
ATOM 6705 C C . ILE B 1 243 ? 5.605 -22.547 -5.188 1 92.69 243 ILE B C 1
ATOM 6707 O O . ILE B 1 243 ? 6.445 -22.141 -4.383 1 92.69 243 ILE B O 1
ATOM 6711 N N . GLU B 1 244 ? 5.031 -21.828 -6.082 1 95.62 244 GLU B N 1
ATOM 6712 C CA . GLU B 1 244 ? 5.336 -20.406 -6.188 1 95.62 244 GLU B CA 1
ATOM 6713 C C . GLU B 1 244 ? 4.926 -19.656 -4.922 1 95.62 244 GLU B C 1
ATOM 6715 O O . GLU B 1 244 ? 5.621 -18.734 -4.488 1 95.62 244 GLU B O 1
ATOM 6720 N N . ALA B 1 245 ? 3.781 -20.047 -4.375 1 96.88 245 ALA B N 1
ATOM 6721 C CA . ALA B 1 245 ? 3.299 -19.406 -3.158 1 96.88 245 ALA B CA 1
ATOM 6722 C C . ALA B 1 245 ? 4.262 -19.625 -1.997 1 96.88 245 ALA B C 1
ATOM 6724 O O . ALA B 1 245 ? 4.535 -18.703 -1.224 1 96.88 245 ALA B O 1
ATOM 6725 N N . ARG B 1 246 ? 4.719 -20.859 -1.846 1 96.25 246 ARG B N 1
ATOM 6726 C CA . ARG B 1 246 ? 5.66 -21.172 -0.773 1 96.25 246 ARG B CA 1
ATOM 6727 C C . ARG B 1 246 ? 6.906 -20.297 -0.865 1 96.25 246 ARG B C 1
ATOM 6729 O O . ARG B 1 246 ? 7.371 -19.766 0.144 1 96.25 246 ARG B O 1
ATOM 6736 N N . TRP B 1 247 ? 7.438 -20.188 -2.031 1 95.56 247 TRP B N 1
ATOM 6737 C CA . TRP B 1 247 ? 8.609 -19.344 -2.26 1 95.56 247 TRP B CA 1
ATOM 6738 C C . TRP B 1 247 ? 8.281 -17.875 -2.02 1 95.56 247 TRP B C 1
ATOM 6740 O O . TRP B 1 247 ? 9.023 -17.172 -1.334 1 95.56 247 TRP B O 1
ATOM 6750 N N . TYR B 1 248 ? 7.172 -17.391 -2.531 1 97.12 248 TYR B N 1
ATOM 6751 C CA . TYR B 1 248 ? 6.82 -15.969 -2.506 1 97.12 248 TYR B CA 1
ATOM 6752 C C . TYR B 1 248 ? 6.504 -15.508 -1.089 1 97.12 248 TYR B C 1
ATOM 6754 O O . TYR B 1 248 ? 6.77 -14.359 -0.729 1 97.12 248 TYR B O 1
ATOM 6762 N N . ILE B 1 249 ? 5.938 -16.375 -0.263 1 97.44 249 ILE B N 1
ATOM 6763 C CA . ILE B 1 249 ? 5.66 -16.031 1.125 1 97.44 249 ILE B CA 1
ATOM 6764 C C . ILE B 1 249 ? 6.945 -15.562 1.809 1 97.44 249 ILE B C 1
ATOM 6766 O O . ILE B 1 249 ? 6.945 -14.578 2.545 1 97.44 249 ILE B O 1
ATOM 6770 N N . SER B 1 250 ? 8.039 -16.281 1.512 1 94.81 250 SER B N 1
ATOM 6771 C CA . SER B 1 250 ? 9.32 -15.938 2.121 1 94.81 250 SER B CA 1
ATOM 6772 C C . SER B 1 250 ? 9.828 -14.594 1.616 1 94.81 250 SER B C 1
ATOM 6774 O O . SER B 1 250 ? 10.352 -13.789 2.391 1 94.81 250 SER B O 1
ATOM 6776 N N . VAL B 1 251 ? 9.695 -14.297 0.328 1 94.44 251 VAL B N 1
ATOM 6777 C CA . VAL B 1 251 ? 10.156 -13.047 -0.27 1 94.44 251 VAL B CA 1
ATOM 6778 C C . VAL B 1 251 ? 9.242 -11.906 0.159 1 94.44 251 VAL B C 1
ATOM 6780 O O . VAL B 1 251 ? 9.711 -10.812 0.47 1 94.44 251 VAL B O 1
ATOM 6783 N N . TYR B 1 252 ? 7.926 -12.164 0.195 1 95.06 252 TYR B N 1
ATOM 6784 C CA . TYR B 1 252 ? 6.918 -11.164 0.528 1 95.06 252 TYR B CA 1
ATOM 6785 C C . TYR B 1 252 ? 7.102 -10.656 1.953 1 95.06 252 TYR B C 1
ATOM 6787 O O . TYR B 1 252 ? 6.914 -9.469 2.225 1 95.06 252 TYR B O 1
ATOM 6795 N N . GLN B 1 253 ? 7.465 -11.555 2.811 1 93.06 253 GLN B N 1
ATOM 6796 C CA . GLN B 1 253 ? 7.688 -11.203 4.207 1 93.06 253 GLN B CA 1
ATOM 6797 C C . GLN B 1 253 ? 8.812 -10.188 4.348 1 93.06 253 GLN B C 1
ATOM 6799 O O . GLN B 1 253 ? 8.812 -9.367 5.273 1 93.06 253 GLN B O 1
ATOM 6804 N N . ASP B 1 254 ? 9.703 -10.242 3.418 1 90.12 254 ASP B N 1
ATOM 6805 C CA . ASP B 1 254 ? 10.883 -9.383 3.508 1 90.12 254 ASP B CA 1
ATOM 6806 C C . ASP B 1 254 ? 10.664 -8.078 2.74 1 90.12 254 ASP B C 1
ATOM 6808 O O . ASP B 1 254 ? 11.492 -7.168 2.82 1 90.12 254 ASP B O 1
ATOM 6812 N N . GLU B 1 255 ? 9.586 -7.992 2.014 1 87.81 255 GLU B N 1
ATOM 6813 C CA . GLU B 1 255 ? 9.25 -6.723 1.374 1 87.81 255 GLU B CA 1
ATOM 6814 C C . GLU B 1 255 ? 8.797 -5.688 2.404 1 87.81 255 GLU B C 1
ATOM 6816 O O . GLU B 1 255 ? 7.984 -5.988 3.279 1 87.81 255 GLU B O 1
ATOM 6821 N N . ALA B 1 256 ? 9.25 -4.52 2.311 1 83.25 256 ALA B N 1
ATOM 6822 C CA . ALA B 1 256 ? 9.039 -3.48 3.314 1 83.25 256 ALA B CA 1
ATOM 6823 C C . ALA B 1 256 ? 7.555 -3.131 3.434 1 83.25 256 ALA B C 1
ATOM 6825 O O . ALA B 1 256 ? 7.059 -2.881 4.531 1 83.25 256 ALA B O 1
ATOM 6826 N N . PHE B 1 257 ? 6.832 -3.133 2.312 1 85.38 257 PHE B N 1
ATOM 6827 C CA . PHE B 1 257 ? 5.445 -2.674 2.312 1 85.38 257 PHE B CA 1
ATOM 6828 C C . PHE B 1 257 ? 4.484 -3.854 2.225 1 85.38 257 PHE B C 1
ATOM 6830 O O . PHE B 1 257 ? 3.371 -3.715 1.715 1 85.38 257 PHE B O 1
ATOM 6837 N N . HIS B 1 258 ? 4.898 -5.008 2.723 1 91.38 258 HIS B N 1
ATOM 6838 C CA . HIS B 1 258 ? 3.99 -6.148 2.689 1 91.38 258 HIS B CA 1
ATOM 6839 C C . HIS B 1 258 ? 2.768 -5.902 3.568 1 91.38 258 HIS B C 1
ATOM 6841 O O . HIS B 1 258 ? 2.83 -5.121 4.523 1 91.38 258 HIS B O 1
ATOM 6847 N N . ASP B 1 259 ? 1.669 -6.375 3.217 1 92.12 259 ASP B N 1
ATOM 6848 C CA . ASP B 1 259 ? 0.45 -6.328 4.02 1 92.12 259 ASP B CA 1
ATOM 6849 C C . ASP B 1 259 ? 0.483 -7.379 5.129 1 92.12 259 ASP B C 1
ATOM 6851 O O . ASP B 1 259 ? 0.452 -8.578 4.855 1 92.12 259 ASP B O 1
ATOM 6855 N N . LYS B 1 260 ? 0.482 -6.969 6.359 1 92.06 260 LYS B N 1
ATOM 6856 C CA . LYS B 1 260 ? 0.645 -7.879 7.488 1 92.06 260 LYS B CA 1
ATOM 6857 C C . LYS B 1 260 ? -0.534 -8.844 7.59 1 92.06 260 LYS B C 1
ATOM 6859 O O . LYS B 1 260 ? -0.357 -10.016 7.941 1 92.06 260 LYS B O 1
ATOM 6864 N N . THR B 1 261 ? -1.734 -8.367 7.305 1 94.5 261 THR B N 1
ATOM 6865 C CA . THR B 1 261 ? -2.934 -9.203 7.359 1 94.5 261 THR B CA 1
ATOM 6866 C C . THR B 1 261 ? -2.875 -10.305 6.309 1 94.5 261 THR B C 1
ATOM 6868 O O . THR B 1 261 ? -3.135 -11.469 6.609 1 94.5 261 THR B O 1
ATOM 6871 N N . LEU B 1 262 ? -2.535 -9.953 5.129 1 96.56 262 LEU B N 1
ATOM 6872 C CA . LEU B 1 262 ? -2.471 -10.898 4.016 1 96.56 262 LEU B CA 1
ATOM 6873 C C . LEU B 1 262 ? -1.358 -11.914 4.234 1 96.56 262 LEU B C 1
ATOM 6875 O O . LEU B 1 262 ? -1.53 -13.102 3.938 1 96.56 262 LEU B O 1
ATOM 6879 N N . LEU B 1 263 ? -0.184 -11.469 4.77 1 96.94 263 LEU B N 1
ATOM 6880 C CA . LEU B 1 263 ? 0.937 -12.359 5.047 1 96.94 263 LEU B CA 1
ATOM 6881 C C . LEU B 1 263 ? 0.555 -13.406 6.09 1 96.94 263 LEU B C 1
ATOM 6883 O O . LEU B 1 263 ? 0.872 -14.586 5.934 1 96.94 263 LEU B O 1
ATOM 6887 N N . GLU B 1 264 ? -0.117 -12.945 7.113 1 97.19 264 GLU B N 1
ATOM 6888 C CA . GLU B 1 264 ? -0.554 -13.867 8.156 1 97.19 264 GLU B CA 1
ATOM 6889 C C . GLU B 1 264 ? -1.547 -14.891 7.609 1 97.19 264 GLU B C 1
ATOM 6891 O O . GLU B 1 264 ? -1.47 -16.078 7.938 1 97.19 264 GLU B O 1
ATOM 6896 N N . LEU B 1 265 ? -2.475 -14.461 6.801 1 98.19 265 LEU B N 1
ATOM 6897 C CA . LEU B 1 265 ? -3.436 -15.367 6.176 1 98.19 265 LEU B CA 1
ATOM 6898 C C . LEU B 1 265 ? -2.727 -16.391 5.309 1 98.19 265 LEU B C 1
ATOM 6900 O O . LEU B 1 265 ? -3.062 -17.578 5.348 1 98.19 265 LEU B O 1
ATOM 6904 N N . ALA B 1 266 ? -1.775 -15.961 4.512 1 98.25 266 ALA B N 1
ATOM 6905 C CA . ALA B 1 266 ? -1.056 -16.844 3.598 1 98.25 266 ALA B CA 1
ATOM 6906 C C . ALA B 1 266 ? -0.318 -17.938 4.363 1 98.25 266 ALA B C 1
ATOM 6908 O O . ALA B 1 266 ? -0.345 -19.109 3.965 1 98.25 266 ALA B O 1
ATOM 6909 N N . LYS B 1 267 ? 0.371 -17.562 5.48 1 97.5 267 LYS B N 1
ATOM 6910 C CA . LYS B 1 267 ? 1.12 -18.516 6.281 1 97.5 267 LYS B CA 1
ATOM 6911 C C . LYS B 1 267 ? 0.189 -19.547 6.914 1 97.5 267 LYS B C 1
ATOM 6913 O O . LYS B 1 267 ? 0.44 -20.75 6.836 1 97.5 267 LYS B O 1
ATOM 6918 N N . LEU B 1 268 ? -0.89 -19.094 7.504 1 97.25 268 LEU B N 1
ATOM 6919 C CA . LEU B 1 268 ? -1.829 -19.984 8.18 1 97.25 268 LEU B CA 1
ATOM 6920 C C . LEU B 1 268 ? -2.527 -20.906 7.18 1 97.25 268 LEU B C 1
ATOM 6922 O O . LEU B 1 268 ? -2.693 -22.094 7.438 1 97.25 268 LEU B O 1
ATOM 6926 N N . ASP B 1 269 ? -2.975 -20.328 6.109 1 97.38 269 ASP B N 1
ATOM 6927 C CA . ASP B 1 269 ? -3.639 -21.109 5.07 1 97.38 269 ASP B CA 1
ATOM 6928 C C . ASP B 1 269 ? -2.703 -22.172 4.504 1 97.38 269 ASP B C 1
ATOM 6930 O O . ASP B 1 269 ? -3.117 -23.312 4.277 1 97.38 269 ASP B O 1
ATOM 6934 N N . PHE B 1 270 ? -1.443 -21.797 4.219 1 97.31 270 PHE B N 1
ATOM 6935 C CA . PHE B 1 270 ? -0.481 -22.75 3.688 1 97.31 270 PHE B CA 1
ATOM 6936 C C . PHE B 1 270 ? -0.31 -23.938 4.637 1 97.31 270 PHE B C 1
ATOM 6938 O O . PHE B 1 270 ? -0.333 -25.094 4.211 1 97.31 270 PHE B O 1
ATOM 6945 N N . ASN B 1 271 ? -0.145 -23.609 5.891 1 95.5 271 ASN B N 1
ATOM 6946 C CA . ASN B 1 271 ? 0.075 -24.641 6.891 1 95.5 271 ASN B CA 1
ATOM 6947 C C . ASN B 1 271 ? -1.153 -25.531 7.047 1 95.5 271 ASN B C 1
ATOM 6949 O O . ASN B 1 271 ? -1.027 -26.75 7.207 1 95.5 271 ASN B O 1
ATOM 6953 N N . LEU B 1 272 ? -2.275 -24.953 7.039 1 95.12 272 LEU B N 1
ATOM 6954 C CA . LEU B 1 272 ? -3.504 -25.734 7.156 1 95.12 272 LEU B CA 1
ATOM 6955 C C . LEU B 1 272 ? -3.666 -26.672 5.969 1 95.12 272 LEU B C 1
ATOM 6957 O O . LEU B 1 272 ? -3.965 -27.859 6.148 1 95.12 272 LEU B O 1
ATOM 6961 N N . VAL B 1 273 ? -3.49 -26.203 4.773 1 95.5 273 VAL B N 1
ATOM 6962 C CA . VAL B 1 273 ? -3.666 -27 3.562 1 95.5 273 VAL B CA 1
ATOM 6963 C C . VAL B 1 273 ? -2.562 -28.047 3.469 1 95.5 273 VAL B C 1
ATOM 6965 O O . VAL B 1 273 ? -2.797 -29.156 2.992 1 95.5 273 VAL B O 1
ATOM 6968 N N . GLN B 1 274 ? -1.36 -27.656 3.916 1 95 274 GLN B N 1
ATOM 6969 C CA . GLN B 1 274 ? -0.28 -28.625 3.977 1 95 274 GLN B CA 1
ATOM 6970 C C . GLN B 1 274 ? -0.661 -29.812 4.855 1 95 274 GLN B C 1
ATOM 6972 O O . GLN B 1 274 ? -0.354 -30.969 4.527 1 95 274 GLN B O 1
ATOM 6977 N N . SER B 1 275 ? -1.264 -29.531 5.992 1 93.62 275 SER B N 1
ATOM 6978 C CA . SER B 1 275 ? -1.684 -30.594 6.891 1 93.62 275 SER B CA 1
ATOM 6979 C C . SER B 1 275 ? -2.715 -31.5 6.223 1 93.62 275 SER B C 1
ATOM 6981 O O . SER B 1 275 ? -2.693 -32.719 6.41 1 93.62 275 SER B O 1
ATOM 6983 N N . LEU B 1 276 ? -3.559 -30.984 5.441 1 93.75 276 LEU B N 1
ATOM 6984 C CA . LEU B 1 276 ? -4.547 -31.766 4.695 1 93.75 276 LEU B CA 1
ATOM 6985 C C . LEU B 1 276 ? -3.867 -32.656 3.656 1 93.75 276 LEU B C 1
ATOM 6987 O O . LEU B 1 276 ? -4.211 -33.812 3.518 1 93.75 276 LEU B O 1
ATOM 6991 N N . HIS B 1 277 ? -2.986 -32.125 2.947 1 96.31 277 HIS B N 1
ATOM 6992 C CA . HIS B 1 277 ? -2.27 -32.875 1.923 1 96.31 277 HIS B CA 1
ATOM 6993 C C . HIS B 1 277 ? -1.434 -34 2.541 1 96.31 277 HIS B C 1
ATOM 6995 O O . HIS B 1 277 ? -1.298 -35.062 1.955 1 96.31 277 HIS B O 1
ATOM 7001 N N . ARG B 1 278 ? -0.884 -33.688 3.699 1 95.06 278 ARG B N 1
ATOM 7002 C CA . ARG B 1 278 ? -0.11 -34.719 4.391 1 95.06 278 ARG B CA 1
ATOM 7003 C C . ARG B 1 278 ? -0.996 -35.875 4.793 1 95.06 278 ARG B C 1
ATOM 7005 O O . ARG B 1 278 ? -0.578 -37.031 4.715 1 95.06 278 ARG B O 1
ATOM 7012 N N . GLU B 1 279 ? -2.105 -35.594 5.25 1 94.69 279 GLU B N 1
ATOM 7013 C CA . GLU B 1 279 ? -3.061 -36.625 5.594 1 94.69 279 GLU B CA 1
ATOM 7014 C C . GLU B 1 279 ? -3.432 -37.469 4.367 1 94.69 279 GLU B C 1
ATOM 7016 O O . GLU B 1 279 ? -3.482 -38.688 4.438 1 94.69 279 GLU B O 1
ATOM 7021 N N . GLU B 1 280 ? -3.723 -36.844 3.283 1 96.62 280 GLU B N 1
ATOM 7022 C CA . GLU B 1 280 ? -4.039 -37.531 2.035 1 96.62 280 GLU B CA 1
ATOM 7023 C C . GLU B 1 280 ? -2.885 -38.406 1.593 1 96.62 280 GLU B C 1
ATOM 7025 O O . GLU B 1 280 ? -3.098 -39.562 1.211 1 96.62 280 GLU B O 1
ATOM 7030 N N . LEU B 1 281 ? -1.7 -37.844 1.664 1 97.19 281 LEU B N 1
ATOM 7031 C CA . LEU B 1 281 ? -0.513 -38.594 1.244 1 97.19 281 LEU B CA 1
ATOM 7032 C C . LEU B 1 281 ? -0.29 -39.812 2.127 1 97.19 281 LEU B C 1
ATOM 7034 O O . LEU B 1 281 ? 0.136 -40.875 1.643 1 97.19 281 LEU B O 1
ATOM 7038 N N . SER B 1 282 ? -0.574 -39.656 3.416 1 96.94 282 SER B N 1
ATOM 7039 C CA . SER B 1 282 ? -0.445 -40.781 4.34 1 96.94 282 SER B CA 1
ATOM 7040 C C . SER B 1 282 ? -1.386 -41.906 3.961 1 96.94 282 SER B C 1
ATOM 7042 O O . SER B 1 282 ? -0.985 -43.094 3.947 1 96.94 282 SER B O 1
ATOM 7044 N N . ASN B 1 283 ? -2.59 -41.594 3.66 1 96.69 283 ASN B N 1
ATOM 7045 C CA . ASN B 1 283 ? -3.559 -42.594 3.23 1 96.69 283 ASN B CA 1
ATOM 7046 C C . ASN B 1 283 ? -3.133 -43.281 1.931 1 96.69 283 ASN B C 1
ATOM 7048 O O . ASN B 1 283 ? -3.256 -44.5 1.788 1 96.69 283 ASN B O 1
ATOM 7052 N N . LEU B 1 284 ? -2.666 -42.531 1.017 1 97.69 284 LEU B N 1
ATOM 7053 C CA . LEU B 1 284 ? -2.223 -43.062 -0.271 1 97.69 284 LEU B CA 1
ATOM 7054 C C . LEU B 1 284 ? -0.983 -43.938 -0.104 1 97.69 284 LEU B C 1
ATOM 7056 O O . LEU B 1 284 ? -0.831 -44.938 -0.8 1 97.69 284 LEU B O 1
ATOM 7060 N N . ALA B 1 285 ? -0.127 -43.469 0.798 1 97.19 285 ALA B N 1
ATOM 7061 C CA . ALA B 1 285 ? 1.081 -44.25 1.069 1 97.19 285 ALA B CA 1
ATOM 7062 C C . ALA B 1 285 ? 0.737 -45.594 1.652 1 97.19 285 ALA B C 1
ATOM 7064 O O . ALA B 1 285 ? 1.393 -46.594 1.342 1 97.19 285 ALA B O 1
ATOM 7065 N N . ARG B 1 286 ? -0.229 -45.656 2.531 1 96.62 286 ARG B N 1
ATOM 7066 C CA . ARG B 1 286 ? -0.678 -46.938 3.08 1 96.62 286 ARG B CA 1
ATOM 7067 C C . ARG B 1 286 ? -1.255 -47.844 1.986 1 96.62 286 ARG B C 1
ATOM 7069 O O . ARG B 1 286 ? -1.001 -49.031 1.966 1 96.62 286 ARG B O 1
ATOM 7076 N N . TRP B 1 287 ? -2.076 -47.281 1.186 1 97.25 287 TRP B N 1
ATOM 7077 C CA . TRP B 1 287 ? -2.623 -48 0.046 1 97.25 287 TRP B CA 1
ATOM 7078 C C . TRP B 1 287 ? -1.507 -48.562 -0.826 1 97.25 287 TRP B C 1
ATOM 7080 O O . TRP B 1 287 ? -1.55 -49.719 -1.222 1 97.25 287 TRP B O 1
ATOM 7090 N N . TRP B 1 288 ? -0.573 -47.781 -1.13 1 97 288 TRP B N 1
ATOM 7091 C CA . TRP B 1 288 ? 0.552 -48.156 -1.979 1 97 288 TRP B CA 1
ATOM 7092 C C . TRP B 1 288 ? 1.377 -49.281 -1.328 1 97 288 TRP B C 1
ATOM 7094 O O . TRP B 1 288 ? 1.831 -50.188 -2.006 1 97 288 TRP B O 1
ATOM 7104 N N . LYS B 1 289 ? 1.564 -49.125 -0.053 1 94.81 289 LYS B N 1
ATOM 7105 C CA . LYS B 1 289 ? 2.305 -50.125 0.693 1 94.81 289 LYS B CA 1
ATOM 7106 C C . LYS B 1 289 ? 1.579 -51.469 0.668 1 94.81 289 LYS B C 1
ATOM 7108 O O . LYS B 1 289 ? 2.215 -52.531 0.601 1 94.81 289 LYS B O 1
ATOM 7113 N N . GLU B 1 290 ? 0.343 -51.438 0.753 1 95.62 290 GLU B N 1
ATOM 7114 C CA . GLU B 1 290 ? -0.465 -52.656 0.737 1 95.62 290 GLU B CA 1
ATOM 7115 C C . GLU B 1 290 ? -0.338 -53.375 -0.598 1 95.62 290 GLU B C 1
ATOM 7117 O O . GLU B 1 290 ? -0.393 -54.594 -0.647 1 95.62 290 GLU B O 1
ATOM 7122 N N . LEU B 1 291 ? -0.242 -52.656 -1.681 1 95.5 291 LEU B N 1
ATOM 7123 C CA . LEU B 1 291 ? -0.053 -53.281 -2.99 1 95.5 291 LEU B CA 1
ATOM 7124 C C . LEU B 1 291 ? 1.299 -54 -3.072 1 95.5 291 LEU B C 1
ATOM 7126 O O . LEU B 1 291 ? 1.459 -54.938 -3.824 1 95.5 291 LEU B O 1
ATOM 7130 N N . ASP B 1 292 ? 2.35 -53.469 -2.42 1 94.31 292 ASP B N 1
ATOM 7131 C CA . ASP B 1 292 ? 3.695 -54.031 -2.293 1 94.31 292 ASP B CA 1
ATOM 7132 C C . ASP B 1 292 ? 4.355 -54.188 -3.66 1 94.31 292 ASP B C 1
ATOM 7134 O O . ASP B 1 292 ? 5 -55.188 -3.93 1 94.31 292 ASP B O 1
ATOM 7138 N N . PHE B 1 293 ? 4.152 -53.281 -4.531 1 92.38 293 PHE B N 1
ATOM 7139 C CA . PHE B 1 293 ? 4.742 -53.312 -5.867 1 92.38 293 PHE B CA 1
ATOM 7140 C C . PHE B 1 293 ? 6.254 -53.156 -5.797 1 92.38 293 PHE B C 1
ATOM 7142 O O . PHE B 1 293 ? 6.973 -53.656 -6.664 1 92.38 293 PHE B O 1
ATOM 7149 N N . ALA B 1 294 ? 6.754 -52.5 -4.781 1 90.31 294 ALA B N 1
ATOM 7150 C CA . ALA B 1 294 ? 8.195 -52.344 -4.621 1 90.31 294 ALA B CA 1
ATOM 7151 C C . ALA B 1 294 ? 8.906 -53.688 -4.566 1 90.31 294 ALA B C 1
ATOM 7153 O O . ALA B 1 294 ? 10.016 -53.844 -5.086 1 90.31 294 ALA B O 1
ATOM 7154 N N . THR B 1 295 ? 8.266 -54.594 -3.977 1 91.56 295 THR B N 1
ATOM 7155 C CA . THR B 1 295 ? 8.859 -55.906 -3.842 1 91.56 295 THR B CA 1
ATOM 7156 C C . THR B 1 295 ? 8.414 -56.844 -4.984 1 91.56 295 THR B C 1
ATOM 7158 O O . THR B 1 295 ? 9.211 -57.594 -5.52 1 91.56 295 THR B O 1
ATOM 7161 N N . LYS B 1 296 ? 7.223 -56.719 -5.379 1 94.06 296 LYS B N 1
ATOM 7162 C CA . LYS B 1 296 ? 6.629 -57.656 -6.34 1 94.06 296 LYS B CA 1
ATOM 7163 C C . LYS B 1 296 ? 7 -57.25 -7.773 1 94.06 296 LYS B C 1
ATOM 7165 O O . LYS B 1 296 ? 7.035 -58.125 -8.656 1 94.06 296 LYS B O 1
ATOM 7170 N N . LEU B 1 297 ? 7.137 -56 -7.988 1 93.81 297 LEU B N 1
ATOM 7171 C CA . LEU B 1 297 ? 7.527 -55.5 -9.297 1 93.81 297 LEU B CA 1
ATOM 7172 C C . LEU B 1 297 ? 8.789 -54.656 -9.188 1 93.81 297 LEU B C 1
ATOM 7174 O O . LEU B 1 297 ? 8.758 -53.438 -9.492 1 93.81 297 LEU B O 1
ATOM 7178 N N . PRO B 1 298 ? 9.945 -55.219 -8.898 1 90.75 298 PRO B N 1
ATOM 7179 C CA . PRO B 1 298 ? 11.156 -54.438 -8.594 1 90.75 298 PRO B CA 1
ATOM 7180 C C . PRO B 1 298 ? 11.695 -53.688 -9.805 1 90.75 298 PRO B C 1
ATOM 7182 O O . PRO B 1 298 ? 12.5 -52.75 -9.648 1 90.75 298 PRO B O 1
ATOM 7185 N N . PHE B 1 299 ? 11.25 -54 -10.977 1 90.38 299 PHE B N 1
ATOM 7186 C CA . PHE B 1 299 ? 11.719 -53.312 -12.18 1 90.38 299 PHE B CA 1
ATOM 7187 C C . PHE B 1 299 ? 11.023 -51.969 -12.344 1 90.38 299 PHE B C 1
ATOM 7189 O O . PHE B 1 299 ? 11.469 -51.125 -13.133 1 90.38 299 PHE B O 1
ATOM 7196 N N . ALA B 1 300 ? 9.914 -51.781 -11.68 1 93.12 300 ALA B N 1
ATOM 7197 C CA . ALA B 1 300 ? 9.094 -50.594 -11.883 1 93.12 300 ALA B CA 1
ATOM 7198 C C . ALA B 1 300 ? 9.508 -49.5 -10.93 1 93.12 300 ALA B C 1
ATOM 7200 O O . ALA B 1 300 ? 9.953 -49.75 -9.805 1 93.12 300 ALA B O 1
ATOM 7201 N N . ARG B 1 301 ? 9.383 -48.219 -11.258 1 93.81 301 ARG B N 1
ATOM 7202 C CA . ARG B 1 301 ? 9.664 -47.062 -10.43 1 93.81 301 ARG B CA 1
ATOM 7203 C C . ARG B 1 301 ? 8.695 -47 -9.25 1 93.81 301 ARG B C 1
ATOM 7205 O O . ARG B 1 301 ? 7.5 -47.219 -9.406 1 93.81 301 ARG B O 1
ATOM 7212 N N . ASP B 1 302 ? 9.211 -46.75 -8.125 1 94.25 302 ASP B N 1
ATOM 7213 C CA . ASP B 1 302 ? 8.438 -46.469 -6.918 1 94.25 302 ASP B CA 1
ATOM 7214 C C . ASP B 1 302 ? 8.328 -44.969 -6.652 1 94.25 302 ASP B C 1
ATOM 7216 O O . ASP B 1 302 ? 9.148 -44.406 -5.926 1 94.25 302 ASP B O 1
ATOM 7220 N N . ARG B 1 303 ? 7.273 -44.312 -7.211 1 96.44 303 ARG B N 1
ATOM 7221 C CA . ARG B 1 303 ? 7.215 -42.875 -7.254 1 96.44 303 ARG B CA 1
ATOM 7222 C C . ARG B 1 303 ? 5.852 -42.344 -6.801 1 96.44 303 ARG B C 1
ATOM 7224 O O . ARG B 1 303 ? 5.289 -41.438 -7.41 1 96.44 303 ARG B O 1
ATOM 7231 N N . LEU B 1 304 ? 5.301 -42.906 -5.75 1 96.81 304 LEU B N 1
ATOM 7232 C CA . LEU B 1 304 ? 3.984 -42.469 -5.301 1 96.81 304 LEU B CA 1
ATOM 7233 C C . LEU B 1 304 ? 4.016 -41.031 -4.848 1 96.81 304 LEU B C 1
ATOM 7235 O O . LEU B 1 304 ? 3.129 -40.25 -5.195 1 96.81 304 LEU B O 1
ATOM 7239 N N . VAL B 1 305 ? 5.047 -40.656 -4.086 1 96.69 305 VAL B N 1
ATOM 7240 C CA . VAL B 1 305 ? 5.133 -39.344 -3.502 1 96.69 305 VAL B CA 1
ATOM 7241 C C . VAL B 1 305 ? 5.305 -38.281 -4.605 1 96.69 305 VAL B C 1
ATOM 7243 O O . VAL B 1 305 ? 4.629 -37.25 -4.609 1 96.69 305 VAL B O 1
ATOM 7246 N N . GLU B 1 306 ? 6.184 -38.562 -5.555 1 96.94 306 GLU B N 1
ATOM 7247 C CA . GLU B 1 306 ? 6.391 -37.688 -6.691 1 96.94 306 GLU B CA 1
ATOM 7248 C C . GLU B 1 306 ? 5.137 -37.594 -7.555 1 96.94 306 GLU B C 1
ATOM 7250 O O . GLU B 1 306 ? 4.828 -36.5 -8.094 1 96.94 306 GLU B O 1
ATOM 7255 N N . GLY B 1 307 ? 4.461 -38.75 -7.691 1 97.06 307 GLY B N 1
ATOM 7256 C CA . GLY B 1 307 ? 3.193 -38.719 -8.406 1 97.06 307 GLY B CA 1
ATOM 7257 C C . GLY B 1 307 ? 2.15 -37.844 -7.734 1 97.06 307 GLY B C 1
ATOM 7258 O O . GLY B 1 307 ? 1.425 -37.125 -8.406 1 97.06 307 GLY B O 1
ATOM 7259 N N . TYR B 1 308 ? 2.062 -37.938 -6.414 1 97.62 308 TYR B N 1
ATOM 7260 C CA . TYR B 1 308 ? 1.136 -37.094 -5.672 1 97.62 308 TYR B CA 1
ATOM 7261 C C . TYR B 1 308 ? 1.498 -35.625 -5.828 1 97.62 308 TYR B C 1
ATOM 7263 O O . TYR B 1 308 ? 0.615 -34.75 -5.938 1 97.62 308 TYR B O 1
ATOM 7271 N N . PHE B 1 309 ? 2.758 -35.344 -5.777 1 96.75 309 PHE B N 1
ATOM 7272 C CA . PHE B 1 309 ? 3.236 -33.969 -6.004 1 96.75 309 PHE B CA 1
ATOM 7273 C C . PHE B 1 309 ? 2.758 -33.469 -7.352 1 96.75 309 PHE B C 1
ATOM 7275 O O . PHE B 1 309 ? 2.297 -32.312 -7.453 1 96.75 309 PHE B O 1
ATOM 7282 N N . TRP B 1 310 ? 2.885 -34.312 -8.383 1 96.88 310 TRP B N 1
ATOM 7283 C CA . TRP B 1 310 ? 2.402 -33.969 -9.719 1 96.88 310 TRP B CA 1
ATOM 7284 C C . TRP B 1 310 ? 0.92 -33.594 -9.688 1 96.88 310 TRP B C 1
ATOM 7286 O O . TRP B 1 310 ? 0.507 -32.594 -10.273 1 96.88 310 TRP B O 1
ATOM 7296 N N . ILE B 1 311 ? 0.141 -34.312 -8.977 1 97.75 311 ILE B N 1
ATOM 7297 C CA . ILE B 1 311 ? -1.31 -34.156 -8.938 1 97.75 311 ILE B CA 1
ATOM 7298 C C . ILE B 1 311 ? -1.672 -32.938 -8.117 1 97.75 311 ILE B C 1
ATOM 7300 O O . ILE B 1 311 ? -2.639 -32.219 -8.43 1 97.75 311 ILE B O 1
ATOM 7304 N N . LEU B 1 312 ? -0.868 -32.656 -7.137 1 96.38 312 LEU B N 1
ATOM 7305 C CA . LEU B 1 312 ? -1.076 -31.422 -6.379 1 96.38 312 LEU B CA 1
ATOM 7306 C C . LEU B 1 312 ? -0.917 -30.203 -7.273 1 96.38 312 LEU B C 1
ATOM 7308 O O . LEU B 1 312 ? -1.537 -29.172 -7.031 1 96.38 312 LEU B O 1
ATOM 7312 N N . GLY B 1 313 ? -0.059 -30.344 -8.258 1 96.31 313 GLY B N 1
ATOM 7313 C CA . GLY B 1 313 ? 0.08 -29.266 -9.234 1 96.31 313 GLY B CA 1
ATOM 7314 C C . GLY B 1 313 ? -1.18 -29.031 -10.047 1 96.31 313 GLY B C 1
ATOM 7315 O O . GLY B 1 313 ? -1.457 -27.906 -10.461 1 96.31 313 GLY B O 1
ATOM 7316 N N . VAL B 1 314 ? -1.979 -30.062 -10.203 1 97.25 314 VAL B N 1
ATOM 7317 C CA . VAL B 1 314 ? -3.215 -29.969 -10.969 1 97.25 314 VAL B CA 1
ATOM 7318 C C . VAL B 1 314 ? -4.254 -29.172 -10.18 1 97.25 314 VAL B C 1
ATOM 7320 O O . VAL B 1 314 ? -4.91 -28.281 -10.727 1 97.25 314 VAL B O 1
ATOM 7323 N N . TYR B 1 315 ? -4.477 -29.453 -9.008 1 96.44 315 TYR B N 1
ATOM 7324 C CA . TYR B 1 315 ? -5.359 -28.719 -8.109 1 96.44 315 TYR B CA 1
ATOM 7325 C C . TYR B 1 315 ? -4.996 -28.984 -6.652 1 96.44 315 TYR B C 1
ATOM 7327 O O . TYR B 1 315 ? -5.062 -30.109 -6.18 1 96.44 315 TYR B O 1
ATOM 7335 N N . PHE B 1 316 ? -4.68 -27.938 -5.875 1 96.75 316 PHE B N 1
ATOM 7336 C CA . PHE B 1 316 ? -4.246 -28.047 -4.488 1 96.75 316 PHE B CA 1
ATOM 7337 C C . PHE B 1 316 ? -5.379 -27.703 -3.535 1 96.75 316 PHE B C 1
ATOM 7339 O O . PHE B 1 316 ? -5.316 -28.016 -2.344 1 96.75 316 PHE B O 1
ATOM 7346 N N . GLU B 1 317 ? -6.434 -27.094 -4.078 1 96.38 317 GLU B N 1
ATOM 7347 C CA . GLU B 1 317 ? -7.5 -26.562 -3.232 1 96.38 317 GLU B CA 1
ATOM 7348 C C . GLU B 1 317 ? -8.156 -27.672 -2.412 1 96.38 317 GLU B C 1
ATOM 7350 O O . GLU B 1 317 ? -8.375 -28.781 -2.912 1 96.38 317 GLU B O 1
ATOM 7355 N N . PRO B 1 318 ? -8.508 -27.359 -1.202 1 95.56 318 PRO B N 1
ATOM 7356 C CA . PRO B 1 318 ? -9.062 -28.359 -0.295 1 95.56 318 PRO B CA 1
ATOM 7357 C C . PRO B 1 318 ? -10.312 -29.031 -0.857 1 95.56 318 PRO B C 1
ATOM 7359 O O . PRO B 1 318 ? -10.555 -30.219 -0.581 1 95.56 318 PRO B O 1
ATOM 7362 N N . GLN B 1 319 ? -11.062 -28.438 -1.681 1 95.44 319 GLN B N 1
ATOM 7363 C CA . GLN B 1 319 ? -12.328 -28.984 -2.158 1 95.44 319 GLN B CA 1
ATOM 7364 C C . GLN B 1 319 ? -12.094 -30.125 -3.145 1 95.44 319 GLN B C 1
ATOM 7366 O O . GLN B 1 319 ? -13.008 -30.906 -3.443 1 95.44 319 GLN B O 1
ATOM 7371 N N . TYR B 1 320 ? -10.898 -30.375 -3.57 1 97.12 320 TYR B N 1
ATOM 7372 C CA . TYR B 1 320 ? -10.633 -31.375 -4.598 1 97.12 320 TYR B CA 1
ATOM 7373 C C . TYR B 1 320 ? -9.945 -32.594 -4.004 1 97.12 320 TYR B C 1
ATOM 7375 O O . TYR B 1 320 ? -9.188 -33.281 -4.691 1 97.12 320 TYR B O 1
ATOM 7383 N N . LEU B 1 321 ? -10.164 -32.844 -2.797 1 96.56 321 LEU B N 1
ATOM 7384 C CA . LEU B 1 321 ? -9.57 -34 -2.098 1 96.56 321 LEU B CA 1
ATOM 7385 C C . LEU B 1 321 ? -9.859 -35.281 -2.84 1 96.56 321 LEU B C 1
ATOM 7387 O O . LEU B 1 321 ? -8.945 -36.094 -3.1 1 96.56 321 LEU B O 1
ATOM 7391 N N . ARG B 1 322 ? -11.125 -35.5 -3.225 1 95.69 322 ARG B N 1
ATOM 7392 C CA . ARG B 1 322 ? -11.531 -36.719 -3.914 1 95.69 322 ARG B CA 1
ATOM 7393 C C . ARG B 1 322 ? -10.828 -36.844 -5.266 1 95.69 322 ARG B C 1
ATOM 7395 O O . ARG B 1 322 ? -10.336 -37.906 -5.621 1 95.69 322 ARG B O 1
ATOM 7402 N N . ALA B 1 323 ? -10.867 -35.781 -5.957 1 97.75 323 ALA B N 1
ATOM 7403 C CA . ALA B 1 323 ? -10.242 -35.781 -7.273 1 97.75 323 ALA B CA 1
ATOM 7404 C C . ALA B 1 323 ? -8.75 -36.094 -7.176 1 97.75 323 ALA B C 1
ATOM 7406 O O . ALA B 1 323 ? -8.219 -36.844 -8 1 97.75 323 ALA B O 1
ATOM 7407 N N . ARG B 1 324 ? -8.086 -35.562 -6.164 1 98.06 324 ARG B N 1
ATOM 7408 C CA . ARG B 1 324 ? -6.66 -35.812 -5.969 1 98.06 324 ARG B CA 1
ATOM 7409 C C . ARG B 1 324 ? -6.398 -37.281 -5.652 1 98.06 324 ARG B C 1
ATOM 7411 O O . ARG B 1 324 ? -5.441 -37.875 -6.16 1 98.06 324 ARG B O 1
ATOM 7418 N N . ARG B 1 325 ? -7.227 -37.812 -4.832 1 97.94 325 ARG B N 1
ATOM 7419 C CA . ARG B 1 325 ? -7.078 -39.219 -4.484 1 97.94 325 ARG B CA 1
ATOM 7420 C C . ARG B 1 325 ? -7.203 -40.125 -5.719 1 97.94 325 ARG B C 1
ATOM 7422 O O . ARG B 1 325 ? -6.359 -40.969 -5.957 1 97.94 325 ARG B O 1
ATOM 7429 N N . ILE B 1 326 ? -8.219 -39.875 -6.48 1 98.19 326 ILE B N 1
ATOM 7430 C CA . ILE B 1 326 ? -8.477 -40.656 -7.688 1 98.19 326 ILE B CA 1
ATOM 7431 C C . ILE B 1 326 ? -7.293 -40.5 -8.648 1 98.19 326 ILE B C 1
ATOM 7433 O O . ILE B 1 326 ? -6.738 -41.5 -9.102 1 98.19 326 ILE B O 1
ATOM 7437 N N . LEU B 1 327 ? -6.965 -39.312 -8.906 1 98.69 327 LEU B N 1
ATOM 7438 C CA . LEU B 1 327 ? -5.961 -39.031 -9.922 1 98.69 327 LEU B CA 1
ATOM 7439 C C . LEU B 1 327 ? -4.594 -39.562 -9.5 1 98.69 327 LEU B C 1
ATOM 7441 O O . LEU B 1 327 ? -3.803 -40 -10.336 1 98.69 327 LEU B O 1
ATOM 7445 N N . THR B 1 328 ? -4.316 -39.5 -8.203 1 98.62 328 THR B N 1
ATOM 7446 C CA . THR B 1 328 ? -3.041 -40 -7.707 1 98.62 328 THR B CA 1
ATOM 7447 C C . THR B 1 328 ? -2.939 -41.531 -7.906 1 98.62 328 THR B C 1
ATOM 7449 O O . THR B 1 328 ? -1.896 -42.031 -8.32 1 98.62 328 THR B O 1
ATOM 7452 N N . LYS B 1 329 ? -3.943 -42.219 -7.617 1 98.5 329 LYS B N 1
ATOM 7453 C CA . LYS B 1 329 ? -3.932 -43.656 -7.82 1 98.5 329 LYS B CA 1
ATOM 7454 C C . LYS B 1 329 ? -3.775 -44 -9.297 1 98.5 329 LYS B C 1
ATOM 7456 O O . LYS B 1 329 ? -3.057 -44.938 -9.656 1 98.5 329 LYS B O 1
ATOM 7461 N N . VAL B 1 330 ? -4.434 -43.25 -10.086 1 98.56 330 VAL B N 1
ATOM 7462 C CA . VAL B 1 330 ? -4.402 -43.531 -11.516 1 98.56 330 VAL B CA 1
ATOM 7463 C C . VAL B 1 330 ? -3 -43.25 -12.062 1 98.56 330 VAL B C 1
ATOM 7465 O O . VAL B 1 330 ? -2.48 -44.031 -12.875 1 98.56 330 VAL B O 1
ATOM 7468 N N . ILE B 1 331 ? -2.408 -42.125 -11.688 1 98.12 331 ILE B N 1
ATOM 7469 C CA . ILE B 1 331 ? -1.081 -41.812 -12.211 1 98.12 331 ILE B CA 1
ATOM 7470 C C . ILE B 1 331 ? -0.073 -42.844 -11.688 1 98.12 331 ILE B C 1
ATOM 7472 O O . ILE B 1 331 ? 0.878 -43.188 -12.383 1 98.12 331 ILE B O 1
ATOM 7476 N N . ALA B 1 332 ? -0.235 -43.281 -10.477 1 97.88 332 ALA B N 1
ATOM 7477 C CA . ALA B 1 332 ? 0.629 -44.344 -9.93 1 97.88 332 ALA B CA 1
ATOM 7478 C C . ALA B 1 332 ? 0.544 -45.594 -10.773 1 97.88 332 ALA B C 1
ATOM 7480 O O . ALA B 1 332 ? 1.568 -46.188 -11.109 1 97.88 332 ALA B O 1
ATOM 7481 N N . MET B 1 333 ? -0.657 -45.969 -11.102 1 98 333 MET B N 1
ATOM 7482 C CA . MET B 1 333 ? -0.851 -47.156 -11.93 1 98 333 MET B CA 1
ATOM 7483 C C . MET B 1 333 ? -0.272 -46.938 -13.328 1 98 333 MET B C 1
ATOM 7485 O O . MET B 1 333 ? 0.319 -47.875 -13.906 1 98 333 MET B O 1
ATOM 7489 N N . THR B 1 334 ? -0.496 -45.781 -13.812 1 97.81 334 THR B N 1
ATOM 7490 C CA . THR B 1 334 ? 0.001 -45.469 -15.148 1 97.81 334 THR B CA 1
ATOM 7491 C C . THR B 1 334 ? 1.521 -45.562 -15.203 1 97.81 334 THR B C 1
ATOM 7493 O O . THR B 1 334 ? 2.076 -46.031 -16.203 1 97.81 334 THR B O 1
ATOM 7496 N N . SER B 1 335 ? 2.168 -45.094 -14.172 1 96.44 335 SER B N 1
ATOM 7497 C CA . SER B 1 335 ? 3.623 -45.188 -14.102 1 96.44 335 SER B CA 1
ATOM 7498 C C . SER B 1 335 ? 4.082 -46.656 -14.141 1 96.44 335 SER B C 1
ATOM 7500 O O . SER B 1 335 ? 5.082 -46.969 -14.789 1 96.44 335 SER B O 1
ATOM 7502 N N . ILE B 1 336 ? 3.41 -47.562 -13.492 1 96.81 336 ILE B N 1
ATOM 7503 C CA . ILE B 1 336 ? 3.738 -48.969 -13.484 1 96.81 336 ILE B CA 1
ATOM 7504 C C . ILE B 1 336 ? 3.516 -49.562 -14.875 1 96.81 336 ILE B C 1
ATOM 7506 O O . ILE B 1 336 ? 4.344 -50.344 -15.367 1 96.81 336 ILE B O 1
ATOM 7510 N N . LEU B 1 337 ? 2.439 -49.219 -15.453 1 97.38 337 LEU B N 1
ATOM 7511 C CA . LEU B 1 337 ? 2.156 -49.688 -16.812 1 97.38 337 LEU B CA 1
ATOM 7512 C C . LEU B 1 337 ? 3.258 -49.25 -17.766 1 97.38 337 LEU B C 1
ATOM 7514 O O . LEU B 1 337 ? 3.725 -50.031 -18.578 1 97.38 337 LEU B O 1
ATOM 7518 N N . ASP B 1 338 ? 3.578 -48 -17.672 1 94.75 338 ASP B N 1
ATOM 7519 C CA . ASP B 1 338 ? 4.645 -47.469 -18.5 1 94.75 338 ASP B CA 1
ATOM 7520 C C . ASP B 1 338 ? 5.922 -48.281 -18.375 1 94.75 338 ASP B C 1
ATOM 7522 O O . ASP B 1 338 ? 6.559 -48.625 -19.375 1 94.75 338 ASP B O 1
ATOM 7526 N N . ASP B 1 339 ? 6.316 -48.625 -17.172 1 93.81 339 ASP B N 1
ATOM 7527 C CA . ASP B 1 339 ? 7.543 -49.375 -16.922 1 93.81 339 ASP B CA 1
ATOM 7528 C C . ASP B 1 339 ? 7.434 -50.812 -17.438 1 93.81 339 ASP B C 1
ATOM 7530 O O . ASP B 1 339 ? 8.422 -51.406 -17.891 1 93.81 339 ASP B O 1
ATOM 7534 N N . ILE B 1 340 ? 6.254 -51.375 -17.406 1 94.88 340 ILE B N 1
ATOM 7535 C CA . ILE B 1 340 ? 6.039 -52.688 -17.953 1 94.88 340 ILE B CA 1
ATOM 7536 C C . ILE B 1 340 ? 6.234 -52.688 -19.469 1 94.88 340 ILE B C 1
ATOM 7538 O O . ILE B 1 340 ? 6.914 -53.531 -20.016 1 94.88 340 ILE B O 1
ATOM 7542 N N . TYR B 1 341 ? 5.684 -51.75 -20.094 1 93.62 341 TYR B N 1
ATOM 7543 C CA . TYR B 1 341 ? 5.734 -51.656 -21.547 1 93.62 341 TYR B CA 1
ATOM 7544 C C . TYR B 1 341 ? 7.117 -51.25 -22.016 1 93.62 341 TYR B C 1
ATOM 7546 O O . TYR B 1 341 ? 7.582 -51.688 -23.078 1 93.62 341 TYR B O 1
ATOM 7554 N N . ASP B 1 342 ? 7.738 -50.438 -21.297 1 86.25 342 ASP B N 1
ATOM 7555 C CA . ASP B 1 342 ? 8.984 -49.812 -21.734 1 86.25 342 ASP B CA 1
ATOM 7556 C C . ASP B 1 342 ? 10.195 -50.625 -21.312 1 86.25 342 ASP B C 1
ATOM 7558 O O . ASP B 1 342 ? 11.242 -50.594 -21.953 1 86.25 342 ASP B O 1
ATOM 7562 N N . ALA B 1 343 ? 10.109 -51.312 -20.141 1 79.56 343 ALA B N 1
ATOM 7563 C CA . ALA B 1 343 ? 11.367 -51.75 -19.547 1 79.56 343 ALA B CA 1
ATOM 7564 C C . ALA B 1 343 ? 11.32 -53.25 -19.188 1 79.56 343 ALA B C 1
ATOM 7566 O O . ALA B 1 343 ? 12.32 -53.812 -18.766 1 79.56 343 ALA B O 1
ATOM 7567 N N . TYR B 1 344 ? 10.203 -53.938 -19.453 1 86.69 344 TYR B N 1
ATOM 7568 C CA . TYR B 1 344 ? 10.203 -55.25 -18.844 1 86.69 344 TYR B CA 1
ATOM 7569 C C . TYR B 1 344 ? 9.484 -56.25 -19.734 1 86.69 344 TYR B C 1
ATOM 7571 O O . TYR B 1 344 ? 10 -57.344 -19.984 1 86.69 344 TYR B O 1
ATOM 7579 N N . GLY B 1 345 ? 8.367 -55.906 -20.234 1 89.62 345 GLY B N 1
ATOM 7580 C CA . GLY B 1 345 ? 7.516 -56.844 -20.938 1 89.62 345 GLY B CA 1
ATOM 7581 C C . GLY B 1 345 ? 8.062 -57.25 -22.297 1 89.62 345 GLY B C 1
ATOM 7582 O O . GLY B 1 345 ? 8.648 -56.438 -23 1 89.62 345 GLY B O 1
ATOM 7583 N N . ASN B 1 346 ? 7.883 -58.469 -22.641 1 89.88 346 ASN B N 1
ATOM 7584 C CA . ASN B 1 346 ? 8.203 -58.906 -24 1 89.88 346 ASN B CA 1
ATOM 7585 C C . ASN B 1 346 ? 7.016 -58.719 -24.938 1 89.88 346 ASN B C 1
ATOM 7587 O O . ASN B 1 346 ? 5.871 -58.594 -24.484 1 89.88 346 ASN B O 1
ATOM 7591 N N . PRO B 1 347 ? 7.234 -58.75 -26.188 1 91.06 347 PRO B N 1
ATOM 7592 C CA . PRO B 1 347 ? 6.199 -58.406 -27.156 1 91.06 347 PRO B CA 1
ATOM 7593 C C . PRO B 1 347 ? 4.961 -59.281 -27.047 1 91.06 347 PRO B C 1
ATOM 7595 O O . PRO B 1 347 ? 3.832 -58.781 -27.156 1 91.06 347 PRO B O 1
ATOM 7598 N N . GLU B 1 348 ? 5.176 -60.562 -26.891 1 92.44 348 GLU B N 1
ATOM 7599 C CA . GLU B 1 348 ? 4.043 -61.469 -26.797 1 92.44 348 GLU B CA 1
ATOM 7600 C C . GLU B 1 348 ? 3.217 -61.219 -25.547 1 92.44 348 GLU B C 1
ATOM 7602 O O . GLU B 1 348 ? 1.985 -61.188 -25.594 1 92.44 348 GLU B O 1
ATOM 7607 N N . GLU B 1 349 ? 3.955 -61.031 -24.5 1 94.69 349 GLU B N 1
ATOM 7608 C CA . GLU B 1 349 ? 3.287 -60.719 -23.234 1 94.69 349 GLU B CA 1
ATOM 7609 C C . GLU B 1 349 ? 2.541 -59.375 -23.312 1 94.69 349 GLU B C 1
ATOM 7611 O O . GLU B 1 349 ? 1.426 -59.281 -22.797 1 94.69 349 GLU B O 1
ATOM 7616 N N . LEU B 1 350 ? 3.188 -58.406 -23.906 1 96.69 350 LEU B N 1
ATOM 7617 C CA . LEU B 1 350 ? 2.613 -57.062 -24 1 96.69 350 LEU B CA 1
ATOM 7618 C C . LEU B 1 350 ? 1.34 -57.094 -24.844 1 96.69 350 LEU B C 1
ATOM 7620 O O . LEU B 1 350 ? 0.405 -56.312 -24.578 1 96.69 350 LEU B O 1
ATOM 7624 N N . LYS B 1 351 ? 1.319 -57.875 -25.844 1 96.38 351 LYS B N 1
ATOM 7625 C CA . LYS B 1 351 ? 0.111 -58.031 -26.641 1 96.38 351 LYS B CA 1
ATOM 7626 C C . LYS B 1 351 ? -1.047 -58.562 -25.812 1 96.38 351 LYS B C 1
ATOM 7628 O O . LYS B 1 351 ? -2.154 -58.031 -25.859 1 96.38 351 LYS B O 1
ATOM 7633 N N . LEU B 1 352 ? -0.758 -59.594 -25.031 1 96.25 352 LEU B N 1
ATOM 7634 C CA . LEU B 1 352 ? -1.77 -60.188 -24.172 1 96.25 352 LEU B CA 1
ATOM 7635 C C . LEU B 1 352 ? -2.25 -59.188 -23.125 1 96.25 352 LEU B C 1
ATOM 7637 O O . LEU B 1 352 ? -3.447 -59.094 -22.844 1 96.25 352 LEU B O 1
ATOM 7641 N N . PHE B 1 353 ? -1.282 -58.531 -22.594 1 97.31 353 PHE B N 1
ATOM 7642 C CA . PHE B 1 353 ? -1.588 -57.562 -21.578 1 97.31 353 PHE B CA 1
ATOM 7643 C C . PHE B 1 353 ? -2.482 -56.438 -22.141 1 97.31 353 PHE B C 1
ATOM 7645 O O . PHE B 1 353 ? -3.453 -56.031 -21.5 1 97.31 353 PHE B O 1
ATOM 7652 N N . THR B 1 354 ? -2.156 -55.906 -23.312 1 98 354 THR B N 1
ATOM 7653 C CA . THR B 1 354 ? -2.943 -54.875 -23.984 1 98 354 THR B CA 1
ATOM 7654 C C . THR B 1 354 ? -4.359 -55.375 -24.25 1 98 354 THR B C 1
ATOM 7656 O O . THR B 1 354 ? -5.328 -54.625 -24.031 1 98 354 THR B O 1
ATOM 7659 N N . GLU B 1 355 ? -4.523 -56.562 -24.703 1 96.88 355 GLU B N 1
ATOM 7660 C CA . GLU B 1 355 ? -5.832 -57.156 -24.969 1 96.88 355 GLU B CA 1
ATOM 7661 C C . GLU B 1 355 ? -6.66 -57.281 -23.703 1 96.88 355 GLU B C 1
ATOM 7663 O O . GLU B 1 355 ? -7.867 -57.031 -23.703 1 96.88 355 GLU B O 1
ATOM 7668 N N . ALA B 1 356 ? -5.996 -57.688 -22.703 1 97.38 356 ALA B N 1
ATOM 7669 C CA . ALA B 1 356 ? -6.691 -57.844 -21.422 1 97.38 356 ALA B CA 1
ATOM 7670 C C . ALA B 1 356 ? -7.238 -56.5 -20.953 1 97.38 356 ALA B C 1
ATOM 7672 O O . ALA B 1 356 ? -8.383 -56.406 -20.5 1 97.38 356 ALA B O 1
ATOM 7673 N N . ILE B 1 357 ? -6.434 -55.469 -20.969 1 97.75 357 ILE B N 1
ATOM 7674 C CA . ILE B 1 357 ? -6.844 -54.156 -20.516 1 97.75 357 ILE B CA 1
ATOM 7675 C C . ILE B 1 357 ? -7.953 -53.625 -21.422 1 97.75 357 ILE B C 1
ATOM 7677 O O . ILE B 1 357 ? -8.883 -52.969 -20.953 1 97.75 357 ILE B O 1
ATOM 7681 N N . GLU B 1 358 ? -7.93 -53.875 -22.688 1 96.69 358 GLU B N 1
ATOM 7682 C CA . GLU B 1 358 ? -8.977 -53.469 -23.625 1 96.69 358 GLU B CA 1
ATOM 7683 C C . GLU B 1 358 ? -10.312 -54.125 -23.281 1 96.69 358 GLU B C 1
ATOM 7685 O O . GLU B 1 358 ? -11.359 -53.5 -23.391 1 96.69 358 GLU B O 1
ATOM 7690 N N . ARG B 1 359 ? -10.227 -55.281 -22.922 1 95.88 359 ARG B N 1
ATOM 7691 C CA . ARG B 1 359 ? -11.438 -56 -22.547 1 95.88 359 ARG B CA 1
ATOM 7692 C C . ARG B 1 359 ? -11.977 -55.5 -21.203 1 95.88 359 ARG B C 1
ATOM 7694 O O . ARG B 1 359 ? -13.188 -55.531 -20.969 1 95.88 359 ARG B O 1
ATOM 7701 N N . TRP B 1 360 ? -11.141 -55.125 -20.359 1 96.75 360 TRP B N 1
ATOM 7702 C CA . TRP B 1 360 ? -11.461 -54.562 -19.047 1 96.75 360 TRP B CA 1
ATOM 7703 C C . TRP B 1 360 ? -12.305 -55.531 -18.234 1 96.75 360 TRP B C 1
ATOM 7705 O O . TRP B 1 360 ? -13.344 -55.156 -17.688 1 96.75 360 TRP B O 1
ATOM 7715 N N . ASP B 1 361 ? -11.969 -56.781 -18.266 1 94.62 361 ASP B N 1
ATOM 7716 C CA . ASP B 1 361 ? -12.664 -57.875 -17.578 1 94.62 361 ASP B CA 1
ATOM 7717 C C . ASP B 1 361 ? -11.711 -58.688 -16.719 1 94.62 361 ASP B C 1
ATOM 7719 O O . ASP B 1 361 ? -10.703 -59.219 -17.219 1 94.62 361 ASP B O 1
ATOM 7723 N N . ILE B 1 362 ? -12.062 -58.844 -15.469 1 94.19 362 ILE B N 1
ATOM 7724 C CA . ILE B 1 362 ? -11.195 -59.531 -14.508 1 94.19 362 ILE B CA 1
ATOM 7725 C C . ILE B 1 362 ? -10.945 -60.969 -14.969 1 94.19 362 ILE B C 1
ATOM 7727 O O . ILE B 1 362 ? -9.906 -61.562 -14.656 1 94.19 362 ILE B O 1
ATOM 7731 N N . ASN B 1 363 ? -11.734 -61.5 -15.734 1 92.25 363 ASN B N 1
ATOM 7732 C CA . ASN B 1 363 ? -11.609 -62.875 -16.188 1 92.25 363 ASN B CA 1
ATOM 7733 C C . ASN B 1 363 ? -10.469 -63.031 -17.188 1 92.25 363 ASN B C 1
ATOM 7735 O O . ASN B 1 363 ? -10.031 -64.188 -17.469 1 92.25 363 ASN B O 1
ATOM 7739 N N . SER B 1 364 ? -10.008 -62 -17.703 1 91.94 364 SER B N 1
ATOM 7740 C CA . SER B 1 364 ? -8.891 -62.031 -18.641 1 91.94 364 SER B CA 1
ATOM 7741 C C . SER B 1 364 ? -7.559 -62.156 -17.922 1 91.94 364 SER B C 1
ATOM 7743 O O . SER B 1 364 ? -6.508 -62.25 -18.562 1 91.94 364 SER B O 1
ATOM 7745 N N . ILE B 1 365 ? -7.535 -62.312 -16.656 1 92.44 365 ILE B N 1
ATOM 7746 C CA . ILE B 1 365 ? -6.332 -62.25 -15.836 1 92.44 365 ILE B CA 1
ATOM 7747 C C . ILE B 1 365 ? -5.555 -63.562 -15.977 1 92.44 365 ILE B C 1
ATOM 7749 O O . ILE B 1 365 ? -4.328 -63.562 -15.867 1 92.44 365 ILE B O 1
ATOM 7753 N N . ASP B 1 366 ? -6.152 -64.688 -16.297 1 91.25 366 ASP B N 1
ATOM 7754 C CA . ASP B 1 366 ? -5.559 -66 -16.266 1 91.25 366 ASP B CA 1
ATOM 7755 C C . ASP B 1 366 ? -4.531 -66.188 -17.391 1 91.25 366 ASP B C 1
ATOM 7757 O O . ASP B 1 366 ? -3.584 -66.938 -17.25 1 91.25 366 ASP B O 1
ATOM 7761 N N . GLN B 1 367 ? -4.676 -65.375 -18.438 1 91.75 367 GLN B N 1
ATOM 7762 C CA . GLN B 1 367 ? -3.785 -65.562 -19.578 1 91.75 367 GLN B CA 1
ATOM 7763 C C . GLN B 1 367 ? -2.506 -64.75 -19.391 1 91.75 367 GLN B C 1
ATOM 7765 O O . GLN B 1 367 ? -1.578 -64.812 -20.203 1 91.75 367 GLN B O 1
ATOM 7770 N N . LEU B 1 368 ? -2.355 -64 -18.297 1 95.5 368 LEU B N 1
ATOM 7771 C CA . LEU B 1 368 ? -1.245 -63.062 -18.094 1 95.5 368 LEU B CA 1
ATOM 7772 C C . LEU B 1 368 ? -0.183 -63.688 -17.188 1 95.5 368 LEU B C 1
ATOM 7774 O O . LEU B 1 368 ? -0.499 -64.5 -16.312 1 95.5 368 LEU B O 1
ATOM 7778 N N . PRO B 1 369 ? 1.08 -63.438 -17.516 1 93.81 369 PRO B N 1
ATOM 7779 C CA . PRO B 1 369 ? 2.102 -63.844 -16.547 1 93.81 369 PRO B CA 1
ATOM 7780 C C . PRO B 1 369 ? 1.882 -63.219 -15.164 1 93.81 369 PRO B C 1
ATOM 7782 O O . PRO B 1 369 ? 1.163 -62.219 -15.031 1 93.81 369 PRO B O 1
ATOM 7785 N N . GLU B 1 370 ? 2.5 -63.719 -14.156 1 91.62 370 GLU B N 1
ATOM 7786 C CA . GLU B 1 370 ? 2.234 -63.406 -12.758 1 91.62 370 GLU B CA 1
ATOM 7787 C C . GLU B 1 370 ? 2.422 -61.906 -12.484 1 91.62 370 GLU B C 1
ATOM 7789 O O . GLU B 1 370 ? 1.598 -61.281 -11.812 1 91.62 370 GLU B O 1
ATOM 7794 N N . TYR B 1 371 ? 3.514 -61.312 -12.953 1 91.31 371 TYR B N 1
ATOM 7795 C CA . TYR B 1 371 ? 3.777 -59.906 -12.648 1 91.31 371 TYR B CA 1
ATOM 7796 C C . TYR B 1 371 ? 2.732 -59 -13.297 1 91.31 371 TYR B C 1
ATOM 7798 O O . TYR B 1 371 ? 2.389 -57.938 -12.75 1 91.31 371 TYR B O 1
ATOM 7806 N N . MET B 1 372 ? 2.148 -59.406 -14.398 1 95.88 372 MET B N 1
ATOM 7807 C CA . MET B 1 372 ? 1.109 -58.625 -15.07 1 95.88 372 MET B CA 1
ATOM 7808 C C . MET B 1 372 ? -0.234 -58.781 -14.367 1 95.88 372 MET B C 1
ATOM 7810 O O . MET B 1 372 ? -1.049 -57.875 -14.344 1 95.88 372 MET B O 1
ATOM 7814 N N . LYS B 1 373 ? -0.426 -59.938 -13.781 1 96.06 373 LYS B N 1
ATOM 7815 C CA . LYS B 1 373 ? -1.657 -60.188 -13.039 1 96.06 373 LYS B CA 1
ATOM 7816 C C . LYS B 1 373 ? -1.8 -59.219 -11.875 1 96.06 373 LYS B C 1
ATOM 7818 O O . LYS B 1 373 ? -2.891 -58.719 -11.609 1 96.06 373 LYS B O 1
ATOM 7823 N N . LEU B 1 374 ? -0.699 -59.031 -11.234 1 95.38 374 LEU B N 1
ATOM 7824 C CA . LEU B 1 374 ? -0.689 -58.125 -10.086 1 95.38 374 LEU B CA 1
ATOM 7825 C C . LEU B 1 374 ? -1.086 -56.719 -10.5 1 95.38 374 LEU B C 1
ATOM 7827 O O . LEU B 1 374 ? -1.943 -56.094 -9.867 1 95.38 374 LEU B O 1
ATOM 7831 N N . CYS B 1 375 ? -0.443 -56.25 -11.531 1 96.62 375 CYS B N 1
ATOM 7832 C CA . CYS B 1 375 ? -0.703 -54.906 -12.016 1 96.62 375 CYS B CA 1
ATOM 7833 C C . CYS B 1 375 ? -2.121 -54.781 -12.562 1 96.62 375 CYS B C 1
ATOM 7835 O O . CYS B 1 375 ? -2.818 -53.812 -12.273 1 96.62 375 CYS B O 1
ATOM 7837 N N . TYR B 1 376 ? -2.572 -55.781 -13.32 1 97.75 376 TYR B N 1
ATOM 7838 C CA . TYR B 1 376 ? -3.896 -55.75 -13.93 1 97.75 376 TYR B CA 1
ATOM 7839 C C . TYR B 1 376 ? -4.988 -55.75 -12.867 1 97.75 376 TYR B C 1
ATOM 7841 O O . TYR B 1 376 ? -5.941 -54.969 -12.969 1 97.75 376 TYR B O 1
ATOM 7849 N N . ALA B 1 377 ? -4.867 -56.531 -11.859 1 97.25 377 ALA B N 1
ATOM 7850 C CA . ALA B 1 377 ? -5.836 -56.594 -10.773 1 97.25 377 ALA B CA 1
ATOM 7851 C C . ALA B 1 377 ? -5.895 -55.25 -10.031 1 97.25 377 ALA B C 1
ATOM 7853 O O . ALA B 1 377 ? -6.98 -54.781 -9.688 1 97.25 377 ALA B O 1
ATOM 7854 N N . ALA B 1 378 ? -4.762 -54.75 -9.734 1 97.62 378 ALA B N 1
ATOM 7855 C CA . ALA B 1 378 ? -4.695 -53.469 -9.031 1 97.62 378 ALA B CA 1
ATOM 7856 C C . ALA B 1 378 ? -5.348 -52.344 -9.859 1 97.62 378 ALA B C 1
ATOM 7858 O O . ALA B 1 378 ? -6.035 -51.469 -9.312 1 97.62 378 ALA B O 1
ATOM 7859 N N . LEU B 1 379 ? -5.07 -52.312 -11.172 1 98.12 379 LEU B N 1
ATOM 7860 C CA . LEU B 1 379 ? -5.66 -51.344 -12.07 1 98.12 379 LEU B CA 1
ATOM 7861 C C . LEU B 1 379 ? -7.184 -51.406 -12.047 1 98.12 379 LEU B C 1
ATOM 7863 O O . LEU B 1 379 ? -7.863 -50.406 -11.898 1 98.12 379 LEU B O 1
ATOM 7867 N N . LEU B 1 380 ? -7.711 -52.562 -12.156 1 97.88 380 LEU B N 1
ATOM 7868 C CA . LEU B 1 380 ? -9.156 -52.781 -12.156 1 97.88 380 LEU B CA 1
ATOM 7869 C C . LEU B 1 380 ? -9.758 -52.375 -10.812 1 97.88 380 LEU B C 1
ATOM 7871 O O . LEU B 1 380 ? -10.852 -51.812 -10.766 1 97.88 380 LEU B O 1
ATOM 7875 N N . ASP B 1 381 ? -9.039 -52.688 -9.75 1 97.38 381 ASP B N 1
ATOM 7876 C CA . ASP B 1 381 ? -9.516 -52.312 -8.422 1 97.38 381 ASP B CA 1
ATOM 7877 C C . ASP B 1 381 ? -9.648 -50.812 -8.273 1 97.38 381 ASP B C 1
ATOM 7879 O O . ASP B 1 381 ? -10.602 -50.312 -7.668 1 97.38 381 ASP B O 1
ATOM 7883 N N . VAL B 1 382 ? -8.664 -50.062 -8.734 1 98.06 382 VAL B N 1
ATOM 7884 C CA . VAL B 1 382 ? -8.688 -48.625 -8.664 1 98.06 382 VAL B CA 1
ATOM 7885 C C . VAL B 1 382 ? -9.922 -48.094 -9.391 1 98.06 382 VAL B C 1
ATOM 7887 O O . VAL B 1 382 ? -10.648 -47.25 -8.859 1 98.06 382 VAL B O 1
ATOM 7890 N N . TYR B 1 383 ? -10.188 -48.594 -10.57 1 98.06 383 TYR B N 1
ATOM 7891 C CA . TYR B 1 383 ? -11.312 -48.094 -11.352 1 98.06 383 TYR B CA 1
ATOM 7892 C C . TYR B 1 383 ? -12.641 -48.562 -10.781 1 98.06 383 TYR B C 1
ATOM 7894 O O . TYR B 1 383 ? -13.656 -47.875 -10.883 1 98.06 383 TYR B O 1
ATOM 7902 N N . LYS B 1 384 ? -12.648 -49.719 -10.18 1 96.94 384 LYS B N 1
ATOM 7903 C CA . LYS B 1 384 ? -13.844 -50.188 -9.492 1 96.94 384 LYS B CA 1
ATOM 7904 C C . LYS B 1 384 ? -14.219 -49.281 -8.336 1 96.94 384 LYS B C 1
ATOM 7906 O O . LYS B 1 384 ? -15.398 -48.969 -8.133 1 96.94 384 LYS B O 1
ATOM 7911 N N . GLU B 1 385 ? -13.242 -48.938 -7.617 1 96.12 385 GLU B N 1
ATOM 7912 C CA . GLU B 1 385 ? -13.469 -48 -6.531 1 96.12 385 GLU B CA 1
ATOM 7913 C C . GLU B 1 385 ? -14.062 -46.688 -7.051 1 96.12 385 GLU B C 1
ATOM 7915 O O . GLU B 1 385 ? -14.984 -46.156 -6.449 1 96.12 385 GLU B O 1
ATOM 7920 N N . ILE B 1 386 ? -13.539 -46.188 -8.133 1 97.12 386 ILE B N 1
ATOM 7921 C CA . ILE B 1 386 ? -14.039 -44.969 -8.75 1 97.12 386 ILE B CA 1
ATOM 7922 C C . ILE B 1 386 ? -15.492 -45.156 -9.18 1 97.12 386 ILE B C 1
ATOM 7924 O O . ILE B 1 386 ? -16.328 -44.281 -8.961 1 97.12 386 ILE B O 1
ATOM 7928 N N . GLU B 1 387 ? -15.75 -46.25 -9.734 1 96.19 387 GLU B N 1
ATOM 7929 C CA . GLU B 1 387 ? -17.094 -46.562 -10.219 1 96.19 387 GLU B CA 1
ATOM 7930 C C . GLU B 1 387 ? -18.094 -46.562 -9.07 1 96.19 387 GLU B C 1
ATOM 7932 O O . GLU B 1 387 ? -19.203 -46.062 -9.203 1 96.19 387 GLU B O 1
ATOM 7937 N N . GLU B 1 388 ? -17.719 -47.188 -8.031 1 95.5 388 GLU B N 1
ATOM 7938 C CA . GLU B 1 388 ? -18.594 -47.25 -6.859 1 95.5 388 GLU B CA 1
ATOM 7939 C C . GLU B 1 388 ? -18.906 -45.844 -6.324 1 95.5 388 GLU B C 1
ATOM 7941 O O . GLU B 1 388 ? -20.047 -45.562 -5.945 1 95.5 388 GLU B O 1
ATOM 7946 N N . GLU B 1 389 ? -17.922 -45.062 -6.336 1 93.56 389 GLU B N 1
ATOM 7947 C CA . GLU B 1 389 ? -18.109 -43.719 -5.844 1 93.56 389 GLU B CA 1
ATOM 7948 C C . GLU B 1 389 ? -19 -42.906 -6.789 1 93.56 389 GLU B C 1
ATOM 7950 O O . GLU B 1 389 ? -19.828 -42.094 -6.344 1 93.56 389 GLU B O 1
ATOM 7955 N N . MET B 1 390 ? -18.766 -43 -8.047 1 94.5 390 MET B N 1
ATOM 7956 C CA . MET B 1 390 ? -19.516 -42.25 -9.039 1 94.5 390 MET B CA 1
ATOM 7957 C C . MET B 1 390 ? -20.953 -42.75 -9.133 1 94.5 390 MET B C 1
ATOM 7959 O O . MET B 1 390 ? -21.875 -41.969 -9.43 1 94.5 390 MET B O 1
ATOM 7963 N N . GLU B 1 391 ? -21.172 -43.969 -8.906 1 92.94 391 GLU B N 1
ATOM 7964 C CA . GLU B 1 391 ? -22.5 -44.562 -8.961 1 92.94 391 GLU B CA 1
ATOM 7965 C C . GLU B 1 391 ? -23.422 -43.969 -7.898 1 92.94 391 GLU B C 1
ATOM 7967 O O . GLU B 1 391 ? -24.609 -43.75 -8.141 1 92.94 391 GLU B O 1
ATOM 7972 N N . LYS B 1 392 ? -22.875 -43.719 -6.84 1 92.06 392 LYS B N 1
ATOM 7973 C CA . LYS B 1 392 ? -23.641 -43.125 -5.746 1 92.06 392 LYS B CA 1
ATOM 7974 C C . LYS B 1 392 ? -24.203 -41.75 -6.141 1 92.06 392 LYS B C 1
ATOM 7976 O O . LYS B 1 392 ? -25.25 -41.344 -5.648 1 92.06 392 LYS B O 1
ATOM 7981 N N . GLU B 1 393 ? -23.547 -41.156 -7.066 1 91.31 393 GLU B N 1
ATOM 7982 C CA . GLU B 1 393 ? -23.953 -39.812 -7.457 1 91.31 393 GLU B CA 1
ATOM 7983 C C . GLU B 1 393 ? -24.641 -39.812 -8.82 1 91.31 393 GLU B C 1
ATOM 7985 O O . GLU B 1 393 ? -25.016 -38.75 -9.328 1 91.31 393 GLU B O 1
ATOM 7990 N N . GLY B 1 394 ? -24.766 -40.938 -9.422 1 91 394 GLY B N 1
ATOM 7991 C CA . GLY B 1 394 ? -25.391 -41.062 -10.727 1 91 394 GLY B CA 1
ATOM 7992 C C . GLY B 1 394 ? -24.5 -40.562 -11.852 1 91 394 GLY B C 1
ATOM 7993 O O . GLY B 1 394 ? -25 -40.094 -12.883 1 91 394 GLY B O 1
ATOM 7994 N N . ASN B 1 395 ? -23.219 -40.531 -11.641 1 93.12 395 ASN B N 1
ATOM 7995 C CA . ASN B 1 395 ? -22.266 -40.031 -12.617 1 93.12 395 ASN B CA 1
ATOM 7996 C C . ASN B 1 395 ? -21.391 -41.125 -13.195 1 93.12 395 ASN B C 1
ATOM 7998 O O . ASN B 1 395 ? -20.203 -40.938 -13.414 1 93.12 395 ASN B O 1
ATOM 8002 N N . GLN B 1 396 ? -21.938 -42.219 -13.531 1 91.88 396 GLN B N 1
ATOM 8003 C CA . GLN B 1 396 ? -21.219 -43.375 -14.008 1 91.88 396 GLN B CA 1
ATOM 8004 C C . GLN B 1 396 ? -20.562 -43.125 -15.359 1 91.88 396 GLN B C 1
ATOM 8006 O O . GLN B 1 396 ? -19.531 -43.719 -15.68 1 91.88 396 GLN B O 1
ATOM 8011 N N . TYR B 1 397 ? -21.141 -42.219 -16.062 1 94.69 397 TYR B N 1
ATOM 8012 C CA . TYR B 1 397 ? -20.609 -41.906 -17.375 1 94.69 397 TYR B CA 1
ATOM 8013 C C . TYR B 1 397 ? -19.172 -41.406 -17.281 1 94.69 397 TYR B C 1
ATOM 8015 O O . TYR B 1 397 ? -18.375 -41.625 -18.188 1 94.69 397 TYR B O 1
ATOM 8023 N N . ARG B 1 398 ? -18.844 -40.781 -16.172 1 97.12 398 ARG B N 1
ATOM 8024 C CA . ARG B 1 398 ? -17.5 -40.25 -16 1 97.12 398 ARG B CA 1
ATOM 8025 C C . ARG B 1 398 ? -16.453 -41.344 -16.016 1 97.12 398 ARG B C 1
ATOM 8027 O O . ARG B 1 398 ? -15.359 -41.156 -16.547 1 97.12 398 ARG B O 1
ATOM 8034 N N . VAL B 1 399 ? -16.812 -42.469 -15.477 1 96.81 399 VAL B N 1
ATOM 8035 C CA . VAL B 1 399 ? -15.906 -43.594 -15.391 1 96.81 399 VAL B CA 1
ATOM 8036 C C . VAL B 1 399 ? -15.664 -44.156 -16.781 1 96.81 399 VAL B C 1
ATOM 8038 O O . VAL B 1 399 ? -14.562 -44.625 -17.078 1 96.81 399 VAL B O 1
ATOM 8041 N N . HIS B 1 400 ? -16.672 -44.094 -17.594 1 96.44 400 HIS B N 1
ATOM 8042 C CA . HIS B 1 400 ? -16.531 -44.594 -18.969 1 96.44 400 HIS B CA 1
ATOM 8043 C C . HIS B 1 400 ? -15.461 -43.781 -19.719 1 96.44 400 HIS B C 1
ATOM 8045 O O . HIS B 1 400 ? -14.609 -44.375 -20.391 1 96.44 400 HIS B O 1
ATOM 8051 N N . TYR B 1 401 ? -15.555 -42.531 -19.594 1 97.62 401 TYR B N 1
ATOM 8052 C CA . TYR B 1 401 ? -14.547 -41.688 -20.234 1 97.62 401 TYR B CA 1
ATOM 8053 C C . TYR B 1 401 ? -13.156 -42.031 -19.703 1 97.62 401 TYR B C 1
ATOM 8055 O O . TYR B 1 401 ? -12.195 -42.125 -20.469 1 97.62 401 TYR B O 1
ATOM 8063 N N . ALA B 1 402 ? -13.039 -42.188 -18.375 1 98.19 402 ALA B N 1
ATOM 8064 C CA . ALA B 1 402 ? -11.758 -42.469 -17.734 1 98.19 402 ALA B CA 1
ATOM 8065 C C . ALA B 1 402 ? -11.18 -43.781 -18.219 1 98.19 402 ALA B C 1
ATOM 8067 O O . ALA B 1 402 ? -9.969 -43.906 -18.453 1 98.19 402 ALA B O 1
ATOM 8068 N N . LYS B 1 403 ? -11.992 -44.75 -18.359 1 97.88 403 LYS B N 1
ATOM 8069 C CA . LYS B 1 403 ? -11.555 -46.062 -18.844 1 97.88 403 LYS B CA 1
ATOM 8070 C C . LYS B 1 403 ? -11.062 -45.969 -20.281 1 97.88 403 LYS B C 1
ATOM 8072 O O . LYS B 1 403 ? -10.023 -46.531 -20.625 1 97.88 403 LYS B O 1
ATOM 8077 N N . GLU B 1 404 ? -11.797 -45.281 -21.047 1 97.62 404 GLU B N 1
ATOM 8078 C CA . GLU B 1 404 ? -11.477 -45.219 -22.469 1 97.62 404 GLU B CA 1
ATOM 8079 C C . GLU B 1 404 ? -10.125 -44.531 -22.703 1 97.62 404 GLU B C 1
ATOM 8081 O O . GLU B 1 404 ? -9.344 -44.969 -23.547 1 97.62 404 GLU B O 1
ATOM 8086 N N . VAL B 1 405 ? -9.93 -43.5 -22.016 1 97.81 405 VAL B N 1
ATOM 8087 C CA . VAL B 1 405 ? -8.68 -42.781 -22.219 1 97.81 405 VAL B CA 1
ATOM 8088 C C . VAL B 1 405 ? -7.516 -43.625 -21.656 1 97.81 405 VAL B C 1
ATOM 8090 O O . VAL B 1 405 ? -6.387 -43.5 -22.141 1 97.81 405 VAL B O 1
ATOM 8093 N N . MET B 1 406 ? -7.699 -44.406 -20.609 1 98.38 406 MET B N 1
ATOM 8094 C CA . MET B 1 406 ? -6.664 -45.312 -20.125 1 98.38 406 MET B CA 1
ATOM 8095 C C . MET B 1 406 ? -6.359 -46.406 -21.141 1 98.38 406 MET B C 1
ATOM 8097 O O . MET B 1 406 ? -5.199 -46.719 -21.375 1 98.38 406 MET B O 1
ATOM 8101 N N . LYS B 1 407 ? -7.379 -46.875 -21.75 1 98.19 407 LYS B N 1
ATOM 8102 C CA . LYS B 1 407 ? -7.184 -47.875 -22.828 1 98.19 407 LYS B CA 1
ATOM 8103 C C . LYS B 1 407 ? -6.359 -47.281 -23.969 1 98.19 407 LYS B C 1
ATOM 8105 O O . LYS B 1 407 ? -5.461 -47.938 -24.484 1 98.19 407 LYS B O 1
ATOM 8110 N N . ASN B 1 408 ? -6.711 -46.094 -24.297 1 97.56 408 ASN B N 1
ATOM 8111 C CA . ASN B 1 408 ? -5.945 -45.406 -25.344 1 97.56 408 ASN B CA 1
ATOM 8112 C C . ASN B 1 408 ? -4.48 -45.25 -24.953 1 97.56 408 ASN B C 1
ATOM 8114 O O . ASN B 1 408 ? -3.59 -45.406 -25.781 1 97.56 408 ASN B O 1
ATOM 8118 N N . GLN B 1 409 ? -4.238 -44.906 -23.703 1 97.75 409 GLN B N 1
ATOM 8119 C CA . GLN B 1 409 ? -2.883 -44.75 -23.172 1 97.75 409 GLN B CA 1
ATOM 8120 C C . GLN B 1 409 ? -2.09 -46.062 -23.328 1 97.75 409 GLN B C 1
ATOM 8122 O O . GLN B 1 409 ? -0.942 -46.031 -23.781 1 97.75 409 GLN B O 1
ATOM 8127 N N . VAL B 1 410 ? -2.688 -47.125 -23.062 1 97.81 410 VAL B N 1
ATOM 8128 C CA . VAL B 1 410 ? -2.039 -48.406 -23.094 1 97.81 410 VAL B CA 1
ATOM 8129 C C . VAL B 1 410 ? -1.796 -48.812 -24.547 1 97.81 410 VAL B C 1
ATOM 8131 O O . VAL B 1 410 ? -0.751 -49.406 -24.875 1 97.81 410 VAL B O 1
ATOM 8134 N N . ARG B 1 411 ? -2.713 -48.5 -25.422 1 97.5 411 ARG B N 1
ATOM 8135 C CA . ARG B 1 411 ? -2.52 -48.781 -26.844 1 97.5 411 ARG B CA 1
ATOM 8136 C C . ARG B 1 411 ? -1.303 -48 -27.375 1 97.5 411 ARG B C 1
ATOM 8138 O O . ARG B 1 411 ? -0.545 -48.531 -28.188 1 97.5 411 ARG B O 1
ATOM 8145 N N . ALA B 1 412 ? -1.216 -46.844 -26.906 1 97 412 ALA B N 1
ATOM 8146 C CA . ALA B 1 412 ? -0.08 -46.031 -27.344 1 97 412 ALA B CA 1
ATOM 8147 C C . ALA B 1 412 ? 1.231 -46.594 -26.797 1 97 412 ALA B C 1
ATOM 8149 O O . ALA B 1 412 ? 2.242 -46.625 -27.5 1 97 412 ALA B O 1
ATOM 8150 N N . TYR B 1 413 ? 1.245 -47.031 -25.531 1 96.75 413 TYR B N 1
ATOM 8151 C CA . TYR B 1 413 ? 2.422 -47.688 -24.969 1 96.75 413 TYR B CA 1
ATOM 8152 C C . TYR B 1 413 ? 2.816 -48.906 -25.797 1 96.75 413 TYR B C 1
ATOM 8154 O O . TYR B 1 413 ? 4 -49.125 -26.062 1 96.75 413 TYR B O 1
ATOM 8162 N N . PHE B 1 414 ? 1.87 -49.625 -26.125 1 97.19 414 PHE B N 1
ATOM 8163 C CA . PHE B 1 414 ? 2.107 -50.844 -26.891 1 97.19 414 PHE B CA 1
ATOM 8164 C C . PHE B 1 414 ? 2.68 -50.5 -28.266 1 97.19 414 PHE B C 1
ATOM 8166 O O . PHE B 1 414 ? 3.568 -51.219 -28.766 1 97.19 414 PHE B O 1
ATOM 8173 N N . ALA B 1 415 ? 2.162 -49.5 -28.906 1 95.56 415 ALA B N 1
ATOM 8174 C CA . ALA B 1 415 ? 2.678 -49.094 -30.203 1 95.56 415 ALA B CA 1
ATOM 8175 C C . ALA B 1 415 ? 4.156 -48.719 -30.109 1 95.56 415 ALA B C 1
ATOM 8177 O O . ALA B 1 415 ? 4.945 -49.062 -31 1 95.56 415 ALA B O 1
ATOM 8178 N N . GLU B 1 416 ? 4.551 -48.031 -29.062 1 93.62 416 GLU B N 1
ATOM 8179 C CA . GLU B 1 416 ? 5.949 -47.688 -28.859 1 93.62 416 GLU B CA 1
ATOM 8180 C C . GLU B 1 416 ? 6.812 -48.906 -28.625 1 93.62 416 GLU B C 1
ATOM 8182 O O . GLU B 1 416 ? 7.934 -49 -29.141 1 93.62 416 GLU B O 1
ATOM 8187 N N . ALA B 1 417 ? 6.305 -49.812 -27.844 1 92.75 417 ALA B N 1
ATOM 8188 C CA . ALA B 1 417 ? 7.027 -51.062 -27.578 1 92.75 417 ALA B CA 1
ATOM 8189 C C . ALA B 1 417 ? 7.254 -51.844 -28.875 1 92.75 417 ALA B C 1
ATOM 8191 O O . ALA B 1 417 ? 8.305 -52.469 -29.047 1 92.75 417 ALA B O 1
ATOM 8192 N N . LYS B 1 418 ? 6.293 -51.812 -29.734 1 92.56 418 LYS B N 1
ATOM 8193 C CA . LYS B 1 418 ? 6.418 -52.5 -31.016 1 92.56 418 LYS B CA 1
ATOM 8194 C C . LYS B 1 418 ? 7.527 -51.875 -31.859 1 92.56 418 LYS B C 1
ATOM 8196 O O . LYS B 1 418 ? 8.289 -52.562 -32.5 1 92.56 418 LYS B O 1
ATOM 8201 N N . TRP B 1 419 ? 7.582 -50.562 -31.891 1 91.25 419 TRP B N 1
ATOM 8202 C CA . TRP B 1 419 ? 8.648 -49.875 -32.625 1 91.25 419 TRP B CA 1
ATOM 8203 C C . TRP B 1 419 ? 10.016 -50.344 -32.125 1 91.25 419 TRP B C 1
ATOM 8205 O O . TRP B 1 419 ? 10.938 -50.531 -32.906 1 91.25 419 TRP B O 1
ATOM 8215 N N . LEU B 1 420 ? 10.133 -50.438 -30.797 1 87.88 420 LEU B N 1
ATOM 8216 C CA . LEU B 1 420 ? 11.398 -50.844 -30.203 1 87.88 420 LEU B CA 1
ATOM 8217 C C . LEU B 1 420 ? 11.781 -52.25 -30.641 1 87.88 420 LEU B C 1
ATOM 8219 O O . LEU B 1 420 ? 12.922 -52.5 -31.031 1 87.88 420 LEU B O 1
ATOM 8223 N N . HIS B 1 421 ? 10.867 -53.125 -30.562 1 86.06 421 HIS B N 1
ATOM 8224 C CA . HIS B 1 421 ? 11.125 -54.531 -30.875 1 86.06 421 HIS B CA 1
ATOM 8225 C C . HIS B 1 421 ? 11.414 -54.75 -32.344 1 86.06 421 HIS B C 1
ATOM 8227 O O . HIS B 1 421 ? 12.203 -55.625 -32.719 1 86.06 421 HIS B O 1
ATOM 8233 N N . GLU B 1 422 ? 10.781 -53.969 -33.125 1 89.62 422 GLU B N 1
ATOM 8234 C CA . GLU B 1 422 ? 10.961 -54.094 -34.562 1 89.62 422 GLU B CA 1
ATOM 8235 C C . GLU B 1 422 ? 12.117 -53.219 -35.062 1 89.62 422 GLU B C 1
ATOM 8237 O O . GLU B 1 422 ? 12.398 -53.156 -36.25 1 89.62 422 GLU B O 1
ATOM 8242 N N . GLU B 1 423 ? 12.766 -52.5 -34.188 1 87.81 423 GLU B N 1
ATOM 8243 C CA . GLU B 1 423 ? 13.867 -51.594 -34.5 1 87.81 423 GLU B CA 1
ATOM 8244 C C . GLU B 1 423 ? 13.453 -50.562 -35.531 1 87.81 423 GLU B C 1
ATOM 8246 O O . GLU B 1 423 ? 14.188 -50.312 -36.5 1 87.81 423 GLU B O 1
ATOM 8251 N N . HIS B 1 424 ? 12.25 -50.156 -35.312 1 89.56 424 HIS B N 1
ATOM 8252 C CA . HIS B 1 424 ? 11.688 -49.156 -36.188 1 89.56 424 HIS B CA 1
ATOM 8253 C C . HIS B 1 424 ? 11.883 -47.75 -35.656 1 89.56 424 HIS B C 1
ATOM 8255 O O . HIS B 1 424 ? 11.508 -47.469 -34.5 1 89.56 424 HIS B O 1
ATOM 8261 N N . VAL B 1 425 ? 12.492 -46.906 -36.469 1 90.5 425 VAL B N 1
ATOM 8262 C CA . VAL B 1 425 ? 12.594 -45.469 -36.094 1 90.5 425 VAL B CA 1
ATOM 8263 C C . VAL B 1 425 ? 11.578 -44.656 -36.875 1 90.5 425 VAL B C 1
ATOM 8265 O O . VAL B 1 425 ? 11.789 -44.375 -38.062 1 90.5 425 VAL B O 1
ATOM 8268 N N . PRO B 1 426 ? 10.547 -44.281 -36.25 1 93.25 426 PRO B N 1
ATOM 8269 C CA . PRO B 1 426 ? 9.492 -43.531 -36.938 1 93.25 426 PRO B CA 1
ATOM 8270 C C . PRO B 1 426 ? 9.922 -42.156 -37.375 1 93.25 426 PRO B C 1
ATOM 8272 O O . PRO B 1 426 ? 10.914 -41.625 -36.875 1 93.25 426 PRO B O 1
ATOM 8275 N N . THR B 1 427 ? 9.172 -41.625 -38.406 1 94.25 427 THR B N 1
ATOM 8276 C CA . THR B 1 427 ? 9.289 -40.188 -38.688 1 94.25 427 THR B CA 1
ATOM 8277 C C . THR B 1 427 ? 8.75 -39.344 -37.531 1 94.25 427 THR B C 1
ATOM 8279 O O . THR B 1 427 ? 8.039 -39.875 -36.656 1 94.25 427 THR B O 1
ATOM 8282 N N . ILE B 1 428 ? 9.109 -38.125 -37.5 1 94.44 428 ILE B N 1
ATOM 8283 C CA . ILE B 1 428 ? 8.68 -37.281 -36.406 1 94.44 428 ILE B CA 1
ATOM 8284 C C . ILE B 1 428 ? 7.156 -37.188 -36.375 1 94.44 428 ILE B C 1
ATOM 8286 O O . ILE B 1 428 ? 6.539 -37.125 -35.312 1 94.44 428 ILE B O 1
ATOM 8290 N N . GLU B 1 429 ? 6.508 -37.188 -37.562 1 93.5 429 GLU B N 1
ATOM 8291 C CA . GLU B 1 429 ? 5.051 -37.125 -37.625 1 93.5 429 GLU B CA 1
ATOM 8292 C C . GLU B 1 429 ? 4.426 -38.438 -37.094 1 93.5 429 GLU B C 1
ATOM 8294 O O . GLU B 1 429 ? 3.457 -38.375 -36.344 1 93.5 429 GLU B O 1
ATOM 8299 N N . GLU B 1 430 ? 5.027 -39.5 -37.5 1 93.75 430 GLU B N 1
ATOM 8300 C CA . GLU B 1 430 ? 4.57 -40.812 -37 1 93.75 430 GLU B CA 1
ATOM 8301 C C . GLU B 1 430 ? 4.781 -40.938 -35.5 1 93.75 430 GLU B C 1
ATOM 8303 O O . GLU B 1 430 ? 3.906 -41.438 -34.781 1 93.75 430 GLU B O 1
ATOM 8308 N N . TYR B 1 431 ? 5.844 -40.469 -35.125 1 94.69 431 TYR B N 1
ATOM 8309 C CA . TYR B 1 431 ? 6.188 -40.531 -33.688 1 94.69 431 TYR B CA 1
ATOM 8310 C C . TYR B 1 431 ? 5.195 -39.719 -32.875 1 94.69 431 TYR B C 1
ATOM 8312 O O . TYR B 1 431 ? 4.672 -40.219 -31.859 1 94.69 431 TYR B O 1
ATOM 8320 N N . LEU B 1 432 ? 4.973 -38.531 -33.312 1 94.25 432 LEU B N 1
ATOM 8321 C CA . LEU B 1 432 ? 4.152 -37.625 -32.5 1 94.25 432 LEU B CA 1
ATOM 8322 C C . LEU B 1 432 ? 2.707 -38.094 -32.469 1 94.25 432 LEU B C 1
ATOM 8324 O O . LEU B 1 432 ? 2.021 -37.906 -31.453 1 94.25 432 LEU B O 1
ATOM 8328 N N . ARG B 1 433 ? 2.225 -38.75 -33.406 1 93.12 433 ARG B N 1
ATOM 8329 C CA . ARG B 1 433 ? 0.861 -39.281 -33.438 1 93.12 433 ARG B CA 1
ATOM 8330 C C . ARG B 1 433 ? 0.631 -40.25 -32.281 1 93.12 433 ARG B C 1
ATOM 8332 O O . ARG B 1 433 ? -0.469 -40.312 -31.719 1 93.12 433 ARG B O 1
ATOM 8339 N N . VAL B 1 434 ? 1.622 -40.938 -31.938 1 95.19 434 VAL B N 1
ATOM 8340 C CA . VAL B 1 434 ? 1.524 -41.906 -30.875 1 95.19 434 VAL B CA 1
ATOM 8341 C C . VAL B 1 434 ? 1.969 -41.281 -29.547 1 95.19 434 VAL B C 1
ATOM 8343 O O . VAL B 1 434 ? 1.303 -41.469 -28.531 1 95.19 434 VAL B O 1
ATOM 8346 N N . ALA B 1 435 ? 2.982 -40.531 -29.672 1 94.19 435 ALA B N 1
ATOM 8347 C CA . ALA B 1 435 ? 3.676 -40.062 -28.469 1 94.19 435 ALA B CA 1
ATOM 8348 C C . ALA B 1 435 ? 2.857 -39.031 -27.734 1 94.19 435 ALA B C 1
ATOM 8350 O O . ALA B 1 435 ? 2.979 -38.875 -26.516 1 94.19 435 ALA B O 1
ATOM 8351 N N . LEU B 1 436 ? 2.064 -38.281 -28.438 1 95 436 LEU B N 1
ATOM 8352 C CA . LEU B 1 436 ? 1.2 -37.312 -27.781 1 95 436 LEU B CA 1
ATOM 8353 C C . LEU B 1 436 ? 0.173 -38 -26.891 1 95 436 LEU B C 1
ATOM 8355 O O . LEU B 1 436 ? -0.173 -37.5 -25.812 1 95 436 LEU B O 1
ATOM 8359 N N . VAL B 1 437 ? -0.245 -39.125 -27.297 1 94.88 437 VAL B N 1
ATOM 8360 C CA . VAL B 1 437 ? -1.178 -39.906 -26.5 1 94.88 437 VAL B CA 1
ATOM 8361 C C . VAL B 1 437 ? -0.428 -40.594 -25.344 1 94.88 437 VAL B C 1
ATOM 8363 O O . VAL B 1 437 ? -0.881 -40.562 -24.203 1 94.88 437 VAL B O 1
ATOM 8366 N N . SER B 1 438 ? 0.724 -41.094 -25.641 1 95.38 438 SER B N 1
ATOM 8367 C CA . SER B 1 438 ? 1.457 -41.875 -24.641 1 95.38 438 SER B CA 1
ATOM 8368 C C . SER B 1 438 ? 2.086 -40.969 -23.594 1 95.38 438 SER B C 1
ATOM 8370 O O . SER B 1 438 ? 2.59 -41.469 -22.578 1 95.38 438 SER B O 1
ATOM 8372 N N . SER B 1 439 ? 2.059 -39.656 -23.844 1 93.75 439 SER B N 1
ATOM 8373 C CA . SER B 1 439 ? 2.531 -38.719 -22.812 1 93.75 439 SER B CA 1
ATOM 8374 C C . SER B 1 439 ? 1.712 -38.875 -21.531 1 93.75 439 SER B C 1
ATOM 8376 O O . SER B 1 439 ? 2.172 -38.5 -20.453 1 93.75 439 SER B O 1
ATOM 8378 N N . GLY B 1 440 ? 0.486 -39.312 -21.672 1 96 440 GLY B N 1
ATOM 8379 C CA . GLY B 1 440 ? -0.388 -39.562 -20.531 1 96 440 GLY B CA 1
ATOM 8380 C C . GLY B 1 440 ? -1.209 -38.344 -20.156 1 96 440 GLY B C 1
ATOM 8381 O O . GLY B 1 440 ? -2.105 -38.406 -19.312 1 96 440 GLY B O 1
ATOM 8382 N N . TYR B 1 441 ? -1 -37.188 -20.75 1 96.62 441 TYR B N 1
ATOM 8383 C CA . TYR B 1 441 ? -1.638 -35.938 -20.328 1 96.62 441 TYR B CA 1
ATOM 8384 C C . TYR B 1 441 ? -3.107 -35.906 -20.734 1 96.62 441 TYR B C 1
ATOM 8386 O O . TYR B 1 441 ? -3.943 -35.344 -20.016 1 96.62 441 TYR B O 1
ATOM 8394 N N . CYS B 1 442 ? -3.371 -36.531 -21.891 1 96.81 442 CYS B N 1
ATOM 8395 C CA . CYS B 1 442 ? -4.785 -36.656 -22.234 1 96.81 442 CYS B CA 1
ATOM 8396 C C . CYS B 1 442 ? -5.523 -37.5 -21.188 1 96.81 442 CYS B C 1
ATOM 8398 O O . CYS B 1 442 ? -6.605 -37.125 -20.734 1 96.81 442 CYS B O 1
ATOM 8400 N N . MET B 1 443 ? -4.973 -38.562 -20.906 1 98.12 443 MET B N 1
ATOM 8401 C CA . MET B 1 443 ? -5.551 -39.469 -19.906 1 98.12 443 MET B CA 1
ATOM 8402 C C . MET B 1 443 ? -5.668 -38.781 -18.562 1 98.12 443 MET B C 1
ATOM 8404 O O . MET B 1 443 ? -6.723 -38.812 -17.922 1 98.12 443 MET B O 1
ATOM 8408 N N . LEU B 1 444 ? -4.676 -38.062 -18.141 1 98.44 444 LEU B N 1
ATOM 8409 C CA . LEU B 1 444 ? -4.672 -37.406 -16.844 1 98.44 444 LEU B CA 1
ATOM 8410 C C . LEU B 1 444 ? -5.672 -36.25 -16.844 1 98.44 444 LEU B C 1
ATOM 8412 O O . LEU B 1 444 ? -6.379 -36.031 -15.852 1 98.44 444 LEU B O 1
ATOM 8416 N N . ALA B 1 445 ? -5.691 -35.469 -17.891 1 98.44 445 ALA B N 1
ATOM 8417 C CA . ALA B 1 445 ? -6.613 -34.312 -17.969 1 98.44 445 ALA B CA 1
ATOM 8418 C C . ALA B 1 445 ? -8.062 -34.781 -17.875 1 98.44 445 ALA B C 1
ATOM 8420 O O . ALA B 1 445 ? -8.867 -34.219 -17.141 1 98.44 445 ALA B O 1
ATOM 8421 N N . THR B 1 446 ? -8.352 -35.844 -18.594 1 98.5 446 THR B N 1
ATOM 8422 C CA . THR B 1 446 ? -9.703 -36.375 -18.594 1 98.5 446 THR B CA 1
ATOM 8423 C C . THR B 1 446 ? -10.062 -36.938 -17.219 1 98.5 446 THR B C 1
ATOM 8425 O O . THR B 1 446 ? -11.125 -36.625 -16.672 1 98.5 446 THR B O 1
ATOM 8428 N N . THR B 1 447 ? -9.188 -37.688 -16.656 1 98.56 447 THR B N 1
ATOM 8429 C CA . THR B 1 447 ? -9.438 -38.312 -15.359 1 98.56 447 THR B CA 1
ATOM 8430 C C . THR B 1 447 ? -9.516 -37.25 -14.258 1 98.56 447 THR B C 1
ATOM 8432 O O . THR B 1 447 ? -10.234 -37.438 -13.273 1 98.56 447 THR B O 1
ATOM 8435 N N . SER B 1 448 ? -8.82 -36.156 -14.391 1 98.5 448 SER B N 1
ATOM 8436 C CA . SER B 1 448 ? -8.828 -35.094 -13.391 1 98.5 448 SER B CA 1
ATOM 8437 C C . SER B 1 448 ? -10.227 -34.531 -13.195 1 98.5 448 SER B C 1
ATOM 8439 O O . SER B 1 448 ? -10.555 -34.031 -12.117 1 98.5 448 SER B O 1
ATOM 8441 N N . LEU B 1 449 ? -11.07 -34.656 -14.195 1 98.38 449 LEU B N 1
ATOM 8442 C CA . LEU B 1 449 ? -12.414 -34.062 -14.125 1 98.38 449 LEU B CA 1
ATOM 8443 C C . LEU B 1 449 ? -13.344 -34.969 -13.32 1 98.38 449 LEU B C 1
ATOM 8445 O O . LEU B 1 449 ? -14.359 -34.5 -12.797 1 98.38 449 LEU B O 1
ATOM 8449 N N . VAL B 1 450 ? -13.008 -36.219 -13.164 1 98.12 450 VAL B N 1
ATOM 8450 C CA . VAL B 1 450 ? -13.906 -37.25 -12.641 1 98.12 450 VAL B CA 1
ATOM 8451 C C . VAL B 1 450 ? -14.359 -36.875 -11.227 1 98.12 450 VAL B C 1
ATOM 8453 O O . VAL B 1 450 ? -15.539 -37 -10.891 1 98.12 450 VAL B O 1
ATOM 8456 N N . GLY B 1 451 ? -13.469 -36.375 -10.43 1 96.25 451 GLY B N 1
ATOM 8457 C CA . GLY B 1 451 ? -13.789 -36.125 -9.039 1 96.25 451 GLY B CA 1
ATOM 8458 C C . GLY B 1 451 ? -14.07 -34.656 -8.773 1 96.25 451 GLY B C 1
ATOM 8459 O O . GLY B 1 451 ? -14.039 -34.219 -7.621 1 96.25 451 GLY B O 1
ATOM 8460 N N . MET B 1 452 ? -14.375 -33.781 -9.758 1 96.31 452 MET B N 1
ATOM 8461 C CA . MET B 1 452 ? -14.461 -32.344 -9.586 1 96.31 452 MET B CA 1
ATOM 8462 C C . MET B 1 452 ? -15.891 -31.922 -9.266 1 96.31 452 MET B C 1
ATOM 8464 O O . MET B 1 452 ? -16.203 -30.734 -9.266 1 96.31 452 MET B O 1
ATOM 8468 N N . GLY B 1 453 ? -16.75 -32.812 -9.055 1 93.31 453 GLY B N 1
ATOM 8469 C CA . GLY B 1 453 ? -18.094 -32.469 -8.641 1 93.31 453 GLY B CA 1
ATOM 8470 C C . GLY B 1 453 ? -18.969 -32 -9.789 1 93.31 453 GLY B C 1
ATOM 8471 O O . GLY B 1 453 ? -18.812 -32.438 -10.922 1 93.31 453 GLY B O 1
ATOM 8472 N N . GLU B 1 454 ? -19.844 -31 -9.594 1 93.12 454 GLU B N 1
ATOM 8473 C CA . GLU B 1 454 ? -20.922 -30.641 -10.5 1 93.12 454 GLU B CA 1
ATOM 8474 C C . GLU B 1 454 ? -20.391 -29.938 -11.742 1 93.12 454 GLU B C 1
ATOM 8476 O O . GLU B 1 454 ? -21.016 -29.984 -12.805 1 93.12 454 GLU B O 1
ATOM 8481 N N . ILE B 1 455 ? -19.25 -29.484 -11.633 1 94.81 455 ILE B N 1
ATOM 8482 C CA . ILE B 1 455 ? -18.703 -28.719 -12.758 1 94.81 455 ILE B CA 1
ATOM 8483 C C . ILE B 1 455 ? -18.312 -29.672 -13.875 1 94.81 455 ILE B C 1
ATOM 8485 O O . ILE B 1 455 ? -18.25 -29.281 -15.047 1 94.81 455 ILE B O 1
ATOM 8489 N N . ALA B 1 456 ? -18.031 -30.906 -13.492 1 96 456 ALA B N 1
ATOM 8490 C CA . ALA B 1 456 ? -17.594 -31.922 -14.453 1 96 456 ALA B CA 1
ATOM 8491 C C . ALA B 1 456 ? -18.781 -32.562 -15.141 1 96 456 ALA B C 1
ATOM 8493 O O . ALA B 1 456 ? -19.094 -33.75 -14.891 1 96 456 ALA B O 1
ATOM 8494 N N . THR B 1 457 ? -19.359 -31.875 -16.078 1 96.06 457 THR B N 1
ATOM 8495 C CA . THR B 1 457 ? -20.531 -32.344 -16.797 1 96.06 457 THR B CA 1
ATOM 8496 C C . THR B 1 457 ? -20.109 -33.25 -17.953 1 96.06 457 THR B C 1
ATOM 8498 O O . THR B 1 457 ? -18.922 -33.375 -18.25 1 96.06 457 THR B O 1
ATOM 8501 N N . LYS B 1 458 ? -21.078 -33.875 -18.562 1 96.44 458 LYS B N 1
ATOM 8502 C CA . LYS B 1 458 ? -20.828 -34.688 -19.734 1 96.44 458 LYS B CA 1
ATOM 8503 C C . LYS B 1 458 ? -20.219 -33.844 -20.859 1 96.44 458 LYS B C 1
ATOM 8505 O O . LYS B 1 458 ? -19.344 -34.312 -21.594 1 96.44 458 LYS B O 1
ATOM 8510 N N . GLU B 1 459 ? -20.719 -32.656 -20.969 1 96.88 459 GLU B N 1
ATOM 8511 C CA . GLU B 1 459 ? -20.188 -31.75 -21.969 1 96.88 459 GLU B CA 1
ATOM 8512 C C . GLU B 1 459 ? -18.719 -31.469 -21.734 1 96.88 459 GLU B C 1
ATOM 8514 O O . GLU B 1 459 ? -17.953 -31.312 -22.688 1 96.88 459 GLU B O 1
ATOM 8519 N N . ALA B 1 460 ? -18.328 -31.406 -20.531 1 97.62 460 ALA B N 1
ATOM 8520 C CA . ALA B 1 460 ? -16.922 -31.188 -20.188 1 97.62 460 ALA B CA 1
ATOM 8521 C C . ALA B 1 460 ? -16.062 -32.344 -20.641 1 97.62 460 ALA B C 1
ATOM 8523 O O . ALA B 1 460 ? -14.953 -32.156 -21.156 1 97.62 460 ALA B O 1
ATOM 8524 N N . PHE B 1 461 ? -16.531 -33.562 -20.453 1 98.06 461 PHE B N 1
ATOM 8525 C CA . PHE B 1 461 ? -15.805 -34.75 -20.875 1 98.06 461 PHE B CA 1
ATOM 8526 C C . PHE B 1 461 ? -15.742 -34.844 -22.391 1 98.06 461 PHE B C 1
ATOM 8528 O O . PHE B 1 461 ? -14.711 -35.25 -22.953 1 98.06 461 PHE B O 1
ATOM 8535 N N . ASP B 1 462 ? -16.844 -34.5 -23.047 1 97.75 462 ASP B N 1
ATOM 8536 C CA . ASP B 1 462 ? -16.859 -34.438 -24.5 1 97.75 462 ASP B CA 1
ATOM 8537 C C . ASP B 1 462 ? -15.82 -33.438 -25.016 1 97.75 462 ASP B C 1
ATOM 8539 O O . ASP B 1 462 ? -15.125 -33.719 -26 1 97.75 462 ASP B O 1
ATOM 8543 N N . TRP B 1 463 ? -15.797 -32.344 -24.344 1 97.62 463 TRP B N 1
ATOM 8544 C CA . TRP B 1 463 ? -14.875 -31.281 -24.719 1 97.62 463 TRP B CA 1
ATOM 8545 C C . TRP B 1 463 ? -13.422 -31.75 -24.594 1 97.62 463 TRP B C 1
ATOM 8547 O O . TRP B 1 463 ? -12.656 -31.656 -25.562 1 97.62 463 TRP B O 1
ATOM 8557 N N . VAL B 1 464 ? -13.023 -32.281 -23.453 1 97.69 464 VAL B N 1
ATOM 8558 C CA . VAL B 1 464 ? -11.625 -32.594 -23.203 1 97.69 464 VAL B CA 1
ATOM 8559 C C . VAL B 1 464 ? -11.18 -33.75 -24.109 1 97.69 464 VAL B C 1
ATOM 8561 O O . VAL B 1 464 ? -10.023 -33.812 -24.547 1 97.69 464 VAL B O 1
ATOM 8564 N N . THR B 1 465 ? -12.062 -34.656 -24.438 1 96.81 465 THR B N 1
ATOM 8565 C CA . THR B 1 465 ? -11.711 -35.812 -25.219 1 96.81 465 THR B CA 1
ATOM 8566 C C . THR B 1 465 ? -11.773 -35.5 -26.719 1 96.81 465 THR B C 1
ATOM 8568 O O . THR B 1 465 ? -11.344 -36.312 -27.547 1 96.81 465 THR B O 1
ATOM 8571 N N . SER B 1 466 ? -12.227 -34.312 -27.047 1 95.94 466 SER B N 1
ATOM 8572 C CA . SER B 1 466 ? -12.242 -33.875 -28.453 1 95.94 466 SER B CA 1
ATOM 8573 C C . SER B 1 466 ? -10.891 -33.312 -28.859 1 95.94 466 SER B C 1
ATOM 8575 O O . SER B 1 466 ? -10.727 -32.844 -30 1 95.94 466 SER B O 1
ATOM 8577 N N . ASP B 1 467 ? -9.984 -33.188 -27.922 1 93.69 467 ASP B N 1
ATOM 8578 C CA . ASP B 1 467 ? -8.617 -32.719 -28.109 1 93.69 467 ASP B CA 1
ATOM 8579 C C . ASP B 1 467 ? -8.602 -31.25 -28.578 1 93.69 467 ASP B C 1
ATOM 8581 O O . ASP B 1 467 ? -8.023 -30.938 -29.609 1 93.69 467 ASP B O 1
ATOM 8585 N N . PRO B 1 468 ? -9.273 -30.453 -27.781 1 97.12 468 PRO B N 1
ATOM 8586 C CA . PRO B 1 468 ? -9.188 -29.031 -28.109 1 97.12 468 PRO B CA 1
ATOM 8587 C C . PRO B 1 468 ? -7.75 -28.516 -28.141 1 97.12 468 PRO B C 1
ATOM 8589 O O . PRO B 1 468 ? -6.836 -29.203 -27.688 1 97.12 468 PRO B O 1
ATOM 8592 N N . LYS B 1 469 ? -7.555 -27.391 -28.688 1 96.88 469 LYS B N 1
ATOM 8593 C CA . LYS B 1 469 ? -6.211 -26.859 -28.922 1 96.88 469 LYS B CA 1
ATOM 8594 C C . LYS B 1 469 ? -5.414 -26.812 -27.625 1 96.88 469 LYS B C 1
ATOM 8596 O O . LYS B 1 469 ? -4.207 -27.062 -27.609 1 96.88 469 LYS B O 1
ATOM 8601 N N . ILE B 1 470 ? -6.035 -26.438 -26.547 1 97.88 470 ILE B N 1
ATOM 8602 C CA . ILE B 1 470 ? -5.34 -26.359 -25.266 1 97.88 470 ILE B CA 1
ATOM 8603 C C . ILE B 1 470 ? -4.824 -27.734 -24.859 1 97.88 470 ILE B C 1
ATOM 8605 O O . ILE B 1 470 ? -3.727 -27.859 -24.312 1 97.88 470 ILE B O 1
ATOM 8609 N N . MET B 1 471 ? -5.605 -28.781 -25.125 1 97.31 471 MET B N 1
ATOM 8610 C CA . MET B 1 471 ? -5.215 -30.156 -24.797 1 97.31 471 MET B CA 1
ATOM 8611 C C . MET B 1 471 ? -4.082 -30.625 -25.703 1 97.31 471 MET B C 1
ATOM 8613 O O . MET B 1 471 ? -3.1 -31.203 -25.219 1 97.31 471 MET B O 1
ATOM 8617 N N . SER B 1 472 ? -4.238 -30.406 -26.969 1 96.62 472 SER B N 1
ATOM 8618 C CA . SER B 1 472 ? -3.193 -30.797 -27.906 1 96.62 472 SER B CA 1
ATOM 8619 C C . SER B 1 472 ? -1.87 -30.109 -27.578 1 96.62 472 SER B C 1
ATOM 8621 O O . SER B 1 472 ? -0.809 -30.734 -27.641 1 96.62 472 SER B O 1
ATOM 8623 N N . SER B 1 473 ? -1.954 -28.828 -27.25 1 97.94 473 SER B N 1
ATOM 8624 C CA . SER B 1 473 ? -0.762 -28.062 -26.891 1 97.94 473 SER B CA 1
ATOM 8625 C C . SER B 1 473 ? -0.151 -28.594 -25.594 1 97.94 473 SER B C 1
ATOM 8627 O O . SER B 1 473 ? 1.072 -28.688 -25.469 1 97.94 473 SER B O 1
ATOM 8629 N N . SER B 1 474 ? -0.989 -28.891 -24.641 1 98.06 474 SER B N 1
ATOM 8630 C CA . SER B 1 474 ? -0.515 -29.438 -23.375 1 98.06 474 SER B CA 1
ATOM 8631 C C . SER B 1 474 ? 0.201 -30.766 -23.578 1 98.06 474 SER B C 1
ATOM 8633 O O . SER B 1 474 ? 1.28 -30.984 -23.031 1 98.06 474 SER B O 1
ATOM 8635 N N . ASN B 1 475 ? -0.403 -31.641 -24.375 1 97.44 475 ASN B N 1
ATOM 8636 C CA . ASN B 1 475 ? 0.223 -32.906 -24.719 1 97.44 475 ASN B CA 1
ATOM 8637 C C . ASN B 1 475 ? 1.581 -32.719 -25.375 1 97.44 475 ASN B C 1
ATOM 8639 O O . ASN B 1 475 ? 2.541 -33.438 -25.078 1 97.44 475 ASN B O 1
ATOM 8643 N N . PHE B 1 476 ? 1.582 -31.797 -26.266 1 96.69 476 PHE B N 1
ATOM 8644 C CA . PHE B 1 476 ? 2.781 -31.5 -27.031 1 96.69 476 PHE B CA 1
ATOM 8645 C C . PHE B 1 476 ? 3.906 -31.031 -26.125 1 96.69 476 PHE B C 1
ATOM 8647 O O . PHE B 1 476 ? 5.035 -31.516 -26.219 1 96.69 476 PHE B O 1
ATOM 8654 N N . ILE B 1 477 ? 3.611 -30.125 -25.266 1 97.56 477 ILE B N 1
ATOM 8655 C CA . ILE B 1 477 ? 4.594 -29.578 -24.328 1 97.56 477 ILE B CA 1
ATOM 8656 C C . ILE B 1 477 ? 5.102 -30.672 -23.406 1 97.56 477 ILE B C 1
ATOM 8658 O O . ILE B 1 477 ? 6.309 -30.828 -23.203 1 97.56 477 ILE B O 1
ATOM 8662 N N . ALA B 1 478 ? 4.199 -31.438 -22.844 1 96.88 478 ALA B N 1
ATOM 8663 C CA . ALA B 1 478 ? 4.57 -32.5 -21.906 1 96.88 478 ALA B CA 1
ATOM 8664 C C . ALA B 1 478 ? 5.512 -33.5 -22.578 1 96.88 478 ALA B C 1
ATOM 8666 O O . ALA B 1 478 ? 6.539 -33.875 -22 1 96.88 478 ALA B O 1
ATOM 8667 N N . ARG B 1 479 ? 5.199 -33.906 -23.75 1 96 479 ARG B N 1
ATOM 8668 C CA . ARG B 1 479 ? 5.984 -34.906 -24.438 1 96 479 ARG B CA 1
ATOM 8669 C C . ARG B 1 479 ? 7.359 -34.375 -24.812 1 96 479 ARG B C 1
ATOM 8671 O O . ARG B 1 479 ? 8.375 -35.031 -24.578 1 96 479 ARG B O 1
ATOM 8678 N N . LEU B 1 480 ? 7.367 -33.219 -25.422 1 95.31 480 LEU B N 1
ATOM 8679 C CA . LEU B 1 480 ? 8.641 -32.688 -25.891 1 95.31 480 LEU B CA 1
ATOM 8680 C C . LEU B 1 480 ? 9.562 -32.375 -24.719 1 95.31 480 LEU B C 1
ATOM 8682 O O . LEU B 1 480 ? 10.773 -32.594 -24.797 1 95.31 480 LEU B O 1
ATOM 8686 N N . MET B 1 481 ? 9 -31.844 -23.688 1 95.06 481 MET B N 1
ATOM 8687 C CA . MET B 1 481 ? 9.836 -31.547 -22.531 1 95.06 481 MET B CA 1
ATOM 8688 C C . MET B 1 481 ? 10.383 -32.844 -21.922 1 95.06 481 MET B C 1
ATOM 8690 O O . MET B 1 481 ? 11.547 -32.875 -21.516 1 95.06 481 MET B O 1
ATOM 8694 N N . ASP B 1 482 ? 9.531 -33.781 -21.828 1 93.19 482 ASP B N 1
ATOM 8695 C CA . ASP B 1 482 ? 9.969 -35.094 -21.328 1 93.19 482 ASP B CA 1
ATOM 8696 C C . ASP B 1 482 ? 11.078 -35.656 -22.219 1 93.19 482 ASP B C 1
ATOM 8698 O O . ASP B 1 482 ? 12.094 -36.125 -21.703 1 93.19 482 ASP B O 1
ATOM 8702 N N . ASP B 1 483 ? 10.938 -35.594 -23.547 1 92.38 483 ASP B N 1
ATOM 8703 C CA . ASP B 1 483 ? 11.914 -36.125 -24.5 1 92.38 483 ASP B CA 1
ATOM 8704 C C . ASP B 1 483 ? 13.242 -35.375 -24.391 1 92.38 483 ASP B C 1
ATOM 8706 O O . ASP B 1 483 ? 14.312 -36 -24.469 1 92.38 483 ASP B O 1
ATOM 8710 N N . ILE B 1 484 ? 13.164 -34.156 -24.297 1 91.06 484 ILE B N 1
ATOM 8711 C CA . ILE B 1 484 ? 14.367 -33.312 -24.188 1 91.06 484 ILE B CA 1
ATOM 8712 C C . ILE B 1 484 ? 15.117 -33.688 -22.906 1 91.06 484 ILE B C 1
ATOM 8714 O O . ILE B 1 484 ? 16.328 -33.844 -22.906 1 91.06 484 ILE B O 1
ATOM 8718 N N . SER B 1 485 ? 14.422 -33.812 -21.828 1 89.62 485 SER B N 1
ATOM 8719 C CA . SER B 1 485 ? 15.039 -34.031 -20.516 1 89.62 485 SER B CA 1
ATOM 8720 C C . SER B 1 485 ? 15.57 -35.438 -20.375 1 89.62 485 SER B C 1
ATOM 8722 O O . SER B 1 485 ? 16.547 -35.688 -19.656 1 89.62 485 SER B O 1
ATOM 8724 N N . SER B 1 486 ? 14.969 -36.375 -21.016 1 85 486 SER B N 1
ATOM 8725 C CA . SER B 1 486 ? 15.32 -37.781 -20.828 1 85 486 SER B CA 1
ATOM 8726 C C . SER B 1 486 ? 16.219 -38.281 -21.953 1 85 486 SER B C 1
ATOM 8728 O O . SER B 1 486 ? 16.703 -39.438 -21.906 1 85 486 SER B O 1
ATOM 8730 N N . HIS B 1 487 ? 16.484 -37.5 -22.922 1 82.56 487 HIS B N 1
ATOM 8731 C CA . HIS B 1 487 ? 17.156 -37.906 -24.156 1 82.56 487 HIS B CA 1
ATOM 8732 C C . HIS B 1 487 ? 18.469 -38.594 -23.844 1 82.56 487 HIS B C 1
ATOM 8734 O O . HIS B 1 487 ? 18.688 -39.75 -24.281 1 82.56 487 HIS B O 1
ATOM 8740 N N . LYS B 1 488 ? 19.297 -38.031 -23.109 1 77.25 488 LYS B N 1
ATOM 8741 C CA . LYS B 1 488 ? 20.625 -38.562 -22.844 1 77.25 488 LYS B CA 1
ATOM 8742 C C . LYS B 1 488 ? 20.531 -39.844 -22.016 1 77.25 488 LYS B C 1
ATOM 8744 O O . LYS B 1 488 ? 21.312 -40.781 -22.219 1 77.25 488 LYS B O 1
ATOM 8749 N N . PHE B 1 489 ? 19.641 -39.875 -21.125 1 73.88 489 PHE B N 1
ATOM 8750 C CA . PHE B 1 489 ? 19.453 -41.031 -20.266 1 73.88 489 PHE B CA 1
ATOM 8751 C C . PHE B 1 489 ? 18.969 -42.25 -21.094 1 73.88 489 PHE B C 1
ATOM 8753 O O . PHE B 1 489 ? 19.438 -43.375 -20.891 1 73.88 489 PHE B O 1
ATOM 8760 N N . GLU B 1 490 ? 18.078 -42.031 -21.969 1 73.75 490 GLU B N 1
ATOM 8761 C CA . GLU B 1 490 ? 17.469 -43.094 -22.75 1 73.75 490 GLU B CA 1
ATOM 8762 C C . GLU B 1 490 ? 18.453 -43.656 -23.781 1 73.75 490 GLU B C 1
ATOM 8764 O O . GLU B 1 490 ? 18.328 -44.812 -24.188 1 73.75 490 GLU B O 1
ATOM 8769 N N . GLN B 1 491 ? 19.422 -42.938 -24.094 1 72.88 491 GLN B N 1
ATOM 8770 C CA . GLN B 1 491 ? 20.422 -43.375 -25.062 1 72.88 491 GLN B CA 1
ATOM 8771 C C . GLN B 1 491 ? 21.375 -44.406 -24.453 1 72.88 491 GLN B C 1
ATOM 8773 O O . GLN B 1 491 ? 22.062 -45.125 -25.172 1 72.88 491 GLN B O 1
ATOM 8778 N N . LYS B 1 492 ? 21.281 -44.469 -23.203 1 71.06 492 LYS B N 1
ATOM 8779 C CA . LYS B 1 492 ? 22.188 -45.406 -22.516 1 71.06 492 LYS B CA 1
ATOM 8780 C C . LYS B 1 492 ? 21.625 -46.812 -22.516 1 71.06 492 LYS B C 1
ATOM 8782 O O . LYS B 1 492 ? 22.344 -47.781 -22.172 1 71.06 492 LYS B O 1
ATOM 8787 N N . ARG B 1 493 ? 20.406 -46.969 -22.875 1 67.5 493 ARG B N 1
ATOM 8788 C CA . ARG B 1 493 ? 19.781 -48.281 -22.953 1 67.5 493 ARG B CA 1
ATOM 8789 C C . ARG B 1 493 ? 18.984 -48.438 -24.234 1 67.5 493 ARG B C 1
ATOM 8791 O O . ARG B 1 493 ? 18.797 -47.469 -24.984 1 67.5 493 ARG B O 1
ATOM 8798 N N . GLU B 1 494 ? 18.688 -49.688 -24.438 1 68.12 494 GLU B N 1
ATOM 8799 C CA . GLU B 1 494 ? 17.781 -49.906 -25.562 1 68.12 494 GLU B CA 1
ATOM 8800 C C . GLU B 1 494 ? 16.406 -49.281 -25.312 1 68.12 494 GLU B C 1
ATOM 8802 O O . GLU B 1 494 ? 15.734 -49.656 -24.344 1 68.12 494 GLU B O 1
ATOM 8807 N N . HIS B 1 495 ? 16.219 -48.219 -26.047 1 73.38 495 HIS B N 1
ATOM 8808 C CA . HIS B 1 495 ? 14.977 -47.5 -25.875 1 73.38 495 HIS B CA 1
ATOM 8809 C C . HIS B 1 495 ? 14.445 -47 -27.219 1 73.38 495 HIS B C 1
ATOM 8811 O O . HIS B 1 495 ? 15.211 -46.844 -28.172 1 73.38 495 HIS B O 1
ATOM 8817 N N . VAL B 1 496 ? 13.18 -46.844 -27.188 1 77.38 496 VAL B N 1
ATOM 8818 C CA . VAL B 1 496 ? 12.539 -46.281 -28.375 1 77.38 496 VAL B CA 1
ATOM 8819 C C . VAL B 1 496 ? 13.156 -44.906 -28.703 1 77.38 496 VAL B C 1
ATOM 8821 O O . VAL B 1 496 ? 13.555 -44.188 -27.797 1 77.38 496 VAL B O 1
ATOM 8824 N N . ALA B 1 497 ? 13.188 -44.625 -29.953 1 82.12 497 ALA B N 1
ATOM 8825 C CA . ALA B 1 497 ? 13.727 -43.344 -30.391 1 82.12 497 ALA B CA 1
ATOM 8826 C C . ALA B 1 497 ? 12.875 -42.188 -29.875 1 82.12 497 ALA B C 1
ATOM 8828 O O . ALA B 1 497 ? 11.648 -42.219 -29.938 1 82.12 497 ALA B O 1
ATOM 8829 N N . SER B 1 498 ? 13.523 -41.219 -29.281 1 88.62 498 SER B N 1
ATOM 8830 C CA . SER B 1 498 ? 12.836 -40.031 -28.812 1 88.62 498 SER B CA 1
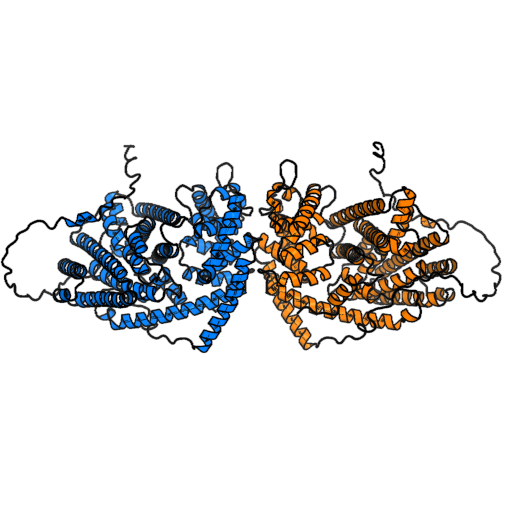ATOM 8831 C C . SER B 1 498 ? 12.531 -39.062 -29.969 1 88.62 498 SER B C 1
ATOM 8833 O O . SER B 1 498 ? 12.984 -39.281 -31.094 1 88.62 498 SER B O 1
ATOM 8835 N N . ALA B 1 499 ? 11.758 -38.062 -29.625 1 90.75 499 ALA B N 1
ATOM 8836 C CA . ALA B 1 499 ? 11.461 -37.031 -30.625 1 90.75 499 ALA B CA 1
ATOM 8837 C C . ALA B 1 499 ? 12.742 -36.438 -31.203 1 90.75 499 ALA B C 1
ATOM 8839 O O . ALA B 1 499 ? 12.812 -36.125 -32.375 1 90.75 499 ALA B O 1
ATOM 8840 N N . ILE B 1 500 ? 13.75 -36.312 -30.406 1 91.56 500 ILE B N 1
ATOM 8841 C CA . ILE B 1 500 ? 15.031 -35.719 -30.797 1 91.56 500 ILE B CA 1
ATOM 8842 C C . ILE B 1 500 ? 15.695 -36.625 -31.844 1 91.56 500 ILE B C 1
ATOM 8844 O O . ILE B 1 500 ? 16.125 -36.125 -32.906 1 91.56 500 ILE B O 1
ATOM 8848 N N . GLU B 1 501 ? 15.672 -37.906 -31.578 1 90.44 501 GLU B N 1
ATOM 8849 C CA . GLU B 1 501 ? 16.297 -38.844 -32.5 1 90.44 501 GLU B CA 1
ATOM 8850 C C . GLU B 1 501 ? 15.547 -38.938 -33.812 1 90.44 501 GLU B C 1
ATOM 8852 O O . GLU B 1 501 ? 16.156 -38.969 -34.875 1 90.44 501 GLU B O 1
ATOM 8857 N N . CYS B 1 502 ? 14.234 -38.969 -33.688 1 93.06 502 CYS B N 1
ATOM 8858 C CA . CYS B 1 502 ? 13.414 -39 -34.875 1 93.06 502 CYS B CA 1
ATOM 8859 C C . CYS B 1 502 ? 13.648 -37.781 -35.75 1 93.06 502 CYS B C 1
ATOM 8861 O O . CYS B 1 502 ? 13.805 -37.906 -36.969 1 93.06 502 CYS B O 1
ATOM 8863 N N . TYR B 1 503 ? 13.695 -36.688 -35.125 1 94.06 503 TYR B N 1
ATOM 8864 C CA . TYR B 1 503 ? 13.875 -35.406 -35.812 1 94.06 503 TYR B CA 1
ATOM 8865 C C . TYR B 1 503 ? 15.266 -35.312 -36.438 1 94.06 503 TYR B C 1
ATOM 8867 O O . TYR B 1 503 ? 15.414 -34.906 -37.594 1 94.06 503 TYR B O 1
ATOM 8875 N N . MET B 1 504 ? 16.266 -35.688 -35.719 1 93.56 504 MET B N 1
ATOM 8876 C CA . MET B 1 504 ? 17.641 -35.688 -36.219 1 93.56 504 MET B CA 1
ATOM 8877 C C . MET B 1 504 ? 17.797 -36.594 -37.406 1 93.56 504 MET B C 1
ATOM 8879 O O . MET B 1 504 ? 18.406 -36.219 -38.406 1 93.56 504 MET B O 1
ATOM 8883 N N . LYS B 1 505 ? 17.266 -37.75 -37.312 1 92 505 LYS B N 1
ATOM 8884 C CA . LYS B 1 505 ? 17.391 -38.75 -38.375 1 92 505 LYS B CA 1
ATOM 8885 C C . LYS B 1 505 ? 16.625 -38.312 -39.625 1 92 505 LYS B C 1
ATOM 8887 O O . LYS B 1 505 ? 17.109 -38.469 -40.75 1 92 505 LYS B O 1
ATOM 8892 N N . GLN B 1 506 ? 15.5 -37.812 -39.406 1 93.62 506 GLN B N 1
ATOM 8893 C CA . GLN B 1 506 ? 14.625 -37.469 -40.5 1 93.62 506 GLN B CA 1
ATOM 8894 C C . GLN B 1 506 ? 15.156 -36.25 -41.281 1 93.62 506 GLN B C 1
ATOM 8896 O O . GLN B 1 506 ? 15.078 -36.219 -42.5 1 93.62 506 GLN B O 1
ATOM 8901 N N . TYR B 1 507 ? 15.68 -35.281 -40.594 1 94.94 507 TYR B N 1
ATOM 8902 C CA . TYR B 1 507 ? 16.031 -34.031 -41.25 1 94.94 507 TYR B CA 1
ATOM 8903 C C . TYR B 1 507 ? 17.547 -33.844 -41.312 1 94.94 507 TYR B C 1
ATOM 8905 O O . TYR B 1 507 ? 18.047 -32.875 -41.906 1 94.94 507 TYR B O 1
ATOM 8913 N N . GLY B 1 508 ? 18.312 -34.688 -40.719 1 94.31 508 GLY B N 1
ATOM 8914 C CA . GLY B 1 508 ? 19.766 -34.625 -40.781 1 94.31 508 GLY B CA 1
ATOM 8915 C C . GLY B 1 508 ? 20.328 -33.438 -40.031 1 94.31 508 GLY B C 1
ATOM 8916 O O . GLY B 1 508 ? 21.297 -32.812 -40.5 1 94.31 508 GLY B O 1
ATOM 8917 N N . VAL B 1 509 ? 19.734 -33.094 -38.906 1 95 509 VAL B N 1
ATOM 8918 C CA . VAL B 1 509 ? 20.172 -31.938 -38.156 1 95 509 VAL B CA 1
ATOM 8919 C C . VAL B 1 509 ? 20.906 -32.375 -36.906 1 95 509 VAL B C 1
ATOM 8921 O O . VAL B 1 509 ? 20.828 -33.531 -36.5 1 95 509 VAL B O 1
ATOM 8924 N N . SER B 1 510 ? 21.656 -31.469 -36.312 1 94.69 510 SER B N 1
ATOM 8925 C CA . SER B 1 510 ? 22.375 -31.75 -35.062 1 94.69 510 SER B CA 1
ATOM 8926 C C . SER B 1 510 ? 21.438 -31.766 -33.875 1 94.69 510 SER B C 1
ATOM 8928 O O . SER B 1 510 ? 20.297 -31.312 -33.969 1 94.69 510 SER B O 1
ATOM 8930 N N . GLU B 1 511 ? 21.891 -32.25 -32.812 1 92.19 511 GLU B N 1
ATOM 8931 C CA . GLU B 1 511 ? 21.141 -32.312 -31.547 1 92.19 511 GLU B CA 1
ATOM 8932 C C . GLU B 1 511 ? 20.75 -30.891 -31.094 1 92.19 511 GLU B C 1
ATOM 8934 O O . GLU B 1 511 ? 19.625 -30.672 -30.641 1 92.19 511 GLU B O 1
ATOM 8939 N N . GLU B 1 512 ? 21.656 -30.016 -31.234 1 93.38 512 GLU B N 1
ATOM 8940 C CA . GLU B 1 512 ? 21.422 -28.625 -30.812 1 93.38 512 GLU B CA 1
ATOM 8941 C C . GLU B 1 512 ? 20.328 -27.969 -31.641 1 93.38 512 GLU B C 1
ATOM 8943 O O . GLU B 1 512 ? 19.516 -27.203 -31.125 1 93.38 512 GLU B O 1
ATOM 8948 N N . GLN B 1 513 ? 20.344 -28.266 -32.875 1 94.56 513 GLN B N 1
ATOM 8949 C CA . GLN B 1 513 ? 19.328 -27.719 -33.75 1 94.56 513 GLN B CA 1
ATOM 8950 C C . GLN B 1 513 ? 17.953 -28.297 -33.469 1 94.56 513 GLN B C 1
ATOM 8952 O O . GLN B 1 513 ? 16.938 -27.594 -33.531 1 94.56 513 GLN B O 1
ATOM 8957 N N . ALA B 1 514 ? 17.938 -29.562 -33.125 1 94 514 ALA B N 1
ATOM 8958 C CA . ALA B 1 514 ? 16.672 -30.203 -32.75 1 94 514 ALA B CA 1
ATOM 8959 C C . ALA B 1 514 ? 16.109 -29.609 -31.469 1 94 514 ALA B C 1
ATOM 8961 O O . ALA B 1 514 ? 14.914 -29.328 -31.375 1 94 514 ALA B O 1
ATOM 8962 N N . TYR B 1 515 ? 17.031 -29.375 -30.531 1 93.88 515 TYR B N 1
ATOM 8963 C CA . TYR B 1 515 ? 16.609 -28.766 -29.266 1 93.88 515 TYR B CA 1
ATOM 8964 C C . TYR B 1 515 ? 16.016 -27.375 -29.516 1 93.88 515 TYR B C 1
ATOM 8966 O O . TYR B 1 515 ? 14.961 -27.047 -28.969 1 93.88 515 TYR B O 1
ATOM 8974 N N . SER B 1 516 ? 16.656 -26.641 -30.297 1 94.19 516 SER B N 1
ATOM 8975 C CA . SER B 1 516 ? 16.234 -25.281 -30.578 1 94.19 516 SER B CA 1
ATOM 8976 C C . SER B 1 516 ? 14.859 -25.25 -31.25 1 94.19 516 SER B C 1
ATOM 8978 O O . SER B 1 516 ? 14.008 -24.422 -30.906 1 94.19 516 SER B O 1
ATOM 8980 N N . GLU B 1 517 ? 14.711 -26.141 -32.156 1 94.5 517 GLU B N 1
ATOM 8981 C CA . GLU B 1 517 ? 13.43 -26.219 -32.844 1 94.5 517 GLU B CA 1
ATOM 8982 C C . GLU B 1 517 ? 12.305 -26.609 -31.906 1 94.5 517 GLU B C 1
ATOM 8984 O O . GLU B 1 517 ? 11.211 -26.047 -31.969 1 94.5 517 GLU B O 1
ATOM 8989 N N . PHE B 1 518 ? 12.555 -27.594 -31.109 1 95.06 518 PHE B N 1
ATOM 8990 C CA . PHE B 1 518 ? 11.523 -28.062 -30.188 1 95.06 518 PHE B CA 1
ATOM 8991 C C . PHE B 1 518 ? 11.211 -27 -29.141 1 95.06 518 PHE B C 1
ATOM 8993 O O . PHE B 1 518 ? 10.062 -26.844 -28.719 1 95.06 518 PHE B O 1
ATOM 9000 N N . ARG B 1 519 ? 12.18 -26.266 -28.734 1 94.06 519 ARG B N 1
ATOM 9001 C CA . ARG B 1 519 ? 11.938 -25.172 -27.812 1 94.06 519 ARG B CA 1
ATOM 9002 C C . ARG B 1 519 ? 11.047 -24.109 -28.422 1 94.06 519 ARG B C 1
ATOM 9004 O O . ARG B 1 519 ? 10.18 -23.531 -27.75 1 94.06 519 ARG B O 1
ATOM 9011 N N . LYS B 1 520 ? 11.273 -23.844 -29.625 1 95.19 520 LYS B N 1
ATOM 9012 C CA . LYS B 1 520 ? 10.43 -22.906 -30.344 1 95.19 520 LYS B CA 1
ATOM 9013 C C . LYS B 1 520 ? 8.992 -23.406 -30.422 1 95.19 520 LYS B C 1
ATOM 9015 O O . LYS B 1 520 ? 8.047 -22.625 -30.25 1 95.19 520 LYS B O 1
ATOM 9020 N N . GLN B 1 521 ? 8.844 -24.672 -30.672 1 95.62 521 GLN B N 1
ATOM 9021 C CA . GLN B 1 521 ? 7.508 -25.266 -30.781 1 95.62 521 GLN B CA 1
ATOM 9022 C C . GLN B 1 521 ? 6.801 -25.25 -29.422 1 95.62 521 GLN B C 1
ATOM 9024 O O . GLN B 1 521 ? 5.586 -25.078 -29.359 1 95.62 521 GLN B O 1
ATOM 9029 N N . ILE B 1 522 ? 7.559 -25.5 -28.438 1 96.88 522 ILE B N 1
ATOM 9030 C CA . ILE B 1 522 ? 7.012 -25.438 -27.094 1 96.88 522 ILE B CA 1
ATOM 9031 C C . ILE B 1 522 ? 6.5 -24.031 -26.797 1 96.88 522 ILE B C 1
ATOM 9033 O O . ILE B 1 522 ? 5.406 -23.859 -26.25 1 96.88 522 ILE B O 1
ATOM 9037 N N . GLU B 1 523 ? 7.246 -23.016 -27.156 1 96 523 GLU B N 1
ATOM 9038 C CA . GLU B 1 523 ? 6.824 -21.641 -26.969 1 96 523 GLU B CA 1
ATOM 9039 C C . GLU B 1 523 ? 5.527 -21.344 -27.719 1 96 523 GLU B C 1
ATOM 9041 O O . GLU B 1 523 ? 4.641 -20.672 -27.188 1 96 523 GLU B O 1
ATOM 9046 N N . ASN B 1 524 ? 5.457 -21.844 -28.891 1 97.19 524 ASN B N 1
ATOM 9047 C CA . ASN B 1 524 ? 4.242 -21.672 -29.672 1 97.19 524 ASN B CA 1
ATOM 9048 C C . ASN B 1 524 ? 3.041 -22.344 -29 1 97.19 524 ASN B C 1
ATOM 9050 O O . ASN B 1 524 ? 1.938 -21.781 -29.016 1 97.19 524 ASN B O 1
ATOM 9054 N N . ALA B 1 525 ? 3.299 -23.5 -28.469 1 98.19 525 ALA B N 1
ATOM 9055 C CA . ALA B 1 525 ? 2.229 -24.234 -27.797 1 98.19 525 ALA B CA 1
ATOM 9056 C C . ALA B 1 525 ? 1.741 -23.469 -26.562 1 98.19 525 ALA B C 1
ATOM 9058 O O . ALA B 1 525 ? 0.549 -23.484 -26.25 1 98.19 525 ALA B O 1
ATOM 9059 N N . TRP B 1 526 ? 2.621 -22.812 -25.859 1 98.25 526 TRP B N 1
ATOM 9060 C CA . TRP B 1 526 ? 2.227 -21.984 -24.719 1 98.25 526 TRP B CA 1
ATOM 9061 C C . TRP B 1 526 ? 1.338 -20.828 -25.172 1 98.25 526 TRP B C 1
ATOM 9063 O O . TRP B 1 526 ? 0.39 -20.453 -24.469 1 98.25 526 TRP B O 1
ATOM 9073 N N . MET B 1 527 ? 1.624 -20.219 -26.297 1 98.19 527 MET B N 1
ATOM 9074 C CA . MET B 1 527 ? 0.801 -19.125 -26.828 1 98.19 527 MET B CA 1
ATOM 9075 C C . MET B 1 527 ? -0.606 -19.625 -27.156 1 98.19 527 MET B C 1
ATOM 9077 O O . MET B 1 527 ? -1.581 -18.891 -26.969 1 98.19 527 MET B O 1
ATOM 9081 N N . ASP B 1 528 ? -0.664 -20.875 -27.641 1 98.31 528 ASP B N 1
ATOM 9082 C CA . ASP B 1 528 ? -1.969 -21.469 -27.891 1 98.31 528 ASP B CA 1
ATOM 9083 C C . ASP B 1 528 ? -2.764 -21.625 -26.594 1 98.31 528 ASP B C 1
ATOM 9085 O O . ASP B 1 528 ? -3.965 -21.344 -26.562 1 98.31 528 ASP B O 1
ATOM 9089 N N . ILE B 1 529 ? -2.1 -22.094 -25.609 1 98.38 529 ILE B N 1
ATOM 9090 C CA . ILE B 1 529 ? -2.754 -22.266 -24.328 1 98.38 529 ILE B CA 1
ATOM 9091 C C . ILE B 1 529 ? -3.242 -20.906 -23.812 1 98.38 529 ILE B C 1
ATOM 9093 O O . ILE B 1 529 ? -4.363 -20.797 -23.312 1 98.38 529 ILE B O 1
ATOM 9097 N N . ASN B 1 530 ? -2.371 -19.891 -23.906 1 98.25 530 ASN B N 1
ATOM 9098 C CA . ASN B 1 530 ? -2.766 -18.547 -23.5 1 98.25 530 ASN B CA 1
ATOM 9099 C C . ASN B 1 530 ? -4.027 -18.094 -24.234 1 98.25 530 ASN B C 1
ATOM 9101 O O . ASN B 1 530 ? -4.93 -17.516 -23.609 1 98.25 530 ASN B O 1
ATOM 9105 N N . GLN B 1 531 ? -4.078 -18.391 -25.5 1 97.88 531 GLN B N 1
ATOM 9106 C CA . GLN B 1 531 ? -5.219 -17.984 -26.312 1 97.88 531 GLN B CA 1
ATOM 9107 C C . GLN B 1 531 ? -6.496 -18.688 -25.875 1 97.88 531 GLN B C 1
ATOM 9109 O O . GLN B 1 531 ? -7.555 -18.062 -25.781 1 97.88 531 GLN B O 1
ATOM 9114 N N . GLU B 1 532 ? -6.371 -19.969 -25.578 1 97.94 532 GLU B N 1
ATOM 9115 C CA . GLU B 1 532 ? -7.531 -20.766 -25.203 1 97.94 532 GLU B CA 1
ATOM 9116 C C . GLU B 1 532 ? -8.078 -20.359 -23.844 1 97.94 532 GLU B C 1
ATOM 9118 O O . GLU B 1 532 ? -9.227 -20.641 -23.516 1 97.94 532 GLU B O 1
ATOM 9123 N N . CYS B 1 533 ? -7.332 -19.625 -23.062 1 97.81 533 CYS B N 1
ATOM 9124 C CA . CYS B 1 533 ? -7.734 -19.203 -21.734 1 97.81 533 CYS B CA 1
ATOM 9125 C C . CYS B 1 533 ? -8.359 -17.812 -21.75 1 97.81 533 CYS B C 1
ATOM 9127 O O . CYS B 1 533 ? -8.797 -17.312 -20.719 1 97.81 533 CYS B O 1
ATOM 9129 N N . LEU B 1 534 ? -8.391 -17.172 -22.906 1 97.31 534 LEU B N 1
ATOM 9130 C CA . LEU B 1 534 ? -9.031 -15.875 -23.031 1 97.31 534 LEU B CA 1
ATOM 9131 C C . LEU B 1 534 ? -10.531 -16.016 -23.25 1 97.31 534 LEU B C 1
ATOM 9133 O O . LEU B 1 534 ? -10.969 -16.938 -23.953 1 97.31 534 LEU B O 1
ATOM 9137 N N . LYS B 1 535 ? -11.273 -15.125 -22.594 1 95.5 535 LYS B N 1
ATOM 9138 C CA . LYS B 1 535 ? -12.734 -15.148 -22.703 1 95.5 535 LYS B CA 1
ATOM 9139 C C . LYS B 1 535 ? -13.18 -14.695 -24.094 1 95.5 535 LYS B C 1
ATOM 9141 O O . LYS B 1 535 ? -12.578 -13.797 -24.672 1 95.5 535 LYS B O 1
ATOM 9146 N N . PRO B 1 536 ? -14.219 -15.195 -24.625 1 95.69 536 PRO B N 1
ATOM 9147 C CA . PRO B 1 536 ? -15.008 -16.281 -24.047 1 95.69 536 PRO B CA 1
ATOM 9148 C C . PRO B 1 536 ? -14.32 -17.641 -24.156 1 95.69 536 PRO B C 1
ATOM 9150 O O . PRO B 1 536 ? -13.664 -17.922 -25.156 1 95.69 536 PRO B O 1
ATOM 9153 N N . THR B 1 537 ? -14.492 -18.453 -23.203 1 96 537 THR B N 1
ATOM 9154 C CA . THR B 1 537 ? -13.844 -19.75 -23.156 1 96 537 THR B CA 1
ATOM 9155 C C . THR B 1 537 ? -14.82 -20.859 -23.531 1 96 537 THR B C 1
ATOM 9157 O O . THR B 1 537 ? -16.031 -20.703 -23.391 1 96 537 THR B O 1
ATOM 9160 N N . ALA B 1 538 ? -14.281 -21.906 -24.016 1 95.44 538 ALA B N 1
ATOM 9161 C CA . ALA B 1 538 ? -15.094 -23.031 -24.453 1 95.44 538 ALA B CA 1
ATOM 9162 C C . ALA B 1 538 ? -15.773 -23.703 -23.25 1 95.44 538 ALA B C 1
ATOM 9164 O O . ALA B 1 538 ? -16.891 -24.219 -23.375 1 95.44 538 ALA B O 1
ATOM 9165 N N . VAL B 1 539 ? -15.141 -23.781 -22.141 1 97 539 VAL B N 1
ATOM 9166 C CA . VAL B 1 539 ? -15.633 -24.344 -20.891 1 97 539 VAL B CA 1
ATOM 9167 C C . VAL B 1 539 ? -15.258 -23.438 -19.719 1 97 539 VAL B C 1
ATOM 9169 O O . VAL B 1 539 ? -14.445 -22.516 -19.875 1 97 539 VAL B O 1
ATOM 9172 N N . PRO B 1 540 ? -15.875 -23.734 -18.578 1 95.56 540 PRO B N 1
ATOM 9173 C CA . PRO B 1 540 ? -15.539 -22.906 -17.422 1 95.56 540 PRO B CA 1
ATOM 9174 C C . PRO B 1 540 ? -14.062 -22.969 -17.062 1 95.56 540 PRO B C 1
ATOM 9176 O O . PRO B 1 540 ? -13.438 -24.016 -17.203 1 95.56 540 PRO B O 1
ATOM 9179 N N . MET B 1 541 ? -13.586 -21.891 -16.5 1 95.25 541 MET B N 1
ATOM 9180 C CA . MET B 1 541 ? -12.164 -21.703 -16.25 1 95.25 541 MET B CA 1
ATOM 9181 C C . MET B 1 541 ? -11.625 -22.781 -15.312 1 95.25 541 MET B C 1
ATOM 9183 O O . MET B 1 541 ? -10.484 -23.219 -15.453 1 95.25 541 MET B O 1
ATOM 9187 N N . PRO B 1 542 ? -12.352 -23.25 -14.328 1 96 542 PRO B N 1
ATOM 9188 C CA . PRO B 1 542 ? -11.797 -24.297 -13.461 1 96 542 PRO B CA 1
ATOM 9189 C C . PRO B 1 542 ? -11.422 -25.562 -14.227 1 96 542 PRO B C 1
ATOM 9191 O O . PRO B 1 542 ? -10.492 -26.266 -13.828 1 96 542 PRO B O 1
ATOM 9194 N N . LEU B 1 543 ? -12.07 -25.859 -15.305 1 97.75 543 LEU B N 1
ATOM 9195 C CA . LEU B 1 543 ? -11.75 -27.016 -16.141 1 97.75 543 LEU B CA 1
ATOM 9196 C C . LEU B 1 543 ? -10.508 -26.75 -16.969 1 97.75 543 LEU B C 1
ATOM 9198 O O . LEU B 1 543 ? -9.625 -27.609 -17.078 1 97.75 543 LEU B O 1
ATOM 9202 N N . LEU B 1 544 ? -10.422 -25.531 -17.547 1 97.62 544 LEU B N 1
ATOM 9203 C CA . LEU B 1 544 ? -9.242 -25.141 -18.312 1 97.62 544 LEU B CA 1
ATOM 9204 C C . LEU B 1 544 ? -7.996 -25.141 -17.438 1 97.62 544 LEU B C 1
ATOM 9206 O O . LEU B 1 544 ? -6.906 -25.5 -17.891 1 97.62 544 LEU B O 1
ATOM 9210 N N . ALA B 1 545 ? -8.234 -24.75 -16.234 1 97 545 ALA B N 1
ATOM 9211 C CA . ALA B 1 545 ? -7.121 -24.609 -15.305 1 97 545 ALA B CA 1
ATOM 9212 C C . ALA B 1 545 ? -6.453 -25.953 -15.031 1 97 545 ALA B C 1
ATOM 9214 O O . ALA B 1 545 ? -5.246 -26.016 -14.789 1 97 545 ALA B O 1
ATOM 9215 N N . ARG B 1 546 ? -7.18 -27.047 -15.094 1 97.81 546 ARG B N 1
ATOM 9216 C CA . ARG B 1 546 ? -6.59 -28.359 -14.875 1 97.81 546 ARG B CA 1
ATOM 9217 C C . ARG B 1 546 ? -5.598 -28.703 -15.984 1 97.81 546 ARG B C 1
ATOM 9219 O O . ARG B 1 546 ? -4.527 -29.25 -15.711 1 97.81 546 ARG B O 1
ATOM 9226 N N . VAL B 1 547 ? -5.973 -28.375 -17.188 1 98.12 547 VAL B N 1
ATOM 9227 C CA . VAL B 1 547 ? -5.082 -28.625 -18.328 1 98.12 547 VAL B CA 1
ATOM 9228 C C . VAL B 1 547 ? -3.867 -27.703 -18.234 1 98.12 547 VAL B C 1
ATOM 9230 O O . VAL B 1 547 ? -2.73 -28.141 -18.422 1 98.12 547 VAL B O 1
ATOM 9233 N N . LEU B 1 548 ? -4.152 -26.453 -17.922 1 98.25 548 LEU B N 1
ATOM 9234 C CA . LEU B 1 548 ? -3.074 -25.484 -17.75 1 98.25 548 LEU B CA 1
ATOM 9235 C C . LEU B 1 548 ? -2.111 -25.922 -16.656 1 98.25 548 LEU B C 1
ATOM 9237 O O . LEU B 1 548 ? -0.892 -25.875 -16.844 1 98.25 548 LEU B O 1
ATOM 9241 N N . ASN B 1 549 ? -2.637 -26.344 -15.555 1 98.19 549 ASN B N 1
ATOM 9242 C CA . ASN B 1 549 ? -1.815 -26.75 -14.422 1 98.19 549 ASN B CA 1
ATOM 9243 C C . ASN B 1 549 ? -1.016 -28.016 -14.719 1 98.19 549 ASN B C 1
ATOM 9245 O O . ASN B 1 549 ? 0.109 -28.172 -14.242 1 98.19 549 ASN B O 1
ATOM 9249 N N . LEU B 1 550 ? -1.629 -28.922 -15.43 1 98.25 550 LEU B N 1
ATOM 9250 C CA . LEU B 1 550 ? -0.868 -30.078 -15.883 1 98.25 550 LEU B CA 1
ATOM 9251 C C . LEU B 1 550 ? 0.332 -29.656 -16.719 1 98.25 550 LEU B C 1
ATOM 9253 O O . LEU B 1 550 ? 1.425 -30.203 -16.578 1 98.25 550 LEU B O 1
ATOM 9257 N N . THR B 1 551 ? 0.083 -28.688 -17.562 1 98.31 551 THR B N 1
ATOM 9258 C CA . THR B 1 551 ? 1.158 -28.172 -18.406 1 98.31 551 THR B CA 1
ATOM 9259 C C . THR B 1 551 ? 2.254 -27.531 -17.562 1 98.31 551 THR B C 1
ATOM 9261 O O . THR B 1 551 ? 3.443 -27.75 -17.797 1 98.31 551 THR B O 1
ATOM 9264 N N . ARG B 1 552 ? 1.832 -26.766 -16.578 1 97.88 552 ARG B N 1
ATOM 9265 C CA . ARG B 1 552 ? 2.777 -26.156 -15.641 1 97.88 552 ARG B CA 1
ATOM 9266 C C . ARG B 1 552 ? 3.588 -27.234 -14.922 1 97.88 552 ARG B C 1
ATOM 9268 O O . ARG B 1 552 ? 4.785 -27.047 -14.68 1 97.88 552 ARG B O 1
ATOM 9275 N N . ALA B 1 553 ? 2.908 -28.297 -14.547 1 96.94 553 ALA B N 1
ATOM 9276 C CA . ALA B 1 553 ? 3.586 -29.391 -13.859 1 96.94 553 ALA B CA 1
ATOM 9277 C C . ALA B 1 553 ? 4.688 -29.984 -14.727 1 96.94 553 ALA B C 1
ATOM 9279 O O . ALA B 1 553 ? 5.754 -30.344 -14.227 1 96.94 553 ALA B O 1
ATOM 9280 N N . ALA B 1 554 ? 4.426 -30.156 -16.016 1 95.94 554 ALA B N 1
ATOM 9281 C CA . ALA B 1 554 ? 5.449 -30.656 -16.938 1 95.94 554 ALA B CA 1
ATOM 9282 C C . ALA B 1 554 ? 6.676 -29.75 -16.938 1 95.94 554 ALA B C 1
ATOM 9284 O O . ALA B 1 554 ? 7.812 -30.234 -16.969 1 95.94 554 ALA B O 1
ATOM 9285 N N . ASP B 1 555 ? 6.383 -28.438 -16.906 1 94.5 555 ASP B N 1
ATOM 9286 C CA . ASP B 1 555 ? 7.48 -27.484 -16.891 1 94.5 555 ASP B CA 1
ATOM 9287 C C . ASP B 1 555 ? 8.297 -27.594 -15.609 1 94.5 555 ASP B C 1
ATOM 9289 O O . ASP B 1 555 ? 9.531 -27.578 -15.641 1 94.5 555 ASP B O 1
ATOM 9293 N N . VAL B 1 556 ? 7.684 -27.781 -14.516 1 94.56 556 VAL B N 1
ATOM 9294 C CA . VAL B 1 556 ? 8.336 -27.844 -13.211 1 94.56 556 VAL B CA 1
ATOM 9295 C C . VAL B 1 556 ? 9.133 -29.156 -13.102 1 94.56 556 VAL B C 1
ATOM 9297 O O . VAL B 1 556 ? 10.242 -29.156 -12.562 1 94.56 556 VAL B O 1
ATOM 9300 N N . ILE B 1 557 ? 8.625 -30.172 -13.641 1 94.62 557 ILE B N 1
ATOM 9301 C CA . ILE B 1 557 ? 9.18 -31.5 -13.422 1 94.62 557 ILE B CA 1
ATOM 9302 C C . ILE B 1 557 ? 10.297 -31.766 -14.438 1 94.62 557 ILE B C 1
ATOM 9304 O O . ILE B 1 557 ? 11.289 -32.438 -14.117 1 94.62 557 ILE B O 1
ATOM 9308 N N . TYR B 1 558 ? 10.211 -31.203 -15.672 1 93.06 558 TYR B N 1
ATOM 9309 C CA . TYR B 1 558 ? 11.086 -31.656 -16.734 1 93.06 558 TYR B CA 1
ATOM 9310 C C . TYR B 1 558 ? 12.055 -30.562 -17.172 1 93.06 558 TYR B C 1
ATOM 9312 O O . TYR B 1 558 ? 13 -30.812 -17.922 1 93.06 558 TYR B O 1
ATOM 9320 N N . LYS B 1 559 ? 11.875 -29.328 -16.75 1 90 559 LYS B N 1
ATOM 9321 C CA . LYS B 1 559 ? 12.617 -28.219 -17.312 1 90 559 LYS B CA 1
ATOM 9322 C C . LYS B 1 559 ? 14.117 -28.422 -17.156 1 90 559 LYS B C 1
ATOM 9324 O O . LYS B 1 559 ? 14.875 -28.234 -18.109 1 90 559 LYS B O 1
ATOM 9329 N N . GLU B 1 560 ? 14.547 -28.812 -16.047 1 85.5 560 GLU B N 1
ATOM 9330 C CA . GLU B 1 560 ? 15.977 -28.969 -15.82 1 85.5 560 GLU B CA 1
ATOM 9331 C C . GLU B 1 560 ? 16.422 -30.422 -16.031 1 85.5 560 GLU B C 1
ATOM 9333 O O . GLU B 1 560 ? 17.453 -30.672 -16.641 1 85.5 560 GLU B O 1
ATOM 9338 N N . GLN B 1 561 ? 15.672 -31.25 -15.477 1 88.19 561 GLN B N 1
ATOM 9339 C CA . GLN B 1 561 ? 15.875 -32.688 -15.57 1 88.19 561 GLN B CA 1
ATOM 9340 C C . GLN B 1 561 ? 14.578 -33.438 -15.328 1 88.19 561 GLN B C 1
ATOM 9342 O O . GLN B 1 561 ? 13.578 -32.844 -14.906 1 88.19 561 GLN B O 1
ATOM 9347 N N . ASP B 1 562 ? 14.555 -34.625 -15.703 1 90.88 562 ASP B N 1
ATOM 9348 C CA . ASP B 1 562 ? 13.414 -35.469 -15.367 1 90.88 562 ASP B CA 1
ATOM 9349 C C . ASP B 1 562 ? 13.375 -35.75 -13.867 1 90.88 562 ASP B C 1
ATOM 9351 O O . ASP B 1 562 ? 13.875 -36.781 -13.422 1 90.88 562 ASP B O 1
ATOM 9355 N N . SER B 1 563 ? 12.672 -35 -13.188 1 92.06 563 SER B N 1
ATOM 9356 C CA . SER B 1 563 ? 12.68 -35.062 -11.734 1 92.06 563 SER B CA 1
ATOM 9357 C C . SER B 1 563 ? 11.727 -36.125 -11.227 1 92.06 563 SER B C 1
ATOM 9359 O O . SER B 1 563 ? 11.695 -36.438 -10.031 1 92.06 563 SER B O 1
ATOM 9361 N N . TYR B 1 564 ? 10.961 -36.656 -12.07 1 92.5 564 TYR B N 1
ATOM 9362 C CA . TYR B 1 564 ? 10.094 -37.75 -11.688 1 92.5 564 TYR B CA 1
ATOM 9363 C C . TYR B 1 564 ? 10.883 -39.062 -11.602 1 92.5 564 TYR B C 1
ATOM 9365 O O . TYR B 1 564 ? 10.742 -39.812 -10.641 1 92.5 564 TYR B O 1
ATOM 9373 N N . THR B 1 565 ? 11.648 -39.312 -12.664 1 91 565 THR B N 1
ATOM 9374 C CA . THR B 1 565 ? 12.453 -40.5 -12.719 1 91 565 THR B CA 1
ATOM 9375 C C . THR B 1 565 ? 13.664 -40.406 -11.797 1 91 565 THR B C 1
ATOM 9377 O O . THR B 1 565 ? 13.984 -41.344 -11.078 1 91 565 THR B O 1
ATOM 9380 N N . HIS B 1 566 ? 14.32 -39.281 -11.883 1 91.38 566 HIS B N 1
ATOM 9381 C CA . HIS B 1 566 ? 15.484 -39 -11.047 1 91.38 566 HIS B CA 1
ATOM 9382 C C . HIS B 1 566 ? 15.172 -37.969 -9.992 1 91.38 566 HIS B C 1
ATOM 9384 O O . HIS B 1 566 ? 15.266 -36.75 -10.258 1 91.38 566 HIS B O 1
ATOM 9390 N N . VAL B 1 567 ? 14.922 -38.438 -8.836 1 93.31 567 VAL B N 1
ATOM 9391 C CA . VAL B 1 567 ? 14.531 -37.562 -7.754 1 93.31 567 VAL B CA 1
ATOM 9392 C C . VAL B 1 567 ? 15.758 -36.844 -7.188 1 93.31 567 VAL B C 1
ATOM 9394 O O . VAL B 1 567 ? 16.312 -37.281 -6.172 1 93.31 567 VAL B O 1
ATOM 9397 N N . GLY B 1 568 ? 16.109 -35.719 -7.805 1 89.75 568 GLY B N 1
ATOM 9398 C CA . GLY B 1 568 ? 17.281 -34.969 -7.395 1 89.75 568 GLY B CA 1
ATOM 9399 C C . GLY B 1 568 ? 16.984 -33.938 -6.328 1 89.75 568 GLY B C 1
ATOM 9400 O O . GLY B 1 568 ? 15.945 -34 -5.66 1 89.75 568 GLY B O 1
ATOM 9401 N N . LYS B 1 569 ? 17.844 -33.031 -6.199 1 90.81 569 LYS B N 1
ATOM 9402 C CA . LYS B 1 569 ? 17.797 -32.031 -5.137 1 90.81 569 LYS B CA 1
ATOM 9403 C C . LYS B 1 569 ? 16.562 -31.156 -5.262 1 90.81 569 LYS B C 1
ATOM 9405 O O . LYS B 1 569 ? 15.898 -30.859 -4.266 1 90.81 569 LYS B O 1
ATOM 9410 N N . VAL B 1 570 ? 16.203 -30.766 -6.434 1 89.19 570 VAL B N 1
ATOM 9411 C CA . VAL B 1 570 ? 15.094 -29.844 -6.668 1 89.19 570 VAL B CA 1
ATOM 9412 C C . VAL B 1 570 ? 13.781 -30.5 -6.227 1 89.19 570 VAL B C 1
ATOM 9414 O O . VAL B 1 570 ? 12.992 -29.891 -5.504 1 89.19 570 VAL B O 1
ATOM 9417 N N . MET B 1 571 ? 13.555 -31.734 -6.641 1 93.12 571 MET B N 1
ATOM 9418 C CA . MET B 1 571 ? 12.336 -32.438 -6.273 1 93.12 571 MET B CA 1
ATOM 9419 C C . MET B 1 571 ? 12.297 -32.719 -4.773 1 93.12 571 MET B C 1
ATOM 9421 O O . MET B 1 571 ? 11.25 -32.625 -4.137 1 93.12 571 MET B O 1
ATOM 9425 N N . LYS B 1 572 ? 13.43 -33.062 -4.23 1 93.62 572 LYS B N 1
ATOM 9426 C CA . LYS B 1 572 ? 13.508 -33.281 -2.791 1 93.62 572 LYS B CA 1
ATOM 9427 C C . LYS B 1 572 ? 13.109 -32.031 -2.008 1 93.62 572 LYS B C 1
ATOM 9429 O O . LYS B 1 572 ? 12.367 -32.125 -1.032 1 93.62 572 LYS B O 1
ATOM 9434 N N . ASN B 1 573 ? 13.602 -30.969 -2.477 1 91.69 573 ASN B N 1
ATOM 9435 C CA . ASN B 1 573 ? 13.297 -29.703 -1.821 1 91.69 573 ASN B CA 1
ATOM 9436 C C . ASN B 1 573 ? 11.812 -29.344 -1.951 1 91.69 573 ASN B C 1
ATOM 9438 O O . ASN B 1 573 ? 11.211 -28.844 -1.005 1 91.69 573 ASN B O 1
ATOM 9442 N N . ASN B 1 574 ? 11.305 -29.562 -3.115 1 92.81 574 ASN B N 1
ATOM 9443 C CA . ASN B 1 574 ? 9.883 -29.281 -3.326 1 92.81 574 ASN B CA 1
ATOM 9444 C C . ASN B 1 574 ? 9.008 -30.141 -2.424 1 92.81 574 ASN B C 1
ATOM 9446 O O . ASN B 1 574 ? 8.062 -29.641 -1.812 1 92.81 574 ASN B O 1
ATOM 9450 N N . ILE B 1 575 ? 9.32 -31.391 -2.344 1 94.69 575 ILE B N 1
ATOM 9451 C CA . ILE B 1 575 ? 8.539 -32.312 -1.534 1 94.69 575 ILE B CA 1
ATOM 9452 C C . ILE B 1 575 ? 8.664 -31.953 -0.059 1 94.69 575 ILE B C 1
ATOM 9454 O O . ILE B 1 575 ? 7.672 -31.969 0.678 1 94.69 575 ILE B O 1
ATOM 9458 N N . ALA B 1 576 ? 9.836 -31.562 0.358 1 93.12 576 ALA B N 1
ATOM 9459 C CA . ALA B 1 576 ? 10.031 -31.125 1.74 1 93.12 576 ALA B CA 1
ATOM 9460 C C . ALA B 1 576 ? 9.219 -29.875 2.043 1 93.12 576 ALA B C 1
ATOM 9462 O O . ALA B 1 576 ? 8.609 -29.766 3.107 1 93.12 576 ALA B O 1
ATOM 9463 N N . ALA B 1 577 ? 9.25 -29 1.125 1 91.44 577 ALA B N 1
ATOM 9464 C CA . ALA B 1 577 ? 8.531 -27.75 1.298 1 91.44 577 ALA B CA 1
ATOM 9465 C C . ALA B 1 577 ? 7.023 -27.969 1.34 1 91.44 577 ALA B C 1
ATOM 9467 O O . ALA B 1 577 ? 6.301 -27.281 2.061 1 91.44 577 ALA B O 1
ATOM 9468 N N . PHE B 1 578 ? 6.523 -28.953 0.613 1 91.31 578 PHE B N 1
ATOM 9469 C CA . PHE B 1 578 ? 5.09 -29.172 0.463 1 91.31 578 PHE B CA 1
ATOM 9470 C C . PHE B 1 578 ? 4.555 -30.031 1.595 1 91.31 578 PHE B C 1
ATOM 9472 O O . PHE B 1 578 ? 3.41 -29.859 2.025 1 91.31 578 PHE B O 1
ATOM 9479 N N . PHE B 1 579 ? 5.395 -30.969 2.107 1 92 579 PHE B N 1
ATOM 9480 C CA . PHE B 1 579 ? 4.773 -31.984 2.93 1 92 579 PHE B CA 1
ATOM 9481 C C . PHE B 1 579 ? 5.449 -32.094 4.293 1 92 579 PHE B C 1
ATOM 9483 O O . PHE B 1 579 ? 4.902 -32.688 5.223 1 92 579 PHE B O 1
ATOM 9490 N N . ILE B 1 580 ? 6.559 -31.453 4.391 1 90.06 580 ILE B N 1
ATOM 9491 C CA . ILE B 1 580 ? 7.316 -31.734 5.609 1 90.06 580 ILE B CA 1
ATOM 9492 C C . ILE B 1 580 ? 7.461 -30.453 6.43 1 90.06 580 ILE B C 1
ATOM 9494 O O . ILE B 1 580 ? 7.078 -30.422 7.602 1 90.06 580 ILE B O 1
ATOM 9498 N N . ASN B 1 581 ? 7.918 -29.375 5.801 1 90.56 581 ASN B N 1
ATOM 9499 C CA . ASN B 1 581 ? 8.281 -28.172 6.539 1 90.56 581 ASN B CA 1
ATOM 9500 C C . ASN B 1 581 ? 7.152 -27.141 6.539 1 90.56 581 ASN B C 1
ATOM 9502 O O . ASN B 1 581 ? 6.871 -26.531 5.516 1 90.56 581 ASN B O 1
ATOM 9506 N N . PRO B 1 582 ? 6.625 -26.875 7.684 1 91.12 582 PRO B N 1
ATOM 9507 C CA . PRO B 1 582 ? 5.652 -25.781 7.742 1 91.12 582 PRO B CA 1
ATOM 9508 C C . PRO B 1 582 ? 6.301 -24.406 7.621 1 91.12 582 PRO B C 1
ATOM 9510 O O . PRO B 1 582 ? 7.52 -24.281 7.762 1 91.12 582 PRO B O 1
ATOM 9513 N N . ILE B 1 583 ? 5.52 -23.438 7.328 1 91.25 583 ILE B N 1
ATOM 9514 C CA . ILE B 1 583 ? 6.023 -22.078 7.285 1 91.25 583 ILE B CA 1
ATOM 9515 C C . ILE B 1 583 ? 5.953 -21.453 8.68 1 91.25 583 ILE B C 1
ATOM 9517 O O . ILE B 1 583 ? 4.934 -21.562 9.367 1 91.25 583 ILE B O 1
ATOM 9521 N N . ILE B 1 584 ? 7.051 -20.812 9.156 1 82.88 584 ILE B N 1
ATOM 9522 C CA . ILE B 1 584 ? 7.105 -20.172 10.469 1 82.88 584 ILE B CA 1
ATOM 9523 C C . ILE B 1 584 ? 6.918 -18.672 10.312 1 82.88 584 ILE B C 1
ATOM 9525 O O . ILE B 1 584 ? 7.406 -18.078 9.344 1 82.88 584 ILE B O 1
#

Nearest PDB structures (foldseek):
  3g4d-assembly2_B  TM=9.779E-01  e=5.779E-40  Gossypium arboreum
  5jo7-assembly3_C  TM=9.657E-01  e=1.508E-35  Hyoscyamus muticus
  5jo7-assembly2_B  TM=9.539E-01  e=2.653E-35  Hyoscyamus muticus
  7xkw-assembly1_A  TM=9.730E-01  e=1.991E-33  Artabotrys hexapetalus
  3n0g-assembly2_B  TM=9.441E-01  e=1.819E-29  Populus tremula x Populus alba

Organism: Vitis vinifera (NCBI:txid29760)

InterPro domains:
  IPR001906 Terpene synthase, N-terminal domain [PF01397] (57-232)
  IPR005630 Terpene synthase, metal-binding domain [PF03936] (289-528)
  IPR008930 Terpenoid cyclases/protein prenyltransferase alpha-alpha toroid [SSF48239] (54-255)
  IPR008949 Isoprenoid synthase domain superfamily [G3DSA:1.10.600.10] (55-573)
  IPR008949 Isoprenoid synthase domain superfamily [SSF48576] (258-583)
  IPR034741 Terpene cyclase-like 1, C-terminal domain [SFLDG01019] (259-583)
  IPR036965 Terpene synthase, N-terminal domain superfamily [G3DSA:1.50.10.130] (96-258)
  IPR044814 Terpene cyclases, class 1, plant [cd00684] (48-582)
  IPR050148 Terpene synthase-like [PTHR31225] (48-569)

Sequence (1168 aa):
MELAKLFLSYLPIHHSRYSAVLSLSQGINMSTQVSACSLAQIPKPKNRPVTNFHPNIWGDQFITYTPEDKVTRACKVEQIEDLKKEVKRKLTAATANHSLLLNFIDAVQRLGVAYHFEQEIEEALQHIYESFHDLNDIDGDLYNVALGFRLLRQQGYSISCGILKKFTDERGRFKEVLITNVRGLLGLYEAAHLRVHGEDILAEALTFTTTHLKAMVESLGYPLAEQVVHALNRPIRKGLERIEARWYISVYQDEAFHDKTLLELAKLDFNLVQSLHREELSNLARWWKELDFATKLPFARDRLVEGYFWILGVYFEPQYLRARRILTKVIAMTSILDDIYDAYGNPEELKLFTEAIERWDINSIDQLPEYMKLCYAALLDVYKEIEEEMEKEGNQYRVHYAKEVMKNQVRAYFAEAKWLHEEHVPTIEEYLRVALVSSGYCMLATTSLVGMGEIATKEAFDWVTSDPKIMSSSNFIARLMDDISSHKFEQKREHVASAIECYMKQYGVSEEQAYSEFRKQIENAWMDINQECLKPTAVPMPLLARVLNLTRAADVIYKEQDSYTHVGKVMKNNIAAFFINPIIMELAKLFLSYLPIHHSRYSAVLSLSQGINMSTQVSACSLAQIPKPKNRPVTNFHPNIWGDQFITYTPEDKVTRACKVEQIEDLKKEVKRKLTAATANHSLLLNFIDAVQRLGVAYHFEQEIEEALQHIYESFHDLNDIDGDLYNVALGFRLLRQQGYSISCGILKKFTDERGRFKEVLITNVRGLLGLYEAAHLRVHGEDILAEALTFTTTHLKAMVESLGYPLAEQVVHALNRPIRKGLERIEARWYISVYQDEAFHDKTLLELAKLDFNLVQSLHREELSNLARWWKELDFATKLPFARDRLVEGYFWILGVYFEPQYLRARRILTKVIAMTSILDDIYDAYGNPEELKLFTEAIERWDINSIDQLPEYMKLCYAALLDVYKEIEEEMEKEGNQYRVHYAKEVMKNQVRAYFAEAKWLHEEHVPTIEEYLRVALVSSGYCMLATTSLVGMGEIATKEAFDWVTSDPKIMSSSNFIARLMDDISSHKFEQKREHVASAIECYMKQYGVSEEQAYSEFRKQIENAWMDINQECLKPTAVPMPLLARVLNLTRAADVIYKEQDSYTHVGKVMKNNIAAFFINPII

pLDDT: mean 87.31, std 19.73, range [18.44, 98.69]

Radius of gyration: 42.27 Å; Cα contacts (8 Å, |Δi|>4): 1273; chains: 2; bounding box: 50×154×96 Å

Solvent-accessible surface area (backbone atoms only — not comparable to full-atom values): 64482 Å² total; per-residue (Å²): 136,77,69,97,70,71,76,95,66,83,84,74,81,68,80,76,74,72,68,67,80,58,70,75,74,66,76,81,69,77,73,74,77,82,69,84,70,73,86,63,80,73,69,78,78,82,85,56,56,74,55,88,64,70,71,60,87,63,78,66,64,50,47,63,70,81,78,76,55,68,66,62,50,50,50,50,51,52,50,44,52,54,42,49,54,53,52,50,44,39,57,66,60,46,75,83,41,59,65,60,43,50,54,49,50,51,48,38,47,46,37,55,51,37,85,82,38,54,66,52,50,50,55,46,49,49,53,51,49,54,54,30,62,72,56,74,45,68,71,40,34,63,33,54,42,22,44,49,52,31,53,39,41,74,74,10,45,80,72,67,74,68,73,57,49,82,56,29,47,95,86,67,43,72,45,74,80,50,68,78,36,55,63,27,34,52,28,33,35,53,29,25,72,60,36,39,86,89,44,57,67,34,55,49,39,36,55,54,28,52,54,51,50,67,69,44,42,83,77,44,54,85,63,60,26,56,51,50,53,46,40,74,74,50,36,73,88,48,45,39,57,64,63,47,9,60,56,39,47,62,51,45,69,70,40,68,82,51,55,67,65,60,52,51,39,32,44,53,49,50,42,53,53,29,53,52,52,39,50,52,46,12,55,50,40,45,55,51,56,70,68,37,45,70,74,70,38,66,67,37,72,56,48,60,67,59,40,40,52,50,41,41,37,37,55,71,57,79,89,35,54,62,20,43,54,54,42,29,54,50,50,45,49,48,52,42,51,48,32,36,47,68,30,50,54,49,71,71,54,44,52,52,51,52,50,32,58,66,65,70,44,82,81,49,44,80,84,44,59,70,70,52,33,56,54,51,52,52,51,51,48,55,52,48,53,51,41,57,59,27,48,77,70,71,44,50,66,49,48,53,55,40,50,51,37,48,43,50,31,50,52,26,40,48,53,49,39,49,29,45,77,66,71,48,78,53,48,48,68,61,41,44,70,37,42,35,46,46,52,37,47,57,36,48,48,53,39,48,38,62,40,56,54,84,78,49,38,71,66,50,54,53,47,60,74,64,51,42,68,47,50,48,27,31,19,47,40,42,31,52,39,45,36,65,37,39,45,73,65,45,68,75,46,92,57,59,73,42,64,60,52,19,42,25,67,70,68,70,49,52,71,67,56,45,50,54,51,51,52,52,51,40,53,52,29,51,19,45,37,42,50,56,53,24,59,85,50,95,60,63,62,77,63,53,42,35,48,51,23,46,38,16,34,36,46,70,37,17,67,86,36,42,33,73,81,48,71,43,68,68,47,50,50,50,48,37,55,56,60,66,52,71,76,132,127,77,80,88,64,72,74,91,69,92,87,72,93,67,76,81,71,74,69,65,82,60,69,79,69,71,76,82,70,78,75,76,75,81,65,84,72,74,85,64,78,73,69,80,76,84,84,56,56,75,5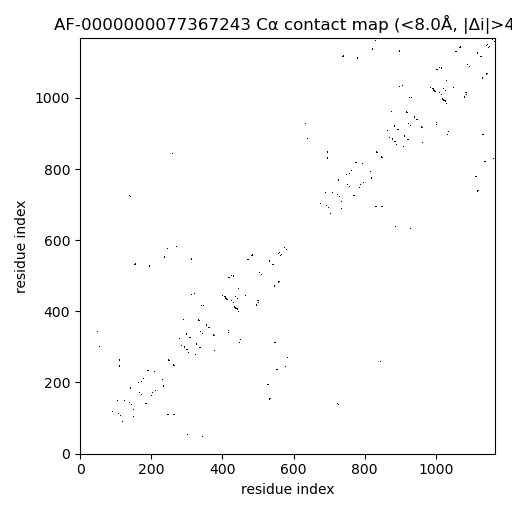4,88,64,69,71,59,87,63,76,68,65,50,46,63,69,80,78,76,55,68,65,62,50,52,51,51,52,51,51,44,54,54,41,48,54,54,53,49,44,45,55,63,40,84,77,78,49,57,65,60,50,50,55,48,50,51,49,38,46,46,36,55,50,37,86,83,38,52,65,52,52,50,54,45,50,51,52,51,50,55,53,30,63,72,55,74,44,68,70,39,34,61,33,55,43,22,43,49,51,32,54,39,42,74,73,11,43,79,70,67,76,68,71,56,49,83,54,28,46,96,87,66,43,70,45,73,79,50,68,79,37,54,64,26,34,52,27,33,35,51,28,25,71,60,37,38,85,90,45,58,68,31,54,49,38,37,55,54,26,54,54,51,50,66,70,44,41,83,79,45,56,87,63,60,26,56,52,51,54,45,39,73,71,50,38,72,88,49,45,38,59,64,64,48,9,61,55,37,49,61,53,45,70,69,40,67,82,52,56,67,64,60,52,52,38,33,45,53,51,50,41,53,51,28,52,51,51,36,49,52,46,10,54,51,40,45,54,51,57,70,67,38,45,70,73,68,40,64,68,38,71,56,47,59,67,58,39,42,52,50,42,42,36,36,55,70,57,78,89,35,54,63,18,43,55,53,40,30,55,50,53,46,49,48,51,41,51,49,32,37,47,70,30,51,51,49,72,71,57,45,51,53,50,50,52,32,56,65,64,69,45,80,81,49,42,79,83,44,59,71,70,51,32,54,52,52,52,52,51,53,49,55,51,47,53,50,40,57,58,26,48,76,72,72,43,49,67,50,49,54,55,40,50,51,37,47,41,50,30,48,53,28,39,49,54,48,38,47,28,44,75,67,70,47,77,52,49,49,69,61,41,46,70,37,41,35,46,45,53,40,46,58,37,47,49,53,38,47,39,61,42,55,55,85,77,50,38,69,68,49,54,53,48,60,73,63,51,43,68,46,51,50,26,32,18,47,40,42,32,51,39,46,38,65,39,38,44,72,65,46,69,75,47,93,57,60,73,42,65,59,52,18,42,25,68,70,70,71,47,53,72,68,57,45,50,51,50,51,51,51,51,40,54,52,28,51,19,44,37,42,51,56,54,25,60,83,50,95,61,61,62,76,62,54,43,35,47,52,23,46,38,16,36,38,46,70,36,16,69,85,37,42,34,72,79,48,71,43,69,68,47,51,49,51,50,36,57,55,58,67,52,72,73,131

Secondary structure (DSSP, 8-state):
---TTSSSS---------GGGGGG---------------------S------PPPPSSTTTTT---PPPHHHHHHHHHHHHHHHHHHHHHHHH-TT-HHHHHHHHHHHHHTT-GGG-HHHHHHHHHHHHHHHHHHT---S-HHHHHHHHHHHHHTT----GGGGGGGB-TTSPBPGGGGG-HHHHHHHHHHHTT--TT-HHHHHHHHHHHHHHHHHGGGPPTTHHHHHHHHHHS-GGGS-HHHHHHHHHHHHHHSTT--HHHHHHHHHHHHHHHHHHHHHHHHHHHHHHHHTHHHH-TTS---HHHHHHHHHHH--SGGGHHHHHHHHHHHHHHHHHHHIIIII--HHHHHHHHHHHHHT-GGGGGGS-HHHHHHHHHHHHHHHHHHHHHHTTT-HHHHHHHHHHHHHHHHHHHHHHHHHHTT----HHHHHHHHHHHTSHHHHHHHHTTTSGGG--HHHHHHHHT--HHHHHHHHHHHHHHHHHHHHHHTTSS-PPPHHHHHHHHHT--HHHHHHHHHHHHHHHHHHHHHHTSSSPSS-HHHHHHHHHHHHHHHHHHSSS-TTTS--HHHHHHHIIIII----/--STTSSS----------GGGGG----------------------S------PPPPSSTTTTT---PPPHHHHHHHHHHHHHHHHHHHHHHHS-SS-HHHHHHHHHHHHHTT-GGG-HHHHHHHHHHHHHHHHHHT---S-HHHHHHHHHHHHHTT----GGGGGGGB-TTSPBPGGGGG-HHHHHHHHHHHTT--TT-HHHHHHHHHHHHHHHHHGGGPPTTHHHHHHHHHHS-GGGS-HHHHHHHHHHHHHHSTT--HHHHHHHHHHHHHHHHHHHHHHHHHHHHHHHHTHHHH-TTS---HHHHHHHHHHH--SGGGHHHHHHHHHHHHHHHHHHHHHHHT--HHHHHHHHHHHHHT-GGGGGGS-HHHHHHHHHHHHHHHHHHHHHHHTT-THHHHHHHHHHHHHHHHHHHHHHHHHTT----HHHHHHHHHHHTSHHHHHHHHTTTSGGG--HHHHHHHHT--HHHHHHHHHHHHHHHHHHHHHHTTSS-PPPHHHHHHHHHT--HHHHHHHHHHHHHHHHHHHHHHTSSSPSS-HHHHHHHHHHHHHHHHHHSSS-TTTS--HHHHHHHIIIII----